Protein AF-A0A4U5R201-F1 (afdb_monomer)

Solvent-accessible surface area (backbone atoms only — not comparable to full-atom values): 49662 Å² total; per-residue (Å²): 133,86,90,85,86,89,88,94,85,78,89,77,89,83,85,82,86,88,87,79,91,91,90,76,89,80,87,82,79,85,79,80,86,74,94,64,62,36,69,50,49,74,65,53,52,48,57,30,70,69,43,93,43,73,74,55,19,48,52,46,40,52,28,32,62,68,30,89,67,80,47,80,60,27,50,51,44,39,57,50,40,53,50,55,46,43,55,49,38,43,75,72,59,42,54,70,54,59,54,50,47,63,61,70,42,51,71,58,51,73,78,45,59,70,68,58,43,53,46,54,59,48,52,49,54,58,35,45,72,71,38,86,92,39,64,69,59,52,49,53,50,35,57,51,48,40,54,51,25,57,75,71,66,37,58,78,53,27,54,56,43,50,54,51,40,33,51,54,30,46,73,74,63,40,49,70,62,22,49,56,54,47,63,51,48,54,66,52,46,71,75,67,68,52,43,72,62,42,27,57,49,25,41,49,47,14,54,51,29,43,77,70,67,36,55,73,64,10,54,52,24,38,51,49,16,53,57,36,38,77,72,54,91,64,57,52,69,59,46,21,53,52,27,39,54,47,12,54,55,29,41,77,72,68,37,28,71,64,10,30,53,25,14,47,55,14,22,55,34,19,52,79,65,75,37,77,66,21,56,60,26,50,44,51,31,46,50,24,32,40,78,70,72,42,24,76,54,44,61,56,52,46,70,29,82,74,30,61,75,60,72,48,69,63,50,53,42,54,46,38,44,24,53,14,56,71,68,58,33,66,72,46,35,54,48,34,49,66,77,31,35,70,68,42,58,72,34,79,62,56,31,59,52,47,54,60,47,50,54,52,46,51,51,54,46,50,48,72,75,42,75,90,47,60,60,45,53,45,61,63,56,14,64,77,69,76,47,59,48,72,61,50,52,53,51,52,54,48,36,40,76,72,61,76,46,56,59,51,77,39,84,90,75,49,26,41,38,46,50,81,76,80,78,74,58,67,64,56,63,52,47,54,51,48,52,51,51,52,48,51,49,50,52,51,46,59,72,63,46,78,67,63,70,66,67,74,62,58,87,80,66,79,77,56,75,78,58,53,67,71,70,53,70,77,83,54,55,78,46,34,32,21,36,39,30,24,64,90,24,42,58,50,30,31,49,31,39,50,43,41,76,71,61,73,48,62,66,71,59,46,57,49,38,33,50,60,23,42,77,69,76,39,48,89,44,31,33,25,54,73,54,38,75,50,68,70,19,61,74,69,74,46,52,61,60,75,33,79,48,73,53,74,59,97,57,33,37,37,37,42,31,44,37,24,37,44,69,92,28,43,72,50,27,50,54,45,39,52,64,24,61,31,35,39,38,30,35,33,52,27,90,61,49,30,59,49,25,66,34,97,86,11,40,40,51,55,47,56,43,49,35,49,53,51,60,28,82,41,48,37,38,32,38,17,42,29,79,62,25,91,60,60,48,39,62,70,59,50,57,50,49,51,56,54,51,40,61,47,41,52,70,68,69,50,63,52,96,74,39,56,73,29,68,25,20,40,82,89,48,37,18,43,73,54,85,37,90,75,41,80,90,62,85,69,62,28,51,48,55,52,58,65,64,58,77,84,76,88,60,41,54,93,42,63,30,35,29,46,21,59,44,70,42,80,44,87,95,78,41,25,33,42,27,30,40,26,67,21,6,67,52,40,50,64,41,49,34,16,30,9,44,68,41,40,26,26,28,29,66,43,30,32,44,97,88,43,81,40,80,59,48,49,28,74,42,67,35,37,35,33,38,55,94,53,59,59,90,82,56,55,56,27,27,28,39,10,27,60,89,40,78,52,45,40,21,36,60,32,34,36,26,44,35,38,31,32,85,42,90,64,73,51,40,66,64,44,66,42,36,35,42,37,58,55,27,78,46,46,32,30,35,60,42,46,54,28,30,28,43,81,85,80,66,45,78,76,42,74,57,47,79,53,46,43,58,73,39,22,30,37,34,35,35,33,57,78,57,88,36,55,61,39,31,32,88,83,38,55,62,48,8,26,30,42,30,34,51,102,71,46,68,34,27,42,35,38,28,70,43,60,47,66,43,81,72,83,81,47,52,69,29,77,64,27,54,70,58,67,80,105

Nearest PDB structures (foldseek):
  8g5z-assembly1_EF  TM=9.543E-01  e=2.332E-60  Homo sapiens
  2b7c-assembly1_A  TM=8.090E-01  e=2.585E-51  Saccharomyces cerevisiae
  8amz-assembly1_Q  TM=8.985E-01  e=7.513E-41  Spinacia oleracea
  6ra9-assembly1_A  TM=5.384E-01  e=1.031E-52  Oryctolagus cuniculus
  4c0s-assembly1_A  TM=5.389E-01  e=2.555E-52  Oryctolagus cuniculus

InterPro domains:
  IPR000717 Proteasome component (PCI) domain [PF01399] (337-419)
  IPR000717 Proteasome component (PCI) domain [PS50250] (255-423)
  IPR000717 Proteasome component (PCI) domain [SM00088] (352-435)
  IPR000795 Translational (tr)-type GTP-binding domain [PF00009] (476-694)
  IPR000795 Translational (tr)-type GTP-binding domain [PR00315] (480-493)
  IPR000795 Translational (tr)-type GTP-binding domain [PR00315] (539-547)
  IPR000795 Translational (tr)-type GTP-binding domain [PR00315] (559-569)
  IPR000795 Translational (tr)-type GTP-binding domain [PR00315] (575-586)
  IPR000795 Translational (tr)-type GTP-binding domain [PR00315] (619-628)
  IPR000795 Translational (tr)-type GTP-binding domain [PS51722] (476-701)
  IPR004161 Translation elongation factor EFTu-like, domain 2 [PF03144] (719-784)
  IPR004539 Translation elongation factor EF1A, eukaryotic/archaeal [MF_00118_A] (473-903)
  IPR004539 Translation elongation factor EF1A, eukaryotic/archaeal [TIGR00483] (472-904)
  IPR009000 Translation protein, beta-barrel domain superfamily [SSF50447] (702-792)
  IPR009001 Translation elongation factor EF1A/initiation factor IF2gamma, C-terminal [SSF50465] (797-900)
  IPR027417 P-loop containing nucleoside triphosphate hydrolase [G3DSA:3.40.50.300] (463-699)
  IPR027417 P-loop containing nucleoside triphosphate hydrolase [SSF52540] (474-720)
  IPR031157 Tr-type G domain, conserved site [PS00301] (532-547)
  IPR036390 Winged helix DNA-binding domain superfamily [SSF46785] (346-425)
  IPR040773 26S proteasome regulatory subunit Rpn6, N-terminal [PF18055] (45-171)

pLDDT: mean 81.32, std 15.38, range [22.77, 96.19]

Structure (mmCIF, N/CA/C/O backbone):
data_AF-A0A4U5R201-F1
#
_entry.id   AF-A0A4U5R201-F1
#
loop_
_atom_site.group_PDB
_atom_site.id
_atom_site.type_symbol
_atom_site.label_atom_id
_atom_site.label_alt_id
_atom_site.label_comp_id
_atom_site.label_asym_id
_atom_site.label_entity_id
_atom_site.label_seq_id
_atom_site.pdbx_PDB_ins_code
_atom_site.Cartn_x
_atom_site.Cartn_y
_atom_site.Cartn_z
_atom_site.occupancy
_atom_site.B_iso_or_equiv
_atom_site.auth_seq_id
_atom_site.auth_comp_id
_atom_site.auth_asym_id
_atom_site.auth_atom_id
_atom_site.pdbx_PDB_model_num
ATOM 1 N N . MET A 1 1 ? 87.218 -4.848 -5.224 1.00 33.00 1 MET A N 1
ATOM 2 C CA . MET A 1 1 ? 87.197 -3.735 -6.202 1.00 33.00 1 MET A CA 1
ATOM 3 C C . MET A 1 1 ? 85.840 -3.031 -6.147 1.00 33.00 1 MET A C 1
ATOM 5 O O . MET A 1 1 ? 84.864 -3.694 -5.838 1.00 33.00 1 MET A O 1
ATOM 9 N N . VAL A 1 2 ? 85.825 -1.716 -6.400 1.00 32.97 2 VAL A N 1
ATOM 10 C CA . VAL A 1 2 ? 84.741 -0.869 -6.968 1.00 32.97 2 VAL A CA 1
ATOM 11 C C . VAL A 1 2 ? 83.252 -1.156 -6.621 1.00 32.97 2 VAL A C 1
ATOM 13 O O . VAL A 1 2 ? 82.638 -2.043 -7.190 1.00 32.97 2 VAL A O 1
ATOM 16 N N . ALA A 1 3 ? 82.697 -0.281 -5.762 1.00 32.62 3 ALA A N 1
ATOM 17 C CA . ALA A 1 3 ? 81.408 0.463 -5.810 1.00 32.62 3 ALA A CA 1
ATOM 18 C C . ALA A 1 3 ? 80.052 -0.151 -6.285 1.00 32.62 3 ALA A C 1
ATOM 20 O O . ALA A 1 3 ? 79.979 -0.928 -7.223 1.00 32.62 3 ALA A O 1
ATOM 21 N N . GLY A 1 4 ? 78.934 0.338 -5.699 1.00 29.09 4 GLY A N 1
ATOM 22 C CA . GLY A 1 4 ? 77.554 0.012 -6.144 1.00 29.09 4 GLY A CA 1
ATOM 23 C C . GLY A 1 4 ? 76.376 0.426 -5.222 1.00 29.09 4 GLY A C 1
ATOM 24 O O . GLY A 1 4 ? 75.497 -0.383 -4.945 1.00 29.09 4 GLY A O 1
ATOM 25 N N . ARG A 1 5 ? 76.354 1.655 -4.679 1.00 30.38 5 ARG A N 1
ATOM 26 C CA . ARG A 1 5 ? 75.256 2.215 -3.826 1.00 30.38 5 ARG A CA 1
ATOM 27 C C . ARG A 1 5 ? 73.971 2.493 -4.650 1.00 30.38 5 ARG A C 1
ATOM 29 O O . ARG A 1 5 ? 74.106 2.697 -5.846 1.00 30.38 5 ARG A O 1
ATOM 36 N N . LYS A 1 6 ? 72.730 2.644 -4.141 1.00 30.97 6 LYS A N 1
ATOM 37 C CA . LYS A 1 6 ? 72.022 2.560 -2.819 1.00 30.97 6 LYS A CA 1
ATOM 38 C C . LYS A 1 6 ? 70.485 2.541 -3.132 1.00 30.97 6 LYS A C 1
ATOM 40 O O . LYS A 1 6 ? 70.134 2.880 -4.252 1.00 30.97 6 LYS A O 1
ATOM 45 N N . THR A 1 7 ? 69.472 2.406 -2.253 1.00 29.16 7 THR A N 1
ATOM 46 C CA . THR A 1 7 ? 69.065 1.464 -1.165 1.00 29.16 7 THR A CA 1
ATOM 47 C C . THR A 1 7 ? 67.614 1.821 -0.751 1.00 29.16 7 THR A C 1
ATOM 49 O O . THR A 1 7 ? 67.379 2.997 -0.477 1.00 29.16 7 THR A O 1
ATOM 52 N N . ARG A 1 8 ? 66.662 0.875 -0.589 1.00 22.77 8 ARG A N 1
ATOM 53 C CA . ARG A 1 8 ? 65.337 1.157 0.039 1.00 22.77 8 ARG A CA 1
ATOM 54 C C . ARG A 1 8 ? 64.758 -0.027 0.853 1.00 22.77 8 ARG A C 1
ATOM 56 O O . ARG A 1 8 ? 64.150 -0.934 0.298 1.00 22.77 8 ARG A O 1
ATOM 63 N N . ARG A 1 9 ? 64.959 0.005 2.177 1.00 24.53 9 ARG A N 1
ATOM 64 C CA . ARG A 1 9 ? 64.427 -0.855 3.273 1.00 24.53 9 ARG A CA 1
ATOM 65 C C . ARG A 1 9 ? 64.660 -0.075 4.596 1.00 24.53 9 ARG A C 1
ATOM 67 O O . ARG A 1 9 ? 65.598 0.715 4.601 1.00 24.53 9 ARG A O 1
ATOM 74 N N . THR A 1 10 ? 63.945 -0.184 5.726 1.00 25.30 10 THR A N 1
ATOM 75 C CA . THR A 1 10 ? 62.659 -0.809 6.144 1.00 25.30 10 THR A CA 1
ATOM 76 C C . THR A 1 10 ? 62.204 -0.163 7.486 1.00 25.30 10 THR A C 1
ATOM 78 O O . THR A 1 10 ? 62.918 0.680 8.013 1.00 25.30 10 THR A O 1
ATOM 81 N N . ARG A 1 11 ? 61.028 -0.566 8.015 1.00 24.78 11 ARG A N 1
ATOM 82 C CA . ARG A 1 11 ? 60.583 -0.648 9.445 1.00 24.78 11 ARG A CA 1
ATOM 83 C C . ARG A 1 11 ? 61.650 -0.377 10.547 1.00 24.78 11 ARG A C 1
ATOM 85 O O . ARG A 1 11 ? 62.773 -0.831 10.377 1.00 24.78 11 ARG A O 1
ATOM 92 N N . SER A 1 12 ? 61.359 0.179 11.739 1.00 24.23 12 SER A N 1
ATOM 93 C CA . SER A 1 12 ? 60.101 0.630 12.402 1.00 24.23 12 SER A CA 1
ATOM 94 C C . SER A 1 12 ? 60.391 1.293 13.780 1.00 24.23 12 SER A C 1
ATOM 96 O O . SER A 1 12 ? 61.440 1.003 14.332 1.00 24.23 12 SER A O 1
ATOM 98 N N . THR A 1 13 ? 59.452 2.100 14.326 1.00 29.47 13 THR A N 1
ATOM 99 C CA . THR A 1 13 ? 59.150 2.418 15.771 1.00 29.47 13 THR A CA 1
ATOM 100 C C . THR A 1 13 ? 60.265 2.338 16.845 1.00 29.47 13 THR A C 1
ATOM 102 O O . THR A 1 13 ? 60.848 1.262 16.982 1.00 29.47 13 THR A O 1
ATOM 105 N N . PRO A 1 14 ? 60.419 3.333 17.764 1.00 30.84 14 PRO A N 1
ATOM 106 C CA . PRO A 1 14 ? 59.339 3.636 18.736 1.00 30.84 14 PRO A CA 1
ATOM 107 C C . PRO A 1 14 ? 59.241 5.075 19.338 1.00 30.84 14 PRO A C 1
ATOM 109 O O . PRO A 1 14 ? 60.112 5.910 19.159 1.00 30.84 14 PRO A O 1
ATOM 112 N N . ALA A 1 15 ? 58.142 5.285 20.083 1.00 24.25 15 ALA A N 1
ATOM 113 C CA . ALA A 1 15 ? 57.926 6.055 21.332 1.00 24.25 15 ALA A CA 1
ATOM 114 C C . ALA A 1 15 ? 58.523 7.466 21.638 1.00 24.25 15 ALA A C 1
ATOM 116 O O . ALA A 1 15 ? 59.709 7.724 21.506 1.00 24.25 15 ALA A O 1
ATOM 117 N N . ALA A 1 16 ? 57.660 8.252 22.312 1.00 25.20 16 ALA A N 1
ATOM 118 C CA . ALA A 1 16 ? 57.926 9.220 23.399 1.00 25.20 16 ALA A CA 1
ATOM 119 C C . ALA A 1 16 ? 58.505 10.637 23.120 1.00 25.20 16 ALA A C 1
ATOM 121 O O . ALA A 1 16 ? 59.694 10.818 22.916 1.00 25.20 16 ALA A O 1
ATOM 122 N N . SER A 1 17 ? 57.631 11.635 23.352 1.00 27.25 17 SER A N 1
ATOM 123 C CA . SER A 1 17 ? 57.854 12.937 24.034 1.00 27.25 17 SER A CA 1
ATOM 124 C C . SER A 1 17 ? 58.905 13.967 23.557 1.00 27.25 17 SER A C 1
ATOM 126 O O . SER A 1 17 ? 60.009 13.655 23.143 1.00 27.25 17 SER A O 1
ATOM 128 N N . SER A 1 18 ? 58.544 15.242 23.772 1.00 25.52 18 SER A N 1
ATOM 129 C CA . SER A 1 18 ? 59.374 16.463 23.713 1.00 25.52 18 SER A CA 1
ATOM 130 C C . SER A 1 18 ? 60.087 16.808 22.395 1.00 25.52 18 SER A C 1
ATOM 132 O O . SER A 1 18 ? 61.238 16.445 22.196 1.00 25.52 18 SER A O 1
ATOM 134 N N . VAL A 1 19 ? 59.474 17.710 21.615 1.00 26.72 19 VAL A N 1
ATOM 135 C CA . VAL A 1 19 ? 60.076 19.032 21.337 1.00 26.72 19 VAL A CA 1
ATOM 136 C C . VAL A 1 19 ? 58.972 20.092 21.439 1.00 26.72 19 VAL A C 1
ATOM 138 O O . VAL A 1 19 ? 57.996 20.054 20.695 1.00 26.72 19 VAL A O 1
ATOM 141 N N . VAL A 1 20 ? 59.129 21.045 22.359 1.00 30.09 20 VAL A N 1
ATOM 142 C CA . VAL A 1 20 ? 58.398 22.323 22.352 1.00 30.09 20 VAL A CA 1
ATOM 143 C C . VAL A 1 20 ? 59.364 23.397 21.859 1.00 30.09 20 VAL A C 1
ATOM 145 O O . VAL A 1 20 ? 60.546 23.345 22.182 1.00 30.09 20 VAL A O 1
ATOM 148 N N . SER A 1 21 ? 58.840 24.384 21.128 1.00 27.58 21 SER A N 1
ATOM 149 C CA . SER A 1 21 ? 59.564 25.484 20.470 1.00 27.58 21 SER A CA 1
ATOM 150 C C . SER A 1 21 ? 60.474 25.063 19.304 1.00 27.58 21 SER A C 1
ATOM 152 O O . SER A 1 21 ? 61.426 24.311 19.458 1.00 27.58 21 SER A O 1
ATOM 154 N N . VAL A 1 22 ? 60.158 25.558 18.107 1.00 29.56 22 VAL A N 1
ATOM 155 C CA . VAL A 1 22 ? 60.888 26.619 17.380 1.00 29.56 22 VAL A CA 1
ATOM 156 C C . VAL A 1 22 ? 60.219 26.736 16.007 1.00 29.56 22 VAL A C 1
ATOM 158 O O . VAL A 1 22 ? 60.447 25.904 15.138 1.00 29.56 22 VAL A O 1
ATOM 161 N N . HIS A 1 23 ? 59.352 27.740 15.857 1.00 27.69 23 HIS A N 1
ATOM 162 C CA . HIS A 1 23 ? 58.972 28.444 14.616 1.00 27.69 23 HIS A CA 1
ATOM 163 C C . HIS A 1 23 ? 57.967 29.535 15.019 1.00 27.69 23 HIS A C 1
ATOM 165 O O . HIS A 1 23 ? 56.752 29.398 14.896 1.00 27.69 23 HIS A O 1
ATOM 171 N N . ARG A 1 24 ? 58.497 30.603 15.621 1.00 26.72 24 ARG A N 1
ATOM 172 C CA . ARG A 1 24 ? 57.754 31.810 15.996 1.00 26.72 24 ARG A CA 1
ATOM 173 C C . ARG A 1 24 ? 58.352 32.960 15.191 1.00 26.72 24 ARG A C 1
ATOM 175 O O . ARG A 1 24 ? 59.571 33.027 15.086 1.00 26.72 24 ARG A O 1
ATOM 182 N N . ASN A 1 25 ? 57.498 33.851 14.696 1.00 27.53 25 ASN A N 1
ATOM 183 C CA . ASN A 1 25 ? 57.829 35.031 13.890 1.00 27.53 25 ASN A CA 1
ATOM 184 C C . ASN A 1 25 ? 58.295 34.732 12.452 1.00 27.53 25 ASN A C 1
ATOM 186 O O . ASN A 1 25 ? 59.464 34.462 12.205 1.00 27.53 25 ASN A O 1
ATOM 190 N N . LEU A 1 26 ? 57.414 35.001 11.488 1.00 26.41 26 LEU A N 1
ATOM 191 C CA . LEU A 1 26 ? 57.619 36.169 10.627 1.00 26.41 26 LEU A CA 1
ATOM 192 C C . LEU A 1 26 ? 56.256 36.740 10.198 1.00 26.41 26 LEU A C 1
ATOM 194 O O . LEU A 1 26 ? 55.261 36.022 10.203 1.00 26.41 26 LEU A O 1
ATOM 198 N N . ILE A 1 27 ? 56.220 38.038 9.883 1.00 29.05 27 ILE A N 1
ATOM 199 C CA . ILE A 1 27 ? 55.031 38.792 9.435 1.00 29.05 27 ILE A CA 1
ATOM 200 C C . ILE A 1 27 ? 53.855 38.764 10.441 1.00 29.05 27 ILE A C 1
ATOM 202 O O . ILE A 1 27 ? 52.739 38.347 10.150 1.00 29.05 27 ILE A O 1
ATOM 206 N N . PHE A 1 28 ? 54.096 39.319 11.632 1.00 28.95 28 PHE A N 1
ATOM 207 C CA . PHE A 1 28 ? 53.067 40.132 12.289 1.00 28.95 28 PHE A CA 1
ATOM 208 C C . PHE A 1 28 ? 53.160 41.538 11.685 1.00 28.95 28 PHE A C 1
ATOM 210 O O . PHE A 1 28 ? 54.221 42.154 11.782 1.00 28.95 28 PHE A O 1
ATOM 217 N N . GLN A 1 29 ? 52.075 42.068 11.116 1.00 26.28 29 GLN A N 1
ATOM 218 C CA . GLN A 1 29 ? 51.942 43.512 10.914 1.00 26.28 29 GLN A CA 1
ATOM 219 C C . GLN A 1 29 ? 50.934 44.032 11.941 1.00 26.28 29 GLN A C 1
ATOM 221 O O . GLN A 1 29 ? 49.759 43.673 11.934 1.00 26.28 29 GLN A O 1
ATOM 226 N N . THR A 1 30 ? 51.433 44.793 12.910 1.00 30.94 30 THR A N 1
ATOM 227 C CA . THR A 1 30 ? 50.692 45.170 14.115 1.00 30.94 30 THR A CA 1
ATOM 228 C C . THR A 1 30 ? 49.746 46.336 13.853 1.00 30.94 30 THR A C 1
ATOM 230 O O . THR A 1 30 ? 50.158 47.492 13.946 1.00 30.94 30 THR A O 1
ATOM 233 N N . PHE A 1 31 ? 48.464 46.046 13.630 1.00 26.52 31 PHE A N 1
ATOM 234 C CA . PHE A 1 31 ? 47.415 46.974 14.052 1.00 26.52 31 PHE A CA 1
ATOM 235 C C . PHE A 1 31 ? 47.155 46.774 15.546 1.00 26.52 31 PHE A C 1
ATOM 237 O O . PHE A 1 31 ? 46.927 45.657 16.012 1.00 26.52 31 PHE A O 1
ATOM 244 N N . THR A 1 32 ? 47.266 47.852 16.316 1.00 25.88 32 THR A N 1
ATOM 245 C CA . THR A 1 32 ? 47.174 47.830 17.776 1.00 25.88 32 THR A CA 1
ATOM 246 C C . THR A 1 32 ? 45.736 47.599 18.239 1.00 25.88 32 THR A C 1
ATOM 248 O O . THR A 1 32 ? 44.811 48.299 17.830 1.00 25.88 32 THR A O 1
ATOM 251 N N . MET A 1 33 ? 45.536 46.618 19.125 1.00 34.19 33 MET A N 1
ATOM 252 C CA . MET A 1 33 ? 44.232 46.366 19.741 1.00 34.19 33 MET A CA 1
ATOM 253 C C . MET A 1 33 ? 43.844 47.509 20.686 1.00 34.19 33 MET A C 1
ATOM 255 O O . MET A 1 33 ? 44.360 47.606 21.798 1.00 34.19 33 MET A O 1
ATOM 259 N N . SER A 1 34 ? 42.871 48.324 20.284 1.00 28.17 34 SER A N 1
ATOM 260 C CA . SER A 1 34 ? 42.070 49.125 21.209 1.00 28.17 34 SER A CA 1
ATOM 261 C C . SER A 1 34 ? 40.930 48.261 21.757 1.00 28.17 34 SER A C 1
ATOM 263 O O . SER A 1 34 ? 39.916 48.044 21.091 1.00 28.17 34 SER A O 1
ATOM 265 N N . THR A 1 35 ? 41.103 47.735 22.974 1.00 41.69 35 THR A N 1
ATOM 266 C CA . THR A 1 35 ? 40.125 46.871 23.660 1.00 41.69 35 THR A CA 1
ATOM 267 C C . THR A 1 35 ? 38.801 47.598 23.882 1.00 41.69 35 THR A C 1
ATOM 269 O O . THR A 1 35 ? 38.610 48.301 24.872 1.00 41.69 35 THR A O 1
ATOM 272 N N . SER A 1 36 ? 37.891 47.421 22.928 1.00 48.94 36 SER A N 1
ATOM 273 C CA . SER A 1 36 ? 36.566 48.030 22.873 1.00 48.94 36 SER A CA 1
ATOM 274 C C . SER A 1 36 ? 35.580 46.991 22.339 1.00 48.94 36 SER A C 1
ATOM 276 O O . SER A 1 36 ? 35.296 46.922 21.143 1.00 48.94 36 SER A O 1
ATOM 278 N N . TYR A 1 37 ? 35.091 46.140 23.245 1.00 53.97 37 TYR A N 1
ATOM 279 C CA . TYR A 1 37 ? 33.944 45.283 22.954 1.00 53.97 37 TYR A CA 1
ATOM 280 C C . TYR A 1 37 ? 32.737 46.178 22.655 1.00 53.97 37 TYR A C 1
ATOM 282 O O . TYR A 1 37 ? 32.515 47.175 23.344 1.00 53.97 37 TYR A O 1
ATOM 290 N N . LEU A 1 38 ? 31.947 45.827 21.643 1.00 65.25 38 LEU A N 1
ATOM 291 C CA . LEU A 1 38 ? 30.686 46.522 21.393 1.00 65.25 38 LEU A CA 1
ATOM 292 C C . LEU A 1 38 ? 29.581 45.846 22.206 1.00 65.25 38 LEU A C 1
ATOM 294 O O . LEU A 1 38 ? 29.510 44.613 22.219 1.00 65.25 38 LEU A O 1
ATOM 298 N N . PRO A 1 39 ? 28.721 46.602 22.910 1.00 62.31 39 PRO A N 1
ATOM 299 C CA . PRO A 1 39 ? 27.588 46.006 23.596 1.00 62.31 39 PRO A CA 1
ATOM 300 C C . PRO A 1 39 ? 26.685 45.336 22.556 1.00 62.31 39 PRO A C 1
ATOM 302 O O . PRO A 1 39 ? 26.428 45.880 21.488 1.00 62.31 39 PRO A O 1
ATOM 305 N N . ALA A 1 40 ? 26.192 44.138 22.855 1.00 66.31 40 ALA A N 1
ATOM 306 C CA . ALA A 1 40 ? 25.259 43.450 21.972 1.00 66.31 40 ALA A CA 1
ATOM 307 C C . ALA A 1 40 ? 23.855 44.085 22.071 1.00 66.31 40 ALA A C 1
ATOM 309 O O . ALA A 1 40 ? 22.970 43.517 22.709 1.00 66.31 40 ALA A O 1
ATOM 310 N N . THR A 1 41 ? 23.680 45.258 21.449 1.00 74.00 41 THR A N 1
ATOM 311 C CA . THR A 1 41 ? 22.395 45.936 21.203 1.00 74.00 41 THR A CA 1
ATOM 312 C C . THR A 1 41 ? 22.036 45.909 19.714 1.00 74.00 41 THR A C 1
ATOM 314 O O . THR A 1 41 ? 22.860 45.579 18.856 1.00 74.00 41 THR A O 1
ATOM 317 N N . THR A 1 42 ? 20.788 46.257 19.393 1.00 70.56 42 THR A N 1
ATOM 318 C CA . THR A 1 42 ? 20.305 46.396 18.009 1.00 70.56 42 THR A CA 1
ATOM 319 C C . THR A 1 42 ? 21.095 47.459 17.237 1.00 70.56 42 THR A C 1
ATOM 321 O O . THR A 1 42 ? 21.395 47.271 16.060 1.00 70.56 42 THR A O 1
ATOM 324 N N . ASP A 1 43 ? 21.497 48.536 17.912 1.00 69.12 43 ASP A N 1
ATOM 325 C CA . ASP A 1 43 ? 22.205 49.680 17.322 1.00 69.12 43 ASP A CA 1
ATOM 326 C C . ASP A 1 43 ? 23.613 49.292 16.854 1.00 69.12 43 ASP A C 1
ATOM 328 O O . ASP A 1 43 ? 24.057 49.723 15.794 1.00 69.12 43 ASP A O 1
ATOM 332 N N . SER A 1 44 ? 24.297 48.398 17.578 1.00 69.31 44 SER A N 1
ATOM 333 C CA . SER A 1 44 ? 25.584 47.855 17.125 1.00 69.31 44 SER A CA 1
ATOM 334 C C . SER A 1 44 ? 25.448 46.913 15.920 1.00 69.31 44 SER A C 1
ATOM 336 O O . SER A 1 44 ? 26.379 46.825 15.123 1.00 69.31 44 SER A O 1
ATOM 338 N N . ILE A 1 45 ? 24.294 46.257 15.714 1.00 70.38 45 ILE A N 1
ATOM 339 C CA . ILE A 1 45 ? 24.012 45.566 14.440 1.00 70.38 45 ILE A CA 1
ATOM 340 C C . ILE A 1 45 ? 23.769 46.580 13.314 1.00 70.38 45 ILE A C 1
ATOM 342 O O . ILE A 1 45 ? 24.270 46.364 12.213 1.00 70.38 45 ILE A O 1
ATOM 346 N N . ALA A 1 46 ? 23.055 47.682 13.568 1.00 70.31 46 ALA A N 1
ATOM 347 C CA . ALA A 1 46 ? 22.864 48.741 12.573 1.00 70.31 46 ALA A CA 1
ATOM 348 C C . ALA A 1 46 ? 24.213 49.349 12.145 1.00 70.31 46 ALA A C 1
ATOM 350 O O . ALA A 1 46 ? 24.540 49.347 10.962 1.00 70.31 46 ALA A O 1
ATOM 351 N N . GLN A 1 47 ? 25.066 49.710 13.109 1.00 71.56 47 GLN A N 1
ATOM 352 C CA . GLN A 1 47 ? 26.424 50.213 12.873 1.00 71.56 47 GLN A CA 1
ATOM 353 C C . GLN A 1 47 ? 27.296 49.247 12.044 1.00 71.56 47 GLN A C 1
ATOM 355 O O . GLN A 1 47 ? 28.118 49.686 11.242 1.00 71.56 47 GLN A O 1
ATOM 360 N N . ALA A 1 48 ? 27.113 47.932 12.201 1.00 68.50 48 ALA A N 1
ATOM 361 C CA . ALA A 1 48 ? 27.818 46.920 11.411 1.00 68.50 48 ALA A CA 1
ATOM 362 C C . ALA A 1 48 ? 27.307 46.801 9.959 1.00 68.50 48 ALA A C 1
ATOM 364 O O . ALA A 1 48 ? 28.061 46.383 9.078 1.00 68.50 48 ALA A O 1
ATOM 365 N N . LEU A 1 49 ? 26.040 47.153 9.710 1.00 68.19 49 LEU A N 1
ATOM 366 C CA . LEU A 1 49 ? 25.385 47.112 8.396 1.00 68.19 49 LEU A CA 1
ATOM 367 C C . LEU A 1 49 ? 25.500 48.437 7.620 1.00 68.19 49 LEU A C 1
ATOM 369 O O . LEU A 1 49 ? 25.432 48.424 6.395 1.00 68.19 49 LEU A O 1
ATOM 373 N N . GLU A 1 50 ? 25.690 49.563 8.311 1.00 68.81 50 GLU A N 1
ATOM 374 C CA . GLU A 1 50 ? 25.880 50.897 7.714 1.00 68.81 50 GLU A CA 1
ATOM 375 C C . GLU A 1 50 ? 27.345 51.201 7.336 1.00 68.81 50 GLU A C 1
ATOM 377 O O . GLU A 1 50 ? 27.620 52.167 6.617 1.00 68.81 50 GLU A O 1
ATOM 382 N N . ALA A 1 51 ? 28.300 50.384 7.793 1.00 71.62 51 ALA A N 1
ATOM 383 C CA . ALA A 1 51 ? 29.713 50.529 7.452 1.00 71.62 51 ALA A CA 1
ATOM 384 C C . ALA A 1 51 ? 29.965 50.282 5.950 1.00 71.62 51 ALA A C 1
ATOM 386 O O . ALA A 1 51 ? 29.536 49.283 5.376 1.00 71.62 51 ALA A O 1
ATOM 387 N N . LYS A 1 52 ? 30.698 51.197 5.301 1.00 62.59 52 LYS A N 1
ATOM 388 C CA . LYS A 1 52 ? 30.873 51.212 3.833 1.00 62.59 52 LYS A CA 1
ATOM 389 C C . LYS A 1 52 ? 31.836 50.150 3.290 1.00 62.59 52 LYS A C 1
ATOM 391 O O . LYS A 1 52 ? 31.860 49.932 2.082 1.00 62.59 52 LYS A O 1
ATOM 396 N N . ASN A 1 53 ? 32.637 49.520 4.150 1.00 73.75 53 ASN A N 1
ATOM 397 C CA . ASN A 1 53 ? 33.665 48.552 3.767 1.00 73.75 53 ASN A CA 1
ATOM 398 C C . ASN A 1 53 ? 33.346 47.166 4.363 1.00 73.75 53 ASN A C 1
ATOM 400 O O . ASN A 1 53 ? 33.258 47.065 5.589 1.00 73.75 53 ASN A O 1
ATOM 404 N N . PRO A 1 54 ? 33.287 46.073 3.574 1.00 69.94 54 PRO A N 1
ATOM 405 C CA . PRO A 1 54 ? 33.003 44.730 4.099 1.00 69.94 54 PRO A CA 1
ATOM 406 C C . PRO A 1 54 ? 33.944 44.284 5.231 1.00 69.94 54 PRO A C 1
ATOM 408 O O . PRO A 1 54 ? 33.497 43.735 6.237 1.00 69.94 54 PRO A O 1
ATOM 411 N N . SER A 1 55 ? 35.244 44.582 5.126 1.00 70.69 55 SER A N 1
ATOM 412 C CA . SER A 1 55 ? 36.238 44.305 6.180 1.00 70.69 55 SER A CA 1
ATOM 413 C C . SER A 1 55 ? 35.990 45.072 7.486 1.00 70.69 55 SER A C 1
ATOM 415 O O . SER A 1 55 ? 36.326 44.579 8.563 1.00 70.69 55 SER A O 1
ATOM 417 N N . GLU A 1 56 ? 35.385 46.258 7.412 1.00 73.06 56 GLU A N 1
ATOM 418 C CA . GLU A 1 56 ? 35.031 47.070 8.576 1.00 73.06 56 GLU A CA 1
ATOM 419 C C . GLU A 1 56 ? 33.805 46.471 9.276 1.00 73.06 56 GLU A C 1
ATOM 421 O O . GLU A 1 56 ? 33.894 46.153 10.465 1.00 73.06 56 GLU A O 1
ATOM 426 N N . SER A 1 57 ? 32.739 46.161 8.525 1.00 74.50 57 SER A N 1
ATOM 427 C CA . SER A 1 57 ? 31.573 45.397 9.001 1.00 74.50 57 SER A CA 1
ATOM 428 C C . SER A 1 57 ? 31.970 44.085 9.682 1.00 74.50 57 SER A C 1
ATOM 430 O O . SER A 1 57 ? 31.523 43.802 10.793 1.00 74.50 57 SER A O 1
ATOM 432 N N . ILE A 1 58 ? 32.859 43.301 9.058 1.00 77.06 58 ILE A N 1
ATOM 433 C CA . ILE A 1 58 ? 33.399 42.052 9.618 1.00 77.06 58 ILE A CA 1
ATOM 434 C C . ILE A 1 58 ? 34.062 42.310 10.982 1.00 77.06 58 ILE A C 1
ATOM 436 O O . ILE A 1 58 ? 33.779 41.596 11.947 1.00 77.06 58 ILE A O 1
ATOM 440 N N . SER A 1 59 ? 34.892 43.353 11.100 1.00 76.69 59 SER A N 1
ATOM 441 C CA . SER A 1 59 ? 35.559 43.698 12.364 1.00 76.69 59 SER A CA 1
ATOM 442 C C . SER A 1 59 ? 34.578 44.120 13.470 1.00 76.69 59 SER A C 1
ATOM 444 O O . SER A 1 59 ? 34.763 43.749 14.632 1.00 76.69 59 SER A O 1
ATOM 446 N N . ILE A 1 60 ? 33.505 44.836 13.114 1.00 75.88 60 ILE A N 1
ATOM 447 C CA . ILE A 1 60 ? 32.448 45.264 14.039 1.00 75.88 60 ILE A CA 1
ATOM 448 C C . ILE A 1 60 ? 31.663 44.041 14.533 1.00 75.88 60 ILE A C 1
ATOM 450 O O . ILE A 1 60 ? 31.458 43.893 15.740 1.00 75.88 60 ILE A O 1
ATOM 454 N N . PHE A 1 61 ? 31.303 43.108 13.642 1.00 78.25 61 PHE A N 1
ATOM 455 C CA . PHE A 1 61 ? 30.632 41.869 14.039 1.00 78.25 61 PHE A CA 1
ATOM 456 C C . PHE A 1 61 ? 31.482 41.024 14.999 1.00 78.25 61 PHE A C 1
ATOM 458 O O . PHE A 1 61 ? 30.939 40.559 16.001 1.00 78.25 61 PHE A O 1
ATOM 465 N N . TYR A 1 62 ? 32.797 40.886 14.784 1.00 78.69 62 TYR A N 1
ATOM 466 C CA . TYR A 1 62 ? 33.673 40.201 15.748 1.00 78.69 62 TYR A CA 1
ATOM 467 C C . TYR A 1 62 ? 33.653 40.868 17.142 1.00 78.69 62 TYR A C 1
ATOM 469 O O . TYR A 1 62 ? 33.435 40.175 18.138 1.00 78.69 62 TYR A O 1
ATOM 477 N N . ARG A 1 63 ? 33.749 42.205 17.230 1.00 76.00 63 ARG A N 1
ATOM 478 C CA . ARG A 1 63 ? 33.691 42.947 18.515 1.00 76.00 63 ARG A CA 1
ATOM 479 C C . ARG A 1 63 ? 32.361 42.806 19.268 1.00 76.00 63 ARG A C 1
ATOM 481 O O . ARG A 1 63 ? 32.337 42.961 20.489 1.00 76.00 63 ARG A O 1
ATOM 488 N N . ILE A 1 64 ? 31.258 42.521 18.570 1.00 76.38 64 ILE A N 1
ATOM 489 C CA . ILE A 1 64 ? 29.947 42.240 19.187 1.00 76.38 64 ILE A CA 1
ATOM 490 C C . ILE A 1 64 ? 29.921 40.826 19.796 1.00 76.38 64 ILE A C 1
ATOM 492 O O . ILE A 1 64 ? 29.323 40.615 20.858 1.00 76.38 64 ILE A O 1
ATOM 496 N N . LEU A 1 65 ? 30.586 39.853 19.162 1.00 75.50 65 LEU A N 1
ATOM 497 C CA . LEU A 1 65 ? 30.670 38.471 19.654 1.00 75.50 65 LEU A CA 1
ATOM 498 C C . LEU A 1 65 ? 31.524 38.358 20.926 1.00 75.50 65 LEU A C 1
ATOM 500 O O . LEU A 1 65 ? 31.142 37.622 21.835 1.00 75.50 65 LEU A O 1
ATOM 504 N N . GLU A 1 66 ? 32.607 39.136 21.019 1.00 74.44 66 GLU A N 1
ATOM 505 C CA . GLU A 1 66 ? 33.514 39.198 22.181 1.00 74.44 66 GLU A CA 1
ATOM 506 C C . GLU A 1 66 ? 32.889 39.808 23.451 1.00 74.44 66 GLU A C 1
ATOM 508 O O . GLU A 1 66 ? 33.447 39.679 24.540 1.00 74.44 66 GLU A O 1
ATOM 513 N N . SER A 1 67 ? 31.728 40.466 23.350 1.00 71.25 67 SER A N 1
ATOM 514 C CA . SER A 1 67 ? 31.093 41.123 24.500 1.00 71.25 67 SER A CA 1
ATOM 515 C C . SER A 1 67 ? 30.758 40.138 25.639 1.00 71.25 67 SER A C 1
ATOM 517 O O . SER A 1 67 ? 30.240 39.049 25.383 1.00 71.25 67 SER A O 1
ATOM 519 N N . PRO A 1 68 ? 30.965 40.487 26.923 1.00 65.19 68 PRO A N 1
ATOM 520 C CA . PRO A 1 68 ? 30.791 39.539 28.032 1.00 65.19 68 PRO A CA 1
ATOM 521 C C . PRO A 1 68 ? 29.323 39.255 28.409 1.00 65.19 68 PRO A C 1
ATOM 523 O O . PRO A 1 68 ? 29.059 38.399 29.251 1.00 65.19 68 PRO A O 1
ATOM 526 N N . SER A 1 69 ? 28.346 39.953 27.819 1.00 68.56 69 SER A N 1
ATOM 527 C CA . SER A 1 69 ? 26.936 39.851 28.215 1.00 68.56 69 SER A CA 1
ATOM 528 C C . SER A 1 69 ? 26.263 38.548 27.756 1.00 68.56 69 SER A C 1
ATOM 530 O O . SER A 1 69 ? 26.323 38.157 26.581 1.00 68.56 69 SER A O 1
ATOM 532 N N . SER A 1 70 ? 25.553 37.913 28.691 1.00 67.94 70 SER A N 1
ATOM 533 C CA . SER A 1 70 ? 24.885 36.608 28.562 1.00 67.94 70 SER A CA 1
ATOM 534 C C . SER A 1 70 ? 23.356 36.669 28.737 1.00 67.94 70 SER A C 1
ATOM 536 O O . SER A 1 70 ? 22.724 35.649 29.013 1.00 67.94 70 SER A O 1
ATOM 538 N N . SER A 1 71 ? 22.740 37.848 28.585 1.00 73.69 71 SER A N 1
ATOM 539 C CA . SER A 1 71 ? 21.283 37.990 28.675 1.00 73.69 71 SER A CA 1
ATOM 540 C C . SER A 1 71 ? 20.580 37.280 27.503 1.00 73.69 71 SER A C 1
ATOM 542 O O . SER A 1 71 ? 21.169 37.118 26.430 1.00 73.69 71 SER A O 1
ATOM 544 N N . PRO A 1 72 ? 19.301 36.872 27.641 1.00 70.19 72 PRO A N 1
ATOM 545 C CA . PRO A 1 72 ? 18.559 36.238 26.544 1.00 70.19 72 PRO A CA 1
ATOM 546 C C . PRO A 1 72 ? 18.511 37.088 25.262 1.00 70.19 72 PRO A C 1
ATOM 548 O O . PRO A 1 72 ? 18.441 36.551 24.155 1.00 70.19 72 PRO A O 1
ATOM 551 N N . GLU A 1 73 ? 18.582 38.409 25.421 1.00 72.62 73 GLU A N 1
ATOM 552 C CA . GLU A 1 73 ? 18.613 39.397 24.348 1.00 72.62 73 GLU A CA 1
ATOM 553 C C . GLU A 1 73 ? 20.005 39.525 23.709 1.00 72.62 73 GLU A C 1
ATOM 555 O O . GLU A 1 73 ? 20.116 39.386 22.490 1.00 72.62 73 GLU A O 1
ATOM 560 N N . SER A 1 74 ? 21.085 39.641 24.497 1.00 73.75 74 SER A N 1
ATOM 561 C CA . SER A 1 74 ? 22.449 39.684 23.944 1.00 73.75 74 SER A CA 1
ATOM 562 C C . SER A 1 74 ? 22.812 38.390 23.209 1.00 73.75 74 SER A C 1
ATOM 564 O O . SER A 1 74 ? 23.472 38.426 22.171 1.00 73.75 74 SER A O 1
ATOM 566 N N . LEU A 1 75 ? 22.329 37.237 23.686 1.00 77.06 75 LEU A N 1
ATOM 567 C CA . LEU A 1 75 ? 22.488 35.943 23.015 1.00 77.06 75 LEU A CA 1
ATOM 568 C C . LEU A 1 75 ? 21.721 35.869 21.680 1.00 77.06 75 LEU A C 1
ATOM 570 O O . LEU A 1 75 ? 22.205 35.239 20.738 1.00 77.06 75 LEU A O 1
ATOM 574 N N . ARG A 1 76 ? 20.552 36.518 21.569 1.00 77.50 76 ARG A N 1
ATOM 575 C CA . ARG A 1 76 ? 19.782 36.627 20.313 1.00 77.50 76 ARG A CA 1
ATOM 576 C C . ARG A 1 76 ? 20.476 37.550 19.310 1.00 77.50 76 ARG A C 1
ATOM 578 O O . ARG A 1 76 ? 20.553 37.216 18.132 1.00 77.50 76 ARG A O 1
ATOM 585 N N . ILE A 1 77 ? 21.009 38.672 19.784 1.00 79.06 77 ILE A N 1
ATOM 586 C CA . ILE A 1 77 ? 21.744 39.644 18.966 1.00 79.06 77 ILE A CA 1
ATOM 587 C C . ILE A 1 77 ? 23.041 39.009 18.440 1.00 79.06 77 ILE A C 1
ATOM 589 O O . ILE A 1 77 ? 23.305 39.067 17.243 1.00 79.06 77 ILE A O 1
ATOM 593 N N . LYS A 1 78 ? 23.774 38.252 19.268 1.00 79.56 78 LYS A N 1
ATOM 594 C CA . LYS A 1 78 ? 24.930 37.447 18.824 1.00 79.56 78 LYS A CA 1
ATOM 595 C C . LYS A 1 78 ? 24.571 36.388 17.772 1.00 79.56 78 LYS A C 1
ATOM 597 O O . LYS A 1 78 ? 25.304 36.240 16.801 1.00 79.56 78 LYS A O 1
ATOM 602 N N . GLU A 1 79 ? 23.445 35.680 17.907 1.00 81.56 79 GLU A N 1
ATOM 603 C CA . GLU A 1 79 ? 22.962 34.728 16.883 1.00 81.56 79 GLU A CA 1
ATOM 604 C C . GLU A 1 79 ? 22.703 35.412 15.524 1.00 81.56 79 GLU A C 1
ATOM 606 O O . GLU A 1 79 ? 23.024 34.851 14.471 1.00 81.56 79 GLU A O 1
ATOM 611 N N . GLN A 1 80 ? 22.177 36.639 15.540 1.00 81.38 80 GLN A N 1
ATOM 612 C CA . GLN A 1 80 ? 21.972 37.445 14.337 1.00 81.38 80 GLN A CA 1
ATOM 613 C C . GLN A 1 80 ? 23.305 37.945 13.752 1.00 81.38 80 GLN A C 1
ATOM 615 O O . GLN A 1 80 ? 23.540 37.761 12.559 1.00 81.38 80 GLN A O 1
ATOM 620 N N . SER A 1 81 ? 24.225 38.450 14.582 1.00 81.25 81 SER A N 1
ATOM 621 C CA . SER A 1 81 ? 25.579 38.846 14.163 1.00 81.25 81 SER A CA 1
ATOM 622 C C . SER A 1 81 ? 26.371 37.704 13.518 1.00 81.25 81 SER A C 1
ATOM 624 O O . SER A 1 81 ? 27.008 37.925 12.494 1.00 81.25 81 SER A O 1
ATOM 626 N N . ILE A 1 82 ? 26.299 36.474 14.049 1.00 83.56 82 ILE A N 1
ATOM 627 C CA . ILE A 1 82 ? 26.941 35.296 13.427 1.00 83.56 82 ILE A CA 1
ATOM 628 C C . ILE A 1 82 ? 26.365 35.031 12.033 1.00 83.56 82 ILE A C 1
ATOM 630 O O . ILE A 1 82 ? 27.111 34.687 11.118 1.00 83.56 82 ILE A O 1
ATOM 634 N N . THR A 1 83 ? 25.049 35.187 11.864 1.00 83.88 83 THR A N 1
ATOM 635 C CA . THR A 1 83 ? 24.382 34.966 10.573 1.00 83.88 83 THR A CA 1
ATOM 636 C C . THR A 1 83 ? 24.869 35.994 9.547 1.00 83.88 83 THR A C 1
ATOM 638 O O . THR A 1 83 ? 25.422 35.605 8.521 1.00 83.88 83 THR A O 1
ATOM 641 N N . ASN A 1 84 ? 24.799 37.287 9.879 1.00 82.88 84 ASN A N 1
ATOM 642 C CA . ASN A 1 84 ? 25.249 38.379 9.008 1.00 82.88 84 ASN A CA 1
ATOM 643 C C . ASN A 1 84 ? 26.746 38.265 8.652 1.00 82.88 84 ASN A C 1
ATOM 645 O O . ASN A 1 84 ? 27.120 38.403 7.489 1.00 82.88 84 ASN A O 1
ATOM 649 N N . LEU A 1 85 ? 27.600 37.949 9.634 1.00 83.25 85 LEU A N 1
ATOM 650 C CA . LEU A 1 85 ? 29.033 37.712 9.431 1.00 83.25 85 LEU A CA 1
ATOM 651 C C . LEU A 1 85 ? 29.294 36.530 8.481 1.00 83.25 85 LEU A C 1
ATOM 653 O O . LEU A 1 85 ? 30.198 36.596 7.651 1.00 83.25 85 LEU A O 1
ATOM 657 N N . SER A 1 86 ? 28.488 35.468 8.564 1.00 82.69 86 SER A N 1
ATOM 658 C CA . SER A 1 86 ? 28.609 34.297 7.683 1.00 82.69 86 SER A CA 1
ATOM 659 C C . SER A 1 86 ? 28.187 34.601 6.242 1.00 82.69 86 SER A C 1
ATOM 661 O O . SER A 1 86 ? 28.789 34.082 5.302 1.00 82.69 86 SER A O 1
ATOM 663 N N . ASP A 1 87 ? 27.171 35.448 6.051 1.00 82.50 87 ASP A N 1
ATOM 664 C CA . ASP A 1 87 ? 26.750 35.919 4.729 1.00 82.50 87 ASP A CA 1
ATOM 665 C C . ASP A 1 87 ? 27.796 36.854 4.086 1.00 82.50 87 ASP A C 1
ATOM 667 O O . ASP A 1 87 ? 28.104 36.677 2.904 1.00 82.50 87 ASP A O 1
ATOM 671 N N . LEU A 1 88 ? 28.405 37.766 4.858 1.00 81.81 88 LEU A N 1
ATOM 672 C CA . LEU A 1 88 ? 29.492 38.646 4.395 1.00 81.81 88 LEU A CA 1
ATOM 673 C C . LEU A 1 88 ? 30.766 37.865 4.037 1.00 81.81 88 LEU A C 1
ATOM 675 O O . LEU A 1 88 ? 31.300 38.019 2.942 1.00 81.81 88 LEU A O 1
ATOM 679 N N . LEU A 1 89 ? 31.232 36.965 4.912 1.00 81.19 89 LEU A N 1
ATOM 680 C CA . LEU A 1 89 ? 32.414 36.136 4.633 1.00 81.19 89 LEU A CA 1
ATOM 681 C C . LEU A 1 89 ? 32.214 35.214 3.416 1.00 81.19 89 LEU A C 1
ATOM 683 O O . LEU A 1 89 ? 33.187 34.891 2.733 1.00 81.19 89 LEU A O 1
ATOM 687 N N . ARG A 1 90 ? 30.967 34.825 3.100 1.00 82.38 90 ARG A N 1
ATOM 688 C CA . ARG A 1 90 ? 30.639 34.134 1.842 1.00 82.38 90 ARG A CA 1
ATOM 689 C C . ARG A 1 90 ? 30.757 35.062 0.630 1.00 82.38 90 ARG A C 1
ATOM 691 O O . ARG A 1 90 ? 31.311 34.631 -0.374 1.00 82.38 90 ARG A O 1
ATOM 698 N N . GLN A 1 91 ? 30.245 36.293 0.699 1.00 82.75 91 GLN A N 1
ATOM 699 C CA . GLN A 1 91 ? 30.345 37.267 -0.403 1.00 82.75 91 GLN A CA 1
ATOM 700 C C . GLN A 1 91 ? 31.810 37.586 -0.748 1.00 82.75 91 GLN A C 1
ATOM 702 O O . GLN A 1 91 ? 32.172 37.613 -1.920 1.00 82.75 91 GLN A O 1
ATOM 707 N N . GLU A 1 92 ? 32.664 37.702 0.269 1.00 81.69 92 GLU A N 1
ATOM 708 C CA . GLU A 1 92 ? 34.115 37.894 0.127 1.00 81.69 92 GLU A CA 1
ATOM 709 C C . GLU A 1 92 ? 34.887 36.603 -0.249 1.00 81.69 92 GLU A C 1
ATOM 711 O O . GLU A 1 92 ? 36.105 36.633 -0.399 1.00 81.69 92 GLU A O 1
ATOM 716 N N . ASN A 1 93 ? 34.215 35.449 -0.388 1.00 80.50 93 ASN A N 1
ATOM 717 C CA . ASN A 1 93 ? 34.808 34.120 -0.634 1.00 80.50 93 ASN A CA 1
ATOM 718 C C . ASN A 1 93 ? 35.841 33.642 0.423 1.00 80.50 93 ASN A C 1
ATOM 720 O O . ASN A 1 93 ? 36.658 32.756 0.156 1.00 80.50 93 ASN A O 1
ATOM 724 N N . ARG A 1 94 ? 35.802 34.172 1.655 1.00 81.50 94 ARG A N 1
ATOM 725 C CA . ARG A 1 94 ? 36.801 33.938 2.725 1.00 81.50 94 ARG A CA 1
ATOM 726 C C . ARG A 1 94 ? 36.548 32.622 3.482 1.00 81.50 94 ARG A C 1
ATOM 728 O O . ARG A 1 94 ? 36.245 32.596 4.675 1.00 81.50 94 ARG A O 1
ATOM 735 N N . ALA A 1 95 ? 36.667 31.502 2.768 1.00 78.75 95 ALA A N 1
ATOM 736 C CA . ALA A 1 95 ? 36.246 30.176 3.231 1.00 78.75 95 ALA A CA 1
ATOM 737 C C . ALA A 1 95 ? 36.982 29.648 4.487 1.00 78.75 95 ALA A C 1
ATOM 739 O O . ALA A 1 95 ? 36.345 29.057 5.360 1.00 78.75 95 ALA A O 1
ATOM 740 N N . GLU A 1 96 ? 38.291 29.887 4.631 1.00 80.75 96 GLU A N 1
ATOM 741 C CA . GLU A 1 96 ? 39.040 29.481 5.839 1.00 80.75 96 GLU A CA 1
ATOM 742 C C . GLU A 1 96 ? 38.662 30.310 7.082 1.00 80.75 96 GLU A C 1
ATOM 744 O O . GLU A 1 96 ? 38.752 29.829 8.211 1.00 80.75 96 GLU A O 1
ATOM 749 N N . GLU A 1 97 ? 38.147 31.532 6.912 1.00 80.06 97 GLU A N 1
ATOM 750 C CA . GLU A 1 97 ? 37.658 32.336 8.038 1.00 80.06 97 GLU A CA 1
ATOM 751 C C . GLU A 1 97 ? 36.288 31.857 8.529 1.00 80.06 97 GLU A C 1
ATOM 753 O O . GLU A 1 97 ? 36.068 31.816 9.737 1.00 80.06 97 GLU A O 1
ATOM 758 N N . LEU A 1 98 ? 35.414 31.366 7.639 1.00 81.19 98 LEU A N 1
ATOM 759 C CA . LEU A 1 98 ? 34.195 30.638 8.033 1.00 81.19 98 LEU A CA 1
ATOM 760 C C . LEU A 1 98 ? 34.524 29.371 8.850 1.00 81.19 98 LEU A C 1
ATOM 762 O O . LEU A 1 98 ? 33.828 29.050 9.818 1.00 81.19 98 LEU A O 1
ATOM 766 N N . ARG A 1 99 ? 35.614 28.670 8.508 1.00 81.69 99 ARG A N 1
ATOM 767 C CA . ARG A 1 99 ? 36.127 27.534 9.292 1.00 81.69 99 ARG A CA 1
ATOM 768 C C . ARG A 1 99 ? 36.704 27.971 10.642 1.00 81.69 99 ARG A C 1
ATOM 770 O O . ARG A 1 99 ? 36.380 27.362 11.662 1.00 81.69 99 ARG A O 1
ATOM 777 N N . SER A 1 100 ? 37.514 29.029 10.669 1.00 83.00 100 SER A N 1
ATOM 778 C CA . SER A 1 100 ? 38.063 29.602 11.906 1.00 83.00 100 SER A CA 1
ATOM 779 C C . SER A 1 100 ? 36.948 30.043 12.866 1.00 83.00 100 SER A C 1
ATOM 781 O O . SER A 1 100 ? 36.958 29.677 14.044 1.00 83.00 100 SER A O 1
ATOM 783 N N . LEU A 1 101 ? 35.916 30.713 12.342 1.00 82.31 101 LEU A N 1
ATOM 784 C CA . LEU A 1 101 ? 34.726 31.154 13.072 1.00 82.31 101 LEU A CA 1
ATOM 785 C C . LEU A 1 101 ? 33.996 29.985 13.760 1.00 82.31 101 LEU A C 1
ATOM 787 O O . LEU A 1 101 ? 33.651 30.087 14.936 1.00 82.31 101 LEU A O 1
ATOM 791 N N . LEU A 1 102 ? 33.826 28.833 13.095 1.00 81.81 102 LEU A N 1
ATOM 792 C CA . LEU A 1 102 ? 33.243 27.630 13.720 1.00 81.81 102 LEU A CA 1
ATOM 793 C C . LEU A 1 102 ? 34.052 27.098 14.912 1.00 81.81 102 LEU A C 1
ATOM 795 O O . LEU A 1 102 ? 33.488 26.477 15.816 1.00 81.81 102 LEU A O 1
ATOM 799 N N . THR A 1 103 ? 35.361 27.339 14.937 1.00 81.69 103 THR A N 1
ATOM 800 C CA . THR A 1 103 ? 36.237 26.967 16.054 1.00 81.69 103 THR A CA 1
ATOM 801 C C . THR A 1 103 ? 36.219 28.011 17.168 1.00 81.69 103 THR A C 1
ATOM 803 O O . THR A 1 103 ? 36.126 27.640 18.339 1.00 81.69 103 THR A O 1
ATOM 806 N N . GLN A 1 104 ? 36.198 29.299 16.823 1.00 82.00 104 GLN A N 1
ATOM 807 C CA . GLN A 1 104 ? 36.053 30.406 17.775 1.00 82.00 104 GLN A CA 1
ATOM 808 C C . GLN A 1 104 ? 34.692 30.397 18.493 1.00 82.00 104 GLN A C 1
ATOM 810 O O . GLN A 1 104 ? 34.617 30.739 19.669 1.00 82.00 104 GLN A O 1
ATOM 815 N N . LEU A 1 105 ? 33.618 29.947 17.834 1.00 82.56 105 LEU A N 1
ATOM 816 C CA . LEU A 1 105 ? 32.266 29.894 18.408 1.00 82.56 105 LEU A CA 1
ATOM 817 C C . LEU A 1 105 ? 32.014 28.718 19.374 1.00 82.56 105 LEU A C 1
ATOM 819 O O . LEU A 1 105 ? 30.947 28.662 19.990 1.00 82.56 105 LEU A O 1
ATOM 823 N N . ARG A 1 106 ? 32.968 27.793 19.572 1.00 82.38 106 ARG A N 1
ATOM 824 C CA . ARG A 1 106 ? 32.784 26.627 20.467 1.00 82.38 106 ARG A CA 1
ATOM 825 C C . ARG A 1 106 ? 32.387 27.003 21.911 1.00 82.38 106 ARG A C 1
ATOM 827 O O . ARG A 1 106 ? 31.444 26.391 22.411 1.00 82.38 106 ARG A O 1
ATOM 834 N N . PRO A 1 107 ? 32.973 28.025 22.575 1.00 79.94 107 PRO A N 1
ATOM 835 C CA . PRO A 1 107 ? 32.524 28.462 23.901 1.00 79.94 107 PRO A CA 1
ATOM 836 C C . PRO A 1 107 ? 31.092 29.024 23.891 1.00 79.94 107 PRO A C 1
ATOM 838 O O . PRO A 1 107 ? 30.297 28.720 24.778 1.00 79.94 107 PRO A O 1
ATOM 841 N N . PHE A 1 108 ? 30.717 29.778 22.850 1.00 81.06 108 PHE A N 1
ATOM 842 C CA . PHE A 1 108 ? 29.352 30.294 22.681 1.00 81.06 108 PHE A CA 1
ATOM 843 C C . PHE A 1 108 ? 28.331 29.158 22.499 1.00 81.06 108 PHE A C 1
ATOM 845 O O . PHE A 1 108 ? 27.219 29.226 23.025 1.00 81.06 108 PHE A O 1
ATOM 852 N N . PHE A 1 109 ? 28.714 28.060 21.840 1.00 82.00 109 PHE A N 1
ATOM 853 C CA . PHE A 1 109 ? 27.864 26.879 21.672 1.00 82.00 109 PHE A CA 1
ATOM 854 C C . PHE A 1 109 ? 27.524 26.144 22.979 1.00 82.00 109 PHE A C 1
ATOM 856 O O . PHE A 1 109 ? 26.575 25.353 22.973 1.00 82.00 109 PHE A O 1
ATOM 863 N N . ALA A 1 110 ? 28.232 26.398 24.085 1.00 79.69 110 ALA A N 1
ATOM 864 C CA . ALA A 1 110 ? 27.864 25.906 25.415 1.00 79.69 110 ALA A CA 1
ATOM 865 C C . ALA A 1 110 ? 26.761 26.751 26.089 1.00 79.69 110 ALA A C 1
ATOM 867 O O . ALA A 1 110 ? 26.018 26.229 26.917 1.00 79.69 110 ALA A O 1
ATOM 868 N N . LEU A 1 111 ? 26.623 28.029 25.712 1.00 80.25 111 LEU A N 1
ATOM 869 C CA . LEU A 1 111 ? 25.684 28.989 26.313 1.00 80.25 111 LEU A CA 1
ATOM 870 C C . LEU A 1 111 ? 24.290 28.988 25.659 1.00 80.25 111 LEU A C 1
ATOM 872 O O . LEU A 1 111 ? 23.346 29.535 26.225 1.00 80.25 111 LEU A O 1
ATOM 876 N N . ILE A 1 112 ? 24.142 28.392 24.470 1.00 81.25 112 ILE A N 1
ATOM 877 C CA . ILE A 1 112 ? 22.891 28.401 23.695 1.00 81.25 112 ILE A CA 1
ATOM 878 C C . ILE A 1 112 ? 22.223 27.013 23.610 1.00 81.25 112 ILE A C 1
ATOM 880 O O . ILE A 1 112 ? 22.908 25.987 23.608 1.00 81.25 112 ILE A O 1
ATOM 884 N N . PRO A 1 113 ? 20.883 26.939 23.459 1.00 83.12 113 PRO A N 1
ATOM 885 C CA . PRO A 1 113 ? 20.175 25.676 23.254 1.00 83.12 113 PRO A CA 1
ATOM 886 C C . PRO A 1 113 ? 20.718 24.867 22.067 1.00 83.12 113 PRO A C 1
ATOM 888 O O . PRO A 1 113 ? 20.931 25.404 20.979 1.00 83.12 113 PRO A O 1
ATOM 891 N N . LYS A 1 114 ? 20.849 23.543 22.241 1.00 81.06 114 LYS A N 1
ATOM 892 C CA . LYS A 1 114 ? 21.446 22.622 21.247 1.00 81.06 114 LYS A CA 1
ATOM 893 C C . LYS A 1 114 ? 20.838 22.741 19.839 1.00 81.06 114 LYS A C 1
ATOM 895 O O . LYS A 1 114 ? 21.558 22.590 18.854 1.00 81.06 114 LYS A O 1
ATOM 900 N N . ALA A 1 115 ? 19.542 23.050 19.736 1.00 77.62 115 ALA A N 1
ATOM 901 C CA . ALA A 1 115 ? 18.853 23.283 18.465 1.00 77.62 115 ALA A CA 1
ATOM 902 C C . ALA A 1 115 ? 19.338 24.553 17.731 1.00 77.62 115 ALA A C 1
ATOM 904 O O . ALA A 1 115 ? 19.494 24.521 16.512 1.00 77.62 115 ALA A O 1
ATOM 905 N N . LYS A 1 116 ? 19.647 25.639 18.459 1.00 81.81 116 LYS A N 1
ATOM 906 C CA . LYS A 1 116 ? 20.242 26.859 17.886 1.00 81.81 116 LYS A CA 1
ATOM 907 C C . LYS A 1 116 ? 21.672 26.607 17.414 1.00 81.81 116 LYS A C 1
ATOM 909 O O . LYS A 1 116 ? 21.996 26.950 16.281 1.00 81.81 116 LYS A O 1
ATOM 914 N N . THR A 1 117 ? 22.489 25.894 18.201 1.00 83.94 117 THR A N 1
ATOM 915 C CA . THR A 1 117 ? 23.811 25.428 17.738 1.00 83.94 117 THR A CA 1
ATOM 916 C C . THR A 1 117 ? 23.695 24.649 16.427 1.00 83.94 117 THR A C 1
ATOM 918 O O . THR A 1 117 ? 24.414 24.922 15.473 1.00 83.94 117 THR A O 1
ATOM 921 N N . ALA A 1 118 ? 22.744 23.715 16.346 1.00 82.38 118 ALA A N 1
ATOM 922 C CA . ALA A 1 118 ? 22.508 22.914 15.149 1.00 82.38 118 ALA A CA 1
ATOM 923 C C . ALA A 1 118 ? 21.927 23.706 13.959 1.00 82.38 118 ALA A C 1
ATOM 925 O O . ALA A 1 118 ? 21.928 23.187 12.842 1.00 82.38 118 ALA A O 1
ATOM 926 N N . LYS A 1 119 ? 21.429 24.934 14.156 1.00 84.50 119 LYS A N 1
ATOM 927 C CA . LYS A 1 119 ? 21.099 25.872 13.072 1.00 84.50 119 LYS A CA 1
ATOM 928 C C . LYS A 1 119 ? 22.359 26.602 12.599 1.00 84.50 119 LYS A C 1
ATOM 930 O O . LYS A 1 119 ? 22.660 26.540 11.413 1.00 84.50 119 LYS A O 1
ATOM 935 N N . ILE A 1 120 ? 23.114 27.205 13.522 1.00 84.50 120 ILE A N 1
ATOM 936 C CA . ILE A 1 120 ? 24.336 27.974 13.225 1.00 84.50 120 ILE A CA 1
ATOM 937 C C . ILE A 1 120 ? 25.385 27.099 12.524 1.00 84.50 120 ILE A C 1
ATOM 939 O O . ILE A 1 120 ? 25.848 27.449 11.444 1.00 84.50 120 ILE A O 1
ATOM 943 N N . VAL A 1 121 ? 25.708 25.925 13.083 1.00 85.50 121 VAL A N 1
ATOM 944 C CA . VAL A 1 121 ? 26.750 25.041 12.528 1.00 85.50 121 VAL A CA 1
ATOM 945 C C . VAL A 1 121 ? 26.411 24.581 11.107 1.00 85.50 121 VAL A C 1
ATOM 947 O O . VAL A 1 121 ? 27.290 24.554 10.252 1.00 85.50 121 VAL A O 1
ATOM 950 N N . ARG A 1 122 ? 25.135 24.279 10.823 1.00 84.94 122 ARG A N 1
ATOM 951 C CA . ARG A 1 122 ? 24.700 23.962 9.454 1.00 84.94 122 ARG A CA 1
ATOM 952 C C . ARG A 1 122 ? 24.767 25.183 8.543 1.00 84.94 122 ARG A C 1
ATOM 954 O O . ARG A 1 122 ? 25.350 25.068 7.480 1.00 84.94 122 ARG A O 1
ATOM 961 N N . GLY A 1 123 ? 24.274 26.342 8.986 1.00 84.62 123 GLY A N 1
ATOM 962 C CA . GLY A 1 123 ? 24.309 27.582 8.204 1.00 84.62 123 GLY A CA 1
ATOM 963 C C . GLY A 1 123 ? 25.715 27.982 7.745 1.00 84.62 123 GLY A C 1
ATOM 964 O O . GLY A 1 123 ? 25.876 28.402 6.604 1.00 84.62 123 GLY A O 1
ATOM 965 N N . ILE A 1 124 ? 26.741 27.780 8.580 1.00 83.81 124 ILE A N 1
ATOM 966 C CA . ILE A 1 124 ? 28.135 28.057 8.197 1.00 83.81 124 ILE A CA 1
ATOM 967 C C . ILE A 1 124 ? 28.666 27.004 7.209 1.00 83.81 124 ILE A C 1
ATOM 969 O O . ILE A 1 124 ? 29.295 27.365 6.218 1.00 83.81 124 ILE A O 1
ATOM 973 N N . ILE A 1 125 ? 28.357 25.715 7.401 1.00 84.31 125 ILE A N 1
ATOM 974 C CA . ILE A 1 125 ? 28.708 24.659 6.428 1.00 84.31 125 ILE A CA 1
ATOM 975 C C . ILE A 1 125 ? 28.000 24.899 5.076 1.00 84.31 125 ILE A C 1
ATOM 977 O O . ILE A 1 125 ? 28.614 24.739 4.025 1.00 84.31 125 ILE A O 1
ATOM 981 N N . ASP A 1 126 ? 26.742 25.346 5.089 1.00 83.88 126 ASP A N 1
ATOM 982 C CA . ASP A 1 126 ? 25.974 25.753 3.904 1.00 83.88 126 ASP A CA 1
ATOM 983 C C . ASP A 1 126 ? 26.503 27.046 3.255 1.00 83.88 126 ASP A C 1
ATOM 985 O O . ASP A 1 126 ? 26.346 27.229 2.048 1.00 83.88 126 ASP A O 1
ATOM 989 N N . ALA A 1 127 ? 27.145 27.936 4.019 1.00 83.31 127 ALA A N 1
ATOM 990 C CA . ALA A 1 127 ? 27.819 29.118 3.487 1.00 83.31 127 ALA A CA 1
ATOM 991 C C . ALA A 1 127 ? 29.123 28.746 2.764 1.00 83.31 127 ALA A C 1
ATOM 993 O O . ALA A 1 127 ? 29.321 29.191 1.635 1.00 83.31 127 ALA A O 1
ATOM 994 N N . VAL A 1 128 ? 29.959 27.880 3.357 1.00 84.00 128 VAL A N 1
ATOM 995 C CA . VAL A 1 128 ? 31.173 27.349 2.700 1.00 84.00 128 VAL A CA 1
ATOM 996 C C . VAL A 1 128 ? 30.804 26.562 1.440 1.00 84.00 128 VAL A C 1
ATOM 998 O O . VAL A 1 128 ? 31.425 26.758 0.402 1.00 84.00 128 VAL A O 1
ATOM 1001 N N . ALA A 1 129 ? 29.742 25.748 1.485 1.00 81.56 129 ALA A N 1
ATOM 1002 C CA . ALA A 1 129 ? 29.284 24.942 0.349 1.00 81.56 129 ALA A CA 1
ATOM 1003 C C . ALA A 1 129 ? 28.827 25.742 -0.886 1.00 81.56 129 ALA A C 1
ATOM 1005 O O . ALA A 1 129 ? 28.665 25.166 -1.958 1.00 81.56 129 ALA A O 1
ATOM 1006 N N . LYS A 1 130 ? 28.621 27.058 -0.750 1.00 81.94 130 LYS A N 1
ATOM 1007 C CA . LYS A 1 130 ? 28.291 27.968 -1.858 1.00 81.94 130 LYS A CA 1
ATOM 1008 C C . LYS A 1 130 ? 29.515 28.657 -2.472 1.00 81.94 130 LYS A C 1
ATOM 1010 O O . LYS A 1 130 ? 29.359 29.347 -3.474 1.00 81.94 130 LYS A O 1
ATOM 1015 N N . ILE A 1 131 ? 30.703 28.497 -1.887 1.00 82.19 131 ILE A N 1
ATOM 1016 C CA . ILE A 1 131 ? 31.956 29.052 -2.412 1.00 82.19 131 ILE A CA 1
ATOM 1017 C C . ILE A 1 131 ? 32.581 28.003 -3.354 1.00 82.19 131 ILE A C 1
ATOM 1019 O O . ILE A 1 131 ? 32.829 26.874 -2.911 1.00 82.19 131 ILE A O 1
ATOM 1023 N N . PRO A 1 132 ? 32.832 28.326 -4.637 1.00 74.75 132 PRO A N 1
ATOM 1024 C CA . PRO A 1 132 ? 33.356 27.365 -5.607 1.00 74.75 132 PRO A CA 1
ATOM 1025 C C . PRO A 1 132 ? 34.764 26.876 -5.234 1.00 74.75 132 PRO A C 1
ATOM 1027 O O . PRO A 1 132 ? 35.558 27.607 -4.648 1.00 74.75 132 PRO A O 1
ATOM 1030 N N . GLY A 1 133 ? 35.079 25.622 -5.578 1.00 76.94 133 GLY A N 1
ATOM 1031 C CA . GLY A 1 133 ? 36.403 25.021 -5.353 1.00 76.94 133 GLY A CA 1
ATOM 1032 C C . GLY A 1 133 ? 36.711 24.585 -3.911 1.00 76.94 133 GLY A C 1
ATOM 1033 O O . GLY A 1 133 ? 37.836 24.190 -3.629 1.00 76.94 133 GLY A O 1
ATOM 1034 N N . THR A 1 134 ? 35.745 24.626 -2.988 1.00 81.31 134 THR A N 1
ATOM 1035 C CA . THR A 1 134 ? 35.981 24.371 -1.550 1.00 81.31 134 THR A CA 1
ATOM 1036 C C . THR A 1 134 ? 35.790 22.919 -1.086 1.00 81.31 134 THR A C 1
ATOM 1038 O O . THR A 1 134 ? 35.775 22.675 0.120 1.00 81.31 134 THR A O 1
ATOM 1041 N N . SER A 1 135 ? 35.632 21.940 -1.981 1.00 79.31 135 SER A N 1
ATOM 1042 C CA . SER A 1 135 ? 35.218 20.568 -1.623 1.00 79.31 135 SER A CA 1
ATOM 1043 C C . SER A 1 135 ? 36.109 19.899 -0.564 1.00 79.31 135 SER A C 1
ATOM 1045 O O . SER A 1 135 ? 35.598 19.395 0.438 1.00 79.31 135 SER A O 1
ATOM 1047 N N . ASP A 1 136 ? 37.435 19.974 -0.703 1.00 83.12 136 ASP A N 1
ATOM 1048 C CA . ASP A 1 136 ? 38.376 19.394 0.272 1.00 83.12 136 ASP A CA 1
ATOM 1049 C C . ASP A 1 136 ? 38.322 20.111 1.632 1.00 83.12 136 ASP A C 1
ATOM 1051 O O . ASP A 1 136 ? 38.383 19.485 2.698 1.00 83.12 136 ASP A O 1
ATOM 1055 N N . LEU A 1 137 ? 38.119 21.434 1.615 1.00 84.12 137 LEU A N 1
ATOM 1056 C CA . LEU A 1 137 ? 37.910 22.229 2.822 1.00 84.12 137 LEU A CA 1
ATOM 1057 C C . LEU A 1 137 ? 36.601 21.827 3.519 1.00 84.12 137 LEU A C 1
ATOM 1059 O O . LEU A 1 137 ? 36.596 21.647 4.735 1.00 84.12 137 LEU A O 1
ATOM 1063 N N . GLN A 1 138 ? 35.516 21.599 2.772 1.00 84.00 138 GLN A N 1
ATOM 1064 C CA . GLN A 1 138 ? 34.247 21.107 3.319 1.00 84.00 138 GLN A CA 1
ATOM 1065 C C . GLN A 1 138 ? 34.381 19.704 3.925 1.00 84.00 138 GLN A C 1
ATOM 1067 O O . GLN A 1 138 ? 33.836 19.456 5.004 1.00 84.00 138 GLN A O 1
ATOM 1072 N N . ILE A 1 139 ? 35.126 18.798 3.281 1.00 86.31 139 ILE A N 1
ATOM 1073 C CA . ILE A 1 139 ? 35.405 17.453 3.805 1.00 86.31 139 ILE A CA 1
ATOM 1074 C C . ILE A 1 139 ? 36.215 17.546 5.104 1.00 86.31 139 ILE A C 1
ATOM 1076 O O . ILE A 1 139 ? 35.826 16.936 6.103 1.00 86.31 139 ILE A O 1
ATOM 1080 N N . SER A 1 140 ? 37.290 18.342 5.138 1.00 86.94 140 SER A N 1
ATOM 1081 C CA . SER A 1 140 ? 38.100 18.520 6.354 1.00 86.94 140 SER A CA 1
ATOM 1082 C C . SER A 1 140 ? 37.299 19.155 7.499 1.00 86.94 140 SER A C 1
ATOM 1084 O O . SER A 1 140 ? 37.331 18.648 8.622 1.00 86.94 140 SER A O 1
ATOM 1086 N N . LEU A 1 141 ? 36.490 20.180 7.205 1.00 86.56 141 LEU A N 1
ATOM 1087 C CA . LEU A 1 141 ? 35.590 20.831 8.155 1.00 86.56 141 LEU A CA 1
ATOM 1088 C C . LEU A 1 141 ? 34.539 19.857 8.700 1.00 86.56 141 LEU A C 1
ATOM 1090 O O . LEU A 1 141 ? 34.294 19.826 9.906 1.00 86.56 141 LEU A O 1
ATOM 1094 N N . CYS A 1 142 ? 33.933 19.028 7.847 1.00 87.31 142 CYS A N 1
ATOM 1095 C CA . CYS A 1 142 ? 32.964 18.029 8.290 1.00 87.31 142 CYS A CA 1
ATOM 1096 C C . CYS A 1 142 ? 33.628 16.942 9.150 1.00 87.31 142 CYS A C 1
ATOM 1098 O O . CYS A 1 142 ? 33.090 16.616 10.209 1.00 87.31 142 CYS A O 1
ATOM 1100 N N . LYS A 1 143 ? 34.814 16.432 8.773 1.00 89.06 143 LYS A N 1
ATOM 1101 C CA . LYS A 1 143 ? 35.585 15.486 9.607 1.00 89.06 143 LYS A CA 1
ATOM 1102 C C . LYS A 1 143 ? 35.927 16.113 10.978 1.00 89.06 143 LYS A C 1
ATOM 1104 O O . LYS A 1 143 ? 35.728 15.465 12.007 1.00 89.06 143 LYS A O 1
ATOM 1109 N N . GLU A 1 144 ? 36.313 17.391 11.027 1.00 87.81 144 GLU A N 1
ATOM 1110 C CA . GLU A 1 144 ? 36.574 18.136 12.273 1.00 87.81 144 GLU A CA 1
ATOM 1111 C C . GLU A 1 144 ? 35.306 18.319 13.141 1.00 87.81 144 GLU A C 1
ATOM 1113 O O . GLU A 1 144 ? 35.317 18.044 14.346 1.00 87.81 144 GLU A O 1
ATOM 1118 N N . MET A 1 145 ? 34.177 18.706 12.537 1.00 87.75 145 MET A N 1
ATOM 1119 C CA . MET A 1 145 ? 32.896 18.877 13.236 1.00 87.75 145 MET A CA 1
ATOM 1120 C C . MET A 1 145 ? 32.311 17.552 13.752 1.00 87.75 145 MET A C 1
ATOM 1122 O O . MET A 1 145 ? 31.667 17.540 14.805 1.00 87.75 145 MET A O 1
ATOM 1126 N N . VAL A 1 146 ? 32.556 16.420 13.080 1.00 87.88 146 VAL A N 1
ATOM 1127 C CA . VAL A 1 146 ? 32.180 15.086 13.586 1.00 87.88 146 VAL A CA 1
ATOM 1128 C C . VAL A 1 146 ? 32.981 14.722 14.840 1.00 87.88 146 VAL A C 1
ATOM 1130 O O . VAL A 1 146 ? 32.402 14.210 15.799 1.00 87.88 146 VAL A O 1
ATOM 1133 N N . LEU A 1 147 ? 34.280 15.035 14.897 1.00 88.00 147 LEU A N 1
ATOM 1134 C CA . LEU A 1 147 ? 35.090 14.821 16.104 1.00 88.00 147 LEU A CA 1
ATOM 1135 C C . LEU A 1 147 ? 34.607 15.692 17.276 1.00 88.00 147 LEU A C 1
ATOM 1137 O O . LEU A 1 147 ? 34.380 15.178 18.374 1.00 88.00 147 LEU A O 1
ATOM 1141 N N . TRP A 1 148 ? 34.363 16.985 17.038 1.00 88.31 148 TRP A N 1
ATOM 1142 C CA . TRP A 1 148 ? 33.845 17.904 18.060 1.00 88.31 148 TRP A CA 1
ATOM 1143 C C . TRP A 1 148 ? 32.453 17.491 18.579 1.00 88.31 148 TRP A C 1
ATOM 1145 O O . TRP A 1 148 ? 32.236 17.395 19.790 1.00 88.31 148 TRP A O 1
ATOM 1155 N N . THR A 1 149 ? 31.513 17.157 17.688 1.00 87.19 149 THR A N 1
ATOM 1156 C CA . THR A 1 149 ? 30.164 16.718 18.096 1.00 87.19 149 THR A CA 1
ATOM 1157 C C . THR A 1 149 ? 30.148 15.356 18.796 1.00 87.19 149 THR A C 1
ATOM 1159 O O . THR A 1 149 ? 29.256 15.121 19.616 1.00 87.19 149 THR A O 1
ATOM 1162 N N . ARG A 1 150 ? 31.133 14.477 18.545 1.00 87.12 150 ARG A N 1
ATOM 1163 C CA . ARG A 1 150 ? 31.362 13.257 19.345 1.00 87.12 150 ARG A CA 1
ATOM 1164 C C . ARG A 1 150 ? 31.817 13.601 20.764 1.00 87.12 150 ARG A C 1
ATOM 1166 O O . ARG A 1 150 ? 31.217 13.093 21.710 1.00 87.12 150 ARG A O 1
ATOM 1173 N N . ALA A 1 151 ? 32.798 14.493 20.920 1.00 86.75 151 ALA A N 1
ATOM 1174 C CA . ALA A 1 151 ? 33.301 14.920 22.230 1.00 86.75 151 ALA A CA 1
ATOM 1175 C C . ALA A 1 151 ? 32.201 15.562 23.102 1.00 86.75 151 ALA A C 1
ATOM 1177 O O . ALA A 1 151 ? 32.007 15.164 24.249 1.00 86.75 151 ALA A O 1
ATOM 1178 N N . GLU A 1 152 ? 31.401 16.474 22.538 1.00 84.06 152 GLU A N 1
ATOM 1179 C CA . GLU A 1 152 ? 30.277 17.116 23.245 1.00 84.06 152 GLU A CA 1
ATOM 1180 C C . GLU A 1 152 ? 28.976 16.281 23.279 1.00 84.06 152 GLU A C 1
ATOM 1182 O O . GLU A 1 152 ? 27.925 16.769 23.706 1.00 84.06 152 GLU A O 1
ATOM 1187 N N . LYS A 1 153 ? 29.010 15.018 22.827 1.00 84.56 153 LYS A N 1
ATOM 1188 C CA . LYS A 1 153 ? 27.858 14.091 22.813 1.00 84.56 153 LYS A CA 1
ATOM 1189 C C . LYS A 1 153 ? 26.610 14.671 22.106 1.00 84.56 153 LYS A C 1
ATOM 1191 O O . LYS A 1 153 ? 25.471 14.414 22.502 1.00 84.56 153 LYS A O 1
ATOM 1196 N N . ARG A 1 154 ? 26.799 15.459 21.037 1.00 82.75 154 ARG A N 1
ATOM 1197 C CA . ARG A 1 154 ? 25.732 16.120 20.249 1.00 82.75 154 ARG A CA 1
ATOM 1198 C C . ARG A 1 154 ? 25.198 15.218 19.124 1.00 82.75 154 ARG A C 1
ATOM 1200 O O . ARG A 1 154 ? 25.309 15.560 17.949 1.00 82.75 154 ARG A O 1
ATOM 1207 N N . THR A 1 155 ? 24.601 14.080 19.487 1.00 84.94 155 THR A N 1
ATOM 1208 C CA . THR A 1 155 ? 24.143 13.003 18.574 1.00 84.94 155 THR A CA 1
ATOM 1209 C C . THR A 1 155 ? 23.428 13.485 17.304 1.00 84.94 155 THR A C 1
ATOM 1211 O O . THR A 1 155 ? 23.939 13.262 16.213 1.00 84.94 155 THR A O 1
ATOM 1214 N N . PHE A 1 156 ? 22.300 14.193 17.416 1.00 84.50 156 PHE A N 1
ATOM 1215 C CA . PHE A 1 156 ? 21.504 14.619 16.251 1.00 84.50 156 PHE A CA 1
ATOM 1216 C C . PHE A 1 156 ? 22.244 15.574 15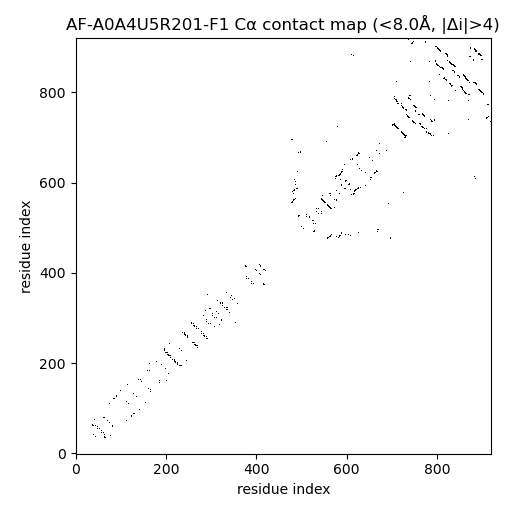.296 1.00 84.50 156 PHE A C 1
ATOM 1218 O O . PHE A 1 156 ? 21.971 15.583 14.097 1.00 84.50 156 PHE A O 1
ATOM 1225 N N . LEU A 1 157 ? 23.184 16.381 15.806 1.00 85.69 157 LEU A N 1
ATOM 1226 C CA . LEU A 1 157 ? 24.018 17.242 14.961 1.00 85.69 157 LEU A CA 1
ATOM 1227 C C . LEU A 1 157 ? 25.122 16.419 14.288 1.00 85.69 157 LEU A C 1
ATOM 1229 O O . LEU A 1 157 ? 25.292 16.526 13.077 1.00 85.69 157 LEU A O 1
ATOM 1233 N N . ARG A 1 158 ? 25.795 15.545 15.052 1.00 90.12 158 ARG A N 1
ATOM 1234 C CA . ARG A 1 158 ? 26.794 14.587 14.553 1.00 90.12 158 ARG A CA 1
ATOM 1235 C C . ARG A 1 158 ? 26.238 13.787 13.372 1.00 90.12 158 ARG A C 1
ATOM 1237 O O . ARG A 1 158 ? 26.850 13.781 12.316 1.00 90.12 158 ARG A O 1
ATOM 1244 N N . GLN A 1 159 ? 25.041 13.218 13.520 1.00 89.88 159 GLN A N 1
ATOM 1245 C CA . GLN A 1 159 ? 24.375 12.398 12.501 1.00 89.88 159 GLN A CA 1
ATOM 1246 C C . GLN A 1 159 ? 24.067 13.167 11.203 1.00 89.88 159 GLN A C 1
ATOM 1248 O O . GLN A 1 159 ? 24.220 12.620 10.113 1.00 89.88 159 GLN A O 1
ATOM 1253 N N . ARG A 1 160 ? 23.685 14.450 11.292 1.00 88.56 160 ARG A N 1
ATOM 1254 C CA . ARG A 1 160 ? 23.421 15.298 10.112 1.00 88.56 160 ARG A CA 1
ATOM 1255 C C . ARG A 1 160 ? 24.705 15.765 9.415 1.00 88.56 160 ARG A C 1
ATOM 1257 O O . ARG A 1 160 ? 24.711 15.886 8.194 1.00 88.56 160 ARG A O 1
ATOM 1264 N N . VAL A 1 161 ? 25.794 15.982 10.159 1.00 88.88 161 VAL A N 1
ATOM 1265 C CA . VAL A 1 161 ? 27.122 16.254 9.572 1.00 88.88 161 VAL A CA 1
ATOM 1266 C C . VAL A 1 161 ? 27.722 14.978 8.967 1.00 88.88 161 VAL A C 1
ATOM 1268 O O . VAL A 1 161 ? 28.288 15.035 7.883 1.00 88.88 161 VAL A O 1
ATOM 1271 N N . GLU A 1 162 ? 27.533 13.818 9.600 1.00 89.88 162 GLU A N 1
ATOM 1272 C CA . GLU A 1 162 ? 27.924 12.501 9.075 1.00 89.88 162 GLU A CA 1
ATOM 1273 C C . GLU A 1 162 ? 27.216 12.183 7.746 1.00 89.88 162 GLU A C 1
ATOM 1275 O O . GLU A 1 162 ? 27.882 11.806 6.783 1.00 89.88 162 GLU A O 1
ATOM 1280 N N . ALA A 1 163 ? 25.904 12.424 7.639 1.00 89.00 163 ALA A N 1
ATOM 1281 C CA . ALA A 1 163 ? 25.173 12.268 6.377 1.00 89.00 163 ALA A CA 1
ATOM 1282 C C . ALA A 1 163 ? 25.714 13.183 5.255 1.00 89.00 163 ALA A C 1
ATOM 1284 O O . ALA A 1 163 ? 25.890 12.728 4.126 1.00 89.00 163 ALA A O 1
ATOM 1285 N N . ARG A 1 164 ? 26.040 14.451 5.559 1.00 88.62 164 ARG A N 1
ATOM 1286 C CA . ARG A 1 164 ? 26.622 15.381 4.570 1.00 88.62 164 ARG A CA 1
ATOM 1287 C C . ARG A 1 164 ? 28.053 15.002 4.179 1.00 88.62 164 ARG A C 1
ATOM 1289 O O . ARG A 1 164 ? 28.403 15.086 3.008 1.00 88.62 164 ARG A O 1
ATOM 1296 N N . LEU A 1 165 ? 28.862 14.544 5.134 1.00 89.94 165 LEU A N 1
ATOM 1297 C CA . LEU A 1 165 ? 30.214 14.052 4.875 1.00 89.94 165 LEU A CA 1
ATOM 1298 C C . LEU A 1 165 ? 30.190 12.850 3.919 1.00 89.94 165 LEU A C 1
ATOM 1300 O O . LEU A 1 165 ? 30.993 12.803 2.996 1.00 89.94 165 LEU A O 1
ATOM 1304 N N . ALA A 1 166 ? 29.238 11.924 4.074 1.00 89.69 166 ALA A N 1
ATOM 1305 C CA . ALA A 1 166 ? 29.064 10.822 3.128 1.00 89.69 166 ALA A CA 1
ATOM 1306 C C . ALA A 1 166 ? 28.705 11.286 1.703 1.00 89.69 166 ALA A C 1
ATOM 1308 O O . ALA A 1 166 ? 29.136 10.650 0.743 1.00 89.69 166 ALA A O 1
ATOM 1309 N N . ALA A 1 167 ? 27.946 12.378 1.553 1.00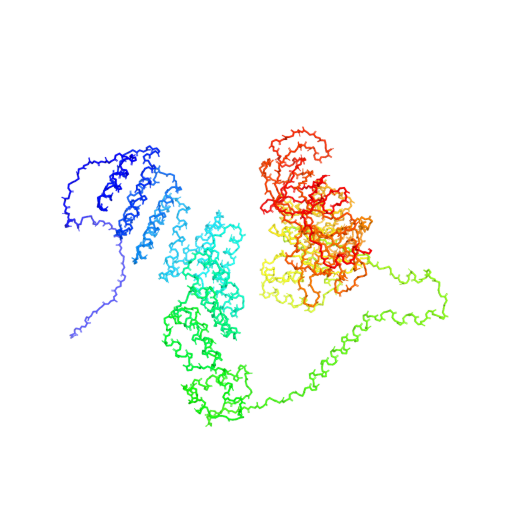 88.56 167 ALA A N 1
ATOM 1310 C CA . ALA A 1 167 ? 27.618 12.942 0.242 1.00 88.56 167 ALA A CA 1
ATOM 1311 C C . ALA A 1 167 ? 28.862 13.542 -0.436 1.00 88.56 167 ALA A C 1
ATOM 1313 O O . ALA A 1 167 ? 29.189 13.154 -1.554 1.00 88.56 167 ALA A O 1
ATOM 1314 N N . LEU A 1 168 ? 29.618 14.379 0.283 1.00 87.88 168 LEU A N 1
ATOM 1315 C CA . LEU A 1 168 ? 30.868 14.972 -0.213 1.00 87.88 168 LEU A CA 1
ATOM 1316 C C . LEU A 1 168 ? 31.918 13.903 -0.570 1.00 87.88 168 LEU A C 1
ATOM 1318 O O . LEU A 1 168 ? 32.558 13.975 -1.613 1.00 87.88 168 LEU A O 1
ATOM 1322 N N . LEU A 1 169 ? 32.061 12.863 0.258 1.00 87.94 169 LEU A N 1
ATOM 1323 C CA . LEU A 1 169 ? 32.951 11.732 -0.029 1.00 87.94 169 LEU A CA 1
ATOM 1324 C C . LEU A 1 169 ? 32.500 10.925 -1.262 1.00 87.94 169 LEU A C 1
ATOM 1326 O O . LEU A 1 169 ? 33.342 10.391 -1.979 1.00 87.94 169 LEU A O 1
ATOM 1330 N N . MET A 1 170 ? 31.193 10.842 -1.544 1.00 86.25 170 MET A N 1
ATOM 1331 C CA . MET A 1 170 ? 30.683 10.224 -2.775 1.00 86.25 170 MET A CA 1
ATOM 1332 C C . MET A 1 170 ? 31.009 11.076 -4.013 1.00 86.25 170 MET A C 1
ATOM 1334 O O . MET A 1 170 ? 31.366 10.515 -5.047 1.00 86.25 170 MET A O 1
ATOM 1338 N N . GLU A 1 171 ? 30.930 12.406 -3.909 1.00 85.00 171 GLU A N 1
ATOM 1339 C CA . GLU A 1 171 ? 31.308 13.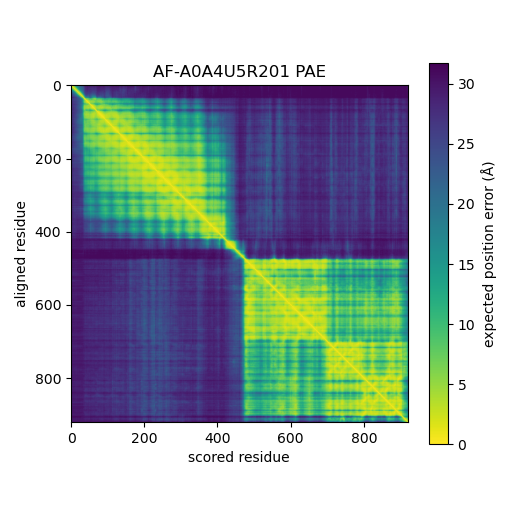349 -4.974 1.00 85.00 171 GLU A CA 1
ATOM 1340 C C . GLU A 1 171 ? 32.817 13.282 -5.277 1.00 85.00 171 GLU A C 1
ATOM 1342 O O . GLU A 1 171 ? 33.204 13.142 -6.439 1.00 85.00 171 GLU A O 1
ATOM 1347 N N . SER A 1 172 ? 33.666 13.222 -4.243 1.00 86.38 172 SER A N 1
ATOM 1348 C CA . SER A 1 172 ? 35.113 12.955 -4.365 1.00 86.38 172 SER A CA 1
ATOM 1349 C C . SER A 1 172 ? 35.466 11.498 -4.722 1.00 86.38 172 SER A C 1
ATOM 1351 O O . SER A 1 172 ? 36.641 11.137 -4.755 1.00 86.38 172 SER A O 1
ATOM 1353 N N . LYS A 1 173 ? 34.473 10.647 -5.022 1.00 85.81 173 LYS A N 1
ATOM 1354 C CA . LYS A 1 173 ? 34.621 9.233 -5.430 1.00 85.81 173 LYS A CA 1
ATOM 1355 C C . LYS A 1 173 ? 35.242 8.303 -4.363 1.00 85.81 173 LYS A C 1
ATOM 1357 O O . LYS A 1 173 ? 35.557 7.150 -4.659 1.00 85.81 173 LYS A O 1
ATOM 1362 N N . GLU A 1 174 ? 35.329 8.733 -3.101 1.00 88.12 174 GLU A N 1
ATOM 1363 C CA . GLU A 1 174 ? 35.777 7.945 -1.934 1.00 88.12 174 GLU A CA 1
ATOM 1364 C C . GLU A 1 174 ? 34.671 7.001 -1.407 1.00 88.12 174 GLU A C 1
ATOM 1366 O O . GLU A 1 174 ? 34.319 6.974 -0.222 1.00 88.12 174 GLU A O 1
ATOM 1371 N N . TYR A 1 175 ? 34.100 6.187 -2.302 1.00 87.62 175 TYR A N 1
ATOM 1372 C CA . TYR A 1 175 ? 32.922 5.356 -2.020 1.00 87.62 175 TYR A CA 1
ATOM 1373 C C . TYR A 1 175 ? 33.099 4.387 -0.834 1.00 87.62 175 TYR A C 1
ATOM 1375 O O . TYR A 1 175 ? 32.121 4.021 -0.183 1.00 87.62 175 TYR A O 1
ATOM 1383 N N . SER A 1 176 ? 34.327 3.956 -0.533 1.00 86.25 176 SER A N 1
ATOM 1384 C CA . SER A 1 176 ? 34.627 3.030 0.565 1.00 86.25 176 SER A CA 1
ATOM 1385 C C . SER A 1 176 ? 34.570 3.686 1.951 1.00 86.25 176 SER A C 1
ATOM 1387 O O . SER A 1 176 ? 34.036 3.072 2.878 1.00 86.25 176 SER A O 1
ATOM 1389 N N . GLU A 1 177 ? 35.058 4.922 2.121 1.00 87.06 177 GLU A N 1
ATOM 1390 C CA . GLU A 1 177 ? 34.927 5.645 3.397 1.00 87.06 177 GLU A CA 1
ATOM 1391 C C . GLU A 1 177 ? 33.456 6.026 3.630 1.00 87.06 177 GLU A C 1
ATOM 1393 O O . GLU A 1 177 ? 32.895 5.739 4.692 1.00 87.06 177 GLU A O 1
ATOM 1398 N N . ALA A 1 178 ? 32.794 6.553 2.595 1.00 89.25 178 ALA A N 1
ATOM 1399 C CA . ALA A 1 178 ? 31.379 6.908 2.640 1.00 89.25 178 ALA A CA 1
ATOM 1400 C C . ALA A 1 178 ? 30.459 5.707 2.945 1.00 89.25 178 ALA A C 1
ATOM 1402 O O . ALA A 1 178 ? 29.574 5.831 3.795 1.00 89.25 178 ALA A O 1
ATOM 1403 N N . LEU A 1 179 ? 30.677 4.524 2.345 1.00 88.38 179 LEU A N 1
ATOM 1404 C CA . LEU A 1 179 ? 29.872 3.330 2.653 1.00 88.38 179 LEU A CA 1
ATOM 1405 C C . LEU A 1 179 ? 30.018 2.889 4.111 1.00 88.38 179 LEU A C 1
ATOM 1407 O O . LEU A 1 179 ? 29.023 2.524 4.740 1.00 88.38 179 LEU A O 1
ATOM 1411 N N . ASN A 1 180 ? 31.240 2.903 4.651 1.00 88.69 180 ASN A N 1
ATOM 1412 C CA . ASN A 1 180 ? 31.495 2.522 6.040 1.00 88.69 180 ASN A CA 1
ATOM 1413 C C . ASN A 1 180 ? 30.804 3.487 7.013 1.00 88.69 180 ASN A C 1
ATOM 1415 O O . ASN A 1 180 ? 30.168 3.051 7.976 1.00 88.69 180 ASN A O 1
ATOM 1419 N N . LEU A 1 181 ? 30.873 4.788 6.722 1.00 88.81 181 LEU A N 1
ATOM 1420 C CA . LEU A 1 181 ? 30.246 5.836 7.520 1.00 88.81 181 LEU A CA 1
ATOM 1421 C C . LEU A 1 181 ? 28.708 5.731 7.484 1.00 88.81 181 LEU A C 1
ATOM 1423 O O . LEU A 1 181 ? 28.076 5.700 8.543 1.00 88.81 181 LEU A O 1
ATOM 1427 N N . LEU A 1 182 ? 28.107 5.558 6.300 1.00 89.94 182 LEU A N 1
ATOM 1428 C CA . LEU A 1 182 ? 26.663 5.321 6.141 1.00 89.94 182 LEU A CA 1
ATOM 1429 C C . LEU A 1 182 ? 26.206 4.024 6.824 1.00 89.94 182 LEU A C 1
ATOM 1431 O O . LEU A 1 182 ? 25.205 4.024 7.535 1.00 89.94 182 LEU A O 1
ATOM 1435 N N . SER A 1 183 ? 26.959 2.929 6.683 1.00 87.62 183 SER A N 1
ATOM 1436 C CA . SER A 1 183 ? 26.611 1.619 7.263 1.00 87.62 183 SER A CA 1
ATOM 1437 C C . SER A 1 183 ? 26.576 1.618 8.796 1.00 87.62 183 SER A C 1
ATOM 1439 O O . SER A 1 183 ? 25.866 0.806 9.399 1.00 87.62 183 SER A O 1
ATOM 1441 N N . GLY A 1 184 ? 27.346 2.503 9.440 1.00 86.62 184 GLY A N 1
ATOM 1442 C CA . GLY A 1 184 ? 27.220 2.798 10.867 1.00 86.62 184 GLY A CA 1
ATOM 1443 C C . GLY A 1 184 ? 26.003 3.680 11.155 1.00 86.62 184 GLY A C 1
ATOM 1444 O O . GLY A 1 184 ? 25.155 3.323 11.974 1.00 86.62 184 GLY A O 1
ATOM 1445 N N . LEU A 1 185 ? 25.884 4.793 10.427 1.00 89.56 185 LEU A N 1
ATOM 1446 C CA . LEU A 1 185 ? 24.847 5.804 10.620 1.00 89.56 185 LEU A CA 1
ATOM 1447 C C . LEU A 1 185 ? 23.420 5.241 10.476 1.00 89.56 185 LEU A C 1
ATOM 1449 O O . LEU A 1 185 ? 22.585 5.485 11.345 1.00 89.56 185 LEU A O 1
ATOM 1453 N N . ILE A 1 186 ? 23.154 4.411 9.461 1.00 88.88 186 ILE A N 1
ATOM 1454 C CA . ILE A 1 186 ? 21.858 3.739 9.238 1.00 88.88 186 ILE A CA 1
ATOM 1455 C C . ILE A 1 186 ? 21.425 2.942 10.476 1.00 88.88 186 ILE A C 1
ATOM 1457 O O . ILE A 1 186 ? 20.270 3.018 10.896 1.00 88.88 186 ILE A O 1
ATOM 1461 N N . LYS A 1 187 ? 22.349 2.197 11.098 1.00 86.88 187 LYS A N 1
ATOM 1462 C CA . LYS A 1 187 ? 22.060 1.367 12.281 1.00 86.88 187 LYS A CA 1
ATOM 1463 C C . LYS A 1 187 ? 21.723 2.202 13.515 1.00 86.88 187 LYS A C 1
ATOM 1465 O O . LYS A 1 187 ? 20.991 1.723 14.379 1.00 86.88 187 LYS A O 1
ATOM 1470 N N . GLU A 1 188 ? 22.244 3.424 13.611 1.00 87.12 188 GLU A N 1
ATOM 1471 C CA . GLU A 1 188 ? 21.900 4.358 14.684 1.00 87.12 188 GLU A CA 1
ATOM 1472 C C . GLU A 1 188 ? 20.579 5.083 14.410 1.00 87.12 188 GLU A C 1
ATOM 1474 O O . GLU A 1 188 ? 19.699 5.079 15.268 1.00 87.12 188 GLU A O 1
ATOM 1479 N N . VAL A 1 189 ? 20.395 5.666 13.221 1.00 87.44 189 VAL A N 1
ATOM 1480 C CA . VAL A 1 189 ? 19.192 6.458 12.912 1.00 87.44 189 VAL A CA 1
ATOM 1481 C C . VAL A 1 189 ? 17.940 5.568 12.857 1.00 87.44 189 VAL A C 1
ATOM 1483 O O . VAL A 1 189 ? 16.895 5.965 13.372 1.00 87.44 189 VAL A O 1
ATOM 1486 N N . ARG A 1 190 ? 18.038 4.311 12.387 1.00 84.94 190 ARG A N 1
ATOM 1487 C CA . ARG A 1 190 ? 16.918 3.343 12.441 1.00 84.94 190 ARG A CA 1
ATOM 1488 C C . ARG A 1 190 ? 16.508 2.933 13.866 1.00 84.94 190 ARG A C 1
ATOM 1490 O O . ARG A 1 190 ? 15.426 2.385 14.032 1.00 84.94 190 ARG A O 1
ATOM 1497 N N . ARG A 1 191 ? 17.324 3.208 14.895 1.00 83.75 191 ARG A N 1
ATOM 1498 C CA . ARG A 1 191 ? 16.944 3.047 16.318 1.00 83.75 191 ARG A CA 1
ATOM 1499 C C . ARG A 1 191 ? 16.262 4.288 16.909 1.00 83.75 191 ARG A C 1
ATOM 1501 O O . ARG A 1 191 ? 15.733 4.203 18.010 1.00 83.75 191 ARG A O 1
ATOM 1508 N N . LEU A 1 192 ? 16.316 5.426 16.212 1.00 80.31 192 LEU A N 1
ATOM 1509 C CA . LEU A 1 192 ? 15.795 6.724 16.660 1.00 80.31 192 LEU A CA 1
ATOM 1510 C C . LEU A 1 192 ? 14.549 7.182 15.885 1.00 80.31 192 LEU A C 1
ATOM 1512 O O . LEU A 1 192 ? 13.888 8.117 16.322 1.00 80.31 192 LEU A O 1
ATOM 1516 N N . ASP A 1 193 ? 14.244 6.540 14.752 1.00 78.81 193 ASP A N 1
ATOM 1517 C CA . ASP A 1 193 ? 13.067 6.798 13.908 1.00 78.81 193 ASP A CA 1
ATOM 1518 C C . ASP A 1 193 ? 12.962 8.251 13.365 1.00 78.81 193 ASP A C 1
ATOM 1520 O O . ASP A 1 193 ? 11.872 8.733 13.055 1.00 78.81 193 ASP A O 1
ATOM 1524 N N . ASP A 1 194 ? 14.100 8.951 13.179 1.00 84.19 194 ASP A N 1
ATOM 1525 C CA . ASP A 1 194 ? 14.169 10.204 12.391 1.00 84.19 194 ASP A CA 1
ATOM 1526 C C . ASP A 1 194 ? 13.999 9.866 10.900 1.00 84.19 194 ASP A C 1
ATOM 1528 O O . ASP A 1 194 ? 14.961 9.744 10.139 1.00 84.19 194 ASP A O 1
ATOM 1532 N N . LYS A 1 195 ? 12.740 9.662 10.495 1.00 83.06 195 LYS A N 1
ATOM 1533 C CA . LYS A 1 195 ? 12.354 9.250 9.138 1.00 83.06 195 LYS A CA 1
ATOM 1534 C C . LYS A 1 195 ? 12.812 10.224 8.052 1.00 83.06 195 LYS A C 1
ATOM 1536 O O . LYS A 1 195 ? 13.152 9.768 6.966 1.00 83.06 195 LYS A O 1
ATOM 1541 N N . LEU A 1 196 ? 12.870 11.529 8.339 1.00 85.38 196 LEU A N 1
ATOM 1542 C CA . LEU A 1 196 ? 13.391 12.529 7.397 1.00 85.38 196 LEU A CA 1
ATOM 1543 C C . LEU A 1 196 ? 14.863 12.246 7.082 1.00 85.38 196 LEU A C 1
ATOM 1545 O O . LEU A 1 196 ? 15.243 12.161 5.919 1.00 85.38 196 LEU A O 1
ATOM 1549 N N . LEU A 1 197 ? 15.672 12.029 8.123 1.00 87.38 197 LEU A N 1
ATOM 1550 C CA . LEU A 1 197 ? 17.088 11.710 7.965 1.00 87.38 197 LEU A CA 1
ATOM 1551 C C . LEU A 1 197 ? 17.310 10.299 7.381 1.00 87.38 197 LEU A C 1
ATOM 1553 O O . LEU A 1 197 ? 18.280 10.091 6.656 1.00 87.38 197 LEU A O 1
ATOM 1557 N N . LEU A 1 198 ? 16.411 9.338 7.632 1.00 90.19 198 LEU A N 1
ATOM 1558 C CA . LEU A 1 198 ? 16.458 8.018 6.985 1.00 90.19 198 LEU A CA 1
ATOM 1559 C C . LEU A 1 198 ? 16.244 8.086 5.471 1.00 90.19 198 LEU A C 1
ATOM 1561 O O . LEU A 1 198 ? 16.954 7.385 4.757 1.00 90.19 198 LEU A O 1
ATOM 1565 N N . VAL A 1 199 ? 15.325 8.925 4.974 1.00 91.25 199 VAL A N 1
ATOM 1566 C CA . VAL A 1 199 ? 15.109 9.089 3.524 1.00 91.25 199 VAL A CA 1
ATOM 1567 C C . VAL A 1 199 ? 16.393 9.546 2.830 1.00 91.25 199 VAL A C 1
ATOM 1569 O O . VAL A 1 199 ? 16.795 8.921 1.851 1.00 91.25 199 VAL A O 1
ATOM 1572 N N . ASP A 1 200 ? 17.072 10.569 3.361 1.00 89.12 200 ASP A N 1
ATOM 1573 C CA . ASP A 1 200 ? 18.345 11.053 2.806 1.00 89.12 200 ASP A CA 1
ATOM 1574 C C . ASP A 1 200 ? 19.435 9.972 2.817 1.00 89.12 200 ASP A C 1
ATOM 1576 O O . ASP A 1 200 ? 20.124 9.761 1.817 1.00 89.12 200 ASP A O 1
ATOM 1580 N N . ILE A 1 201 ? 19.586 9.265 3.939 1.00 92.25 201 ILE A N 1
ATOM 1581 C CA . ILE A 1 201 ? 20.660 8.285 4.135 1.00 92.25 201 ILE A CA 1
ATOM 1582 C C . ILE A 1 201 ? 20.430 7.015 3.304 1.00 92.25 201 ILE A C 1
ATOM 1584 O O . ILE A 1 201 ? 21.369 6.544 2.664 1.00 92.25 201 ILE A O 1
ATOM 1588 N N . ASP A 1 202 ? 19.215 6.458 3.280 1.00 92.81 202 ASP A N 1
ATOM 1589 C CA . ASP A 1 202 ? 18.906 5.257 2.491 1.00 92.81 202 ASP A CA 1
ATOM 1590 C C . ASP A 1 202 ? 18.931 5.567 0.972 1.00 92.81 202 ASP A C 1
ATOM 1592 O O . ASP A 1 202 ? 19.347 4.724 0.171 1.00 92.81 202 ASP A O 1
ATOM 1596 N N . LEU A 1 203 ? 18.581 6.794 0.554 1.00 93.62 203 LEU A N 1
ATOM 1597 C CA . LEU A 1 203 ? 18.721 7.250 -0.838 1.00 93.62 203 LEU A CA 1
ATOM 1598 C C . LEU A 1 203 ? 20.193 7.427 -1.242 1.00 93.62 203 LEU A C 1
ATOM 1600 O O . LEU A 1 203 ? 20.592 7.016 -2.336 1.00 93.62 203 LEU A O 1
ATOM 1604 N N . LEU A 1 204 ? 21.015 8.004 -0.363 1.00 92.62 204 LEU A N 1
ATOM 1605 C CA . LEU A 1 204 ? 22.455 8.143 -0.578 1.00 92.62 204 LEU A CA 1
ATOM 1606 C C . LEU A 1 204 ? 23.163 6.777 -0.573 1.00 92.62 204 LEU A C 1
ATOM 1608 O O . LEU A 1 204 ? 24.030 6.534 -1.411 1.00 92.62 204 LEU A O 1
ATOM 1612 N N . GLU A 1 205 ? 22.742 5.845 0.288 1.00 93.00 205 GLU A N 1
ATOM 1613 C CA . GLU A 1 205 ? 23.211 4.458 0.255 1.00 93.00 205 GLU A CA 1
ATOM 1614 C C . GLU A 1 205 ? 22.841 3.774 -1.074 1.00 93.00 205 GLU A C 1
ATOM 1616 O O . GLU A 1 205 ? 23.676 3.066 -1.642 1.00 93.00 205 GLU A O 1
ATOM 1621 N N . SER A 1 206 ? 21.640 4.011 -1.618 1.00 94.31 206 SER A N 1
ATOM 1622 C CA . SER A 1 206 ? 21.263 3.508 -2.947 1.00 94.31 206 SER A CA 1
ATOM 1623 C C . SER A 1 206 ? 22.208 4.017 -4.038 1.00 94.31 206 SER A C 1
ATOM 1625 O O . SER A 1 206 ? 22.737 3.211 -4.805 1.00 94.31 206 SER A O 1
ATOM 1627 N N . LYS A 1 207 ? 22.451 5.333 -4.092 1.00 92.19 207 LYS A N 1
ATOM 1628 C CA . LYS A 1 207 ? 23.364 5.963 -5.064 1.00 92.19 207 LYS A CA 1
ATOM 1629 C C . LYS A 1 207 ? 24.782 5.409 -4.963 1.00 92.19 207 LYS A C 1
ATOM 1631 O O . LYS A 1 207 ? 25.370 5.007 -5.961 1.00 92.19 207 LYS A O 1
ATOM 1636 N N . LEU A 1 208 ? 25.314 5.307 -3.751 1.00 91.06 208 LEU A N 1
ATOM 1637 C CA . LEU A 1 208 ? 26.676 4.836 -3.547 1.00 91.06 208 LEU A CA 1
ATOM 1638 C C . LEU A 1 208 ? 26.828 3.341 -3.880 1.00 91.06 208 LEU A C 1
ATOM 1640 O O . LEU A 1 208 ? 27.806 2.936 -4.510 1.00 91.06 208 LEU A O 1
ATOM 1644 N N . ARG A 1 209 ? 25.849 2.504 -3.513 1.00 90.19 209 ARG A N 1
ATOM 1645 C CA . ARG A 1 209 ? 25.835 1.078 -3.885 1.00 90.19 209 ARG A CA 1
ATOM 1646 C C . ARG A 1 209 ? 25.682 0.871 -5.392 1.00 90.19 209 ARG A C 1
ATOM 1648 O O . ARG A 1 209 ? 26.231 -0.098 -5.912 1.00 90.19 209 ARG A O 1
ATOM 1655 N N . PHE A 1 210 ? 24.988 1.776 -6.083 1.00 90.44 210 PHE A N 1
ATOM 1656 C CA . PHE A 1 210 ? 24.914 1.813 -7.543 1.00 90.44 210 PHE A CA 1
ATOM 1657 C C . PHE A 1 210 ? 26.281 2.124 -8.173 1.00 90.44 210 PHE A C 1
ATOM 1659 O O . PHE A 1 210 ? 26.720 1.374 -9.044 1.00 90.44 210 PHE A O 1
ATOM 1666 N N . SER A 1 211 ? 27.007 3.135 -7.678 1.00 87.44 211 SER A N 1
ATOM 1667 C CA . SER A 1 211 ? 28.382 3.436 -8.122 1.00 87.44 211 SER A CA 1
ATOM 1668 C C . SER A 1 211 ? 29.350 2.266 -7.895 1.00 87.44 211 SER A C 1
ATOM 1670 O O . SER A 1 211 ? 30.212 2.001 -8.728 1.00 87.44 211 SER A O 1
ATOM 1672 N N . LEU A 1 212 ? 29.156 1.495 -6.818 1.00 88.31 212 LEU A N 1
ATOM 1673 C CA . LEU A 1 212 ? 29.867 0.235 -6.543 1.00 88.31 212 LEU A CA 1
ATOM 1674 C C . LEU A 1 212 ? 29.317 -0.987 -7.322 1.00 88.31 212 LEU A C 1
ATOM 1676 O O . LEU A 1 212 ? 29.629 -2.127 -6.975 1.00 88.31 212 LEU A O 1
ATOM 1680 N N . ARG A 1 213 ? 28.473 -0.771 -8.343 1.00 86.56 213 ARG A N 1
ATOM 1681 C CA . ARG A 1 213 ? 27.801 -1.783 -9.190 1.00 86.56 213 ARG A CA 1
ATOM 1682 C C . ARG A 1 213 ? 27.029 -2.878 -8.430 1.00 86.56 213 ARG A C 1
ATOM 1684 O O . ARG A 1 213 ? 26.746 -3.941 -8.977 1.00 86.56 213 ARG A O 1
ATOM 1691 N N . ASN A 1 214 ? 26.618 -2.630 -7.185 1.00 89.38 214 ASN A N 1
ATOM 1692 C CA . ASN A 1 214 ? 25.864 -3.586 -6.373 1.00 89.38 214 ASN A CA 1
ATOM 1693 C C . ASN A 1 214 ? 24.346 -3.343 -6.477 1.00 89.38 214 ASN A C 1
ATOM 1695 O O . ASN A 1 214 ? 23.695 -2.926 -5.514 1.00 89.38 214 ASN A O 1
ATOM 1699 N N . LEU A 1 215 ? 23.788 -3.602 -7.665 1.00 88.69 215 LEU A N 1
ATOM 1700 C CA . LEU A 1 215 ? 22.381 -3.330 -7.996 1.00 88.69 215 LEU A CA 1
ATOM 1701 C C . LEU A 1 215 ? 21.367 -3.912 -6.981 1.00 88.69 215 LEU A C 1
ATOM 1703 O O . LEU A 1 215 ? 20.499 -3.152 -6.545 1.00 88.69 215 LEU A O 1
ATOM 1707 N N . PRO A 1 216 ? 21.477 -5.172 -6.495 1.00 90.06 216 PRO A N 1
ATOM 1708 C CA . PRO A 1 216 ? 20.506 -5.714 -5.538 1.00 90.06 216 PRO A CA 1
ATOM 1709 C C . PRO A 1 216 ? 20.491 -4.949 -4.209 1.00 90.06 216 PRO A C 1
ATOM 1711 O O . PRO A 1 216 ? 19.425 -4.646 -3.669 1.00 90.06 216 PRO A O 1
ATOM 1714 N N . LYS A 1 217 ? 21.668 -4.573 -3.685 1.00 89.69 217 LYS A N 1
ATOM 1715 C CA . LYS A 1 217 ? 21.755 -3.786 -2.446 1.00 89.69 217 LYS A CA 1
ATOM 1716 C C . LYS A 1 217 ? 21.385 -2.315 -2.662 1.00 89.69 217 LYS A C 1
ATOM 1718 O O . LYS A 1 217 ? 20.919 -1.689 -1.709 1.00 89.69 217 LYS A O 1
ATOM 1723 N N . ALA A 1 218 ? 21.579 -1.759 -3.860 1.00 91.94 218 ALA A N 1
ATOM 1724 C CA . ALA A 1 218 ? 21.102 -0.419 -4.211 1.00 91.94 218 ALA A CA 1
ATOM 1725 C C . ALA A 1 218 ? 19.563 -0.376 -4.232 1.00 91.94 218 ALA A C 1
ATOM 1727 O O . ALA A 1 218 ? 18.955 0.435 -3.540 1.00 91.94 218 ALA A O 1
ATOM 1728 N N . LYS A 1 219 ? 18.925 -1.342 -4.905 1.00 92.12 219 LYS A N 1
ATOM 1729 C CA . LYS A 1 219 ? 17.462 -1.495 -4.966 1.00 92.12 219 LYS A CA 1
ATOM 1730 C C . LYS A 1 219 ? 16.824 -1.733 -3.593 1.00 92.12 219 LYS A C 1
ATOM 1732 O O . LYS A 1 219 ? 15.772 -1.166 -3.292 1.00 92.12 219 LYS A O 1
ATOM 1737 N N . ALA A 1 220 ? 17.480 -2.505 -2.725 1.00 91.19 220 ALA A N 1
ATOM 1738 C CA . ALA A 1 220 ? 17.056 -2.680 -1.335 1.00 91.19 220 ALA A CA 1
ATOM 1739 C C . ALA A 1 220 ? 17.127 -1.369 -0.521 1.00 91.19 220 ALA A C 1
ATOM 1741 O O . ALA A 1 220 ? 16.209 -1.081 0.248 1.00 91.19 220 ALA A O 1
ATOM 1742 N N . ALA A 1 221 ? 18.173 -0.555 -0.715 1.00 92.62 221 ALA A N 1
ATOM 1743 C CA . ALA A 1 221 ? 18.303 0.754 -0.068 1.00 92.62 221 ALA A CA 1
ATOM 1744 C C . ALA A 1 221 ? 17.248 1.753 -0.581 1.00 92.62 221 ALA A C 1
ATOM 1746 O O . ALA A 1 221 ? 16.537 2.351 0.222 1.00 92.62 221 ALA A O 1
ATOM 1747 N N . LEU A 1 222 ? 17.028 1.838 -1.899 1.00 93.88 222 LEU A N 1
ATOM 1748 C CA . LEU A 1 222 ? 15.952 2.653 -2.477 1.00 93.88 222 LEU A CA 1
ATOM 1749 C C . LEU A 1 222 ? 14.565 2.228 -1.965 1.00 93.88 222 LEU A C 1
ATOM 1751 O O . LEU A 1 222 ? 13.712 3.071 -1.702 1.00 93.88 222 LEU A O 1
ATOM 1755 N N . THR A 1 223 ? 14.333 0.926 -1.786 1.00 92.38 223 THR A N 1
ATOM 1756 C CA . THR A 1 223 ? 13.069 0.409 -1.238 1.00 92.38 223 THR A CA 1
ATOM 1757 C C . THR A 1 223 ? 12.875 0.829 0.224 1.00 92.38 223 THR A C 1
ATOM 1759 O O . THR A 1 223 ? 11.749 1.137 0.622 1.00 92.38 223 THR A O 1
ATOM 1762 N N . ALA A 1 224 ? 13.949 0.903 1.020 1.00 91.06 224 ALA A N 1
ATOM 1763 C CA . ALA A 1 224 ? 13.910 1.482 2.363 1.00 91.06 224 ALA A CA 1
ATOM 1764 C C . ALA A 1 224 ? 13.615 2.994 2.309 1.00 91.06 224 ALA A C 1
ATOM 1766 O O . ALA A 1 224 ? 12.665 3.435 2.955 1.00 91.06 224 ALA A O 1
ATOM 1767 N N . ALA A 1 225 ? 14.313 3.749 1.452 1.00 92.38 225 ALA A N 1
ATOM 1768 C CA . ALA A 1 225 ? 14.084 5.182 1.248 1.00 92.38 225 ALA A CA 1
ATOM 1769 C C . ALA A 1 225 ? 12.632 5.492 0.839 1.00 92.38 225 ALA A C 1
ATOM 1771 O O . ALA A 1 225 ? 11.987 6.323 1.471 1.00 92.38 225 ALA A O 1
ATOM 1772 N N . ARG A 1 226 ? 12.064 4.766 -0.138 1.00 91.81 226 ARG A N 1
ATOM 1773 C CA . ARG A 1 226 ? 10.648 4.894 -0.547 1.00 91.81 226 ARG A CA 1
ATOM 1774 C C . ARG A 1 226 ? 9.672 4.499 0.563 1.00 91.81 226 ARG A C 1
ATOM 1776 O O . ARG A 1 226 ? 8.624 5.120 0.703 1.00 91.81 226 ARG A O 1
ATOM 1783 N N . THR A 1 227 ? 10.007 3.500 1.382 1.00 89.56 227 THR A N 1
ATOM 1784 C CA . THR A 1 227 ? 9.169 3.097 2.528 1.00 89.56 227 THR A CA 1
ATOM 1785 C C . THR A 1 227 ? 9.180 4.156 3.638 1.00 89.56 227 THR A C 1
ATOM 1787 O O . THR A 1 227 ? 8.139 4.410 4.241 1.00 89.56 227 THR A O 1
ATOM 1790 N N . ALA A 1 228 ? 10.322 4.806 3.886 1.00 87.50 228 ALA A N 1
ATOM 1791 C CA . ALA A 1 228 ? 10.429 5.929 4.816 1.00 87.50 228 ALA A CA 1
ATOM 1792 C C . ALA A 1 228 ? 9.733 7.191 4.271 1.00 87.50 228 ALA A C 1
ATOM 1794 O O . ALA A 1 228 ? 8.997 7.839 5.013 1.00 87.50 228 ALA A O 1
ATOM 1795 N N . ALA A 1 229 ? 9.889 7.482 2.974 1.00 88.69 229 ALA A N 1
ATOM 1796 C CA . ALA A 1 229 ? 9.260 8.606 2.284 1.00 88.69 229 ALA A CA 1
ATOM 1797 C C . ALA A 1 229 ? 7.729 8.525 2.335 1.00 88.69 229 ALA A C 1
ATOM 1799 O O . ALA A 1 229 ? 7.083 9.453 2.806 1.00 88.69 229 ALA A O 1
ATOM 1800 N N . ASN A 1 230 ? 7.151 7.371 1.984 1.00 88.25 230 ASN A N 1
ATOM 1801 C CA . ASN A 1 230 ? 5.704 7.124 2.047 1.00 88.25 230 ASN A CA 1
ATOM 1802 C C . ASN A 1 230 ? 5.110 7.195 3.471 1.00 88.25 230 ASN A C 1
ATOM 1804 O O . ASN A 1 230 ? 3.890 7.145 3.627 1.00 88.25 230 ASN A O 1
ATOM 1808 N N . ALA A 1 231 ? 5.942 7.264 4.516 1.00 83.94 231 ALA A N 1
ATOM 1809 C CA . ALA A 1 231 ? 5.515 7.383 5.909 1.00 83.94 231 ALA A CA 1
ATOM 1810 C C . ALA A 1 231 ? 5.562 8.828 6.453 1.00 83.94 231 ALA A C 1
ATOM 1812 O O . ALA A 1 231 ? 5.218 9.034 7.619 1.00 83.94 231 ALA A O 1
ATOM 1813 N N . ILE A 1 232 ? 5.993 9.807 5.649 1.00 87.56 232 ILE A N 1
ATOM 1814 C CA . ILE A 1 232 ? 6.123 11.230 6.007 1.00 87.56 232 ILE A CA 1
ATOM 1815 C C . ILE A 1 232 ? 5.698 12.132 4.834 1.00 87.56 232 ILE A C 1
ATOM 1817 O O . ILE A 1 232 ? 5.361 11.653 3.756 1.00 87.56 232 ILE A O 1
ATOM 1821 N N . TYR A 1 233 ? 5.720 13.453 5.025 1.00 86.56 233 TYR A N 1
ATOM 1822 C CA . TYR A 1 233 ? 5.717 14.390 3.900 1.00 86.56 233 TYR A CA 1
ATOM 1823 C C . TYR A 1 233 ? 7.159 14.642 3.443 1.00 86.56 233 TYR A C 1
ATOM 1825 O O . TYR A 1 233 ? 7.985 15.094 4.239 1.00 86.56 233 TYR A O 1
ATOM 1833 N N . VAL A 1 234 ? 7.446 14.362 2.171 1.00 86.50 234 VAL A N 1
ATOM 1834 C CA . VAL A 1 234 ? 8.749 14.591 1.529 1.00 86.50 234 VAL A CA 1
ATOM 1835 C C . VAL A 1 234 ? 8.637 15.796 0.580 1.00 86.50 234 VAL A C 1
ATOM 1837 O O . VAL A 1 234 ? 7.702 15.840 -0.219 1.00 86.50 234 VAL A O 1
ATOM 1840 N N . PRO A 1 235 ? 9.552 16.787 0.632 1.00 87.69 235 PRO A N 1
ATOM 1841 C CA . PRO A 1 235 ? 9.564 17.908 -0.308 1.00 87.69 235 PRO A CA 1
ATOM 1842 C C . PRO A 1 235 ? 9.703 17.448 -1.773 1.00 87.69 235 PRO A C 1
ATOM 1844 O O . PRO A 1 235 ? 10.491 16.534 -2.031 1.00 87.69 235 PRO A O 1
ATOM 1847 N N . PRO A 1 236 ? 9.054 18.108 -2.757 1.00 87.62 236 PRO A N 1
ATOM 1848 C CA . PRO A 1 236 ? 9.070 17.659 -4.155 1.00 87.62 236 PRO A CA 1
ATOM 1849 C C . PRO A 1 236 ? 10.476 17.471 -4.753 1.00 87.62 236 PRO A C 1
ATOM 1851 O O . PRO A 1 236 ? 10.713 16.485 -5.440 1.00 87.62 236 PRO A O 1
ATOM 1854 N N . ALA A 1 237 ? 11.448 18.323 -4.402 1.00 88.00 237 ALA A N 1
ATOM 1855 C CA . ALA A 1 237 ? 12.847 18.178 -4.831 1.00 88.00 237 ALA A CA 1
ATOM 1856 C C . ALA A 1 237 ? 13.511 16.874 -4.345 1.00 88.00 237 ALA A C 1
ATOM 1858 O O . ALA A 1 237 ? 14.372 16.312 -5.024 1.00 88.00 237 ALA A O 1
ATOM 1859 N N . GLN A 1 238 ? 13.149 16.405 -3.148 1.00 88.75 238 GLN A N 1
ATOM 1860 C CA . GLN A 1 238 ? 13.671 15.173 -2.556 1.00 88.75 238 GLN A CA 1
ATOM 1861 C C . GLN A 1 238 ? 12.920 13.962 -3.130 1.00 88.75 238 GLN A C 1
ATOM 1863 O O . GLN A 1 238 ? 13.560 12.976 -3.489 1.00 88.75 238 GLN A O 1
ATOM 1868 N N . GLN A 1 239 ? 11.603 14.083 -3.341 1.00 89.88 239 GLN A N 1
ATOM 1869 C CA . GLN A 1 239 ? 10.777 13.072 -4.009 1.00 89.88 239 GLN A CA 1
ATOM 1870 C C . GLN A 1 239 ? 11.245 12.816 -5.452 1.00 89.88 239 GLN A C 1
ATOM 1872 O O . GLN A 1 239 ? 11.644 11.700 -5.766 1.00 89.88 239 GLN A O 1
ATOM 1877 N N . GLY A 1 240 ? 11.385 13.857 -6.281 1.00 91.75 240 GLY A N 1
ATOM 1878 C CA . GLY A 1 240 ? 11.942 13.727 -7.634 1.00 91.75 240 GLY A CA 1
ATOM 1879 C C . GLY A 1 240 ? 13.362 13.142 -7.662 1.00 91.75 240 GLY A C 1
ATOM 1880 O O . GLY A 1 240 ? 13.749 12.498 -8.631 1.00 91.75 240 GLY A O 1
ATOM 1881 N N . THR A 1 241 ? 14.138 13.266 -6.576 1.00 92.81 241 THR A N 1
ATOM 1882 C CA . THR A 1 241 ? 15.456 12.610 -6.458 1.00 92.81 241 THR A CA 1
ATOM 1883 C C . THR A 1 241 ? 15.345 11.102 -6.176 1.00 92.81 241 THR A C 1
ATOM 1885 O O . THR A 1 241 ? 16.216 10.337 -6.597 1.00 92.81 241 THR A O 1
ATOM 1888 N N . ILE A 1 242 ? 14.289 10.665 -5.486 1.00 94.31 242 ILE A N 1
ATOM 1889 C CA . ILE A 1 242 ? 13.948 9.251 -5.260 1.00 94.31 242 ILE A CA 1
ATOM 1890 C C . ILE A 1 242 ? 13.422 8.621 -6.555 1.00 94.31 242 ILE A C 1
ATOM 1892 O O . ILE A 1 242 ? 13.805 7.498 -6.894 1.00 94.31 242 ILE A O 1
ATOM 1896 N N . ASP A 1 243 ? 12.593 9.343 -7.304 1.00 94.56 243 ASP A N 1
ATOM 1897 C CA . ASP A 1 243 ? 12.002 8.839 -8.545 1.00 94.56 243 ASP A CA 1
ATOM 1898 C C . ASP A 1 243 ? 13.039 8.825 -9.682 1.00 94.56 243 ASP A C 1
ATOM 1900 O O . ASP A 1 243 ? 13.174 7.814 -10.367 1.00 94.56 243 ASP A O 1
ATOM 1904 N N . LEU A 1 244 ? 13.929 9.824 -9.762 1.00 94.38 244 LEU A N 1
ATOM 1905 C CA . LEU A 1 244 ? 15.117 9.788 -10.628 1.00 94.38 244 LEU A CA 1
ATOM 1906 C C . LEU A 1 244 ? 15.988 8.548 -10.349 1.00 94.38 244 LEU A C 1
ATOM 1908 O O . LEU A 1 244 ? 16.368 7.832 -11.274 1.00 94.38 244 LEU A O 1
ATOM 1912 N N . GLN A 1 245 ? 16.263 8.239 -9.075 1.00 95.06 245 GLN A N 1
ATOM 1913 C CA . GLN A 1 245 ? 17.015 7.035 -8.695 1.00 95.06 245 GLN A CA 1
ATOM 1914 C C . GLN A 1 245 ? 16.246 5.733 -8.995 1.00 95.06 245 GLN A C 1
ATOM 1916 O O . GLN A 1 245 ? 16.870 4.700 -9.256 1.00 95.06 245 GLN A O 1
ATOM 1921 N N . SER A 1 246 ? 14.910 5.775 -8.975 1.00 93.88 246 SER A N 1
ATOM 1922 C CA . SER A 1 246 ? 14.045 4.660 -9.380 1.00 93.88 246 SER A CA 1
ATOM 1923 C C . SER A 1 246 ? 14.148 4.411 -10.885 1.00 93.88 246 SER A C 1
ATOM 1925 O O . SER A 1 246 ? 14.393 3.275 -11.290 1.00 93.88 246 SER A O 1
ATOM 1927 N N . GLY A 1 247 ? 14.061 5.464 -11.705 1.00 93.94 247 GLY A N 1
ATOM 1928 C CA . GLY A 1 247 ? 14.230 5.387 -13.157 1.00 93.94 247 GLY A CA 1
ATOM 1929 C C . GLY A 1 247 ? 15.576 4.781 -13.558 1.00 93.94 247 GLY A C 1
ATOM 1930 O O . GLY A 1 247 ? 15.613 3.838 -14.347 1.00 93.94 247 GLY A O 1
ATOM 1931 N N . ILE A 1 248 ? 16.671 5.243 -12.938 1.00 93.06 248 ILE A N 1
ATOM 1932 C CA . ILE A 1 248 ? 18.034 4.742 -13.192 1.00 93.06 248 ILE A CA 1
ATOM 1933 C C . ILE A 1 248 ? 18.146 3.236 -12.903 1.00 93.06 248 ILE A C 1
ATOM 1935 O O . ILE A 1 248 ? 18.700 2.490 -13.708 1.00 93.06 248 ILE A O 1
ATOM 1939 N N . LEU A 1 249 ? 17.603 2.759 -11.775 1.00 93.19 249 LEU A N 1
ATOM 1940 C CA . LEU A 1 249 ? 17.665 1.333 -11.432 1.00 93.19 249 LEU A CA 1
ATOM 1941 C C . LEU A 1 249 ? 16.789 0.456 -12.341 1.00 93.19 249 LEU A C 1
ATOM 1943 O O . LEU A 1 249 ? 17.200 -0.657 -12.658 1.00 93.19 249 LEU A O 1
ATOM 1947 N N . HIS A 1 250 ? 15.627 0.942 -12.790 1.00 92.19 250 HIS A N 1
ATOM 1948 C CA . HIS A 1 250 ? 14.800 0.216 -13.763 1.00 92.19 250 HIS A CA 1
ATOM 1949 C C . HIS A 1 250 ? 15.436 0.188 -15.166 1.00 92.19 250 HIS A C 1
ATOM 1951 O O . HIS A 1 250 ? 15.354 -0.836 -15.844 1.00 92.19 250 HIS A O 1
ATOM 1957 N N . ALA A 1 251 ? 16.128 1.254 -15.584 1.00 89.75 251 ALA A N 1
ATOM 1958 C CA . ALA A 1 251 ? 16.850 1.290 -16.857 1.00 89.75 251 ALA A CA 1
ATOM 1959 C C . ALA A 1 251 ? 17.987 0.248 -16.916 1.00 89.75 251 ALA A C 1
ATOM 1961 O O . ALA A 1 251 ? 18.071 -0.498 -17.891 1.00 89.75 251 ALA A O 1
ATOM 1962 N N . GLU A 1 252 ? 18.807 0.113 -15.864 1.00 88.88 252 GLU A N 1
ATOM 1963 C CA . GLU A 1 252 ? 19.843 -0.940 -15.785 1.00 88.88 252 GLU A CA 1
ATOM 1964 C C . GLU A 1 252 ? 19.260 -2.364 -15.802 1.00 88.88 252 GLU A C 1
ATOM 1966 O O . GLU A 1 252 ? 19.860 -3.274 -16.372 1.00 88.88 252 GLU A O 1
ATOM 1971 N N . GLU A 1 253 ? 18.072 -2.572 -15.224 1.00 88.38 253 GLU A N 1
ATOM 1972 C CA . GLU A 1 253 ? 17.332 -3.843 -15.310 1.00 88.38 253 GLU A CA 1
ATOM 1973 C C . GLU A 1 253 ? 16.678 -4.074 -16.693 1.00 88.38 253 GLU A C 1
ATOM 1975 O O . GLU A 1 253 ? 15.957 -5.054 -16.880 1.00 88.38 253 GLU A O 1
ATOM 1980 N N . LYS A 1 254 ? 16.948 -3.197 -17.674 1.00 87.56 254 LYS A N 1
ATOM 1981 C CA . LYS A 1 254 ? 16.364 -3.143 -19.029 1.00 87.56 254 LYS A CA 1
ATOM 1982 C C . LYS A 1 254 ? 14.843 -2.913 -19.063 1.00 87.56 254 LYS A C 1
ATOM 1984 O O . LYS A 1 254 ? 14.217 -3.041 -20.115 1.00 87.56 254 LYS A O 1
ATOM 1989 N N . ASP A 1 255 ? 14.244 -2.498 -17.947 1.00 90.12 255 ASP A N 1
ATOM 1990 C CA . ASP A 1 255 ? 12.836 -2.106 -17.840 1.00 90.12 255 ASP A CA 1
ATOM 1991 C C . ASP A 1 255 ? 12.660 -0.609 -18.141 1.00 90.12 255 ASP A C 1
ATOM 1993 O O . ASP A 1 255 ? 12.265 0.211 -17.308 1.00 90.12 255 ASP A O 1
ATOM 1997 N N . TYR A 1 256 ? 12.962 -0.242 -19.386 1.00 90.81 256 TYR A N 1
ATOM 1998 C CA . TYR A 1 256 ? 12.869 1.135 -19.876 1.00 90.81 256 TYR A CA 1
ATOM 1999 C C . TYR A 1 256 ? 11.434 1.692 -19.862 1.00 90.81 256 TYR A C 1
ATOM 2001 O O . TYR A 1 256 ? 11.251 2.907 -19.847 1.00 90.81 256 TYR A O 1
ATOM 2009 N N . LYS A 1 257 ? 10.405 0.829 -19.836 1.00 89.81 257 LYS A N 1
ATOM 2010 C CA . LYS A 1 257 ? 8.995 1.252 -19.764 1.00 89.81 257 LYS A CA 1
ATOM 2011 C C . LYS A 1 257 ? 8.645 1.774 -18.373 1.00 89.81 257 LYS A C 1
ATOM 2013 O O . LYS A 1 257 ? 8.107 2.872 -18.265 1.00 89.81 257 LYS A O 1
ATOM 2018 N N . THR A 1 258 ? 8.990 1.036 -17.317 1.00 90.19 258 THR A N 1
ATOM 2019 C CA . THR A 1 258 ? 8.822 1.530 -15.941 1.00 90.19 258 THR A CA 1
ATOM 2020 C C . THR A 1 258 ? 9.818 2.651 -15.633 1.00 90.19 258 THR A C 1
ATOM 2022 O O . THR A 1 258 ? 9.461 3.618 -14.960 1.00 90.19 258 THR A O 1
ATOM 2025 N N . GLY A 1 259 ? 11.038 2.569 -16.179 1.00 92.25 259 GLY A N 1
ATOM 2026 C CA . GLY A 1 259 ? 12.049 3.623 -16.085 1.00 92.25 259 GLY A CA 1
ATOM 2027 C C . GLY A 1 259 ? 11.539 4.973 -16.597 1.00 92.25 259 GLY A C 1
ATOM 2028 O O . GLY A 1 259 ? 11.603 5.959 -15.867 1.00 92.25 259 GLY A O 1
ATOM 2029 N N . TYR A 1 260 ? 10.949 5.004 -17.799 1.00 93.19 260 TYR A N 1
ATOM 2030 C CA . TYR A 1 260 ? 10.350 6.209 -18.387 1.00 93.19 260 TYR A CA 1
ATOM 2031 C C . TYR A 1 260 ? 9.314 6.870 -17.465 1.00 93.19 260 TYR A C 1
ATOM 2033 O O . TYR A 1 260 ? 9.352 8.085 -17.293 1.00 93.19 260 TYR A O 1
ATOM 2041 N N . SER A 1 261 ? 8.421 6.092 -16.840 1.00 93.88 261 SER A N 1
ATOM 2042 C CA . SER A 1 261 ? 7.406 6.631 -15.922 1.00 93.88 261 SER A CA 1
ATOM 2043 C C . SER A 1 261 ? 8.031 7.321 -14.706 1.00 93.88 261 SER A C 1
ATOM 2045 O O . SER A 1 261 ? 7.645 8.439 -14.381 1.00 93.88 261 SER A O 1
ATOM 2047 N N . TYR A 1 262 ? 9.041 6.710 -14.079 1.00 95.00 262 TYR A N 1
ATOM 2048 C CA . TYR A 1 262 ? 9.741 7.332 -12.950 1.00 95.00 262 TYR A CA 1
ATOM 2049 C C . TYR A 1 262 ? 10.571 8.557 -13.356 1.00 95.00 262 TYR A C 1
ATOM 2051 O O . TYR A 1 262 ? 10.649 9.524 -12.600 1.00 95.00 262 TYR A O 1
ATOM 2059 N N . PHE A 1 263 ? 11.163 8.559 -14.555 1.00 95.00 263 PHE A N 1
ATOM 2060 C CA . PHE A 1 263 ? 11.832 9.751 -15.081 1.00 95.00 263 PHE A CA 1
ATOM 2061 C C . PHE A 1 263 ? 10.846 10.881 -15.413 1.00 95.00 263 PHE A C 1
ATOM 2063 O O . PHE A 1 263 ? 11.193 12.044 -15.223 1.00 95.00 263 PHE A O 1
ATOM 2070 N N . PHE A 1 264 ? 9.620 10.563 -15.842 1.00 92.75 264 PHE A N 1
ATOM 2071 C CA . PHE A 1 264 ? 8.549 11.544 -16.042 1.00 92.75 264 PHE A CA 1
ATOM 2072 C C . PHE A 1 264 ? 8.080 12.157 -14.711 1.00 92.75 264 PHE A C 1
ATOM 2074 O O . PHE A 1 264 ? 8.027 13.379 -14.599 1.00 92.75 264 PHE A O 1
ATOM 2081 N N . GLU A 1 265 ? 7.827 11.339 -13.681 1.00 92.44 265 GLU A N 1
ATOM 2082 C CA . GLU A 1 265 ? 7.481 11.819 -12.329 1.00 92.44 265 GLU A CA 1
ATOM 2083 C C . GLU A 1 265 ? 8.596 12.711 -11.742 1.00 92.44 265 GLU A C 1
ATOM 2085 O O . GLU A 1 265 ? 8.326 13.786 -11.201 1.00 92.44 265 GLU A O 1
ATOM 2090 N N . ALA A 1 266 ? 9.865 12.323 -11.926 1.00 93.56 266 ALA A N 1
ATOM 2091 C CA . ALA A 1 266 ? 11.015 13.143 -11.550 1.00 93.56 266 ALA A CA 1
ATOM 2092 C C . ALA A 1 266 ? 11.098 14.456 -12.351 1.00 93.56 266 ALA A C 1
ATOM 2094 O O . ALA A 1 266 ? 11.368 15.511 -11.775 1.00 93.56 266 ALA A O 1
ATOM 2095 N N . PHE A 1 267 ? 10.842 14.414 -13.663 1.00 93.12 267 PHE A N 1
ATOM 2096 C CA . PHE A 1 267 ? 10.838 15.598 -14.520 1.00 93.12 267 PHE A CA 1
ATOM 2097 C C . PHE A 1 267 ? 9.748 16.595 -14.115 1.00 93.12 267 PHE A C 1
ATOM 2099 O O . PHE A 1 267 ? 10.059 17.773 -13.963 1.00 93.12 267 PHE A O 1
ATOM 2106 N N . GLU A 1 268 ? 8.509 16.154 -13.865 1.00 91.00 268 GLU A N 1
ATOM 2107 C CA . GLU A 1 268 ? 7.449 17.043 -13.364 1.00 91.00 268 GLU A CA 1
ATOM 2108 C C . GLU A 1 268 ? 7.832 17.670 -12.013 1.00 91.00 268 GLU A C 1
ATOM 2110 O O . GLU A 1 268 ? 7.676 18.880 -11.832 1.00 91.00 268 GLU A O 1
ATOM 2115 N N . ALA A 1 269 ? 8.407 16.885 -11.093 1.00 90.38 269 ALA A N 1
ATOM 2116 C CA . ALA A 1 269 ? 8.829 17.361 -9.775 1.00 90.38 269 ALA A CA 1
ATOM 2117 C C . ALA A 1 269 ? 9.981 18.388 -9.816 1.00 90.38 269 ALA A C 1
ATOM 2119 O O . ALA A 1 269 ? 10.003 19.301 -8.988 1.00 90.38 269 ALA A O 1
ATOM 2120 N N . PHE A 1 270 ? 10.928 18.264 -10.754 1.00 91.94 270 PHE A N 1
ATOM 2121 C CA . PHE A 1 270 ? 12.028 19.226 -10.921 1.00 91.94 270 PHE A CA 1
ATOM 2122 C C . PHE A 1 270 ? 11.640 20.443 -11.770 1.00 91.94 270 PHE A C 1
ATOM 2124 O O . PHE A 1 270 ? 12.019 21.560 -11.424 1.00 91.94 270 PHE A O 1
ATOM 2131 N N . ASN A 1 271 ? 10.850 20.257 -12.831 1.00 88.62 271 ASN A N 1
ATOM 2132 C CA . ASN A 1 271 ? 10.353 21.344 -13.678 1.00 88.62 271 ASN A CA 1
ATOM 2133 C C . ASN A 1 271 ? 9.452 22.306 -12.882 1.00 88.62 271 ASN A C 1
ATOM 2135 O O . ASN A 1 271 ? 9.605 23.520 -12.974 1.00 88.62 271 ASN A O 1
ATOM 2139 N N . ALA A 1 272 ? 8.591 21.779 -12.001 1.00 87.69 272 ALA A N 1
ATOM 2140 C CA . ALA A 1 272 ? 7.770 22.581 -11.085 1.00 87.69 272 ALA A CA 1
ATOM 2141 C C . ALA A 1 272 ? 8.572 23.373 -10.023 1.00 87.69 272 ALA A C 1
ATOM 2143 O O . ALA A 1 272 ? 7.981 24.127 -9.249 1.00 87.69 272 ALA A O 1
ATOM 2144 N N . LEU A 1 273 ? 9.895 23.191 -9.967 1.00 87.44 273 LEU A N 1
ATOM 2145 C CA . LEU A 1 273 ? 10.829 23.899 -9.087 1.00 87.44 273 LEU A CA 1
ATOM 2146 C C . LEU A 1 273 ? 11.927 24.654 -9.858 1.00 87.44 273 LEU A C 1
ATOM 2148 O O . LEU A 1 273 ? 12.836 25.186 -9.225 1.00 87.44 273 LEU A O 1
ATOM 2152 N N . GLU A 1 274 ? 11.869 24.663 -11.196 1.00 85.56 274 GLU A N 1
ATOM 2153 C CA . GLU A 1 274 ? 12.895 25.221 -12.094 1.00 85.56 274 GLU A CA 1
ATOM 2154 C C . GLU A 1 274 ? 14.320 24.674 -11.821 1.00 85.56 274 GLU A C 1
ATOM 2156 O O . GLU A 1 274 ? 15.332 25.318 -12.097 1.00 85.56 274 GLU A O 1
ATOM 2161 N N . ASP A 1 275 ? 14.414 23.450 -11.289 1.00 85.62 275 ASP A N 1
ATOM 2162 C CA . ASP A 1 275 ? 15.674 22.825 -10.878 1.00 85.62 275 ASP A CA 1
ATOM 2163 C C . ASP A 1 275 ? 16.469 22.322 -12.106 1.00 85.62 275 ASP A C 1
ATOM 2165 O O . ASP A 1 275 ? 15.908 21.586 -12.927 1.00 85.62 275 ASP A O 1
ATOM 2169 N N . PRO A 1 276 ? 17.780 22.624 -12.239 1.00 84.56 276 PRO A N 1
ATOM 2170 C CA . PRO A 1 276 ? 18.613 22.152 -13.354 1.00 84.56 276 PRO A CA 1
ATOM 2171 C C . PRO A 1 276 ? 18.591 20.630 -13.583 1.00 84.56 276 PRO A C 1
ATOM 2173 O O . PRO A 1 276 ? 18.848 20.158 -14.691 1.00 84.56 276 PRO A O 1
ATOM 2176 N N . ARG A 1 277 ? 18.240 19.835 -12.562 1.00 87.56 277 ARG A N 1
ATOM 2177 C CA . ARG A 1 277 ? 18.100 18.370 -12.653 1.00 87.56 277 ARG A CA 1
ATOM 2178 C C . ARG A 1 277 ? 16.912 17.912 -13.510 1.00 87.56 277 ARG A C 1
ATOM 2180 O O . ARG A 1 277 ? 16.857 16.737 -13.887 1.00 87.56 277 ARG A O 1
ATOM 2187 N N . ALA A 1 278 ? 16.012 18.822 -13.891 1.00 88.75 278 ALA A N 1
ATOM 2188 C CA . ALA A 1 278 ? 14.990 18.572 -14.903 1.00 88.75 278 ALA A CA 1
ATOM 2189 C C . ALA A 1 278 ? 15.607 18.160 -16.255 1.00 88.75 278 ALA A C 1
ATOM 2191 O O . ALA A 1 278 ? 15.134 17.202 -16.864 1.00 88.75 278 ALA A O 1
ATOM 2192 N N . VAL A 1 279 ? 16.710 18.794 -16.682 1.00 90.44 279 VAL A N 1
ATOM 2193 C CA . VAL A 1 279 ? 17.373 18.506 -17.973 1.00 90.44 279 VAL A CA 1
ATOM 2194 C C . VAL A 1 279 ? 17.838 17.048 -18.044 1.00 90.44 279 VAL A C 1
ATOM 2196 O O . VAL A 1 279 ? 17.509 16.335 -18.990 1.00 90.44 279 VAL A O 1
ATOM 2199 N N . PHE A 1 280 ? 18.529 16.568 -17.006 1.00 89.62 280 PHE A N 1
ATOM 2200 C CA . PHE A 1 280 ? 18.985 15.175 -16.920 1.00 89.62 280 PHE A CA 1
ATOM 2201 C C . PHE A 1 280 ? 17.818 14.182 -16.842 1.00 89.62 280 PHE A C 1
ATOM 2203 O O . PHE A 1 280 ? 17.871 13.117 -17.452 1.00 89.62 280 PHE A O 1
ATOM 2210 N N . SER A 1 281 ? 16.734 14.539 -16.148 1.00 91.75 281 SER A N 1
ATOM 2211 C CA . SER A 1 281 ? 15.528 13.702 -16.082 1.00 91.75 281 SER A CA 1
ATOM 2212 C C . SER A 1 281 ? 14.898 13.534 -17.471 1.00 91.75 281 SER A C 1
ATOM 2214 O O . SER A 1 281 ? 14.620 12.411 -17.892 1.00 91.75 281 SER A O 1
ATOM 2216 N N . LEU A 1 282 ? 14.777 14.629 -18.231 1.00 90.62 282 LEU A N 1
ATOM 2217 C CA . LEU A 1 282 ? 14.289 14.623 -19.612 1.00 90.62 282 LEU A CA 1
ATOM 2218 C C . LEU A 1 282 ? 15.226 13.845 -20.554 1.00 90.62 282 LEU A C 1
ATOM 2220 O O . LEU A 1 282 ? 14.758 13.027 -21.344 1.00 90.62 282 LEU A O 1
ATOM 2224 N N . LYS A 1 283 ? 16.548 14.015 -20.423 1.00 91.56 283 LYS A N 1
ATOM 2225 C CA . LYS A 1 283 ? 17.568 13.247 -21.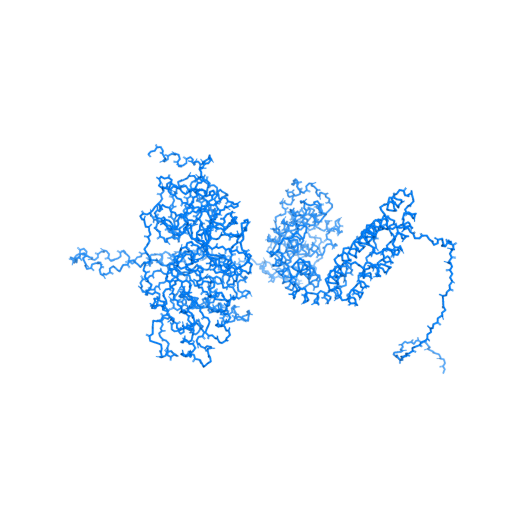160 1.00 91.56 283 LYS A CA 1
ATOM 2226 C C . LYS A 1 283 ? 17.380 11.733 -20.983 1.00 91.56 283 LYS A C 1
ATOM 2228 O O . LYS A 1 283 ? 17.357 10.993 -21.968 1.00 91.56 283 LYS A O 1
ATOM 2233 N N . TYR A 1 284 ? 17.163 11.267 -19.750 1.00 93.50 284 TYR A N 1
ATOM 2234 C CA . TYR A 1 284 ? 16.927 9.846 -19.473 1.00 93.50 284 TYR A CA 1
ATOM 2235 C C . TYR A 1 284 ? 15.537 9.352 -19.932 1.00 93.50 284 TYR A C 1
ATOM 2237 O O . TYR A 1 284 ? 15.412 8.188 -20.322 1.00 93.50 284 TYR A O 1
ATOM 2245 N N . MET A 1 285 ? 14.507 10.212 -19.984 1.00 92.62 285 MET A N 1
ATOM 2246 C CA . MET A 1 285 ? 13.235 9.882 -20.655 1.00 92.62 285 MET A CA 1
ATOM 2247 C C . MET A 1 285 ? 13.445 9.613 -22.152 1.00 92.62 285 MET A C 1
ATOM 2249 O O . MET A 1 285 ? 12.935 8.616 -22.672 1.00 92.62 285 MET A O 1
ATOM 2253 N N . LEU A 1 286 ? 14.210 10.471 -22.841 1.00 91.38 286 LEU A N 1
ATOM 2254 C CA . LEU A 1 286 ? 14.529 10.292 -24.262 1.00 91.38 286 LEU A CA 1
ATOM 2255 C C . LEU A 1 286 ? 15.344 9.015 -24.495 1.00 91.38 286 LEU A C 1
ATOM 2257 O O . LEU A 1 286 ? 15.018 8.244 -25.396 1.00 91.38 286 LEU A O 1
ATOM 2261 N N . LEU A 1 287 ? 16.332 8.735 -23.635 1.00 91.69 287 LEU A N 1
ATOM 2262 C CA . LEU A 1 287 ? 17.081 7.475 -23.659 1.00 91.69 287 LEU A CA 1
ATOM 2263 C C . LEU A 1 287 ? 16.143 6.263 -23.581 1.00 91.69 287 LEU A C 1
ATOM 2265 O O . LEU A 1 287 ? 16.218 5.375 -24.427 1.00 91.69 287 LEU A O 1
ATOM 2269 N N . CYS A 1 288 ? 15.210 6.245 -22.623 1.00 92.00 288 CYS A N 1
ATOM 2270 C CA . CYS A 1 288 ? 14.246 5.151 -22.490 1.00 92.00 288 CYS A CA 1
ATOM 2271 C C . CYS A 1 288 ? 13.366 4.985 -23.739 1.00 92.00 288 CYS A C 1
ATOM 2273 O O . CYS A 1 288 ? 13.081 3.855 -24.131 1.00 92.00 288 CYS A O 1
ATOM 2275 N N . LYS A 1 289 ? 12.966 6.080 -24.400 1.00 90.56 289 LYS A N 1
ATOM 2276 C CA . LYS A 1 289 ? 12.201 6.023 -25.657 1.00 90.56 289 LYS A CA 1
ATOM 2277 C C . LYS A 1 289 ? 12.997 5.398 -26.802 1.00 90.56 289 LYS A C 1
ATOM 2279 O O . LYS A 1 289 ? 12.476 4.512 -27.481 1.00 90.56 289 LYS A O 1
ATOM 2284 N N . ILE A 1 290 ? 14.264 5.778 -26.960 1.00 90.12 290 ILE A N 1
ATOM 2285 C CA . ILE A 1 290 ? 15.161 5.198 -27.969 1.00 90.12 290 ILE A CA 1
ATOM 2286 C C . ILE A 1 290 ? 15.390 3.703 -27.685 1.00 90.12 290 ILE A C 1
ATOM 2288 O O . ILE A 1 290 ? 15.209 2.884 -28.582 1.00 90.12 290 ILE A O 1
ATOM 2292 N N . MET A 1 291 ? 15.667 3.317 -26.431 1.00 88.38 291 MET A N 1
ATOM 2293 C CA . MET A 1 291 ? 15.869 1.907 -26.046 1.00 88.38 291 MET A CA 1
ATOM 2294 C C . MET A 1 291 ? 14.608 1.029 -26.199 1.00 88.38 291 MET A C 1
ATOM 2296 O O . MET A 1 291 ? 14.720 -0.188 -26.323 1.00 88.38 291 MET A O 1
ATOM 2300 N N . VAL A 1 292 ? 13.406 1.620 -26.232 1.00 88.44 292 VAL A N 1
ATOM 2301 C CA . VAL A 1 292 ? 12.130 0.930 -26.540 1.00 88.44 292 VAL A CA 1
ATOM 2302 C C . VAL A 1 292 ? 11.838 0.913 -28.056 1.00 88.44 292 VAL A C 1
ATOM 2304 O O . VAL A 1 292 ? 10.770 0.483 -28.481 1.00 88.44 292 VAL A O 1
ATOM 2307 N N . SER A 1 293 ? 12.793 1.339 -28.895 1.00 83.81 293 SER A N 1
ATOM 2308 C CA . SER A 1 293 ? 12.641 1.512 -30.351 1.00 83.81 293 SER A CA 1
ATOM 2309 C C . SER A 1 293 ? 11.536 2.502 -30.755 1.00 83.81 293 SER A C 1
ATOM 2311 O O . SER A 1 293 ? 11.004 2.431 -31.857 1.00 83.81 293 SER A O 1
ATOM 2313 N N . GLN A 1 294 ? 11.213 3.459 -29.880 1.00 86.88 294 GLN A N 1
ATOM 2314 C CA . GLN A 1 294 ? 10.278 4.563 -30.128 1.00 86.88 294 GLN A CA 1
ATOM 2315 C C . GLN A 1 294 ? 11.057 5.871 -30.330 1.00 86.88 294 GLN A C 1
ATOM 2317 O O . GLN A 1 294 ? 10.838 6.863 -29.636 1.00 86.88 294 GLN A O 1
ATOM 2322 N N . ALA A 1 295 ? 12.018 5.851 -31.258 1.00 83.19 295 ALA A N 1
ATOM 2323 C CA . ALA A 1 295 ? 12.890 6.993 -31.534 1.00 83.19 295 ALA A CA 1
ATOM 2324 C C . ALA A 1 295 ? 12.123 8.191 -32.127 1.00 83.19 295 ALA A C 1
ATOM 2326 O O . ALA A 1 295 ? 12.452 9.333 -31.823 1.00 83.19 295 ALA A O 1
ATOM 2327 N N . ASP A 1 296 ? 11.066 7.950 -32.904 1.00 83.12 296 ASP A N 1
ATOM 2328 C CA . ASP A 1 296 ? 10.322 9.012 -33.599 1.00 83.12 296 ASP A CA 1
ATOM 2329 C C . ASP A 1 296 ? 9.527 9.915 -32.626 1.00 83.12 296 ASP A C 1
ATOM 2331 O O . ASP A 1 296 ? 9.339 11.106 -32.882 1.00 83.12 296 ASP A O 1
ATOM 2335 N N . ASP A 1 297 ? 9.158 9.392 -31.447 1.00 84.62 297 ASP A N 1
ATOM 2336 C CA . ASP A 1 297 ? 8.539 10.167 -30.358 1.00 84.62 297 ASP A CA 1
ATOM 2337 C C . ASP A 1 297 ? 9.479 11.252 -29.793 1.00 84.62 297 ASP A C 1
ATOM 2339 O O . ASP A 1 297 ? 9.007 12.239 -29.223 1.00 84.62 297 ASP A O 1
ATOM 2343 N N . VAL A 1 298 ? 10.805 11.095 -29.928 1.00 85.94 298 VAL A N 1
ATOM 2344 C CA . VAL A 1 298 ? 11.813 12.002 -29.342 1.00 85.94 298 VAL A CA 1
ATOM 2345 C C . VAL A 1 298 ? 11.663 13.422 -29.882 1.00 85.94 298 VAL A C 1
ATOM 2347 O O . VAL A 1 298 ? 11.673 14.378 -29.104 1.00 85.94 298 VAL A O 1
ATOM 2350 N N . ALA A 1 299 ? 11.447 13.572 -31.192 1.00 83.25 299 ALA A N 1
ATOM 2351 C CA . ALA A 1 299 ? 11.212 14.875 -31.809 1.00 83.25 299 ALA A CA 1
ATOM 2352 C C . ALA A 1 299 ? 9.936 15.540 -31.256 1.00 83.25 299 ALA A C 1
ATOM 2354 O O . ALA A 1 299 ? 9.944 16.730 -30.936 1.00 83.25 299 ALA A O 1
ATOM 2355 N N . GLY A 1 300 ? 8.870 14.755 -31.058 1.00 82.62 300 GLY A N 1
ATOM 2356 C CA . GLY A 1 300 ? 7.625 15.209 -30.437 1.00 82.62 300 GLY A CA 1
ATOM 2357 C C . GLY A 1 300 ? 7.831 15.698 -29.000 1.00 82.62 300 GLY A C 1
ATOM 2358 O O . GLY A 1 300 ? 7.401 16.800 -28.658 1.00 82.62 300 GLY A O 1
ATOM 2359 N N . ILE A 1 301 ? 8.551 14.929 -28.177 1.00 84.94 301 ILE A N 1
ATOM 2360 C CA . ILE A 1 301 ? 8.841 15.269 -26.773 1.00 84.94 301 ILE A CA 1
ATOM 2361 C C . ILE A 1 301 ? 9.681 16.552 -26.674 1.00 84.94 301 ILE A C 1
ATOM 2363 O O . ILE A 1 301 ? 9.330 17.439 -25.892 1.00 84.94 301 ILE A O 1
ATOM 2367 N N . ILE A 1 302 ? 10.727 16.703 -27.495 1.00 84.88 302 ILE A N 1
ATOM 2368 C CA . ILE A 1 302 ? 11.557 17.923 -27.532 1.00 84.88 302 ILE A CA 1
ATOM 2369 C C . ILE A 1 302 ? 10.734 19.136 -27.997 1.00 84.88 302 ILE A C 1
ATOM 2371 O O . ILE A 1 302 ? 10.849 20.209 -27.411 1.00 84.88 302 ILE A O 1
ATOM 2375 N N . SER A 1 303 ? 9.849 18.971 -28.989 1.00 82.75 303 SER A N 1
ATOM 2376 C CA . SER A 1 303 ? 8.978 20.056 -29.477 1.00 82.75 303 SER A CA 1
ATOM 2377 C C . SER A 1 303 ? 7.852 20.467 -28.512 1.00 82.75 303 SER A C 1
ATOM 2379 O O . SER A 1 303 ? 7.159 21.457 -28.751 1.00 82.75 303 SER A O 1
ATOM 2381 N N . SER A 1 304 ? 7.640 19.717 -27.424 1.00 84.19 304 SER A N 1
ATOM 2382 C CA . SER A 1 304 ? 6.620 20.035 -26.421 1.00 84.19 304 SER A CA 1
ATOM 2383 C C . SER A 1 304 ? 6.945 21.325 -25.658 1.00 84.19 304 SER A C 1
ATOM 2385 O O . SER A 1 304 ? 8.106 21.704 -25.518 1.00 84.19 304 SER A O 1
ATOM 2387 N N . LYS A 1 305 ? 5.931 21.976 -25.067 1.00 76.56 305 LYS A N 1
ATOM 2388 C CA . LYS A 1 305 ? 6.121 23.207 -24.270 1.00 76.56 305 LYS A CA 1
ATOM 2389 C C . LYS A 1 305 ? 7.184 23.056 -23.165 1.00 76.56 305 LYS A C 1
ATOM 2391 O O . LYS A 1 305 ? 7.879 24.020 -22.872 1.00 76.56 305 LYS A O 1
ATOM 2396 N N . ALA A 1 306 ? 7.302 21.869 -22.567 1.00 71.94 306 ALA A N 1
ATOM 2397 C CA . ALA A 1 306 ? 8.286 21.587 -21.524 1.00 71.94 306 ALA A CA 1
ATOM 2398 C C . ALA A 1 306 ? 9.669 21.199 -22.089 1.00 71.94 306 ALA A C 1
ATOM 2400 O O . ALA A 1 306 ? 10.677 21.487 -21.456 1.00 71.94 306 ALA A O 1
ATOM 2401 N N . GLY A 1 307 ? 9.739 20.602 -23.285 1.00 72.38 307 GLY A N 1
ATOM 2402 C CA . GLY A 1 307 ? 11.007 20.366 -23.988 1.00 72.38 307 GLY A CA 1
ATOM 2403 C C . GLY A 1 307 ? 11.643 21.665 -24.491 1.00 72.38 307 GLY A C 1
ATOM 2404 O O . GLY A 1 307 ? 12.833 21.891 -24.283 1.00 72.38 307 GLY A O 1
ATOM 2405 N N . LEU A 1 308 ? 10.827 22.574 -25.037 1.00 77.50 308 LEU A N 1
ATOM 2406 C CA . LEU A 1 308 ? 11.239 23.903 -25.511 1.00 77.50 308 LEU A CA 1
ATOM 2407 C C . LEU A 1 308 ? 11.868 24.789 -24.417 1.00 77.50 308 LEU A C 1
ATOM 2409 O O . LEU A 1 308 ? 12.647 25.682 -24.734 1.00 77.50 308 LEU A O 1
ATOM 2413 N N . GLN A 1 309 ? 11.560 24.536 -23.142 1.00 81.31 309 GLN A N 1
ATOM 2414 C CA . GLN A 1 309 ? 12.127 25.246 -21.988 1.00 81.31 309 GLN A CA 1
ATOM 2415 C C . GLN A 1 309 ? 13.580 24.834 -21.675 1.00 81.31 309 GLN A C 1
ATOM 2417 O O . GLN A 1 309 ? 14.299 25.591 -21.028 1.00 81.31 309 GLN A O 1
ATOM 2422 N N . TYR A 1 310 ? 14.017 23.658 -22.139 1.00 82.25 310 TYR A N 1
ATOM 2423 C CA . TYR A 1 310 ? 15.306 23.045 -21.789 1.00 82.25 310 TYR A CA 1
ATOM 2424 C C . TYR A 1 310 ? 16.179 22.710 -23.015 1.00 82.25 310 TYR A C 1
ATOM 2426 O O . TYR A 1 310 ? 17.075 21.869 -22.929 1.00 82.25 310 TYR A O 1
ATOM 2434 N N . VAL A 1 311 ? 15.926 23.359 -24.159 1.00 80.50 311 VAL A N 1
ATOM 2435 C CA . VAL A 1 311 ? 16.705 23.191 -25.400 1.00 80.50 311 VAL A CA 1
ATOM 2436 C C . VAL A 1 311 ? 18.179 23.531 -25.170 1.00 80.50 311 VAL A C 1
ATOM 2438 O O . VAL A 1 311 ? 18.513 24.579 -24.620 1.00 80.50 311 VAL A O 1
ATOM 2441 N N . GLY A 1 312 ? 19.059 22.634 -25.611 1.00 83.94 312 GLY A N 1
ATOM 2442 C CA . GLY A 1 312 ? 20.500 22.728 -25.425 1.00 83.94 312 GLY A CA 1
ATOM 2443 C C . GLY A 1 312 ? 21.201 21.400 -25.733 1.00 83.94 312 GLY A C 1
ATOM 2444 O O . GLY A 1 312 ? 20.536 20.406 -26.050 1.00 83.94 312 GLY A O 1
ATOM 2445 N N . PRO A 1 313 ? 22.538 21.345 -25.583 1.00 85.00 313 PRO A N 1
ATOM 2446 C CA . PRO A 1 313 ? 23.367 20.263 -26.118 1.00 85.00 313 PRO A CA 1
ATOM 2447 C C . PRO A 1 313 ? 23.021 18.869 -25.575 1.00 85.00 313 PRO A C 1
ATOM 2449 O O . PRO A 1 313 ? 23.181 17.890 -26.294 1.00 85.00 313 PRO A O 1
ATOM 2452 N N . GLU A 1 314 ? 22.497 18.759 -24.349 1.00 85.94 314 GLU A N 1
ATOM 2453 C CA . GLU A 1 314 ? 22.020 17.485 -23.783 1.00 85.94 314 GLU A CA 1
ATOM 2454 C C . GLU A 1 314 ? 20.850 16.880 -24.584 1.00 85.94 314 GLU A C 1
ATOM 2456 O O . GLU A 1 314 ? 20.776 15.662 -24.744 1.00 85.94 314 GLU A O 1
ATOM 2461 N N . LEU A 1 315 ? 19.934 17.712 -25.097 1.00 87.50 315 LEU A N 1
ATOM 2462 C CA . LEU A 1 315 ? 18.789 17.259 -25.895 1.00 87.50 315 LEU A CA 1
ATOM 2463 C C . LEU A 1 315 ? 19.158 17.086 -27.370 1.00 87.50 315 LEU A C 1
ATOM 2465 O O . LEU A 1 315 ? 18.689 16.137 -27.998 1.00 87.50 315 LEU A O 1
ATOM 2469 N N . ASP A 1 316 ? 20.023 17.948 -27.910 1.00 88.00 316 ASP A N 1
ATOM 2470 C CA . ASP A 1 316 ? 20.517 17.823 -29.286 1.00 88.00 316 ASP A CA 1
ATOM 2471 C C . ASP A 1 316 ? 21.350 16.544 -29.477 1.00 88.00 316 ASP A C 1
ATOM 2473 O O . ASP A 1 316 ? 21.176 15.843 -30.475 1.00 88.00 316 ASP A O 1
ATOM 2477 N N . ALA A 1 317 ? 22.153 16.162 -28.476 1.00 89.19 317 ALA A N 1
ATOM 2478 C CA . ALA A 1 317 ? 22.860 14.884 -28.445 1.00 89.19 317 ALA A CA 1
ATOM 2479 C C . ALA A 1 317 ? 21.892 13.687 -28.496 1.00 89.19 317 ALA A C 1
ATOM 2481 O O . ALA A 1 317 ? 22.026 12.797 -29.339 1.00 89.19 317 ALA A O 1
ATOM 2482 N N . MET A 1 318 ? 20.863 13.685 -27.639 1.00 90.25 318 MET A N 1
ATOM 2483 C CA . MET A 1 318 ? 19.845 12.625 -27.624 1.00 90.25 318 MET A CA 1
ATOM 2484 C C . MET A 1 318 ? 19.017 12.581 -28.914 1.00 90.25 318 MET A C 1
ATOM 2486 O O . MET A 1 318 ? 18.633 11.500 -29.361 1.00 90.25 318 MET A O 1
ATOM 2490 N N . LYS A 1 319 ? 18.776 13.734 -29.547 1.00 89.94 319 LYS A N 1
ATOM 2491 C CA . LYS A 1 319 ? 18.127 13.828 -30.857 1.00 89.94 319 LYS A CA 1
ATOM 2492 C C . LYS A 1 319 ? 19.003 13.242 -31.966 1.00 89.94 319 LYS A C 1
ATOM 2494 O O . LYS A 1 319 ? 18.489 12.471 -32.767 1.00 89.94 319 LYS A O 1
ATOM 2499 N N . ALA A 1 320 ? 20.304 13.535 -31.991 1.00 89.31 320 ALA A N 1
ATOM 2500 C CA . ALA A 1 320 ? 21.230 12.964 -32.970 1.00 89.31 320 ALA A CA 1
ATOM 2501 C C . ALA A 1 320 ? 21.306 11.427 -32.862 1.00 89.31 320 ALA A C 1
ATOM 2503 O O . ALA A 1 320 ? 21.271 10.730 -33.877 1.00 89.31 320 ALA A O 1
ATOM 2504 N N . VAL A 1 321 ? 21.306 10.889 -31.635 1.00 89.75 321 VAL A N 1
ATOM 2505 C CA . VAL A 1 321 ? 21.204 9.441 -31.373 1.00 89.75 321 VAL A CA 1
ATOM 2506 C C . VAL A 1 321 ? 19.859 8.870 -31.854 1.00 89.75 321 VAL A C 1
ATOM 2508 O O . VAL A 1 321 ? 19.836 7.807 -32.476 1.00 89.75 321 VAL A O 1
ATOM 2511 N N . ALA A 1 322 ? 18.740 9.565 -31.619 1.00 89.19 322 ALA A N 1
ATOM 2512 C CA . ALA A 1 322 ? 17.419 9.144 -32.097 1.00 89.19 322 ALA A CA 1
ATOM 2513 C C . ALA A 1 322 ? 17.315 9.149 -33.634 1.00 89.19 322 ALA A C 1
ATOM 2515 O O . ALA A 1 322 ? 16.830 8.178 -34.217 1.00 89.19 322 ALA A O 1
ATOM 2516 N N . ASP A 1 323 ? 17.824 10.195 -34.293 1.00 88.44 323 ASP A N 1
ATOM 2517 C CA . ASP A 1 323 ? 17.897 10.313 -35.753 1.00 88.44 323 ASP A CA 1
ATOM 2518 C C . ASP A 1 323 ? 18.753 9.192 -36.364 1.00 88.44 323 ASP A C 1
ATOM 2520 O O . ASP A 1 323 ? 18.359 8.590 -37.364 1.00 88.44 323 ASP A O 1
ATOM 2524 N N . ALA A 1 324 ? 19.906 8.881 -35.760 1.00 87.12 324 ALA A N 1
ATOM 2525 C CA . ALA A 1 324 ? 20.766 7.778 -36.183 1.00 87.12 324 ALA A CA 1
ATOM 2526 C C . ALA A 1 324 ? 20.083 6.408 -36.015 1.00 87.12 324 ALA A C 1
ATOM 2528 O O . ALA A 1 324 ? 20.199 5.554 -36.898 1.00 87.12 324 ALA A O 1
ATOM 2529 N N . HIS A 1 325 ? 19.333 6.213 -34.924 1.00 85.56 325 HIS A N 1
ATOM 2530 C CA . HIS A 1 325 ? 18.593 4.980 -34.661 1.00 85.56 325 HIS A CA 1
ATOM 2531 C C . HIS A 1 325 ? 17.408 4.791 -35.621 1.00 85.56 325 HIS A C 1
ATOM 2533 O O . HIS A 1 325 ? 17.278 3.728 -36.225 1.00 85.56 325 HIS A O 1
ATOM 2539 N N . SER A 1 326 ? 16.574 5.820 -35.820 1.00 85.81 326 SER A N 1
ATOM 2540 C CA . SER A 1 326 ? 15.428 5.769 -36.746 1.00 85.81 326 SER A CA 1
ATOM 2541 C C . SER A 1 326 ? 15.885 5.522 -38.196 1.00 85.81 326 SER A C 1
ATOM 2543 O O . SER A 1 326 ? 15.346 4.658 -38.888 1.00 85.81 326 SER A O 1
ATOM 2545 N N . LYS A 1 327 ? 16.986 6.161 -38.623 1.00 83.56 327 LYS A N 1
ATOM 2546 C CA . LYS A 1 327 ? 17.630 5.933 -39.935 1.00 83.56 327 LYS A CA 1
ATOM 2547 C C . LYS A 1 327 ? 18.481 4.652 -40.005 1.00 83.56 327 LYS A C 1
ATOM 2549 O O . LYS A 1 327 ? 19.068 4.384 -41.051 1.00 83.56 327 LYS A O 1
ATOM 2554 N N . ARG A 1 328 ? 18.585 3.886 -38.909 1.00 81.81 328 ARG A N 1
ATOM 2555 C CA . ARG A 1 328 ? 19.418 2.676 -38.752 1.00 81.81 328 ARG A CA 1
ATOM 2556 C C . ARG A 1 328 ? 20.855 2.845 -39.272 1.00 81.81 328 ARG A C 1
ATOM 2558 O O . ARG A 1 328 ? 21.376 1.963 -39.948 1.00 81.81 328 ARG A O 1
ATOM 2565 N N . SER A 1 329 ? 21.504 3.976 -38.995 1.00 82.44 329 SER A N 1
ATOM 2566 C CA . SER A 1 329 ? 22.810 4.320 -39.578 1.00 82.44 329 SER A CA 1
ATOM 2567 C C . SER A 1 329 ? 23.918 4.392 -38.525 1.00 82.44 329 SER A C 1
ATOM 2569 O O . SER A 1 329 ? 23.986 5.347 -37.751 1.00 82.44 329 SER A O 1
ATOM 2571 N N . LEU A 1 330 ? 24.824 3.406 -38.544 1.00 80.88 330 LEU A N 1
ATOM 2572 C CA . LEU A 1 330 ? 26.023 3.371 -37.691 1.00 80.88 330 LEU A CA 1
ATOM 2573 C C . LEU A 1 330 ? 26.902 4.614 -37.899 1.00 80.88 330 LEU A C 1
ATOM 2575 O O . LEU A 1 330 ? 27.273 5.267 -36.932 1.00 80.88 330 LEU A O 1
ATOM 2579 N N . LYS A 1 331 ? 27.125 5.026 -39.153 1.00 82.50 331 LYS A N 1
ATOM 2580 C CA . LYS A 1 331 ? 27.915 6.219 -39.506 1.00 82.50 331 LYS A CA 1
ATOM 2581 C C . LYS A 1 331 ? 27.359 7.515 -38.889 1.00 82.50 331 LYS A C 1
ATOM 2583 O O . LYS A 1 331 ? 28.127 8.374 -38.456 1.00 82.50 331 LYS A O 1
ATOM 2588 N N . LEU A 1 332 ? 26.029 7.658 -38.795 1.00 85.50 332 LEU A N 1
ATOM 2589 C CA . LEU A 1 332 ? 25.399 8.778 -38.074 1.00 85.50 332 LEU A CA 1
ATOM 2590 C C . LEU A 1 332 ? 25.522 8.631 -36.550 1.00 85.50 332 LEU A C 1
ATOM 2592 O O . LEU A 1 332 ? 25.698 9.632 -35.860 1.00 85.50 332 LEU A O 1
ATOM 2596 N N . PHE A 1 333 ? 25.461 7.406 -36.026 1.00 86.38 333 PHE A N 1
ATOM 2597 C CA . PHE A 1 333 ? 25.603 7.122 -34.596 1.00 86.38 333 PHE A CA 1
ATOM 2598 C C . PHE A 1 333 ? 27.020 7.439 -34.093 1.00 86.38 333 PHE A C 1
ATOM 2600 O O . PHE A 1 333 ? 27.184 8.119 -33.086 1.00 86.38 333 PHE A O 1
ATOM 2607 N N . GLU A 1 334 ? 28.047 7.027 -34.835 1.00 85.00 334 GLU A N 1
ATOM 2608 C CA . GLU A 1 334 ? 29.455 7.324 -34.540 1.00 85.00 334 GLU A CA 1
ATOM 2609 C C . GLU A 1 334 ? 29.776 8.815 -34.707 1.00 85.00 334 GLU A C 1
ATOM 2611 O O . GLU A 1 334 ? 30.519 9.382 -33.906 1.00 85.00 334 GLU A O 1
ATOM 2616 N N . THR A 1 335 ? 29.144 9.486 -35.678 1.00 87.31 335 THR A N 1
ATOM 2617 C CA . THR A 1 335 ? 29.193 10.953 -35.790 1.00 87.31 335 THR A CA 1
ATOM 2618 C C . THR A 1 335 ? 28.595 11.619 -34.545 1.00 87.31 335 THR A C 1
ATOM 2620 O O . THR A 1 335 ? 29.231 12.494 -33.964 1.00 87.31 335 THR A O 1
ATOM 2623 N N . ALA A 1 336 ? 27.427 11.168 -34.067 1.00 88.50 336 ALA A N 1
ATOM 2624 C CA . ALA A 1 336 ? 26.808 11.699 -32.851 1.00 88.50 336 ALA A CA 1
ATOM 2625 C C . ALA A 1 336 ? 27.663 11.457 -31.591 1.00 88.50 336 ALA A C 1
ATOM 2627 O O . ALA A 1 336 ? 27.815 12.370 -30.782 1.00 88.50 336 ALA A O 1
ATOM 2628 N N . LEU A 1 337 ? 28.267 10.269 -31.442 1.00 86.69 337 LEU A N 1
ATOM 2629 C CA . LEU A 1 337 ? 29.197 9.961 -30.344 1.00 86.69 337 LEU A CA 1
ATOM 2630 C C . LEU A 1 337 ? 30.428 10.877 -30.345 1.00 86.69 337 LEU A C 1
ATOM 2632 O O . LEU A 1 337 ? 30.844 11.347 -29.288 1.00 86.69 337 LEU A O 1
ATOM 2636 N N . ARG A 1 338 ? 31.008 11.142 -31.522 1.00 87.12 338 ARG A N 1
ATOM 2637 C CA . ARG A 1 338 ? 32.177 12.019 -31.668 1.00 87.12 338 ARG A CA 1
ATOM 2638 C C . ARG A 1 338 ? 31.832 13.480 -31.374 1.00 87.12 338 ARG A C 1
ATOM 2640 O O . ARG A 1 338 ? 32.576 14.145 -30.657 1.00 87.12 338 ARG A O 1
ATOM 2647 N N . ASP A 1 339 ? 30.725 13.967 -31.928 1.00 88.81 339 ASP A N 1
ATOM 2648 C CA . ASP A 1 339 ? 30.387 15.394 -31.923 1.00 88.81 339 ASP A CA 1
ATOM 2649 C C . ASP A 1 339 ? 29.737 15.834 -30.593 1.00 88.81 339 ASP A C 1
ATOM 2651 O O . ASP A 1 339 ? 29.926 16.972 -30.168 1.00 88.81 339 ASP A O 1
ATOM 2655 N N . PHE A 1 340 ? 29.065 14.920 -29.878 1.00 90.50 340 PHE A N 1
ATOM 2656 C CA . PHE A 1 340 ? 28.474 15.143 -28.546 1.00 90.50 340 PHE A CA 1
ATOM 2657 C C . PHE A 1 340 ? 29.175 14.342 -27.434 1.00 90.50 340 PHE A C 1
ATOM 2659 O O . PHE A 1 340 ? 28.546 13.859 -26.486 1.00 90.50 340 PHE A O 1
ATOM 2666 N N . LYS A 1 341 ? 30.498 14.176 -27.545 1.00 86.38 341 LYS A N 1
ATOM 2667 C CA . LYS A 1 341 ? 31.283 13.289 -26.673 1.00 86.38 341 LYS A CA 1
ATOM 2668 C C . LYS A 1 341 ? 31.091 13.558 -25.176 1.00 86.38 341 LYS A C 1
ATOM 2670 O O . LYS A 1 341 ? 30.891 12.618 -24.411 1.00 86.38 341 LYS A O 1
ATOM 2675 N N . ALA A 1 342 ? 31.097 14.825 -24.757 1.00 84.81 342 ALA A N 1
ATOM 2676 C CA . ALA A 1 342 ? 30.907 15.193 -23.352 1.00 84.81 342 ALA A CA 1
ATOM 2677 C C . ALA A 1 342 ? 29.518 14.775 -22.830 1.00 84.81 342 ALA A C 1
ATOM 2679 O O . ALA A 1 342 ? 29.391 14.242 -21.733 1.00 84.81 342 ALA A O 1
ATOM 2680 N N . GLN A 1 343 ? 28.473 14.946 -23.642 1.00 86.12 343 GLN A N 1
ATOM 2681 C CA . GLN A 1 343 ? 27.093 14.630 -23.269 1.00 86.12 343 GLN A CA 1
ATOM 2682 C C . GLN A 1 343 ? 26.815 13.119 -23.268 1.00 86.12 343 GLN A C 1
ATOM 2684 O O . GLN A 1 343 ? 25.934 12.665 -22.534 1.00 86.12 343 GLN A O 1
ATOM 2689 N N . LEU A 1 344 ? 27.529 12.337 -24.087 1.00 85.44 344 LEU A N 1
ATOM 2690 C CA . LEU A 1 344 ? 27.229 10.921 -24.329 1.00 85.44 344 LEU A CA 1
ATOM 2691 C C . LEU A 1 344 ? 28.223 9.929 -23.692 1.00 85.44 344 LEU A C 1
ATOM 2693 O O . LEU A 1 344 ? 27.810 8.815 -23.371 1.00 85.44 344 LEU A O 1
ATOM 2697 N N . GLU A 1 345 ? 29.493 10.298 -23.479 1.00 80.62 345 GLU A N 1
ATOM 2698 C CA . GLU A 1 345 ? 30.497 9.438 -22.819 1.00 80.62 345 GLU A CA 1
ATOM 2699 C C . GLU A 1 345 ? 30.733 9.765 -21.338 1.00 80.62 345 GLU A C 1
ATOM 2701 O O . GLU A 1 345 ? 30.928 8.842 -20.546 1.00 80.62 345 GLU A O 1
ATOM 2706 N N . GLU A 1 346 ? 30.722 11.042 -20.930 1.00 80.62 346 GLU A N 1
ATOM 2707 C CA . GLU A 1 346 ? 31.003 11.405 -19.525 1.00 80.62 346 GLU A CA 1
ATOM 2708 C C . GLU A 1 346 ? 29.841 11.048 -18.581 1.00 80.62 346 GLU A C 1
ATOM 2710 O O . GLU A 1 346 ? 30.045 10.875 -17.377 1.00 80.62 346 GLU A O 1
ATOM 2715 N N . ASP A 1 347 ? 28.637 10.874 -19.134 1.00 84.25 347 ASP A N 1
ATOM 2716 C CA . ASP A 1 347 ? 27.434 10.377 -18.466 1.00 84.25 347 ASP A CA 1
ATOM 2717 C C . ASP A 1 347 ? 27.484 8.832 -18.323 1.00 84.25 347 ASP A C 1
ATOM 2719 O O . ASP A 1 347 ? 27.259 8.107 -19.301 1.00 84.25 347 ASP A O 1
ATOM 2723 N N . PRO A 1 348 ? 27.737 8.272 -17.116 1.00 80.69 348 PRO A N 1
ATOM 2724 C CA . PRO A 1 348 ? 28.008 6.837 -16.945 1.00 80.69 348 PRO A CA 1
ATOM 2725 C C . PRO A 1 348 ? 26.765 5.935 -17.034 1.00 80.69 348 PRO A C 1
ATOM 2727 O O . PRO A 1 348 ? 26.870 4.712 -16.838 1.00 80.69 348 PRO A O 1
ATOM 2730 N N . ILE A 1 349 ? 25.591 6.537 -17.245 1.00 84.56 349 ILE A N 1
ATOM 2731 C CA . ILE A 1 349 ? 24.302 5.871 -17.436 1.00 84.56 349 ILE A CA 1
ATOM 2732 C C . ILE A 1 349 ? 24.022 5.827 -18.940 1.00 84.56 349 ILE A C 1
ATOM 2734 O O . ILE A 1 349 ? 23.885 4.742 -19.504 1.00 84.56 349 ILE A O 1
ATOM 2738 N N . VAL A 1 350 ? 24.045 6.986 -19.608 1.00 86.69 350 VAL A N 1
ATOM 2739 C CA . VAL A 1 350 ? 23.842 7.098 -21.062 1.00 86.69 350 VAL A CA 1
ATOM 2740 C C . VAL A 1 350 ? 24.871 6.265 -21.825 1.00 86.69 350 VAL A C 1
ATOM 2742 O O . VAL A 1 350 ? 24.466 5.384 -22.583 1.00 86.69 350 VAL A O 1
ATOM 2745 N N . HIS A 1 351 ? 26.171 6.433 -21.554 1.00 86.31 351 HIS A N 1
ATOM 2746 C CA . HIS A 1 351 ? 27.249 5.698 -22.232 1.00 86.31 351 HIS A CA 1
ATOM 2747 C C . HIS A 1 351 ? 27.023 4.173 -22.248 1.00 86.31 351 HIS A C 1
ATOM 2749 O O . HIS A 1 351 ? 27.189 3.509 -23.270 1.00 86.31 351 HIS A O 1
ATOM 2755 N N . ARG A 1 352 ? 26.568 3.614 -21.119 1.00 83.50 352 ARG A N 1
ATOM 2756 C CA . ARG A 1 352 ? 26.345 2.170 -20.937 1.00 83.50 352 ARG A CA 1
ATOM 2757 C C . ARG A 1 352 ? 25.167 1.642 -21.752 1.00 83.50 352 ARG A C 1
ATOM 2759 O O . ARG A 1 352 ? 25.228 0.529 -22.274 1.00 83.50 352 ARG A O 1
ATOM 2766 N N . HIS A 1 353 ? 24.098 2.427 -21.862 1.00 87.12 353 HIS A N 1
ATOM 2767 C CA . HIS A 1 353 ? 22.960 2.079 -22.707 1.00 87.12 353 HIS A CA 1
ATOM 2768 C C . HIS A 1 353 ? 23.286 2.276 -24.194 1.00 87.12 353 HIS A C 1
ATOM 2770 O O . HIS A 1 353 ? 22.867 1.452 -25.006 1.00 87.12 353 HIS A O 1
ATOM 2776 N N . LEU A 1 354 ? 24.110 3.273 -24.546 1.00 85.88 354 LEU A N 1
ATOM 2777 C CA . LEU A 1 354 ? 24.589 3.481 -25.916 1.00 85.88 354 LEU A CA 1
ATOM 2778 C C . LEU A 1 354 ? 25.431 2.310 -26.441 1.00 85.88 354 LEU A C 1
ATOM 2780 O O . LEU A 1 354 ? 25.267 1.959 -27.604 1.00 85.88 354 LEU A O 1
ATOM 2784 N N . SER A 1 355 ? 26.249 1.644 -25.614 1.00 82.94 355 SER A N 1
ATOM 2785 C CA . SER A 1 355 ? 26.954 0.418 -26.040 1.00 82.94 355 SER A CA 1
ATOM 2786 C C . SER A 1 355 ? 25.969 -0.674 -26.484 1.00 82.94 355 SER A C 1
ATOM 2788 O O . SER A 1 355 ? 26.083 -1.212 -27.580 1.00 82.94 355 SER A O 1
ATOM 2790 N N . SER A 1 356 ? 24.930 -0.932 -25.677 1.00 83.69 356 SER A N 1
ATOM 2791 C CA . SER A 1 356 ? 23.879 -1.906 -26.015 1.00 83.69 356 SER A CA 1
ATOM 2792 C C . SER A 1 356 ? 23.031 -1.479 -27.222 1.00 83.69 356 SER A C 1
ATOM 2794 O O . SER A 1 356 ? 22.419 -2.332 -27.867 1.00 83.69 356 SER A O 1
ATOM 2796 N N . LEU A 1 357 ? 22.958 -0.179 -27.512 1.00 84.75 357 LEU A N 1
ATOM 2797 C CA . LEU A 1 357 ? 22.250 0.374 -28.665 1.00 84.75 357 LEU A CA 1
ATOM 2798 C C . LEU A 1 357 ? 23.082 0.254 -29.952 1.00 84.75 357 LEU A C 1
ATOM 2800 O O . LEU A 1 357 ? 22.525 -0.084 -30.993 1.00 84.75 357 LEU A O 1
ATOM 2804 N N . TYR A 1 358 ? 24.403 0.444 -29.864 1.00 85.25 358 TYR A N 1
ATOM 2805 C CA . TYR A 1 358 ? 25.354 0.193 -30.951 1.00 85.25 358 TYR A CA 1
ATOM 2806 C C . TYR A 1 358 ? 25.322 -1.277 -31.383 1.00 85.25 358 TYR A C 1
ATOM 2808 O O . TYR A 1 358 ? 25.103 -1.556 -32.558 1.00 85.25 358 TYR A O 1
ATOM 2816 N N . ASP A 1 359 ? 25.415 -2.211 -30.425 1.00 82.75 359 ASP A N 1
ATOM 2817 C CA . ASP A 1 359 ? 25.223 -3.652 -30.658 1.00 82.75 359 ASP A CA 1
ATOM 2818 C C . ASP A 1 359 ? 23.926 -3.941 -31.431 1.00 82.75 359 ASP A C 1
ATOM 2820 O O . ASP A 1 359 ? 23.926 -4.661 -32.429 1.00 82.75 359 ASP A O 1
ATOM 2824 N N . THR A 1 360 ? 22.820 -3.328 -30.998 1.00 82.88 360 THR A N 1
ATOM 2825 C CA . THR A 1 360 ? 21.494 -3.522 -31.602 1.00 82.88 360 THR A CA 1
ATOM 2826 C C . THR A 1 360 ? 21.413 -2.951 -33.026 1.00 82.88 360 THR A C 1
ATOM 2828 O O . THR A 1 360 ? 20.789 -3.555 -33.899 1.00 82.88 360 THR A O 1
ATOM 2831 N N . LEU A 1 361 ? 22.050 -1.805 -33.290 1.00 82.31 361 LEU A N 1
ATOM 2832 C CA . LEU A 1 361 ? 22.104 -1.178 -34.617 1.00 82.31 361 LEU A CA 1
ATOM 2833 C C . LEU A 1 361 ? 23.048 -1.904 -35.584 1.00 82.31 361 LEU A C 1
ATOM 2835 O O . LEU A 1 361 ? 22.781 -1.935 -36.790 1.00 82.31 361 LEU A O 1
ATOM 2839 N N . LEU A 1 362 ? 24.116 -2.512 -35.064 1.00 83.81 362 LEU A N 1
ATOM 2840 C CA . LEU A 1 362 ? 25.011 -3.382 -35.818 1.00 83.81 362 LEU A CA 1
ATOM 2841 C C . LEU A 1 362 ? 24.294 -4.675 -36.217 1.00 83.81 362 LEU A C 1
ATOM 2843 O O . LEU A 1 362 ? 24.282 -5.013 -37.398 1.00 83.81 362 LEU A O 1
ATOM 2847 N N . GLU A 1 363 ? 23.599 -5.331 -35.282 1.00 82.88 363 GLU A N 1
ATOM 2848 C CA . GLU A 1 363 ? 22.747 -6.492 -35.578 1.00 82.88 363 GLU A CA 1
ATOM 2849 C C . GLU A 1 363 ? 21.702 -6.174 -36.657 1.00 82.88 363 GLU A C 1
ATOM 2851 O O . GLU A 1 363 ? 21.586 -6.912 -37.631 1.00 82.88 363 GLU A O 1
ATOM 2856 N N . GLN A 1 364 ? 20.981 -5.051 -36.546 1.00 81.50 364 GLN A N 1
ATOM 2857 C CA . GLN A 1 364 ? 19.963 -4.671 -37.536 1.00 81.50 364 GLN A CA 1
ATOM 2858 C C . GLN A 1 364 ? 20.534 -4.364 -38.931 1.00 81.50 364 GLN A C 1
ATOM 2860 O O . GLN A 1 364 ? 19.857 -4.637 -39.926 1.00 81.50 364 GLN A O 1
ATOM 2865 N N . ASN A 1 365 ? 21.746 -3.805 -39.037 1.00 83.00 365 ASN A N 1
ATOM 2866 C CA . ASN A 1 365 ? 22.391 -3.609 -40.340 1.00 83.00 365 ASN A CA 1
ATOM 2867 C C . ASN A 1 365 ? 22.926 -4.912 -40.927 1.00 83.00 365 ASN A C 1
ATOM 2869 O O . ASN A 1 365 ? 22.747 -5.129 -42.124 1.00 83.00 365 ASN A O 1
ATOM 2873 N N . LEU A 1 366 ? 23.510 -5.783 -40.099 1.00 83.06 366 LEU A N 1
ATOM 2874 C CA . LEU A 1 366 ? 23.943 -7.110 -40.530 1.00 83.06 366 LEU A CA 1
ATOM 2875 C C . LEU A 1 366 ? 22.749 -7.912 -41.058 1.00 83.06 366 LEU A C 1
ATOM 2877 O O . LEU A 1 366 ? 22.822 -8.363 -42.194 1.00 83.06 366 LEU A O 1
ATOM 2881 N N . CYS A 1 367 ? 21.616 -7.978 -40.337 1.00 81.06 367 CYS A N 1
ATOM 2882 C CA . CYS A 1 367 ? 20.380 -8.580 -40.863 1.00 81.06 367 CYS A CA 1
ATOM 2883 C C . CYS A 1 367 ? 20.025 -8.012 -42.247 1.00 81.06 367 CYS A C 1
ATOM 2885 O O . CYS A 1 367 ? 19.962 -8.752 -43.222 1.00 81.06 367 CYS A O 1
ATOM 2887 N N . ARG A 1 368 ? 19.868 -6.684 -42.355 1.00 80.94 368 ARG A N 1
ATOM 2888 C CA . ARG A 1 368 ? 19.409 -6.001 -43.579 1.00 80.94 368 ARG A CA 1
ATOM 2889 C C . ARG A 1 368 ? 20.301 -6.240 -44.804 1.00 80.94 368 ARG A C 1
ATOM 2891 O O . ARG A 1 368 ? 19.797 -6.206 -45.923 1.00 80.94 368 ARG A O 1
ATOM 2898 N N . LEU A 1 369 ? 21.609 -6.405 -44.609 1.00 81.75 369 LEU A N 1
ATOM 2899 C CA . LEU A 1 369 ? 22.575 -6.617 -45.693 1.00 81.75 369 LEU A CA 1
ATOM 2900 C C . LEU A 1 369 ? 22.713 -8.091 -46.100 1.00 81.75 369 LEU A C 1
ATOM 2902 O O . LEU A 1 369 ? 23.170 -8.364 -47.205 1.00 81.75 369 LEU A O 1
ATOM 2906 N N . ILE A 1 370 ? 22.339 -9.022 -45.220 1.00 83.19 370 ILE A N 1
ATOM 2907 C CA . ILE A 1 370 ? 22.655 -10.452 -45.341 1.00 83.19 370 ILE A CA 1
ATOM 2908 C C . ILE A 1 370 ? 21.404 -11.297 -45.631 1.00 83.19 370 ILE A C 1
ATOM 2910 O O . ILE A 1 370 ? 21.466 -12.209 -46.447 1.00 83.19 370 ILE A O 1
ATOM 2914 N N . GLU A 1 371 ? 20.260 -10.960 -45.030 1.00 78.62 371 GLU A N 1
ATOM 2915 C CA . GLU A 1 371 ? 18.956 -11.624 -45.210 1.00 78.62 371 GLU A CA 1
ATOM 2916 C C . GLU A 1 371 ? 18.524 -11.841 -46.683 1.00 78.62 371 GLU A C 1
ATOM 2918 O O . GLU A 1 371 ? 17.903 -12.868 -46.955 1.00 78.62 371 GLU A O 1
ATOM 2923 N N . PRO A 1 372 ? 18.871 -10.981 -47.670 1.00 82.06 372 PRO A N 1
ATOM 2924 C CA . PRO A 1 372 ? 18.546 -11.233 -49.080 1.00 82.06 372 PRO A CA 1
ATOM 2925 C C . PRO A 1 372 ? 19.364 -12.341 -49.776 1.00 82.06 372 PRO A C 1
ATOM 2927 O O . PRO A 1 372 ? 19.117 -12.601 -50.956 1.00 82.06 372 PRO A O 1
ATOM 2930 N N . PHE A 1 373 ? 20.359 -12.953 -49.119 1.00 83.25 373 PHE A N 1
ATOM 2931 C CA . PHE A 1 373 ? 21.385 -13.773 -49.776 1.00 83.25 373 PHE A CA 1
ATOM 2932 C C . PHE A 1 373 ? 21.706 -15.079 -49.025 1.00 83.25 373 PHE A C 1
ATOM 2934 O O . PHE A 1 373 ? 22.159 -15.065 -47.885 1.00 83.25 373 PHE A O 1
ATOM 2941 N N . SER A 1 374 ? 21.610 -16.229 -49.702 1.00 80.69 374 SER A N 1
ATOM 2942 C CA . SER A 1 374 ? 21.938 -17.545 -49.111 1.00 80.69 374 SER A CA 1
ATOM 2943 C C . SER A 1 374 ? 23.441 -17.777 -48.861 1.00 80.69 374 SER A C 1
ATOM 2945 O O . SER A 1 374 ? 23.821 -18.692 -48.130 1.00 80.69 374 SER A O 1
ATOM 2947 N N . ARG A 1 375 ? 24.322 -16.978 -49.480 1.00 83.94 375 ARG A N 1
ATOM 2948 C CA . ARG A 1 375 ? 25.777 -16.994 -49.260 1.00 83.94 375 ARG A CA 1
ATOM 2949 C C . ARG A 1 375 ? 26.345 -15.591 -49.456 1.00 83.94 375 ARG A C 1
ATOM 2951 O O . ARG A 1 375 ? 26.035 -14.954 -50.459 1.00 83.94 375 ARG A O 1
ATOM 2958 N N . VAL A 1 376 ? 27.195 -15.143 -48.532 1.00 86.25 376 VAL A N 1
ATOM 2959 C CA . VAL A 1 376 ? 27.783 -13.792 -48.538 1.00 86.25 376 VAL A CA 1
ATOM 2960 C C . VAL A 1 376 ? 29.263 -13.844 -48.156 1.00 86.25 376 VAL A C 1
ATOM 2962 O O . VAL A 1 376 ? 29.645 -14.567 -47.237 1.00 86.25 376 VAL A O 1
ATOM 2965 N N . GLU A 1 377 ? 30.101 -13.070 -48.843 1.00 88.69 377 GLU A N 1
ATOM 2966 C CA . GLU A 1 377 ? 31.514 -12.887 -48.495 1.00 88.69 377 GLU A CA 1
ATOM 2967 C C . GLU A 1 377 ? 31.666 -11.866 -47.355 1.00 88.69 377 GLU A C 1
ATOM 2969 O O . GLU A 1 377 ? 31.159 -10.745 -47.433 1.00 88.69 377 GLU A O 1
ATOM 2974 N N . ILE A 1 378 ? 32.374 -12.244 -46.287 1.00 84.94 378 ILE A N 1
ATOM 2975 C CA . ILE A 1 378 ? 32.459 -11.441 -45.054 1.00 84.94 378 ILE A CA 1
ATOM 2976 C C . ILE A 1 378 ? 33.247 -10.143 -45.297 1.00 84.94 378 ILE A C 1
ATOM 2978 O O . ILE A 1 378 ? 32.887 -9.103 -44.749 1.00 84.94 378 ILE A O 1
ATOM 2982 N N . ALA A 1 379 ? 34.268 -10.176 -46.161 1.00 85.25 379 ALA A N 1
ATOM 2983 C CA . ALA A 1 379 ? 35.043 -8.993 -46.541 1.00 85.25 379 ALA A CA 1
ATOM 2984 C C . ALA A 1 379 ? 34.166 -7.912 -47.200 1.00 85.25 379 ALA A C 1
ATOM 2986 O O . ALA A 1 379 ? 34.223 -6.750 -46.809 1.00 85.25 379 ALA A O 1
ATOM 2987 N N . HIS A 1 380 ? 33.273 -8.300 -48.116 1.00 84.88 380 HIS A N 1
ATOM 2988 C CA . HIS A 1 380 ? 32.372 -7.355 -48.778 1.00 84.88 380 HIS A CA 1
ATOM 2989 C C . HIS A 1 380 ? 31.366 -6.716 -47.801 1.00 84.88 380 HIS A C 1
ATOM 2991 O O . HIS A 1 380 ? 31.075 -5.525 -47.898 1.00 84.88 380 HIS A O 1
ATOM 2997 N N . VAL A 1 381 ? 30.871 -7.478 -46.817 1.00 84.25 381 VAL A N 1
ATOM 2998 C CA . VAL A 1 381 ? 30.009 -6.943 -45.744 1.00 84.25 381 VAL A CA 1
ATOM 2999 C C . VAL A 1 381 ? 30.780 -5.991 -44.828 1.00 84.25 381 VAL A C 1
ATOM 3001 O O . VAL A 1 381 ? 30.232 -4.973 -44.412 1.00 84.25 381 VAL A O 1
ATOM 3004 N N . ALA A 1 382 ? 32.042 -6.297 -44.527 1.00 84.50 382 ALA A N 1
ATOM 3005 C CA . ALA A 1 382 ? 32.909 -5.451 -43.714 1.00 84.50 382 ALA A CA 1
ATOM 3006 C C . ALA A 1 382 ? 33.153 -4.082 -44.376 1.00 84.50 382 ALA A C 1
ATOM 3008 O O . ALA A 1 382 ? 32.917 -3.050 -43.742 1.00 84.50 382 ALA A O 1
ATOM 3009 N N . ASP A 1 383 ? 33.489 -4.069 -45.671 1.00 85.19 383 ASP A N 1
ATOM 3010 C CA . ASP A 1 383 ? 33.640 -2.843 -46.467 1.00 85.19 383 ASP A CA 1
ATOM 3011 C C . ASP A 1 383 ? 32.334 -2.027 -46.530 1.00 85.19 383 ASP A C 1
ATOM 3013 O O . ASP A 1 383 ? 32.351 -0.812 -46.339 1.00 85.19 383 ASP A O 1
ATOM 3017 N N . LEU A 1 384 ? 31.181 -2.683 -46.733 1.00 82.25 384 LEU A N 1
ATOM 3018 C CA . LEU A 1 384 ? 29.861 -2.029 -46.794 1.00 82.25 384 LEU A CA 1
ATOM 3019 C C . LEU A 1 384 ? 29.405 -1.384 -45.472 1.00 82.25 384 LEU A C 1
ATOM 3021 O O . LEU A 1 384 ? 28.506 -0.540 -45.488 1.00 82.25 384 LEU A O 1
ATOM 3025 N N . ILE A 1 385 ? 29.980 -1.792 -44.337 1.00 79.94 385 ILE A N 1
ATOM 3026 C CA . ILE A 1 385 ? 29.673 -1.257 -43.000 1.00 79.94 385 ILE A CA 1
ATOM 3027 C C . ILE A 1 385 ? 30.810 -0.342 -42.490 1.00 79.94 385 ILE A C 1
ATOM 3029 O O . ILE A 1 385 ? 30.647 0.317 -41.467 1.00 79.94 385 ILE A O 1
ATOM 3033 N N . GLU A 1 386 ? 31.926 -0.241 -43.222 1.00 80.00 386 GLU A N 1
ATOM 3034 C CA . GLU A 1 386 ? 33.153 0.479 -42.834 1.00 80.00 386 GLU A CA 1
ATOM 3035 C C . GLU A 1 386 ? 33.808 -0.064 -41.537 1.00 80.00 386 GLU A C 1
ATOM 3037 O O . GLU A 1 386 ? 34.464 0.674 -40.800 1.00 80.00 386 GLU A O 1
ATOM 3042 N N . LEU A 1 387 ? 33.658 -1.369 -41.253 1.00 80.88 387 LEU A N 1
ATOM 3043 C CA . LEU A 1 387 ? 34.173 -2.027 -40.038 1.00 80.88 387 LEU A CA 1
ATOM 3044 C C . LEU A 1 387 ? 35.226 -3.113 -40.337 1.00 80.88 387 LEU A C 1
ATOM 3046 O O . LEU A 1 387 ? 35.183 -3.733 -41.394 1.00 80.88 387 LEU A O 1
ATOM 3050 N N . PRO A 1 388 ? 36.150 -3.424 -39.402 1.00 85.00 388 PRO A N 1
ATOM 3051 C CA . PRO A 1 388 ? 37.125 -4.502 -39.588 1.00 85.00 388 PRO A CA 1
ATOM 3052 C C . PRO A 1 388 ? 36.481 -5.894 -39.705 1.00 85.00 388 PRO A C 1
ATOM 3054 O O . PRO A 1 388 ? 35.608 -6.245 -38.908 1.00 85.00 388 PRO A O 1
ATOM 3057 N N . ILE A 1 389 ? 36.995 -6.721 -40.624 1.00 84.69 389 ILE A N 1
ATOM 3058 C CA . ILE A 1 389 ? 36.509 -8.087 -40.916 1.00 84.69 389 ILE A CA 1
ATOM 3059 C C . ILE A 1 389 ? 36.379 -8.941 -39.641 1.00 84.69 389 ILE A C 1
ATOM 3061 O O . ILE A 1 389 ? 35.327 -9.521 -39.397 1.00 84.69 389 ILE A O 1
ATOM 3065 N N . ASP A 1 390 ? 37.406 -8.945 -38.784 1.00 84.25 390 ASP A N 1
ATOM 3066 C CA . ASP A 1 390 ? 37.434 -9.674 -37.503 1.00 84.25 390 ASP A CA 1
ATOM 3067 C C . ASP A 1 390 ? 36.298 -9.266 -36.538 1.00 84.25 390 ASP A C 1
ATOM 3069 O O . ASP A 1 390 ? 35.777 -10.098 -35.793 1.00 84.25 390 ASP A O 1
ATOM 3073 N N . HIS A 1 391 ? 35.862 -8.002 -36.568 1.00 83.31 391 HIS A N 1
ATOM 3074 C CA . HIS A 1 391 ? 34.751 -7.528 -35.739 1.00 83.31 391 HIS A CA 1
ATOM 3075 C C . HIS A 1 391 ? 33.403 -8.022 -36.287 1.00 83.31 391 HIS A C 1
ATOM 3077 O O . HIS A 1 391 ? 32.547 -8.472 -35.521 1.00 83.31 391 HIS A O 1
ATOM 3083 N N . VAL A 1 392 ? 33.241 -8.003 -37.615 1.00 84.69 392 VAL A N 1
ATOM 3084 C CA . VAL A 1 392 ? 32.049 -8.513 -38.307 1.00 84.69 392 VAL A CA 1
ATOM 3085 C C . VAL A 1 392 ? 31.929 -10.031 -38.148 1.00 84.69 392 VAL A C 1
ATOM 3087 O O . VAL A 1 392 ? 30.866 -10.512 -37.763 1.00 84.69 392 VAL A O 1
ATOM 3090 N N . GLU A 1 393 ? 33.011 -10.791 -38.344 1.00 85.00 393 GLU A N 1
ATOM 3091 C CA . GLU A 1 393 ? 33.025 -12.250 -38.169 1.00 85.00 393 GLU A CA 1
ATOM 3092 C C . GLU A 1 393 ? 32.631 -12.654 -36.739 1.00 85.00 393 GLU A C 1
ATOM 3094 O O . GLU A 1 393 ? 31.752 -13.499 -36.548 1.00 85.00 393 GLU A O 1
ATOM 3099 N N . LYS A 1 394 ? 33.205 -11.997 -35.719 1.00 86.12 394 LYS A N 1
ATOM 3100 C CA . LYS A 1 394 ? 32.849 -12.231 -34.309 1.00 86.12 394 LYS A CA 1
ATOM 3101 C C . LYS A 1 394 ? 31.376 -11.945 -34.028 1.00 86.12 394 LYS A C 1
ATOM 3103 O O . LYS A 1 394 ? 30.728 -12.745 -33.349 1.00 86.12 394 LYS A O 1
ATOM 3108 N N . LYS A 1 395 ? 30.827 -10.847 -34.561 1.00 85.88 395 LYS A N 1
ATOM 3109 C CA . LYS A 1 395 ? 29.413 -10.504 -34.356 1.00 85.88 395 LYS A CA 1
ATOM 3110 C C . LYS A 1 395 ? 28.479 -11.478 -35.081 1.00 85.88 395 LYS A C 1
ATOM 3112 O O . LYS A 1 395 ? 27.496 -11.909 -34.486 1.00 85.88 395 LYS A O 1
ATOM 3117 N N . LEU A 1 396 ? 28.809 -11.903 -36.303 1.00 85.25 396 LEU A N 1
ATOM 3118 C CA . LEU A 1 396 ? 28.050 -12.927 -37.034 1.00 85.25 396 LEU A CA 1
ATOM 3119 C C . LEU A 1 396 ? 28.074 -14.284 -36.318 1.00 85.25 396 LEU A C 1
ATOM 3121 O O . LEU A 1 396 ? 27.031 -14.920 -36.183 1.00 85.25 396 LEU A O 1
ATOM 3125 N N . SER A 1 397 ? 29.230 -14.690 -35.787 1.00 85.62 397 SER A N 1
ATOM 3126 C CA . SER A 1 397 ? 29.370 -15.904 -34.973 1.00 85.62 397 SER A CA 1
ATOM 3127 C C . SER A 1 397 ? 28.472 -15.853 -33.731 1.00 85.62 397 SER A C 1
ATOM 3129 O O . SER A 1 397 ? 27.722 -16.794 -33.463 1.00 85.62 397 SER A O 1
ATOM 3131 N N . GLN A 1 398 ? 28.441 -14.711 -33.030 1.00 85.38 398 GLN A N 1
ATOM 3132 C CA . GLN A 1 398 ? 27.504 -14.491 -31.927 1.00 85.38 398 GLN A CA 1
ATOM 3133 C C . GLN A 1 398 ? 26.038 -14.590 -32.390 1.00 85.38 398 GLN A C 1
ATOM 3135 O O . GLN A 1 398 ? 25.249 -15.280 -31.752 1.00 85.38 398 GLN A O 1
ATOM 3140 N N . MET A 1 399 ? 25.663 -13.955 -33.504 1.00 83.50 399 MET A N 1
ATOM 3141 C CA . MET A 1 399 ? 24.280 -13.963 -34.004 1.00 83.50 399 MET A CA 1
ATOM 3142 C C . MET A 1 399 ? 23.785 -15.366 -34.402 1.00 83.50 399 MET A C 1
ATOM 3144 O O . MET A 1 399 ? 22.601 -15.657 -34.231 1.00 83.50 399 MET A O 1
ATOM 3148 N N . ILE A 1 400 ? 24.672 -16.250 -34.872 1.00 83.50 400 ILE A N 1
ATOM 3149 C CA . ILE A 1 400 ? 24.362 -17.670 -35.119 1.00 83.50 400 ILE A CA 1
ATOM 3150 C C . ILE A 1 400 ? 24.126 -18.413 -33.791 1.00 83.50 400 ILE A C 1
ATOM 3152 O O . ILE A 1 400 ? 23.139 -19.138 -33.656 1.00 83.50 400 ILE A O 1
ATOM 3156 N N . LEU A 1 401 ? 24.980 -18.202 -32.781 1.00 84.25 401 LEU A N 1
ATOM 3157 C CA . LEU A 1 401 ? 24.826 -18.806 -31.446 1.00 84.25 401 LEU A CA 1
ATOM 3158 C C . LEU A 1 401 ? 23.549 -18.328 -30.729 1.00 84.25 401 LEU A C 1
ATOM 3160 O O . LEU A 1 401 ? 22.836 -19.139 -30.135 1.00 84.25 401 LEU A O 1
ATOM 3164 N N . ASP A 1 402 ? 23.219 -17.041 -30.860 1.00 81.31 402 ASP A N 1
ATOM 3165 C CA . ASP A 1 402 ? 21.981 -16.412 -30.378 1.00 81.31 402 ASP A CA 1
ATOM 3166 C C . ASP A 1 402 ? 20.747 -16.769 -31.245 1.00 81.31 402 ASP A C 1
ATOM 3168 O O . ASP A 1 402 ? 19.646 -16.271 -30.996 1.00 81.31 402 ASP A O 1
ATOM 3172 N N . LYS A 1 403 ? 20.909 -17.643 -32.254 1.00 79.06 403 LYS A N 1
ATOM 3173 C CA . LYS A 1 403 ? 19.867 -18.141 -33.173 1.00 79.06 403 LYS A CA 1
ATOM 3174 C C . LYS A 1 403 ? 19.086 -17.039 -33.902 1.00 79.06 403 LYS A C 1
ATOM 3176 O O . LYS A 1 403 ? 17.893 -17.187 -34.157 1.00 79.06 403 LYS A O 1
ATOM 3181 N N . LYS A 1 404 ? 19.754 -15.936 -34.259 1.00 76.75 404 LYS A N 1
ATOM 3182 C CA . LYS A 1 404 ? 19.190 -14.888 -35.132 1.00 76.75 404 LYS A CA 1
ATOM 3183 C C . LYS A 1 404 ? 19.060 -15.358 -36.584 1.00 76.75 404 LYS A C 1
ATOM 3185 O O . LYS A 1 404 ? 18.151 -14.913 -37.272 1.00 76.75 404 LYS A O 1
ATOM 3190 N N . PHE A 1 405 ? 19.948 -16.255 -37.018 1.00 73.50 405 PHE A N 1
ATOM 3191 C CA . PHE A 1 405 ? 19.945 -16.882 -38.341 1.00 73.50 405 PHE A CA 1
ATOM 3192 C C . PHE A 1 405 ? 20.347 -18.358 -38.222 1.00 73.50 405 PHE A C 1
ATOM 3194 O O . PHE A 1 405 ? 21.182 -18.698 -37.379 1.00 73.50 405 PHE A O 1
ATOM 3201 N N . ALA A 1 406 ? 19.832 -19.217 -39.102 1.00 72.31 406 ALA A N 1
ATOM 3202 C CA . ALA A 1 406 ? 20.386 -20.549 -39.323 1.00 72.31 406 ALA A CA 1
ATOM 3203 C C . ALA A 1 406 ? 21.527 -20.454 -40.351 1.00 72.31 406 ALA A C 1
ATOM 3205 O O . ALA A 1 406 ? 21.298 -20.130 -41.512 1.00 72.31 406 ALA A O 1
ATOM 3206 N N . GLY A 1 407 ? 22.771 -20.716 -39.946 1.00 77.56 407 GLY A N 1
ATOM 3207 C CA . GLY A 1 407 ? 23.915 -20.581 -40.848 1.00 77.56 407 GLY A CA 1
ATOM 3208 C C . GLY A 1 407 ? 25.233 -21.090 -40.275 1.00 77.56 407 GLY A C 1
ATOM 3209 O O . GLY A 1 407 ? 25.334 -21.421 -39.094 1.00 77.56 407 GLY A O 1
ATOM 3210 N N . THR A 1 408 ? 26.250 -21.140 -41.130 1.00 81.94 408 THR A N 1
ATOM 3211 C CA . THR A 1 408 ? 27.626 -21.538 -40.801 1.00 81.94 408 THR A CA 1
ATOM 3212 C C . THR A 1 408 ? 28.626 -20.574 -41.425 1.00 81.94 408 THR A C 1
ATOM 3214 O O . THR A 1 408 ? 28.510 -20.229 -42.601 1.00 81.94 408 THR A O 1
ATOM 3217 N N . LEU A 1 409 ? 29.633 -20.180 -40.645 1.00 83.56 409 LEU A N 1
ATOM 3218 C CA . LEU A 1 409 ? 30.795 -19.430 -41.118 1.00 83.56 409 LEU A CA 1
ATOM 3219 C C . LEU A 1 409 ? 31.851 -20.407 -41.648 1.00 83.56 409 LEU A C 1
ATOM 3221 O O . LEU A 1 409 ? 32.372 -21.229 -40.894 1.00 83.56 409 LEU A O 1
ATOM 3225 N N . ASP A 1 410 ? 32.174 -20.306 -42.933 1.00 81.31 410 ASP A N 1
ATOM 3226 C CA . ASP A 1 410 ? 33.301 -20.996 -43.556 1.00 81.31 410 ASP A CA 1
ATOM 3227 C C . ASP A 1 410 ? 34.541 -20.095 -43.478 1.00 81.31 410 ASP A C 1
ATOM 3229 O O . ASP A 1 410 ? 34.744 -19.200 -44.304 1.00 81.31 410 ASP A O 1
ATOM 3233 N N . GLN A 1 411 ? 35.373 -20.344 -42.464 1.00 71.19 411 GLN A N 1
ATOM 3234 C CA . GLN A 1 411 ? 36.633 -19.628 -42.240 1.00 71.19 411 GLN A CA 1
ATOM 3235 C C . GLN A 1 411 ? 37.712 -19.949 -43.291 1.00 71.19 411 GLN A C 1
ATOM 3237 O O . GLN A 1 411 ? 38.678 -19.201 -43.411 1.00 71.19 411 GLN A O 1
ATOM 3242 N N . GLY A 1 412 ? 37.567 -21.034 -44.062 1.00 70.44 412 GLY A N 1
ATOM 3243 C CA . GLY A 1 412 ? 38.471 -21.366 -45.166 1.00 70.44 412 GLY A CA 1
ATOM 3244 C C . GLY A 1 412 ? 38.142 -20.597 -46.448 1.00 70.44 412 GLY A C 1
ATOM 3245 O O . GLY A 1 412 ? 39.048 -20.246 -47.200 1.00 70.44 412 GLY A O 1
ATOM 3246 N N . ALA A 1 413 ? 36.858 -20.305 -46.679 1.00 72.69 413 ALA A N 1
ATOM 3247 C CA . ALA A 1 413 ? 36.372 -19.568 -47.848 1.00 72.69 413 ALA A CA 1
ATOM 3248 C C . ALA A 1 413 ? 35.971 -18.105 -47.569 1.00 72.69 413 ALA A C 1
ATOM 3250 O O . ALA A 1 413 ? 35.462 -17.443 -48.473 1.00 72.69 413 ALA A O 1
ATOM 3251 N N . GLY A 1 414 ? 36.126 -17.602 -46.337 1.00 79.75 414 GLY A N 1
ATOM 3252 C CA . GLY A 1 414 ? 35.742 -16.233 -45.954 1.00 79.75 414 GLY A CA 1
ATOM 3253 C C . GLY A 1 414 ? 34.244 -15.930 -46.116 1.00 79.75 414 GLY A C 1
ATOM 3254 O O . GLY A 1 414 ? 33.859 -14.779 -46.328 1.00 79.75 414 GLY A O 1
ATOM 3255 N N . CYS A 1 415 ? 33.396 -16.962 -46.071 1.00 84.38 415 CYS A N 1
ATOM 3256 C CA . CYS A 1 415 ? 31.984 -16.889 -46.448 1.00 84.38 415 CYS A CA 1
ATOM 3257 C C . CYS A 1 415 ? 31.054 -17.212 -45.276 1.00 84.38 415 CYS A C 1
ATOM 3259 O O . CYS A 1 415 ? 31.237 -18.208 -44.580 1.00 84.38 415 CYS A O 1
ATOM 3261 N N . LEU A 1 416 ? 29.975 -16.446 -45.138 1.00 82.88 416 LEU A N 1
ATOM 3262 C CA . LEU A 1 416 ? 28.783 -16.880 -44.417 1.00 82.88 416 LEU A CA 1
ATOM 3263 C C . LEU A 1 416 ? 27.885 -17.673 -45.377 1.00 82.88 416 LEU A C 1
ATOM 3265 O O . LEU A 1 416 ? 27.584 -17.205 -46.476 1.00 82.88 416 LEU A O 1
ATOM 3269 N N . VAL A 1 417 ? 27.438 -18.856 -44.955 1.00 82.19 417 VAL A N 1
ATOM 3270 C CA . VAL A 1 417 ? 26.394 -19.645 -45.627 1.00 82.19 417 VAL A CA 1
ATOM 3271 C C . VAL A 1 417 ? 25.157 -19.659 -44.737 1.00 82.19 417 VAL A C 1
ATOM 3273 O O . VAL A 1 417 ? 25.266 -19.933 -43.542 1.00 82.19 417 VAL A O 1
ATOM 3276 N N . ILE A 1 418 ? 23.995 -19.368 -45.317 1.00 80.94 418 ILE A N 1
ATOM 3277 C CA . ILE A 1 418 ? 22.703 -19.327 -44.628 1.00 80.94 418 ILE A CA 1
ATOM 3278 C C . ILE A 1 418 ? 21.839 -20.471 -45.141 1.00 80.94 418 ILE A C 1
ATOM 3280 O O . ILE A 1 418 ? 21.794 -20.751 -46.340 1.00 80.94 418 ILE A O 1
ATOM 3284 N N . PHE A 1 419 ? 21.148 -21.123 -44.216 1.00 79.00 419 PHE A N 1
ATOM 3285 C CA . PHE A 1 419 ? 20.152 -22.136 -44.514 1.00 79.00 419 PHE A CA 1
ATOM 3286 C C . PHE A 1 419 ? 18.768 -21.507 -44.366 1.00 79.00 419 PHE A C 1
ATOM 3288 O O . PHE A 1 419 ? 18.475 -20.906 -43.332 1.00 79.00 419 PHE A O 1
ATOM 3295 N N . ASP A 1 420 ? 17.911 -21.671 -45.373 1.00 63.72 420 ASP A N 1
ATOM 3296 C CA . ASP A 1 420 ? 16.481 -21.427 -45.190 1.00 63.72 420 ASP A CA 1
ATOM 3297 C C . ASP A 1 420 ? 15.971 -22.352 -44.077 1.00 63.72 420 ASP A C 1
ATOM 3299 O O . ASP A 1 420 ? 16.196 -23.567 -44.124 1.00 63.72 420 ASP A O 1
ATOM 3303 N N . ASP A 1 421 ? 15.256 -21.798 -43.093 1.00 60.22 421 ASP A N 1
ATOM 3304 C CA . ASP A 1 421 ? 14.540 -22.621 -42.120 1.00 60.22 421 ASP A CA 1
ATOM 3305 C C . ASP A 1 421 ? 13.575 -23.557 -42.876 1.00 60.22 421 ASP A C 1
ATOM 3307 O O . ASP A 1 421 ? 12.823 -23.097 -43.749 1.00 60.22 421 ASP A O 1
ATOM 3311 N N . PRO A 1 422 ? 13.556 -24.870 -42.573 1.00 56.31 422 PRO A N 1
ATOM 3312 C CA . PRO A 1 422 ? 12.667 -25.803 -43.245 1.00 56.31 422 PRO A CA 1
ATOM 3313 C C . PRO A 1 422 ? 11.225 -25.401 -42.939 1.00 56.31 422 PRO A C 1
ATOM 3315 O O . PRO A 1 422 ? 10.769 -25.560 -41.807 1.00 56.31 422 PRO A O 1
ATOM 3318 N N . LYS A 1 423 ? 10.526 -24.862 -43.951 1.00 54.16 423 LYS A N 1
ATOM 3319 C CA . LYS A 1 423 ? 9.172 -24.298 -43.837 1.00 54.16 423 LYS A CA 1
ATOM 3320 C C . LYS A 1 423 ? 8.265 -25.243 -43.055 1.00 54.16 423 LYS A C 1
ATOM 3322 O O . LYS A 1 423 ? 7.789 -26.244 -43.591 1.00 54.16 423 LYS A O 1
ATOM 3327 N N . THR A 1 424 ? 8.026 -24.911 -41.790 1.00 57.66 424 THR A N 1
ATOM 3328 C CA . THR A 1 424 ? 7.100 -25.643 -40.936 1.00 57.66 424 THR A CA 1
ATOM 3329 C C . THR A 1 424 ? 5.709 -25.432 -41.504 1.00 57.66 424 THR A C 1
ATOM 3331 O O . THR A 1 424 ? 5.194 -24.314 -41.518 1.00 57.66 424 THR A O 1
ATOM 3334 N N . ASP A 1 425 ? 5.142 -26.503 -42.059 1.00 63.19 425 ASP A N 1
ATOM 3335 C CA . ASP A 1 425 ? 3.888 -26.428 -42.797 1.00 63.19 425 ASP A CA 1
ATOM 3336 C C . ASP A 1 425 ? 2.807 -25.801 -41.910 1.00 63.19 425 ASP A C 1
ATOM 3338 O O . ASP A 1 425 ? 2.520 -26.297 -40.817 1.00 63.19 425 ASP A O 1
ATOM 3342 N N . VAL A 1 426 ? 2.225 -24.693 -42.378 1.00 68.00 426 VAL A N 1
ATOM 3343 C CA . VAL A 1 426 ? 1.243 -23.877 -41.647 1.00 68.00 426 VAL A CA 1
ATOM 3344 C C . VAL A 1 426 ? 0.008 -24.709 -41.278 1.00 68.00 426 VAL A C 1
ATOM 3346 O O . VAL A 1 426 ? -0.665 -24.423 -40.285 1.00 68.00 426 VAL A O 1
ATOM 3349 N N . ILE A 1 427 ? -0.237 -25.798 -42.016 1.00 73.75 427 ILE A N 1
ATOM 3350 C CA . ILE A 1 427 ? -1.237 -26.817 -41.697 1.00 73.75 427 ILE A CA 1
ATOM 3351 C C . ILE A 1 427 ? -1.012 -27.414 -40.299 1.00 73.75 427 ILE A C 1
ATOM 3353 O O . ILE A 1 427 ? -1.990 -27.648 -39.592 1.00 73.75 427 ILE A O 1
ATOM 3357 N N . TYR A 1 428 ? 0.226 -27.644 -39.847 1.00 72.69 428 TYR A N 1
ATOM 3358 C CA . TYR A 1 428 ? 0.487 -28.345 -38.583 1.00 72.69 428 TYR A CA 1
ATOM 3359 C C . TYR A 1 428 ? 0.162 -27.489 -37.336 1.00 72.69 428 TYR A C 1
ATOM 3361 O O . TYR A 1 428 ? -0.617 -27.960 -36.500 1.00 72.69 428 TYR A O 1
ATOM 3369 N N . PRO A 1 429 ? 0.613 -26.218 -37.207 1.00 76.31 429 PRO A N 1
ATOM 3370 C CA . PRO A 1 429 ? 0.132 -25.315 -36.158 1.00 76.31 429 PRO A CA 1
ATOM 3371 C C . PRO A 1 429 ? -1.384 -25.083 -36.219 1.00 76.31 429 PRO A C 1
ATOM 3373 O O . PRO A 1 429 ? -2.048 -25.170 -35.187 1.00 76.31 429 PRO A O 1
ATOM 3376 N N . ALA A 1 430 ? -1.953 -24.865 -37.412 1.00 77.56 430 ALA A N 1
ATOM 3377 C CA . ALA A 1 430 ? -3.393 -24.646 -37.578 1.00 77.56 430 ALA A CA 1
ATOM 3378 C C . ALA A 1 430 ? -4.228 -25.883 -37.197 1.00 77.56 430 ALA A C 1
ATOM 3380 O O . ALA A 1 430 ? -5.308 -25.753 -36.620 1.00 77.56 430 ALA A O 1
ATOM 3381 N N . THR A 1 431 ? -3.720 -27.091 -37.455 1.00 80.31 431 THR A N 1
ATOM 3382 C CA . THR A 1 431 ? -4.347 -28.351 -37.029 1.00 80.31 431 THR A CA 1
ATOM 3383 C C . THR A 1 431 ? -4.285 -28.502 -35.511 1.00 80.31 431 THR A C 1
ATOM 3385 O O . THR A 1 431 ? -5.296 -28.841 -34.900 1.00 80.31 431 THR A O 1
ATOM 3388 N N . LEU A 1 432 ? -3.151 -28.187 -34.872 1.00 79.62 432 LEU A N 1
ATOM 3389 C CA . LEU A 1 432 ? -3.035 -28.194 -33.408 1.00 79.62 432 LEU A CA 1
ATOM 3390 C C . LEU A 1 432 ? -3.958 -27.159 -32.745 1.00 79.62 432 LEU A C 1
ATOM 3392 O O . LEU A 1 432 ? -4.594 -27.467 -31.737 1.00 79.62 432 LEU A O 1
ATOM 3396 N N . GLU A 1 433 ? -4.090 -25.960 -33.316 1.00 83.00 433 GLU A N 1
ATOM 3397 C CA . GLU A 1 433 ? -5.038 -24.950 -32.838 1.00 83.00 433 GLU A CA 1
ATOM 3398 C C . GLU A 1 433 ? -6.493 -25.391 -33.053 1.00 83.00 433 GLU A C 1
ATOM 3400 O O . GLU A 1 433 ? -7.316 -25.254 -32.147 1.00 83.00 433 GLU A O 1
ATOM 3405 N N . THR A 1 434 ? -6.809 -26.001 -34.198 1.00 80.81 434 THR A N 1
ATOM 3406 C CA . THR A 1 434 ? -8.142 -26.554 -34.478 1.00 80.81 434 THR A CA 1
ATOM 3407 C C . THR A 1 434 ? -8.492 -27.670 -33.493 1.00 80.81 434 THR A C 1
ATOM 3409 O O . THR A 1 434 ? -9.569 -27.638 -32.905 1.00 80.81 434 THR A O 1
ATOM 3412 N N . ILE A 1 435 ? -7.573 -28.603 -33.219 1.00 84.62 435 ILE A N 1
ATOM 3413 C CA . ILE A 1 435 ? -7.746 -29.657 -32.205 1.00 84.62 435 ILE A CA 1
ATOM 3414 C C . ILE A 1 435 ? -7.892 -29.047 -30.803 1.00 84.62 435 ILE A C 1
ATOM 3416 O O . ILE A 1 435 ? -8.766 -29.465 -30.047 1.00 84.62 435 ILE A O 1
ATOM 3420 N N . SER A 1 436 ? -7.107 -28.020 -30.458 1.00 80.25 436 SER A N 1
ATOM 3421 C CA . SER A 1 436 ? -7.240 -27.295 -29.186 1.00 80.25 436 SER A CA 1
ATOM 3422 C C . SER A 1 436 ? -8.609 -26.618 -29.048 1.00 80.25 436 SER A C 1
ATOM 3424 O O . SER A 1 436 ? -9.206 -26.639 -27.973 1.00 80.25 436 SER A O 1
ATOM 3426 N N . ASN A 1 437 ? -9.132 -26.038 -30.128 1.00 84.06 437 ASN A N 1
ATOM 3427 C CA . ASN A 1 437 ? -10.438 -25.384 -30.147 1.00 84.06 437 ASN A CA 1
ATOM 3428 C C . ASN A 1 437 ? -11.593 -26.398 -30.129 1.00 84.06 437 ASN A C 1
ATOM 3430 O O . ASN A 1 437 ? -12.562 -26.176 -29.409 1.00 84.06 437 ASN A O 1
ATOM 3434 N N . VAL A 1 438 ? -11.463 -27.544 -30.807 1.00 80.88 438 VAL A N 1
ATOM 3435 C CA . VAL A 1 438 ? -12.389 -28.681 -30.661 1.00 80.88 438 VAL A CA 1
ATOM 3436 C C . VAL A 1 438 ? -12.371 -29.210 -29.226 1.00 80.88 438 VAL A C 1
ATOM 3438 O O . VAL A 1 438 ? -13.440 -29.426 -28.669 1.00 80.88 438 VAL A O 1
ATOM 3441 N N . GLY A 1 439 ? -11.200 -29.327 -28.589 1.00 78.81 439 GLY A N 1
ATOM 3442 C CA . GLY A 1 439 ? -11.075 -29.674 -27.169 1.00 78.81 439 GLY A CA 1
ATOM 3443 C C . GLY A 1 439 ? -11.862 -28.719 -26.269 1.00 78.81 439 GLY A C 1
ATOM 3444 O O . GLY A 1 439 ? -12.766 -29.156 -25.568 1.00 78.81 439 GLY A O 1
ATOM 3445 N N . LYS A 1 440 ? -11.631 -27.403 -26.389 1.00 77.44 440 LYS A N 1
ATOM 3446 C CA . LYS A 1 440 ? -12.383 -26.368 -25.645 1.00 77.44 440 LYS A CA 1
ATOM 3447 C C . LYS A 1 440 ? -13.896 -26.443 -25.884 1.00 77.44 440 LYS A C 1
ATOM 3449 O O . LYS A 1 440 ? -14.667 -26.205 -24.959 1.00 77.44 440 LYS A O 1
ATOM 3454 N N . VAL A 1 441 ? -14.331 -26.755 -27.108 1.00 74.75 441 VAL A N 1
ATOM 3455 C CA . VAL A 1 441 ? -15.755 -26.932 -27.441 1.00 74.75 441 VAL A CA 1
ATOM 3456 C C . VAL A 1 441 ? -16.315 -28.212 -26.820 1.00 74.75 441 VAL A C 1
ATOM 3458 O O . VAL A 1 441 ? -17.416 -28.171 -26.284 1.00 74.75 441 VAL A O 1
ATOM 3461 N N . VAL A 1 442 ? -15.571 -29.320 -26.821 1.00 72.94 442 VAL A N 1
ATOM 3462 C CA . VAL A 1 442 ? -15.963 -30.570 -26.149 1.00 72.94 442 VAL A CA 1
ATOM 3463 C C . VAL A 1 442 ? -16.032 -30.376 -24.634 1.00 72.94 442 VAL A C 1
ATOM 3465 O O . VAL A 1 442 ? -17.040 -30.749 -24.044 1.00 72.94 442 VAL A O 1
ATOM 3468 N N . ASP A 1 443 ? -15.045 -29.724 -24.017 1.00 70.12 443 ASP A N 1
ATOM 3469 C CA . ASP A 1 443 ? -15.042 -29.390 -22.586 1.00 70.12 443 ASP A CA 1
ATOM 3470 C C . ASP A 1 443 ? -16.225 -28.473 -22.227 1.00 70.12 443 ASP A C 1
ATOM 3472 O O . ASP A 1 443 ? -16.955 -28.727 -21.269 1.00 70.12 443 ASP A O 1
ATOM 3476 N N . SER A 1 444 ? -16.476 -27.434 -23.032 1.00 63.69 444 SER A N 1
ATOM 3477 C CA . SER A 1 444 ? -17.611 -26.519 -22.851 1.00 63.69 444 SER A CA 1
ATOM 3478 C C . SER A 1 444 ? -18.963 -27.222 -23.037 1.00 63.69 444 SER A C 1
ATOM 3480 O O . SER A 1 444 ? -19.900 -26.973 -22.272 1.00 63.69 444 SER A O 1
ATOM 3482 N N . LEU A 1 445 ? -19.068 -28.157 -23.987 1.00 60.62 445 LEU A N 1
ATOM 3483 C CA . LEU A 1 445 ? -20.229 -29.036 -24.138 1.00 60.62 445 LEU A CA 1
ATOM 3484 C C . LEU A 1 445 ? -20.377 -29.981 -22.941 1.00 60.62 445 LEU A C 1
ATOM 3486 O O . LEU A 1 445 ? -21.498 -30.174 -22.485 1.00 60.62 445 LEU A O 1
ATOM 3490 N N . TYR A 1 446 ? -19.291 -30.516 -22.381 1.00 59.09 446 TYR A N 1
ATOM 3491 C CA . TYR A 1 446 ? -19.331 -31.384 -21.198 1.00 59.09 446 TYR A CA 1
ATOM 3492 C C . TYR A 1 446 ? -19.815 -30.630 -19.951 1.00 59.09 446 TYR A C 1
ATOM 3494 O O . TYR A 1 446 ? -20.643 -31.144 -19.201 1.00 59.09 446 TYR A O 1
ATOM 3502 N N . VAL A 1 447 ? -19.359 -29.386 -19.766 1.00 55.44 447 VAL A N 1
ATOM 3503 C CA . VAL A 1 447 ? -19.784 -28.494 -18.673 1.00 55.44 447 VAL A CA 1
ATOM 3504 C C . VAL A 1 447 ? -21.245 -28.050 -18.826 1.00 55.44 447 VAL A C 1
ATOM 3506 O O . VAL A 1 447 ? -21.966 -27.969 -17.834 1.00 55.44 447 VAL A O 1
ATOM 3509 N N . SER A 1 448 ? -21.719 -27.802 -20.052 1.00 44.97 448 SER A N 1
ATOM 3510 C CA . SER A 1 448 ? -23.104 -27.365 -20.308 1.00 44.97 448 SER A CA 1
ATOM 3511 C C . SER A 1 448 ? -24.125 -28.509 -20.441 1.00 44.97 448 SER A C 1
ATOM 3513 O O . SER A 1 448 ? -25.314 -28.303 -20.187 1.00 44.97 448 SER A O 1
ATOM 3515 N N . SER A 1 449 ? -23.692 -29.733 -20.764 1.00 37.12 449 SER A N 1
ATOM 3516 C CA . SER A 1 449 ? -24.581 -30.873 -21.055 1.00 37.12 449 SER A CA 1
ATOM 3517 C C . SER A 1 449 ? -24.995 -31.813 -19.902 1.00 37.12 449 SER A C 1
ATOM 3519 O O . SER A 1 449 ? -25.613 -32.834 -20.221 1.00 37.12 449 SER A O 1
ATOM 3521 N N . PRO A 1 450 ? -24.845 -31.513 -18.589 1.00 43.28 450 PRO A N 1
ATOM 3522 C CA . PRO A 1 450 ? -25.641 -32.209 -17.569 1.00 43.28 450 PRO A CA 1
ATOM 3523 C C . PRO A 1 450 ? -27.156 -32.058 -17.808 1.00 43.28 450 PRO A C 1
ATOM 3525 O O . PRO A 1 450 ? -27.944 -32.927 -17.439 1.00 43.28 450 PRO A O 1
ATOM 3528 N N . HIS A 1 451 ? -27.566 -30.956 -18.447 1.00 44.09 451 HIS A N 1
ATOM 3529 C CA . HIS A 1 451 ? -28.964 -30.539 -18.547 1.00 44.09 451 HIS A CA 1
ATOM 3530 C C . HIS A 1 451 ? -29.710 -31.003 -19.806 1.00 44.09 451 HIS A C 1
ATOM 3532 O O . HIS A 1 451 ? -30.935 -30.976 -19.802 1.00 44.09 451 HIS A O 1
ATOM 3538 N N . SER A 1 452 ? -29.036 -31.448 -20.869 1.00 36.38 452 SER A N 1
ATOM 3539 C CA . SER A 1 452 ? -29.706 -31.707 -22.160 1.00 36.38 452 SER A CA 1
ATOM 3540 C C . SER A 1 452 ? -30.248 -33.135 -22.296 1.00 36.38 452 SER A C 1
ATOM 3542 O O . SER A 1 452 ? -31.369 -33.342 -22.757 1.00 36.38 452 SER A O 1
ATOM 3544 N N . PHE A 1 453 ? -29.471 -34.140 -21.879 1.00 32.00 453 PHE A N 1
ATOM 3545 C CA . PHE A 1 453 ? -29.791 -35.554 -22.137 1.00 32.00 453 PHE A CA 1
ATOM 3546 C C . PHE A 1 453 ? -30.899 -36.111 -21.223 1.00 32.00 453 PHE A C 1
ATOM 3548 O O . PHE A 1 453 ? -31.651 -37.004 -21.613 1.00 32.00 453 PHE A O 1
ATOM 3555 N N . LEU A 1 454 ? -31.038 -35.560 -20.012 1.00 38.50 454 LEU A N 1
ATOM 3556 C CA . LEU A 1 454 ? -31.986 -36.031 -18.994 1.00 38.50 454 LEU A CA 1
ATOM 3557 C C . LEU A 1 454 ? -33.446 -35.600 -19.227 1.00 38.50 454 LEU A C 1
ATOM 3559 O O . LEU A 1 454 ? -34.343 -36.191 -18.630 1.00 38.50 454 LEU A O 1
ATOM 3563 N N . TRP A 1 455 ? -33.718 -34.634 -20.112 1.00 36.53 455 TRP A N 1
ATOM 3564 C CA . TRP A 1 455 ? -35.089 -34.183 -20.406 1.00 36.53 455 TRP A CA 1
ATOM 3565 C C . TRP A 1 455 ? -35.841 -35.046 -21.430 1.00 36.53 455 TRP A C 1
ATOM 3567 O O . TRP A 1 455 ? -37.063 -34.939 -21.521 1.00 36.53 455 TRP A O 1
ATOM 3577 N N . TYR A 1 456 ? -35.161 -35.930 -22.168 1.00 37.00 456 TYR A N 1
ATOM 3578 C CA . TYR A 1 456 ? -35.801 -36.750 -23.210 1.00 37.00 456 TYR A CA 1
ATOM 3579 C C . TYR A 1 456 ? -36.400 -38.083 -22.716 1.00 37.00 456 TYR A C 1
ATOM 3581 O O . TYR A 1 456 ? -37.248 -38.653 -23.400 1.00 37.00 456 TYR A O 1
ATOM 3589 N N . LEU A 1 457 ? -36.019 -38.575 -21.529 1.00 34.38 457 LEU A N 1
ATOM 3590 C CA . LEU A 1 457 ? -36.578 -39.808 -20.940 1.00 34.38 457 LEU A CA 1
ATOM 3591 C C . LEU A 1 457 ? -37.896 -39.640 -20.139 1.00 34.38 457 LEU A C 1
ATOM 3593 O O . LEU A 1 457 ? -38.745 -40.531 -20.240 1.00 34.38 457 LEU A O 1
ATOM 3597 N N . PRO A 1 458 ? -38.126 -38.569 -19.344 1.00 35.19 458 PRO A N 1
ATOM 3598 C CA . PRO A 1 458 ? -39.271 -38.504 -18.423 1.00 35.19 458 PRO A CA 1
ATOM 3599 C C . PRO A 1 458 ? -40.651 -38.559 -19.092 1.00 35.19 458 PRO A C 1
ATOM 3601 O O . PRO A 1 458 ? -41.606 -39.060 -18.494 1.00 35.19 458 PRO A O 1
ATOM 3604 N N . SER A 1 459 ? -40.755 -38.102 -20.344 1.00 34.75 459 SER A N 1
ATOM 3605 C CA . SER A 1 459 ? -42.003 -37.960 -21.111 1.00 34.75 459 SER A CA 1
ATOM 3606 C C . SER A 1 459 ? -42.783 -39.262 -21.354 1.00 34.75 459 SER A C 1
ATOM 3608 O O . SER A 1 459 ? -43.913 -39.206 -21.832 1.00 34.75 459 SER A O 1
ATOM 3610 N N . ARG A 1 460 ? -42.211 -40.433 -21.035 1.00 41.44 460 ARG A N 1
ATOM 3611 C CA . ARG A 1 460 ? -42.873 -41.750 -21.136 1.00 41.44 460 ARG A CA 1
ATOM 3612 C C . ARG A 1 460 ? -43.199 -42.427 -19.796 1.00 41.44 460 ARG A C 1
ATOM 3614 O O . ARG A 1 460 ? -43.826 -43.480 -19.823 1.00 41.44 460 ARG A O 1
ATOM 3621 N N . LEU A 1 461 ? -42.781 -41.877 -18.649 1.00 42.50 461 LEU A N 1
ATOM 3622 C CA . LEU A 1 461 ? -42.778 -42.612 -17.366 1.00 42.50 461 LEU A CA 1
ATOM 3623 C C . LEU A 1 461 ? -43.518 -41.939 -16.192 1.00 42.50 461 LEU A C 1
ATOM 3625 O O . LEU A 1 461 ? -43.500 -42.464 -15.086 1.00 42.50 461 LEU A O 1
ATOM 3629 N N . GLY A 1 462 ? -44.217 -40.820 -16.413 1.00 41.59 462 GLY A N 1
ATOM 3630 C CA . GLY A 1 462 ? -45.312 -40.380 -15.525 1.00 41.59 462 GLY A CA 1
ATOM 3631 C C . GLY A 1 462 ? -44.952 -39.989 -14.080 1.00 41.59 462 GLY A C 1
ATOM 3632 O O . GLY A 1 462 ? -45.834 -39.974 -13.222 1.00 41.59 462 GLY A O 1
ATOM 3633 N N . PHE A 1 463 ? -43.690 -39.669 -13.780 1.00 38.91 463 PHE A N 1
ATOM 3634 C CA . PHE A 1 463 ? -43.268 -39.311 -12.420 1.00 38.91 463 PHE A CA 1
ATOM 3635 C C . PHE A 1 463 ? -43.833 -37.961 -11.937 1.00 38.91 463 PHE A C 1
ATOM 3637 O O . PHE A 1 463 ? -43.921 -36.979 -12.674 1.00 38.91 463 PHE A O 1
ATOM 3644 N N . ASN A 1 464 ? -44.207 -37.911 -10.656 1.00 37.25 464 ASN A N 1
ATOM 3645 C CA . ASN A 1 464 ? -44.889 -36.776 -10.033 1.00 37.25 464 ASN A CA 1
ATOM 3646 C C . ASN A 1 464 ? -43.908 -35.629 -9.691 1.00 37.25 464 ASN A C 1
ATOM 3648 O O . ASN A 1 464 ? -42.776 -35.873 -9.272 1.00 37.25 464 ASN A O 1
ATOM 3652 N N . LYS A 1 465 ? -44.345 -34.363 -9.796 1.00 39.03 465 LYS A N 1
ATOM 3653 C CA . LYS A 1 465 ? -43.509 -33.163 -9.567 1.00 39.03 465 LYS A CA 1
ATOM 3654 C C . LYS A 1 465 ? -42.792 -33.140 -8.209 1.00 39.03 465 LYS A C 1
ATOM 3656 O O . LYS A 1 465 ? -41.676 -32.633 -8.136 1.00 39.03 465 LYS A O 1
ATOM 3661 N N . LYS A 1 466 ? -43.383 -33.712 -7.150 1.00 36.59 466 LYS A N 1
ATOM 3662 C CA . LYS A 1 466 ? -42.725 -33.810 -5.828 1.00 36.59 466 LYS A CA 1
ATOM 3663 C C . LYS A 1 466 ? -41.476 -34.705 -5.830 1.00 36.59 466 LYS A C 1
ATOM 3665 O O . LYS A 1 466 ? -40.595 -34.483 -5.010 1.00 36.59 466 LYS A O 1
ATOM 3670 N N . SER A 1 467 ? -41.376 -35.673 -6.743 1.00 33.22 467 SER A N 1
ATOM 3671 C CA . SER A 1 467 ? -40.203 -36.547 -6.881 1.00 33.22 467 SER A CA 1
ATOM 3672 C C . SER A 1 467 ? -39.025 -35.820 -7.538 1.00 33.22 467 SER A C 1
ATOM 3674 O O . SER A 1 467 ? -37.895 -35.943 -7.075 1.00 33.22 467 SER A O 1
ATOM 3676 N N . LEU A 1 468 ? -39.283 -35.003 -8.569 1.00 33.56 468 LEU A N 1
ATOM 3677 C CA . LEU A 1 468 ? -38.242 -34.218 -9.249 1.00 33.56 468 LEU A CA 1
ATOM 3678 C C . LEU A 1 468 ? -37.540 -33.233 -8.305 1.00 33.56 468 LEU A C 1
ATOM 3680 O O . LEU A 1 468 ? -36.320 -33.119 -8.352 1.00 33.56 468 LEU A O 1
ATOM 3684 N N . GLN A 1 469 ? -38.281 -32.593 -7.396 1.00 33.25 469 GLN A N 1
ATOM 3685 C CA . GLN A 1 469 ? -37.724 -31.646 -6.418 1.00 33.25 469 GLN A CA 1
ATOM 3686 C C . GLN A 1 469 ? -36.866 -32.309 -5.315 1.00 33.25 469 GLN A C 1
ATOM 3688 O O . GLN A 1 469 ? -36.287 -31.613 -4.487 1.00 33.25 469 GLN A O 1
ATOM 3693 N N . PHE A 1 470 ? -36.778 -33.645 -5.295 1.00 32.81 470 PHE A N 1
ATOM 3694 C CA . PHE A 1 470 ? -35.869 -34.403 -4.427 1.00 32.81 470 PHE A CA 1
ATOM 3695 C C . PHE A 1 470 ? -34.592 -34.861 -5.162 1.00 32.81 470 PHE A C 1
ATOM 3697 O O . PHE A 1 470 ? -33.601 -35.194 -4.521 1.00 32.81 470 PHE A O 1
ATOM 3704 N N . ILE A 1 471 ? -34.613 -34.874 -6.502 1.00 35.72 471 ILE A N 1
ATOM 3705 C CA . ILE A 1 471 ? -33.486 -35.273 -7.366 1.00 35.72 471 ILE A CA 1
ATOM 3706 C C . ILE A 1 471 ? -32.726 -34.035 -7.861 1.00 35.72 471 ILE A C 1
ATOM 3708 O O . ILE A 1 471 ? -31.499 -34.028 -7.897 1.00 35.72 471 ILE A O 1
ATOM 3712 N N . MET A 1 472 ? -33.446 -32.961 -8.194 1.00 32.31 472 MET A N 1
ATOM 3713 C CA . MET A 1 472 ? -32.861 -31.641 -8.414 1.00 32.31 472 MET A CA 1
ATOM 3714 C C . MET A 1 472 ? -32.502 -31.036 -7.055 1.00 32.31 472 MET A C 1
ATOM 3716 O O . MET A 1 472 ? -33.354 -30.461 -6.375 1.00 32.31 472 MET A O 1
ATOM 3720 N N . GLY A 1 473 ? -31.244 -31.212 -6.643 1.00 38.91 473 GLY A N 1
ATOM 3721 C CA . GLY A 1 473 ? -30.712 -30.599 -5.429 1.00 38.91 473 GLY A CA 1
ATOM 3722 C C . GLY A 1 473 ? -30.914 -29.081 -5.440 1.00 38.91 473 GLY A C 1
ATOM 3723 O O . GLY A 1 473 ? -30.809 -28.442 -6.485 1.00 38.91 473 GLY A O 1
ATOM 3724 N N . LYS A 1 474 ? -31.221 -28.503 -4.272 1.00 46.06 474 LYS A N 1
ATOM 3725 C CA . LYS A 1 474 ? -31.320 -27.045 -4.120 1.00 46.06 474 LYS A CA 1
ATOM 3726 C C . LYS A 1 474 ? -30.017 -26.385 -4.567 1.00 46.06 474 LYS A C 1
ATOM 3728 O O . LYS A 1 474 ? -28.942 -26.850 -4.192 1.00 46.06 474 LYS A O 1
ATOM 3733 N N . GLU A 1 475 ? -30.130 -25.264 -5.273 1.00 62.81 475 GLU A N 1
ATOM 3734 C CA . GLU A 1 475 ? -29.003 -24.356 -5.485 1.00 62.81 475 GLU A CA 1
ATOM 3735 C C . GLU A 1 475 ? -28.400 -23.986 -4.120 1.00 62.81 475 GLU A C 1
ATOM 3737 O O . GLU A 1 475 ? -29.116 -23.589 -3.195 1.00 62.81 475 GLU A O 1
ATOM 3742 N N . LYS A 1 476 ? -27.087 -24.189 -3.967 1.00 76.38 476 LYS A N 1
ATOM 3743 C CA . LYS A 1 476 ? -26.375 -23.921 -2.713 1.00 76.38 476 LYS A CA 1
ATOM 3744 C C . LYS A 1 476 ? -26.364 -22.415 -2.444 1.00 76.38 476 LYS A C 1
ATOM 3746 O O . LYS A 1 476 ? -25.956 -21.640 -3.308 1.00 76.38 476 LYS A O 1
ATOM 3751 N N . SER A 1 477 ? -26.742 -21.986 -1.241 1.00 78.12 477 SER A N 1
ATOM 3752 C CA . SER A 1 477 ? -26.683 -20.564 -0.875 1.00 78.12 477 SER A CA 1
ATOM 3753 C C . SER A 1 477 ? -25.236 -20.050 -0.922 1.00 78.12 477 SER A C 1
ATOM 3755 O O . SER A 1 477 ? -24.304 -20.738 -0.497 1.00 78.12 477 SER A O 1
ATOM 3757 N N . HIS A 1 478 ? -25.034 -18.834 -1.436 1.00 80.44 478 HIS A N 1
ATOM 3758 C CA . HIS A 1 478 ? -23.711 -18.205 -1.519 1.00 80.44 478 HIS A CA 1
ATOM 3759 C C . HIS A 1 478 ? -23.395 -17.409 -0.240 1.00 80.44 478 HIS A C 1
ATOM 3761 O O . HIS A 1 478 ? -24.224 -16.606 0.207 1.00 80.44 478 HIS A O 1
ATOM 3767 N N . ILE A 1 479 ? -22.216 -17.651 0.347 1.00 85.94 479 ILE A N 1
ATOM 3768 C CA . ILE A 1 479 ? -21.739 -17.044 1.602 1.00 85.94 479 ILE A CA 1
ATOM 3769 C C . ILE A 1 479 ? -20.330 -16.467 1.411 1.00 85.94 479 ILE A C 1
ATOM 3771 O O . ILE A 1 479 ? -19.425 -17.146 0.914 1.00 85.94 479 ILE A O 1
ATOM 3775 N N . ASN A 1 480 ? -20.121 -15.235 1.884 1.00 86.62 480 ASN A N 1
ATOM 3776 C CA . ASN A 1 480 ? -18.807 -14.600 1.940 1.00 86.62 480 ASN A CA 1
ATOM 3777 C C . ASN A 1 480 ? -18.155 -14.816 3.318 1.00 86.62 480 ASN A C 1
ATOM 3779 O O . ASN A 1 480 ? -18.754 -14.529 4.358 1.00 86.62 480 ASN A O 1
ATOM 3783 N N . ILE A 1 481 ? -16.905 -15.278 3.338 1.00 91.00 481 ILE A N 1
ATOM 3784 C CA . ILE A 1 481 ? -16.137 -15.581 4.554 1.00 91.00 481 ILE A CA 1
ATOM 3785 C C . ILE A 1 481 ? -14.839 -14.777 4.548 1.00 91.00 481 ILE A C 1
ATOM 3787 O O . ILE A 1 481 ? -14.084 -14.856 3.584 1.00 91.00 481 ILE A O 1
ATOM 3791 N N . VAL A 1 482 ? -14.527 -14.063 5.632 1.00 92.88 482 VAL A N 1
ATOM 3792 C CA . VAL A 1 482 ? -13.225 -13.387 5.786 1.00 92.88 482 VAL A CA 1
ATOM 3793 C C . VAL A 1 482 ? -12.314 -14.129 6.758 1.00 92.88 482 VAL A C 1
ATOM 3795 O O . VAL A 1 482 ? -12.737 -14.499 7.854 1.00 92.88 482 VAL A O 1
ATOM 3798 N N . VAL A 1 483 ? -11.055 -14.339 6.376 1.00 93.81 483 VAL A N 1
ATOM 3799 C CA . VAL A 1 483 ? -10.046 -15.003 7.213 1.00 93.81 483 VAL A CA 1
ATOM 3800 C C . VAL A 1 483 ? -9.178 -13.940 7.880 1.00 93.81 483 VAL A C 1
ATOM 3802 O O . VAL A 1 483 ? -8.503 -13.162 7.214 1.00 93.81 483 VAL A O 1
ATOM 3805 N N . ILE A 1 484 ? -9.213 -13.880 9.213 1.00 94.00 484 ILE A N 1
ATOM 3806 C CA . ILE A 1 484 ? -8.630 -12.797 10.016 1.00 94.00 484 ILE A CA 1
ATOM 3807 C C . ILE A 1 484 ? -7.764 -13.341 11.156 1.00 94.00 484 ILE A C 1
ATOM 3809 O O . ILE A 1 484 ? -7.994 -14.425 11.673 1.00 94.00 484 ILE A O 1
ATOM 3813 N N . GLY A 1 485 ? -6.748 -12.586 11.571 1.00 92.50 485 GLY A N 1
ATOM 3814 C CA . GLY A 1 485 ? -5.820 -12.998 12.635 1.00 92.50 485 GLY A CA 1
ATOM 3815 C C . GLY A 1 485 ? -4.475 -12.281 12.542 1.00 92.50 485 GLY A C 1
ATOM 3816 O O . GLY A 1 485 ? -4.201 -11.628 11.532 1.00 92.50 485 GLY A O 1
ATOM 3817 N N . HIS A 1 486 ? -3.654 -12.390 13.587 1.00 91.38 486 HIS A N 1
ATOM 3818 C CA . HIS A 1 486 ? -2.345 -11.728 13.701 1.00 91.38 486 HIS A CA 1
ATOM 3819 C C . HIS A 1 486 ? -1.370 -12.068 12.551 1.00 91.38 486 HIS A C 1
ATOM 3821 O O . HIS A 1 486 ? -1.616 -12.975 11.747 1.00 91.38 486 HIS A O 1
ATOM 3827 N N . VAL A 1 487 ? -0.252 -11.341 12.461 1.00 87.00 487 VAL A N 1
ATOM 3828 C CA . VAL A 1 487 ? 0.909 -11.765 11.659 1.00 87.00 487 VAL A CA 1
ATOM 3829 C C . VAL A 1 487 ? 1.329 -13.174 12.104 1.00 87.00 487 VAL A C 1
ATOM 3831 O O . VAL A 1 487 ? 1.108 -13.559 13.250 1.00 87.00 487 VAL A O 1
ATOM 3834 N N . ASP A 1 488 ? 1.834 -13.970 11.165 1.00 86.00 488 ASP A N 1
ATOM 3835 C CA . ASP A 1 488 ? 2.313 -15.347 11.348 1.00 86.00 488 ASP A CA 1
ATOM 3836 C C . ASP A 1 488 ? 1.327 -16.381 11.928 1.00 86.00 488 ASP A C 1
ATOM 3838 O O . ASP A 1 488 ? 1.676 -17.561 11.980 1.00 86.00 488 ASP A O 1
ATOM 3842 N N . SER A 1 489 ? 0.071 -16.031 12.246 1.00 90.50 489 SER A N 1
ATOM 3843 C CA . SER A 1 489 ? -0.931 -17.005 12.729 1.00 90.50 489 SER A CA 1
ATOM 3844 C C . SER A 1 489 ? -1.336 -18.062 11.688 1.00 90.50 489 SER A C 1
ATOM 3846 O O . SER A 1 489 ? -1.999 -19.040 12.025 1.00 90.50 489 SER A O 1
ATOM 3848 N N . GLY A 1 490 ? -0.910 -17.907 10.428 1.00 89.62 490 GLY A N 1
ATOM 3849 C CA . GLY A 1 490 ? -1.028 -18.925 9.378 1.00 89.62 490 GLY A CA 1
ATOM 3850 C C . GLY A 1 490 ? -2.260 -18.825 8.472 1.00 89.62 490 GLY A C 1
ATOM 3851 O O . GLY A 1 490 ? -2.519 -19.779 7.748 1.00 89.62 490 GLY A O 1
ATOM 3852 N N . LYS A 1 491 ? -2.993 -17.697 8.483 1.00 91.56 491 LYS A N 1
ATOM 3853 C CA . LYS A 1 491 ? -4.196 -17.436 7.653 1.00 91.56 491 LYS A CA 1
ATOM 3854 C C . LYS A 1 491 ? -4.116 -17.994 6.229 1.00 91.56 491 LYS A C 1
ATOM 3856 O O . LYS A 1 491 ? -4.899 -18.870 5.862 1.00 91.56 491 LYS A O 1
ATOM 3861 N N . SER A 1 492 ? -3.143 -17.516 5.462 1.00 90.25 492 SER A N 1
ATOM 3862 C CA . SER A 1 492 ? -2.989 -17.819 4.041 1.00 90.25 492 SER A CA 1
ATOM 3863 C C . SER A 1 492 ? -2.545 -19.264 3.811 1.00 90.25 492 SER A C 1
ATOM 3865 O O . SER A 1 492 ? -2.989 -19.908 2.866 1.00 90.25 492 SER A O 1
ATOM 3867 N N . THR A 1 493 ? -1.744 -19.820 4.727 1.00 90.62 493 THR A N 1
ATOM 3868 C CA . THR A 1 493 ? -1.350 -21.236 4.727 1.00 90.62 493 THR A CA 1
ATOM 3869 C C . THR A 1 493 ? -2.561 -22.144 4.936 1.00 90.62 493 THR A C 1
ATOM 3871 O O . THR A 1 493 ? -2.812 -23.012 4.107 1.00 90.62 493 THR A O 1
ATOM 3874 N N . THR A 1 494 ? -3.352 -21.910 5.991 1.00 91.69 494 THR A N 1
ATOM 3875 C CA . THR A 1 494 ? -4.589 -22.658 6.276 1.00 91.69 494 THR A CA 1
ATOM 3876 C C . THR A 1 494 ? -5.583 -22.541 5.122 1.00 91.69 494 THR A C 1
ATOM 3878 O O . THR A 1 494 ? -6.155 -23.540 4.698 1.00 91.69 494 THR A O 1
ATOM 3881 N N . THR A 1 495 ? -5.759 -21.337 4.575 1.00 90.31 495 THR A N 1
ATOM 3882 C CA . THR A 1 495 ? -6.718 -21.072 3.494 1.00 90.31 495 THR A CA 1
ATOM 3883 C C . THR A 1 495 ? -6.298 -21.736 2.182 1.00 90.31 495 THR A C 1
ATOM 3885 O O . THR A 1 495 ? -7.097 -22.445 1.574 1.00 90.31 495 THR A O 1
ATOM 3888 N N . GLY A 1 496 ? -5.037 -21.588 1.766 1.00 89.50 496 GLY A N 1
ATOM 3889 C CA . GLY A 1 496 ? -4.514 -22.244 0.565 1.00 89.50 496 GLY A CA 1
ATOM 3890 C C . GLY A 1 496 ? -4.496 -23.772 0.677 1.00 89.50 496 GLY A C 1
ATOM 3891 O O . GLY A 1 496 ? -4.799 -24.461 -0.295 1.00 89.50 496 GLY A O 1
ATOM 3892 N N . HIS A 1 497 ? -4.219 -24.315 1.868 1.00 89.88 497 HIS A N 1
ATOM 3893 C CA . HIS A 1 497 ? -4.267 -25.757 2.116 1.00 89.88 497 HIS A CA 1
ATOM 3894 C C . HIS A 1 497 ? -5.716 -26.288 2.150 1.00 89.88 497 HIS A C 1
ATOM 3896 O O . HIS A 1 497 ? -5.971 -27.379 1.644 1.00 89.88 497 HIS A O 1
ATOM 3902 N N . LEU A 1 498 ? -6.689 -25.516 2.652 1.00 89.25 498 LEU A N 1
ATOM 3903 C CA . LEU A 1 498 ? -8.113 -25.862 2.561 1.00 89.25 498 LEU A CA 1
ATOM 3904 C C . LEU A 1 498 ? -8.587 -25.913 1.098 1.00 89.25 498 LEU A C 1
ATOM 3906 O O . LEU A 1 498 ? -9.168 -26.915 0.689 1.00 89.25 498 LEU A O 1
ATOM 3910 N N . ILE A 1 499 ? -8.272 -24.891 0.288 1.00 87.25 499 ILE A N 1
ATOM 3911 C CA . ILE A 1 499 ? -8.608 -24.865 -1.150 1.00 87.25 499 ILE A CA 1
ATOM 3912 C C . ILE A 1 499 ? -7.947 -26.045 -1.887 1.00 87.25 499 ILE A C 1
ATOM 3914 O O . ILE A 1 499 ? -8.580 -26.676 -2.734 1.00 87.25 499 ILE A O 1
ATOM 3918 N N . TYR A 1 500 ? -6.701 -26.386 -1.536 1.00 86.94 500 TYR A N 1
ATOM 3919 C CA . TYR A 1 500 ? -6.004 -27.549 -2.088 1.00 86.94 500 TYR A CA 1
ATOM 3920 C C . TYR A 1 500 ? -6.685 -28.879 -1.728 1.00 86.94 500 TYR A C 1
ATOM 3922 O O . TYR A 1 500 ? -6.941 -29.683 -2.623 1.00 86.94 500 TYR A O 1
ATOM 3930 N N . LYS A 1 501 ? -7.023 -29.115 -0.449 1.00 85.12 501 LYS A N 1
ATOM 3931 C CA . LYS A 1 501 ? -7.713 -30.353 -0.036 1.00 85.12 501 LYS A CA 1
ATOM 3932 C C . LYS A 1 501 ? -9.128 -30.468 -0.623 1.00 85.12 501 LYS A C 1
ATOM 3934 O O . LYS A 1 501 ? -9.572 -31.582 -0.873 1.00 85.12 501 LYS A O 1
ATOM 3939 N N . LEU A 1 502 ? -9.798 -29.348 -0.907 1.00 84.00 502 LEU A N 1
ATOM 3940 C CA . LEU A 1 502 ? -11.079 -29.301 -1.632 1.00 84.00 502 LEU A CA 1
ATOM 3941 C C . LEU A 1 502 ? -10.937 -29.463 -3.162 1.00 84.00 502 LEU A C 1
ATOM 3943 O O . LEU A 1 502 ? -11.923 -29.346 -3.883 1.00 84.00 502 LEU A O 1
ATOM 3947 N N . GLY A 1 503 ? -9.731 -29.724 -3.681 1.00 75.75 503 GLY A N 1
ATOM 3948 C CA . GLY A 1 503 ? -9.497 -30.003 -5.102 1.00 75.75 503 GLY A CA 1
ATOM 3949 C C . GLY A 1 503 ? -9.513 -28.778 -6.024 1.00 75.75 503 GLY A C 1
ATOM 3950 O O . GLY A 1 503 ? -9.390 -28.938 -7.235 1.00 75.75 503 GLY A O 1
ATOM 3951 N N . GLY A 1 504 ? -9.604 -27.556 -5.487 1.00 72.69 504 GLY A N 1
ATOM 3952 C CA . GLY A 1 504 ? -9.671 -26.321 -6.283 1.00 72.69 504 GLY A CA 1
ATOM 3953 C C . GLY A 1 504 ? -8.366 -25.927 -6.994 1.00 72.69 504 GLY A C 1
ATOM 3954 O O . GLY A 1 504 ? -8.325 -24.896 -7.663 1.00 72.69 504 GLY A O 1
ATOM 3955 N N . ILE A 1 505 ? -7.284 -26.697 -6.817 1.00 77.75 505 ILE A N 1
ATOM 3956 C CA . ILE A 1 505 ? -5.942 -26.433 -7.359 1.00 77.75 505 ILE A CA 1
ATOM 3957 C C . ILE A 1 505 ? -5.299 -27.761 -7.784 1.00 77.75 505 ILE A C 1
ATOM 3959 O O . ILE A 1 505 ? -5.193 -28.686 -6.978 1.00 77.75 505 ILE A O 1
ATOM 3963 N N . ASP A 1 506 ? -4.802 -27.837 -9.023 1.00 80.25 506 ASP A N 1
ATOM 3964 C CA . ASP A 1 506 ? -4.004 -28.972 -9.512 1.00 80.25 506 ASP A CA 1
ATOM 3965 C C . ASP A 1 506 ? -2.706 -29.124 -8.692 1.00 80.25 506 ASP A C 1
ATOM 3967 O O . ASP A 1 506 ? -1.952 -28.164 -8.496 1.00 80.25 506 ASP A O 1
ATOM 3971 N N . LYS A 1 507 ? -2.413 -30.358 -8.263 1.00 82.12 507 LYS A N 1
ATOM 3972 C CA . LYS A 1 507 ? -1.175 -30.763 -7.574 1.00 82.12 507 LYS A CA 1
ATOM 3973 C C . LYS A 1 507 ? 0.079 -30.214 -8.260 1.00 82.12 507 LYS A C 1
ATOM 3975 O O . LYS A 1 507 ? 0.955 -29.681 -7.581 1.00 82.12 507 LYS A O 1
ATOM 3980 N N . ARG A 1 508 ? 0.120 -30.229 -9.599 1.00 83.56 508 ARG A N 1
ATOM 3981 C CA . ARG A 1 508 ? 1.232 -29.709 -10.419 1.00 83.56 508 ARG A CA 1
ATOM 3982 C C . ARG A 1 508 ? 1.538 -28.231 -10.155 1.00 83.56 508 ARG A C 1
ATOM 3984 O O . ARG A 1 508 ? 2.694 -27.814 -10.223 1.00 83.56 508 ARG A O 1
ATOM 3991 N N . VAL A 1 509 ? 0.520 -27.426 -9.842 1.00 82.69 509 VAL A N 1
ATOM 3992 C CA . VAL A 1 509 ? 0.678 -25.993 -9.541 1.00 82.69 509 VAL A CA 1
ATOM 3993 C C . VAL A 1 509 ? 1.330 -25.798 -8.171 1.00 82.69 509 VAL A C 1
ATOM 3995 O O . VAL A 1 509 ? 2.211 -24.948 -8.035 1.00 82.69 509 VAL A O 1
ATOM 3998 N N . ILE A 1 510 ? 0.967 -26.615 -7.177 1.00 82.81 510 ILE A N 1
ATOM 3999 C CA . ILE A 1 510 ? 1.585 -26.569 -5.843 1.00 82.81 510 ILE A CA 1
ATOM 4000 C C . ILE A 1 510 ? 2.997 -27.160 -5.860 1.00 82.81 510 ILE A C 1
ATOM 4002 O O . ILE A 1 510 ? 3.882 -26.598 -5.225 1.00 82.81 510 ILE A O 1
ATOM 4006 N N . GLU A 1 511 ? 3.259 -28.213 -6.636 1.00 84.56 511 GLU A N 1
ATOM 4007 C CA . GLU A 1 511 ? 4.620 -28.727 -6.854 1.00 84.56 511 GLU A CA 1
ATOM 4008 C C . GLU A 1 511 ? 5.546 -27.669 -7.473 1.00 84.56 511 GLU A C 1
ATOM 4010 O O . GLU A 1 511 ? 6.710 -27.558 -7.079 1.00 84.56 511 GLU A O 1
ATOM 4015 N N . ARG A 1 512 ? 5.036 -26.851 -8.407 1.00 85.31 512 ARG A N 1
ATOM 4016 C CA . ARG A 1 512 ? 5.786 -25.711 -8.953 1.00 85.31 512 ARG A CA 1
ATOM 4017 C C . ARG A 1 512 ? 6.038 -24.645 -7.884 1.00 85.31 512 ARG A C 1
ATOM 4019 O O . ARG A 1 512 ? 7.185 -24.248 -7.702 1.00 85.31 512 ARG A O 1
ATOM 4026 N N . PHE A 1 513 ? 5.013 -24.232 -7.135 1.00 84.25 513 PHE A N 1
ATOM 4027 C CA . PHE A 1 513 ? 5.184 -23.248 -6.059 1.00 84.25 513 PHE A CA 1
ATOM 4028 C C . PHE A 1 513 ? 6.071 -23.754 -4.910 1.00 84.25 513 PHE A C 1
ATOM 4030 O O . PHE A 1 513 ? 6.775 -22.948 -4.312 1.00 84.25 513 PHE A O 1
ATOM 4037 N N . GLU A 1 514 ? 6.121 -25.057 -4.617 1.00 83.00 514 GLU A N 1
ATOM 4038 C CA . GLU A 1 514 ? 7.067 -25.606 -3.636 1.00 83.00 514 GLU A CA 1
ATOM 4039 C C . GLU A 1 514 ? 8.522 -25.512 -4.125 1.00 83.00 514 GLU A C 1
ATOM 4041 O O . GLU A 1 514 ? 9.400 -25.201 -3.320 1.00 83.00 514 GLU A O 1
ATOM 4046 N N . LYS A 1 515 ? 8.781 -25.707 -5.427 1.00 83.94 515 LYS A N 1
ATOM 4047 C CA . LYS A 1 515 ? 10.109 -25.493 -6.032 1.00 83.94 515 LYS A CA 1
ATOM 4048 C C . LYS A 1 515 ? 10.506 -24.015 -6.006 1.00 83.94 515 LYS A C 1
ATOM 4050 O O . LYS A 1 515 ? 11.525 -23.685 -5.406 1.00 83.94 515 LYS A O 1
ATOM 4055 N N . GLU A 1 516 ? 9.660 -23.130 -6.545 1.00 82.44 516 GLU A N 1
ATOM 4056 C CA . GLU A 1 516 ? 9.897 -21.674 -6.539 1.00 82.44 516 GLU A CA 1
ATOM 4057 C C . GLU A 1 516 ? 10.119 -21.144 -5.099 1.00 82.44 516 GLU A C 1
ATOM 4059 O O . GLU A 1 516 ? 11.005 -20.326 -4.845 1.00 82.44 516 GLU A O 1
ATOM 4064 N N . ALA A 1 517 ? 9.346 -21.632 -4.119 1.00 80.12 517 ALA A N 1
ATOM 4065 C CA . ALA A 1 517 ? 9.491 -21.240 -2.718 1.00 80.12 517 ALA A CA 1
ATOM 4066 C C . ALA A 1 517 ? 10.733 -21.850 -2.046 1.00 80.12 517 ALA A C 1
ATOM 4068 O O . ALA A 1 517 ? 11.309 -21.216 -1.160 1.00 80.12 517 ALA A O 1
ATOM 4069 N N . ALA A 1 518 ? 11.177 -23.048 -2.442 1.00 80.31 518 ALA A N 1
ATOM 4070 C CA . ALA A 1 518 ? 12.424 -23.636 -1.954 1.00 80.31 518 ALA A CA 1
ATOM 4071 C C . ALA A 1 518 ? 13.653 -22.852 -2.443 1.00 80.31 518 ALA A C 1
ATOM 4073 O O . ALA A 1 518 ? 14.528 -22.552 -1.631 1.00 80.31 518 ALA A O 1
ATOM 4074 N N . GLU A 1 519 ? 13.679 -22.436 -3.713 1.00 82.94 519 GLU A N 1
ATOM 4075 C CA . GLU A 1 519 ? 14.728 -21.571 -4.282 1.00 82.94 519 GLU A CA 1
ATOM 4076 C C . GLU A 1 519 ? 14.852 -20.237 -3.521 1.00 82.94 519 GLU A C 1
ATOM 4078 O O . GLU A 1 519 ? 15.955 -19.748 -3.273 1.00 82.94 519 GLU A O 1
ATOM 4083 N N . MET A 1 520 ? 13.729 -19.680 -3.052 1.00 73.75 520 MET A N 1
ATOM 4084 C CA . MET A 1 520 ? 13.702 -18.468 -2.220 1.00 73.75 520 MET A CA 1
ATOM 4085 C C . MET A 1 520 ? 13.943 -18.715 -0.715 1.00 73.75 520 MET A C 1
ATOM 4087 O O . MET A 1 520 ? 13.752 -17.799 0.084 1.00 73.75 520 MET A O 1
ATOM 4091 N N . ASN A 1 521 ? 14.358 -19.921 -0.299 1.00 74.31 521 ASN A N 1
ATOM 4092 C CA . ASN A 1 521 ? 14.516 -20.334 1.109 1.00 74.31 521 ASN A CA 1
ATOM 4093 C C . ASN A 1 521 ? 13.232 -20.187 1.966 1.00 74.31 521 ASN A C 1
ATOM 4095 O O . ASN A 1 521 ? 13.289 -20.005 3.181 1.00 74.31 521 ASN A O 1
ATOM 4099 N N . LYS A 1 522 ? 12.055 -20.294 1.339 1.00 73.38 522 LYS A N 1
ATOM 4100 C CA . LYS A 1 522 ? 10.716 -20.131 1.937 1.00 73.38 522 LYS A CA 1
ATOM 4101 C C . LYS A 1 522 ? 9.800 -21.342 1.715 1.00 73.38 522 LYS A C 1
ATOM 4103 O O . LYS A 1 522 ? 8.586 -21.189 1.612 1.00 73.38 522 LYS A O 1
ATOM 4108 N N . ARG A 1 523 ? 10.348 -22.562 1.667 1.00 64.19 523 ARG A N 1
ATOM 4109 C CA . ARG A 1 523 ? 9.608 -23.805 1.342 1.00 64.19 523 ARG A CA 1
ATOM 4110 C C . ARG A 1 523 ? 8.301 -24.011 2.140 1.00 64.19 523 ARG A C 1
ATOM 4112 O O . ARG A 1 523 ? 7.345 -24.574 1.613 1.00 64.19 523 ARG A O 1
ATOM 4119 N N . SER A 1 524 ? 8.224 -23.518 3.378 1.00 67.50 524 SER A N 1
ATOM 4120 C CA . SER A 1 524 ? 7.020 -23.555 4.228 1.00 67.50 524 SER A CA 1
ATOM 4121 C C . SER A 1 524 ? 5.832 -22.722 3.712 1.00 67.50 524 SER A C 1
ATOM 4123 O O . SER A 1 524 ? 4.697 -22.980 4.104 1.00 67.50 524 SER A O 1
ATOM 4125 N N . PHE A 1 525 ? 6.055 -21.755 2.816 1.00 74.62 525 PHE A N 1
ATOM 4126 C CA . PHE A 1 525 ? 5.030 -20.837 2.302 1.00 74.62 525 PHE A CA 1
ATOM 4127 C C . PHE A 1 525 ? 4.256 -21.374 1.081 1.00 74.62 525 PHE A C 1
ATOM 4129 O O . PHE A 1 525 ? 3.400 -20.665 0.553 1.00 74.62 525 PHE A O 1
ATOM 4136 N N . LYS A 1 526 ? 4.496 -22.621 0.640 1.00 79.75 526 LYS A N 1
ATOM 4137 C CA . LYS A 1 526 ? 3.916 -23.191 -0.597 1.00 79.75 526 LYS A CA 1
ATOM 4138 C C . LYS A 1 526 ? 2.388 -23.067 -0.720 1.00 79.75 526 LYS A C 1
ATOM 4140 O O . LYS A 1 526 ? 1.886 -22.860 -1.819 1.00 79.75 526 LYS A O 1
ATOM 4145 N N . TYR A 1 527 ? 1.656 -23.145 0.396 1.00 84.44 527 TYR A N 1
ATOM 4146 C CA . TYR A 1 527 ? 0.199 -22.965 0.418 1.00 84.44 527 TYR A CA 1
ATOM 4147 C C . TYR A 1 527 ? -0.228 -21.487 0.439 1.00 84.44 527 TYR A C 1
ATOM 4149 O O . TYR A 1 527 ? -1.245 -21.149 -0.153 1.00 84.44 527 TYR A O 1
ATOM 4157 N N . ALA A 1 528 ? 0.553 -20.589 1.050 1.00 82.62 528 ALA A N 1
ATOM 4158 C CA . ALA A 1 528 ? 0.258 -19.153 1.056 1.00 82.62 528 ALA A CA 1
ATOM 4159 C C . ALA A 1 528 ? 0.404 -18.528 -0.346 1.00 82.62 528 ALA A C 1
ATOM 4161 O O . ALA A 1 528 ? -0.399 -17.687 -0.740 1.00 82.62 528 ALA A O 1
ATOM 4162 N N . TRP A 1 529 ? 1.349 -19.023 -1.155 1.00 83.81 529 TRP A N 1
ATOM 4163 C CA . TRP A 1 529 ? 1.620 -18.555 -2.526 1.00 83.81 529 TRP A CA 1
ATOM 4164 C C . TRP A 1 529 ? 0.477 -18.780 -3.536 1.00 83.81 529 TRP A C 1
ATOM 4166 O O . TRP A 1 529 ? 0.513 -18.226 -4.637 1.00 83.81 529 TRP A O 1
ATOM 4176 N N . VAL A 1 530 ? -0.543 -19.558 -3.162 1.00 81.88 530 VAL A N 1
ATOM 4177 C CA . VAL A 1 530 ? -1.841 -19.661 -3.857 1.00 81.88 530 VAL A CA 1
ATOM 4178 C C . VAL A 1 530 ? -2.590 -18.319 -3.840 1.00 81.88 530 VAL A C 1
ATOM 4180 O O . VAL A 1 530 ? -3.265 -17.948 -4.805 1.00 81.88 530 VAL A O 1
ATOM 4183 N N . LEU A 1 531 ? -2.475 -17.602 -2.722 1.00 80.31 531 LEU A N 1
ATOM 4184 C CA . LEU A 1 531 ? -3.204 -16.381 -2.393 1.00 80.31 531 LEU A CA 1
ATOM 4185 C C . LEU A 1 531 ? -2.314 -15.154 -2.625 1.00 80.31 531 LEU A C 1
ATOM 4187 O O . LEU A 1 531 ? -2.732 -14.236 -3.329 1.00 80.31 531 LEU A O 1
ATOM 4191 N N . ASP A 1 532 ? -1.072 -15.204 -2.126 1.00 83.31 532 ASP A N 1
ATOM 4192 C CA . ASP A 1 532 ? -0.023 -14.196 -2.318 1.00 83.31 532 ASP A CA 1
ATOM 4193 C C . ASP A 1 532 ? 0.423 -14.160 -3.798 1.00 83.31 532 ASP A C 1
ATOM 4195 O O . ASP A 1 532 ? 1.370 -14.842 -4.224 1.00 83.31 532 ASP A O 1
ATOM 4199 N N . LYS A 1 533 ? -0.294 -13.381 -4.616 1.00 77.88 533 LYS A N 1
ATOM 4200 C CA . LYS A 1 533 ? -0.038 -13.222 -6.058 1.00 77.88 533 LYS A CA 1
ATOM 4201 C C . LYS A 1 533 ? 0.966 -12.110 -6.358 1.00 77.88 533 LYS A C 1
ATOM 4203 O O . LYS A 1 533 ? 1.616 -12.160 -7.402 1.00 77.88 533 LYS A O 1
ATOM 4208 N N . LEU A 1 534 ? 1.118 -11.113 -5.484 1.00 77.25 534 LEU A N 1
ATOM 4209 C CA . LEU A 1 534 ? 2.056 -10.016 -5.717 1.00 77.25 534 LEU A CA 1
ATOM 4210 C C . LEU A 1 534 ? 3.486 -10.458 -5.385 1.00 77.25 534 LEU A C 1
ATOM 4212 O O . LEU A 1 534 ? 3.754 -11.060 -4.344 1.00 77.25 534 LEU A O 1
ATOM 4216 N N . LYS A 1 535 ? 4.453 -10.074 -6.227 1.00 78.25 535 LYS A N 1
ATOM 4217 C CA . LYS A 1 535 ? 5.876 -10.371 -5.984 1.00 78.25 535 LYS A CA 1
ATOM 4218 C C . LYS A 1 535 ? 6.347 -9.852 -4.616 1.00 78.25 535 LYS A C 1
ATOM 4220 O O . LYS A 1 535 ? 7.070 -10.550 -3.915 1.00 78.25 535 LYS A O 1
ATOM 4225 N N . ALA A 1 536 ? 5.863 -8.677 -4.204 1.00 78.06 536 ALA A N 1
ATOM 4226 C CA . ALA A 1 536 ? 6.161 -8.080 -2.903 1.00 78.06 536 ALA A CA 1
ATOM 4227 C C . ALA A 1 536 ? 5.614 -8.885 -1.705 1.00 78.06 536 ALA A C 1
ATOM 4229 O O . ALA A 1 536 ? 6.229 -8.859 -0.640 1.00 78.06 536 ALA A O 1
ATOM 4230 N N . GLU A 1 537 ? 4.500 -9.609 -1.865 1.00 80.50 537 GLU A N 1
ATOM 4231 C CA . GLU A 1 537 ? 3.946 -10.489 -0.824 1.00 80.50 537 GLU A CA 1
ATOM 4232 C C . GLU A 1 537 ? 4.849 -11.709 -0.647 1.00 80.50 537 GLU A C 1
ATOM 4234 O O . GLU A 1 537 ? 5.334 -11.968 0.453 1.00 80.50 537 GLU A O 1
ATOM 4239 N N . ARG A 1 538 ? 5.197 -12.378 -1.755 1.00 81.00 538 ARG A N 1
ATOM 4240 C CA . ARG A 1 538 ? 6.117 -13.530 -1.773 1.00 81.00 538 ARG A CA 1
ATOM 4241 C C . ARG A 1 538 ? 7.512 -13.169 -1.244 1.00 81.00 538 ARG A C 1
ATOM 4243 O O . ARG A 1 538 ? 8.051 -13.871 -0.383 1.00 81.00 538 ARG A O 1
ATOM 4250 N N . GLU A 1 539 ? 8.076 -12.038 -1.675 1.00 80.25 539 GLU A N 1
ATOM 4251 C CA . GLU A 1 539 ? 9.371 -11.521 -1.202 1.00 80.25 539 GLU A CA 1
ATOM 4252 C C . GLU A 1 539 ? 9.361 -11.200 0.301 1.00 80.25 539 GLU A C 1
ATOM 4254 O O . GLU A 1 539 ? 10.319 -11.532 1.002 1.00 80.25 539 GLU A O 1
ATOM 4259 N N . ARG A 1 540 ? 8.272 -10.637 0.844 1.00 77.62 540 ARG A N 1
ATOM 4260 C CA . ARG A 1 540 ? 8.182 -10.268 2.271 1.00 77.62 540 ARG A CA 1
ATOM 4261 C C . ARG A 1 540 ? 7.664 -11.388 3.177 1.00 77.62 540 ARG A C 1
ATOM 4263 O O . ARG A 1 540 ? 8.015 -11.409 4.348 1.00 77.62 540 ARG A O 1
ATOM 4270 N N . GLY A 1 541 ? 6.925 -12.361 2.642 1.00 77.81 541 GLY A N 1
ATOM 4271 C CA . GLY A 1 541 ? 6.235 -13.400 3.418 1.00 77.81 541 GLY A CA 1
ATOM 4272 C C . GLY A 1 541 ? 4.989 -12.890 4.149 1.00 77.81 541 GLY A C 1
ATOM 4273 O O . GLY A 1 541 ? 4.605 -13.476 5.155 1.00 77.81 541 GLY A O 1
ATOM 4274 N N . ILE A 1 542 ? 4.394 -11.786 3.684 1.00 82.25 542 ILE A N 1
ATOM 4275 C CA . ILE A 1 542 ? 3.185 -11.193 4.268 1.00 82.25 542 ILE A CA 1
ATOM 4276 C C . ILE A 1 542 ? 2.199 -10.836 3.159 1.00 82.25 542 ILE A C 1
ATOM 4278 O O . ILE A 1 542 ? 2.576 -10.191 2.183 1.00 82.25 542 ILE A O 1
ATOM 4282 N N . THR A 1 543 ? 0.937 -11.194 3.356 1.00 77.88 543 THR A N 1
ATOM 4283 C CA . THR A 1 543 ? -0.193 -10.762 2.528 1.00 77.88 543 THR A CA 1
ATOM 4284 C C . THR A 1 543 ? -0.390 -9.252 2.680 1.00 77.88 543 THR A C 1
ATOM 4286 O O . THR A 1 543 ? -0.374 -8.727 3.803 1.00 77.88 543 THR A O 1
ATOM 4289 N N . ILE A 1 544 ? -0.548 -8.546 1.561 1.00 78.25 544 ILE A N 1
ATOM 4290 C CA . ILE A 1 544 ? -0.642 -7.081 1.482 1.00 78.25 544 ILE A CA 1
ATOM 4291 C C . ILE A 1 544 ? -2.039 -6.679 1.011 1.00 78.25 544 ILE A C 1
ATOM 4293 O O . ILE A 1 544 ? -2.655 -5.790 1.607 1.00 78.25 544 ILE A O 1
ATOM 4297 N N . ASP A 1 545 ? -2.537 -7.329 -0.040 1.00 74.50 545 ASP A N 1
ATOM 4298 C CA . ASP A 1 545 ? -3.856 -7.067 -0.613 1.00 74.50 545 ASP A CA 1
ATOM 4299 C C . ASP A 1 545 ? -4.846 -8.210 -0.333 1.00 74.50 545 ASP A C 1
ATOM 4301 O O . ASP A 1 545 ? -4.528 -9.178 0.354 1.00 74.50 545 ASP A O 1
ATOM 4305 N N . ILE A 1 546 ? -6.087 -8.062 -0.789 1.00 79.50 546 ILE A N 1
ATOM 4306 C CA . ILE A 1 546 ? -7.169 -9.013 -0.524 1.00 79.50 546 ILE A CA 1
ATOM 4307 C C . ILE A 1 546 ? -7.200 -10.090 -1.614 1.00 79.50 546 ILE A C 1
ATOM 4309 O O . ILE A 1 546 ? -7.543 -9.809 -2.764 1.00 79.50 546 ILE A O 1
ATOM 4313 N N . ALA A 1 547 ? -6.933 -11.345 -1.253 1.00 77.06 547 ALA A N 1
ATOM 4314 C CA . ALA A 1 547 ? -7.138 -12.470 -2.162 1.00 77.06 547 ALA A CA 1
ATOM 4315 C C . ALA A 1 547 ? -8.587 -12.979 -2.072 1.00 77.06 547 ALA A C 1
ATOM 4317 O O . ALA A 1 547 ? -9.030 -13.431 -1.016 1.00 77.06 547 ALA A O 1
ATOM 4318 N N . LEU A 1 548 ? -9.311 -12.942 -3.197 1.00 77.81 548 LEU A N 1
ATOM 4319 C CA . LEU A 1 548 ? -10.631 -13.562 -3.353 1.00 77.81 548 LEU A CA 1
ATOM 4320 C C . LEU A 1 548 ? -10.495 -14.927 -4.038 1.00 77.81 548 LEU A C 1
ATOM 4322 O O . LEU A 1 548 ? -9.955 -15.013 -5.142 1.00 77.81 548 LEU A O 1
ATOM 4326 N N . TRP A 1 549 ? -11.022 -15.973 -3.405 1.00 81.75 549 TRP A N 1
ATOM 4327 C CA . TRP A 1 549 ? -11.078 -17.336 -3.944 1.00 81.75 549 TRP A CA 1
ATOM 4328 C C . TRP A 1 549 ? -12.427 -17.995 -3.650 1.00 81.75 549 TRP A C 1
ATOM 4330 O O . TRP A 1 549 ? -13.134 -17.590 -2.730 1.00 81.75 549 TRP A O 1
ATOM 4340 N N . LYS A 1 550 ? -12.786 -19.019 -4.431 1.00 81.00 550 LYS A N 1
ATOM 4341 C CA . LYS A 1 550 ? -14.015 -19.800 -4.244 1.00 81.00 550 LYS A CA 1
ATOM 4342 C C . LYS A 1 550 ? -13.721 -21.268 -3.964 1.00 81.00 550 LYS A C 1
ATOM 4344 O O . LYS A 1 550 ? -12.778 -21.821 -4.523 1.00 81.00 550 LYS A O 1
ATOM 4349 N N . PHE A 1 551 ? -14.578 -21.886 -3.162 1.00 83.69 551 PHE A N 1
ATOM 4350 C CA . PHE A 1 551 ? -14.732 -23.335 -3.066 1.00 83.69 551 PHE A CA 1
ATOM 4351 C C . PHE A 1 551 ? -16.183 -23.698 -2.729 1.00 83.69 551 PHE A C 1
ATOM 4353 O O . PHE A 1 551 ? -16.998 -22.837 -2.389 1.00 83.69 551 PHE A O 1
ATOM 4360 N N . GLU A 1 552 ? -16.500 -24.984 -2.815 1.00 83.06 552 GLU A N 1
ATOM 4361 C CA . GLU A 1 552 ? -17.785 -25.533 -2.393 1.00 83.06 552 GLU A CA 1
ATOM 4362 C C . GLU A 1 552 ? -17.654 -26.271 -1.062 1.00 83.06 552 GLU A C 1
ATOM 4364 O O . GLU A 1 552 ? -16.656 -26.947 -0.809 1.00 83.06 552 GLU A O 1
ATOM 4369 N N . THR A 1 553 ? -18.688 -26.173 -0.232 1.00 84.62 553 THR A N 1
ATOM 4370 C CA . THR A 1 553 ? -18.915 -27.073 0.906 1.00 84.62 553 THR A CA 1
ATOM 4371 C C . THR A 1 553 ? -20.074 -28.022 0.576 1.00 84.62 553 THR A C 1
ATOM 4373 O O . THR A 1 553 ? -20.541 -28.063 -0.571 1.00 84.62 553 THR A O 1
ATOM 4376 N N . THR A 1 554 ? -20.572 -28.804 1.541 1.00 84.81 554 THR A N 1
ATOM 4377 C CA . THR A 1 554 ? -21.741 -29.661 1.276 1.00 84.81 554 THR A CA 1
ATOM 4378 C C . THR A 1 554 ? -23.003 -28.827 1.031 1.00 84.81 554 THR A C 1
ATOM 4380 O O . THR A 1 554 ? -23.804 -29.175 0.161 1.00 84.81 554 THR A O 1
ATOM 4383 N N . ARG A 1 555 ? -23.151 -27.689 1.729 1.00 85.31 555 ARG A N 1
ATOM 4384 C CA . ARG A 1 555 ? -24.352 -26.841 1.703 1.00 85.31 555 ARG A CA 1
ATOM 4385 C C . ARG A 1 555 ? -24.201 -25.527 0.931 1.00 85.31 555 ARG A C 1
ATOM 4387 O O . ARG A 1 555 ? -25.211 -25.009 0.454 1.00 85.31 555 ARG A O 1
ATOM 4394 N N . TYR A 1 556 ? -22.991 -24.978 0.811 1.00 84.94 556 TYR A N 1
ATOM 4395 C CA . TYR A 1 556 ? -22.777 -23.591 0.386 1.00 84.94 556 TYR A CA 1
ATOM 4396 C C . TYR A 1 556 ? -21.768 -23.432 -0.759 1.00 84.94 556 TYR A C 1
ATOM 4398 O O . TYR A 1 556 ? -20.821 -24.209 -0.904 1.00 84.94 556 TYR A O 1
ATOM 4406 N N . TYR A 1 557 ? -21.948 -22.363 -1.541 1.00 83.94 557 TYR A N 1
ATOM 4407 C CA . TYR A 1 557 ? -20.869 -21.775 -2.336 1.00 83.94 557 TYR A CA 1
ATOM 4408 C C . TYR A 1 557 ? -20.141 -20.746 -1.471 1.00 83.94 557 TYR A C 1
ATOM 4410 O O . TYR A 1 557 ? -20.712 -19.716 -1.108 1.00 83.94 557 TYR A O 1
ATOM 4418 N N . CYS A 1 558 ? -18.878 -21.005 -1.150 1.00 85.06 558 CYS A N 1
ATOM 4419 C CA . CYS A 1 558 ? -18.087 -20.162 -0.266 1.00 85.06 558 CYS A CA 1
ATOM 4420 C C . CYS A 1 558 ? -17.099 -19.313 -1.068 1.00 85.06 558 CYS A C 1
ATOM 4422 O O . CYS A 1 558 ? -16.197 -19.844 -1.716 1.00 85.06 558 CYS A O 1
ATOM 4424 N N . THR A 1 559 ? -17.226 -17.986 -0.984 1.00 83.75 559 THR A N 1
ATOM 4425 C CA . THR A 1 559 ? -16.137 -17.075 -1.365 1.00 83.75 559 THR A CA 1
ATOM 4426 C C . THR A 1 559 ? -15.323 -16.754 -0.117 1.00 83.75 559 THR A C 1
ATOM 4428 O O . THR A 1 559 ? -15.838 -16.122 0.807 1.00 83.75 559 THR A O 1
ATOM 4431 N N . VAL A 1 560 ? -14.053 -17.157 -0.093 1.00 87.25 560 VAL A N 1
ATOM 4432 C CA . VAL A 1 560 ? -13.107 -16.756 0.951 1.00 87.25 560 VAL A CA 1
ATOM 4433 C C . VAL A 1 560 ? -12.331 -15.511 0.534 1.00 87.25 560 VAL A C 1
ATOM 4435 O O . VAL A 1 560 ? -11.855 -15.381 -0.594 1.00 87.25 560 VAL A O 1
ATOM 4438 N N . ILE A 1 561 ? -12.225 -14.611 1.504 1.00 87.50 561 ILE A N 1
ATOM 4439 C CA . ILE A 1 561 ? -11.559 -13.321 1.480 1.00 87.50 561 ILE A CA 1
ATOM 4440 C C . ILE A 1 561 ? -10.373 -13.433 2.451 1.00 87.50 561 ILE A C 1
ATOM 4442 O O . ILE A 1 561 ? -10.563 -13.340 3.667 1.00 87.50 561 ILE A O 1
ATOM 4446 N N . ASP A 1 562 ? -9.157 -13.679 1.955 1.00 87.31 562 ASP A N 1
ATOM 4447 C CA . ASP A 1 562 ? -7.970 -13.683 2.824 1.00 87.31 562 ASP A CA 1
ATOM 4448 C C . ASP A 1 562 ? -7.582 -12.236 3.148 1.00 87.31 562 ASP A C 1
ATOM 4450 O O . ASP A 1 562 ? -7.361 -11.426 2.243 1.00 87.31 562 ASP A O 1
ATOM 4454 N N . ALA A 1 563 ? -7.569 -11.884 4.437 1.00 84.12 563 ALA A N 1
ATOM 4455 C CA . ALA A 1 563 ? -7.351 -10.513 4.882 1.00 84.12 563 ALA A CA 1
ATOM 4456 C C . ALA A 1 563 ? -5.928 -10.323 5.434 1.00 84.12 563 ALA A C 1
ATOM 4458 O O . ALA A 1 563 ? -5.460 -11.121 6.257 1.00 84.12 563 ALA A O 1
ATOM 4459 N N . PRO A 1 564 ? -5.232 -9.236 5.052 1.00 83.19 564 PRO A N 1
ATOM 4460 C CA . PRO A 1 564 ? -3.818 -9.079 5.351 1.00 83.19 564 PRO A CA 1
ATOM 4461 C C . PRO A 1 564 ? -3.548 -8.974 6.853 1.00 83.19 564 PRO A C 1
ATOM 4463 O O . PRO A 1 564 ? -4.240 -8.294 7.609 1.00 83.19 564 PRO A O 1
ATOM 4466 N N . GLY A 1 565 ? -2.497 -9.667 7.294 1.00 76.56 565 GLY A N 1
ATOM 4467 C CA . GLY A 1 565 ? -2.205 -9.856 8.714 1.00 76.56 565 GLY A CA 1
ATOM 4468 C C . GLY A 1 565 ? -1.549 -8.679 9.430 1.00 76.56 565 GLY A C 1
ATOM 4469 O O . GLY A 1 565 ? -1.383 -8.770 10.639 1.00 76.56 565 GLY A O 1
ATOM 4470 N N . HIS A 1 566 ? -1.139 -7.615 8.736 1.00 80.94 566 HIS A N 1
ATOM 4471 C CA . HIS A 1 566 ? -0.232 -6.583 9.258 1.00 80.94 566 HIS A CA 1
ATOM 4472 C C . HIS A 1 566 ? -0.927 -5.226 9.496 1.00 80.94 566 HIS A C 1
ATOM 4474 O O . HIS A 1 566 ? -1.794 -4.823 8.722 1.00 80.94 566 HIS A O 1
ATOM 4480 N N . ARG A 1 567 ? -0.511 -4.491 10.545 1.00 73.62 567 ARG A N 1
ATOM 4481 C CA . ARG A 1 567 ? -1.127 -3.222 11.009 1.00 73.62 567 ARG A CA 1
ATOM 4482 C C . ARG A 1 567 ? -1.312 -2.183 9.898 1.00 73.62 567 ARG A C 1
ATOM 4484 O O . ARG A 1 567 ? -2.333 -1.501 9.823 1.00 73.62 567 ARG A O 1
ATOM 4491 N N . ASP A 1 568 ? -0.332 -2.100 9.008 1.00 74.62 568 ASP A N 1
ATOM 4492 C CA . ASP A 1 568 ? -0.290 -1.115 7.923 1.00 74.62 568 ASP A CA 1
ATOM 4493 C C . ASP A 1 568 ? -1.343 -1.395 6.832 1.00 74.62 568 ASP A C 1
ATOM 4495 O O . ASP A 1 568 ? -1.716 -0.495 6.080 1.00 74.62 568 ASP A O 1
ATOM 4499 N N . PHE A 1 569 ? -1.870 -2.623 6.776 1.00 78.06 569 PHE A N 1
ATOM 4500 C CA . PHE A 1 569 ? -2.838 -3.084 5.775 1.00 78.06 569 PHE A CA 1
ATOM 4501 C C . PHE A 1 569 ? -4.246 -3.309 6.352 1.00 78.06 569 PHE A C 1
ATOM 4503 O O . PHE A 1 569 ? -5.135 -3.773 5.642 1.00 78.06 569 PHE A O 1
ATOM 4510 N N . ILE A 1 570 ? -4.503 -2.888 7.599 1.00 78.00 570 ILE A N 1
ATOM 4511 C CA . ILE A 1 570 ? -5.836 -2.949 8.236 1.00 78.00 570 ILE A CA 1
ATOM 4512 C C . ILE A 1 570 ? -6.928 -2.285 7.375 1.00 78.00 570 ILE A C 1
ATOM 4514 O O . ILE A 1 570 ? -8.061 -2.750 7.374 1.00 78.00 570 ILE A O 1
ATOM 4518 N N . LYS A 1 571 ? -6.598 -1.256 6.575 1.00 76.06 571 LYS A N 1
ATOM 4519 C CA . LYS A 1 571 ? -7.547 -0.638 5.623 1.00 76.06 571 LYS A CA 1
ATOM 4520 C C . LYS A 1 571 ? -8.116 -1.658 4.615 1.00 76.06 571 LYS A C 1
ATOM 4522 O O . LYS A 1 571 ? -9.301 -1.620 4.304 1.00 76.06 571 LYS A O 1
ATOM 4527 N N . ASN A 1 572 ? -7.282 -2.593 4.150 1.00 81.50 572 ASN A N 1
ATOM 4528 C CA . ASN A 1 572 ? -7.657 -3.634 3.197 1.00 81.50 572 ASN A CA 1
ATOM 4529 C C . ASN A 1 572 ? -8.484 -4.704 3.928 1.00 81.50 572 ASN A C 1
ATOM 4531 O O . ASN A 1 572 ? -9.570 -5.058 3.472 1.00 81.50 572 ASN A O 1
ATOM 4535 N N . MET A 1 573 ? -8.036 -5.125 5.120 1.00 82.88 573 MET A N 1
ATOM 4536 C CA . MET A 1 573 ? -8.788 -6.029 6.004 1.00 82.88 573 MET A CA 1
ATOM 4537 C C . MET A 1 573 ? -10.203 -5.510 6.300 1.00 82.88 573 MET A C 1
ATOM 4539 O O . MET A 1 573 ? -11.153 -6.284 6.193 1.00 82.88 573 MET A O 1
ATOM 4543 N N . ILE A 1 574 ? -10.372 -4.213 6.577 1.00 81.50 574 ILE A N 1
ATOM 4544 C CA . ILE A 1 574 ? -11.682 -3.571 6.765 1.00 81.50 574 ILE A CA 1
ATOM 4545 C C . ILE A 1 574 ? -12.555 -3.733 5.513 1.00 81.50 574 ILE A C 1
ATOM 4547 O O . ILE A 1 574 ? -13.689 -4.193 5.625 1.00 81.50 574 ILE A O 1
ATOM 4551 N N . THR A 1 575 ? -12.033 -3.430 4.320 1.00 76.50 575 THR A N 1
ATOM 4552 C CA . THR A 1 575 ? -12.820 -3.503 3.073 1.00 76.50 575 THR A CA 1
ATOM 4553 C C . THR A 1 575 ? -13.072 -4.917 2.541 1.00 76.50 575 THR A C 1
ATOM 4555 O O . THR A 1 575 ? -13.951 -5.097 1.702 1.00 76.50 575 THR A O 1
ATOM 4558 N N . GLY A 1 576 ? -12.340 -5.925 3.024 1.00 79.75 576 GLY A N 1
ATOM 4559 C CA . GLY A 1 576 ? -12.695 -7.336 2.835 1.00 79.75 576 GLY A CA 1
ATOM 4560 C C . GLY A 1 576 ? -13.740 -7.799 3.855 1.00 79.75 576 GLY A C 1
ATOM 4561 O O . GLY A 1 576 ? -14.727 -8.439 3.507 1.00 79.75 576 GLY A O 1
ATOM 4562 N N . THR A 1 577 ? -13.567 -7.404 5.118 1.00 84.31 577 THR A N 1
ATOM 4563 C CA . THR A 1 577 ? -14.462 -7.765 6.228 1.00 84.31 577 THR A CA 1
ATOM 4564 C C . THR A 1 577 ? -15.855 -7.146 6.086 1.00 84.31 577 THR A C 1
ATOM 4566 O O . THR A 1 577 ? -16.829 -7.767 6.500 1.00 84.31 577 THR A O 1
ATOM 4569 N N . SER A 1 578 ? -15.988 -5.971 5.460 1.00 78.38 578 SER A N 1
ATOM 4570 C CA . SER A 1 578 ? -17.294 -5.355 5.173 1.00 78.38 578 SER A CA 1
ATOM 4571 C C . SER A 1 578 ? -18.144 -6.130 4.157 1.00 78.38 578 SER A C 1
ATOM 4573 O O . SER A 1 578 ? -19.347 -5.905 4.093 1.00 78.38 578 SER A O 1
ATOM 4575 N N . GLN A 1 579 ? -17.550 -7.061 3.403 1.00 72.94 579 GLN A N 1
ATOM 4576 C CA . GLN A 1 579 ? -18.247 -7.912 2.431 1.00 72.94 579 GLN A CA 1
ATOM 4577 C C . GLN A 1 579 ? -18.637 -9.285 2.998 1.00 72.94 579 GLN A C 1
ATOM 4579 O O . GLN A 1 579 ? -19.272 -10.069 2.292 1.00 72.94 579 GLN A O 1
ATOM 4584 N N . ALA A 1 580 ? -18.222 -9.607 4.227 1.00 85.06 580 ALA A N 1
ATOM 4585 C CA . ALA A 1 580 ? -18.300 -10.951 4.788 1.00 85.06 580 ALA A CA 1
ATOM 4586 C C . ALA A 1 580 ? -19.528 -11.167 5.682 1.00 85.06 580 ALA A C 1
ATOM 4588 O O . ALA A 1 580 ? -19.919 -10.309 6.471 1.00 85.06 580 ALA A O 1
ATOM 4589 N N . ASP A 1 581 ? -20.090 -12.370 5.607 1.00 86.62 581 ASP A N 1
ATOM 4590 C CA . ASP A 1 581 ? -21.235 -12.808 6.408 1.00 86.62 581 ASP A CA 1
ATOM 4591 C C . ASP A 1 581 ? -20.785 -13.595 7.658 1.00 86.62 581 ASP A C 1
ATOM 4593 O O . ASP A 1 581 ? -21.475 -13.611 8.684 1.00 86.62 581 ASP A O 1
ATOM 4597 N N . CYS A 1 582 ? -19.592 -14.203 7.593 1.00 91.75 582 CYS A N 1
ATOM 4598 C CA . CYS A 1 582 ? -18.912 -14.886 8.695 1.00 91.75 582 CYS A CA 1
ATOM 4599 C C . CYS A 1 582 ? -17.401 -14.574 8.701 1.00 91.75 582 CYS A C 1
ATOM 4601 O O . CYS A 1 582 ? -16.792 -14.369 7.650 1.00 91.75 582 CYS A O 1
ATOM 4603 N N . ALA A 1 583 ? -16.781 -14.570 9.884 1.00 94.56 583 ALA A N 1
ATOM 4604 C CA . ALA A 1 583 ? -15.335 -14.406 10.050 1.00 94.56 583 ALA A CA 1
ATOM 4605 C C . ALA A 1 583 ? -14.678 -15.679 10.605 1.00 94.56 583 ALA A C 1
ATOM 4607 O O . ALA A 1 583 ? -15.127 -16.240 11.602 1.00 94.56 583 ALA A O 1
ATOM 4608 N N . VAL A 1 584 ? -13.573 -16.106 10.003 1.00 95.75 584 VAL A N 1
ATOM 4609 C CA . VAL A 1 584 ? -12.716 -17.185 10.505 1.00 95.75 584 VAL A CA 1
ATOM 4610 C C . VAL A 1 584 ? -11.508 -16.546 11.190 1.00 95.75 584 VAL A C 1
ATOM 4612 O O . VAL A 1 584 ? -10.624 -15.997 10.534 1.00 95.75 584 VAL A O 1
ATOM 4615 N N . LEU A 1 585 ? -11.485 -16.580 12.523 1.00 95.81 585 LEU A N 1
ATOM 4616 C CA . LEU A 1 585 ? -10.422 -16.017 13.352 1.00 95.81 585 LEU A CA 1
ATOM 4617 C C . LEU A 1 585 ? -9.326 -17.066 13.583 1.00 95.81 585 LEU A C 1
ATOM 4619 O O . LEU A 1 585 ? -9.494 -17.979 14.390 1.00 95.81 585 LEU A O 1
ATOM 4623 N N . ILE A 1 586 ? -8.201 -16.922 12.883 1.00 95.88 586 ILE A N 1
ATOM 4624 C CA . ILE A 1 586 ? -7.021 -17.784 12.988 1.00 95.88 586 ILE A CA 1
ATOM 4625 C C . ILE A 1 586 ? -6.112 -17.297 14.121 1.00 95.88 586 ILE A C 1
ATOM 4627 O O . ILE A 1 586 ? -5.527 -16.208 14.054 1.00 95.88 586 ILE A O 1
ATOM 4631 N N . ILE A 1 587 ? -5.968 -18.138 15.139 1.00 95.31 587 ILE A N 1
ATOM 4632 C CA . ILE A 1 587 ? -5.238 -17.887 16.382 1.00 95.31 587 ILE A CA 1
ATOM 4633 C C . ILE A 1 587 ? -4.000 -18.783 16.401 1.00 95.31 587 ILE A C 1
ATOM 4635 O O . ILE A 1 587 ? -4.092 -19.971 16.108 1.00 95.31 587 ILE A O 1
ATOM 4639 N N . ASP A 1 588 ? -2.838 -18.227 16.731 1.00 95.06 588 ASP A N 1
ATOM 4640 C CA . ASP A 1 588 ? -1.625 -19.021 16.936 1.00 95.06 588 ASP A CA 1
ATOM 4641 C C . ASP A 1 588 ? -1.683 -19.704 18.311 1.00 95.06 588 ASP A C 1
ATOM 4643 O O . ASP A 1 588 ? -1.950 -19.028 19.304 1.00 95.06 588 ASP A O 1
ATOM 4647 N N . SER A 1 589 ? -1.458 -21.020 18.376 1.00 94.56 589 SER A N 1
ATOM 4648 C CA . SER A 1 589 ? -1.489 -21.783 19.636 1.00 94.56 589 SER A CA 1
ATOM 4649 C C . SER A 1 589 ? -0.116 -21.939 20.299 1.00 94.56 589 SER A C 1
ATOM 4651 O O . SER A 1 589 ? -0.033 -22.388 21.447 1.00 94.56 589 SER A O 1
ATOM 4653 N N . THR A 1 590 ? 0.969 -21.577 19.606 1.00 92.25 590 THR A N 1
ATOM 4654 C CA . THR A 1 590 ? 2.342 -21.707 20.116 1.00 92.25 590 THR A CA 1
ATOM 4655 C C . THR A 1 590 ? 2.596 -20.799 21.322 1.00 92.25 590 THR A C 1
ATOM 4657 O O . THR A 1 590 ? 1.917 -19.788 21.533 1.00 92.25 590 THR A O 1
ATOM 4660 N N . THR A 1 591 ? 3.577 -21.165 22.148 1.00 88.50 591 THR A N 1
ATOM 4661 C CA . THR A 1 591 ? 4.032 -20.346 23.280 1.00 88.50 591 THR A CA 1
ATOM 4662 C C . THR A 1 591 ? 4.769 -19.109 22.765 1.00 88.50 591 THR A C 1
ATOM 4664 O O . THR A 1 591 ? 5.715 -19.223 21.991 1.00 88.50 591 THR A O 1
ATOM 4667 N N . GLY A 1 592 ? 4.325 -17.922 23.173 1.00 87.81 592 GLY A N 1
ATOM 4668 C CA . GLY A 1 592 ? 4.773 -16.625 22.664 1.00 87.81 592 GLY A CA 1
ATOM 4669 C C . GLY A 1 592 ? 3.917 -16.112 21.501 1.00 87.81 592 GLY A C 1
ATOM 4670 O O . GLY A 1 592 ? 3.552 -14.937 21.493 1.00 87.81 592 GLY A O 1
ATOM 4671 N N . GLY A 1 593 ? 3.546 -16.980 20.551 1.00 88.56 593 GLY A N 1
ATOM 4672 C CA . GLY A 1 593 ? 2.707 -16.617 19.401 1.00 88.56 593 GLY A CA 1
ATOM 4673 C C . GLY A 1 593 ? 1.281 -16.226 19.800 1.00 88.56 593 GLY A C 1
ATOM 4674 O O . GLY A 1 593 ? 0.774 -15.187 19.363 1.00 88.56 593 GLY A O 1
ATOM 4675 N N . PHE A 1 594 ? 0.658 -17.009 20.689 1.00 93.00 594 PHE A N 1
ATOM 4676 C CA . PHE A 1 594 ? -0.649 -16.674 21.263 1.00 93.00 594 PHE A CA 1
ATOM 4677 C C . PHE A 1 594 ? -0.593 -15.352 22.038 1.00 93.00 594 PHE A C 1
ATOM 4679 O O . PHE A 1 594 ? -1.373 -14.436 21.776 1.00 93.00 594 PHE A O 1
ATOM 4686 N N . GLU A 1 595 ? 0.370 -15.239 22.956 1.00 92.75 595 GLU A N 1
ATOM 4687 C CA . GLU A 1 595 ? 0.542 -14.111 23.871 1.00 92.75 595 GLU A CA 1
ATOM 4688 C C . GLU A 1 595 ? 0.789 -12.797 23.114 1.00 92.75 595 GLU A C 1
ATOM 4690 O O . GLU A 1 595 ? 0.223 -11.764 23.475 1.00 92.75 595 GLU A O 1
ATOM 4695 N N . ALA A 1 596 ? 1.565 -12.829 22.025 1.00 89.44 596 ALA A N 1
ATOM 4696 C CA . ALA A 1 596 ? 1.753 -11.688 21.133 1.00 89.44 596 ALA A CA 1
ATOM 4697 C C . ALA A 1 596 ? 0.440 -11.294 20.434 1.00 89.44 596 ALA A C 1
ATOM 4699 O O . ALA A 1 596 ? 0.016 -10.135 20.519 1.00 89.44 596 ALA A O 1
ATOM 4700 N N . GLY A 1 597 ? -0.247 -12.260 19.811 1.00 87.62 597 GLY A N 1
ATOM 4701 C CA . GLY A 1 597 ? -1.489 -12.032 19.067 1.00 87.62 597 GLY A CA 1
ATOM 4702 C C . GLY A 1 597 ? -2.673 -11.585 19.928 1.00 87.62 597 GLY A C 1
ATOM 4703 O O . GLY A 1 597 ? -3.519 -10.826 19.447 1.00 87.62 597 GLY A O 1
ATOM 4704 N N . ILE A 1 598 ? -2.714 -11.997 21.199 1.00 89.69 598 ILE A N 1
ATOM 4705 C CA . ILE A 1 598 ? -3.715 -11.595 22.196 1.00 89.69 598 ILE A CA 1
ATOM 4706 C C . ILE A 1 598 ? -3.241 -10.429 23.087 1.00 89.69 598 ILE A C 1
ATOM 4708 O O . ILE A 1 598 ? -3.983 -9.998 23.961 1.00 89.69 598 ILE A O 1
ATOM 4712 N N . SER A 1 599 ? -2.045 -9.864 22.893 1.00 87.25 599 SER A N 1
ATOM 4713 C CA . SER A 1 599 ? -1.563 -8.723 23.696 1.00 87.25 599 SER A CA 1
ATOM 4714 C C . SER A 1 599 ? -2.415 -7.448 23.503 1.00 87.25 599 SER A C 1
ATOM 4716 O O . SER A 1 599 ? -3.362 -7.416 22.716 1.00 87.25 599 SER A O 1
ATOM 4718 N N . LYS A 1 600 ? -2.113 -6.350 24.218 1.00 78.25 600 LYS A N 1
ATOM 4719 C CA . LYS A 1 600 ? -2.750 -5.038 23.936 1.00 78.25 600 LYS A CA 1
ATOM 4720 C C . LYS A 1 600 ? -2.445 -4.540 22.520 1.00 78.25 600 LYS A C 1
ATOM 4722 O O . LYS A 1 600 ? -3.290 -3.892 21.913 1.00 78.25 600 LYS A O 1
ATOM 4727 N N . ASP A 1 601 ? -1.264 -4.877 22.013 1.00 77.12 601 ASP A N 1
ATOM 4728 C CA . ASP A 1 601 ? -0.819 -4.573 20.657 1.00 77.12 601 ASP A CA 1
ATOM 4729 C C . ASP A 1 601 ? -1.190 -5.673 19.639 1.00 77.12 601 ASP A C 1
ATOM 4731 O O . ASP A 1 601 ? -1.048 -5.478 18.427 1.00 77.12 601 ASP A O 1
ATOM 4735 N N . GLY A 1 602 ? -1.706 -6.802 20.125 1.00 82.81 602 GLY A N 1
ATOM 4736 C CA . GLY A 1 602 ? -2.051 -7.990 19.362 1.00 82.81 602 GLY A CA 1
ATOM 4737 C C . GLY A 1 602 ? -3.275 -7.794 18.473 1.00 82.81 602 GLY A C 1
ATOM 4738 O O . GLY A 1 602 ? -4.355 -7.391 18.912 1.00 82.81 602 GLY A O 1
ATOM 4739 N N . GLN A 1 603 ? -3.120 -8.112 17.191 1.00 86.81 603 GLN A N 1
ATOM 4740 C CA . GLN A 1 603 ? -4.146 -7.828 16.187 1.00 86.81 603 GLN A CA 1
ATOM 4741 C C . GLN A 1 603 ? -5.309 -8.819 16.199 1.00 86.81 603 GLN A C 1
ATOM 4743 O O . GLN A 1 603 ? -6.361 -8.497 15.662 1.00 86.81 603 GLN A O 1
ATOM 4748 N N . THR A 1 604 ? -5.187 -9.986 16.841 1.00 89.31 604 THR A N 1
ATOM 4749 C CA . THR A 1 604 ? -6.330 -10.900 17.032 1.00 89.31 604 THR A CA 1
ATOM 4750 C C . THR A 1 604 ? -7.465 -10.185 17.777 1.00 89.31 604 THR A C 1
ATOM 4752 O O . THR A 1 604 ? -8.637 -10.387 17.462 1.00 89.31 604 THR A O 1
ATOM 4755 N N . ARG A 1 605 ? -7.122 -9.271 18.701 1.00 86.38 605 ARG A N 1
ATOM 4756 C CA . ARG A 1 605 ? -8.083 -8.401 19.394 1.00 86.38 605 ARG A CA 1
ATOM 4757 C C . ARG A 1 605 ? -8.675 -7.323 18.476 1.00 86.38 605 ARG A C 1
ATOM 4759 O O . ARG A 1 605 ? -9.897 -7.219 18.385 1.00 86.38 605 ARG A O 1
ATOM 4766 N N . GLU A 1 606 ? -7.837 -6.561 17.766 1.00 84.75 606 GLU A N 1
ATOM 4767 C CA . GLU A 1 606 ? -8.294 -5.501 16.844 1.00 84.75 606 GLU A CA 1
ATOM 4768 C C . GLU A 1 606 ? -9.160 -6.060 15.700 1.00 84.75 606 GLU A C 1
ATOM 4770 O O . GLU A 1 606 ? -10.227 -5.523 15.414 1.00 84.75 606 GLU A O 1
ATOM 4775 N N . HIS A 1 607 ? -8.774 -7.189 15.103 1.00 88.94 607 HIS A N 1
ATOM 4776 C CA . HIS A 1 607 ? -9.518 -7.829 14.018 1.00 88.94 607 HIS A CA 1
ATOM 4777 C C . HIS A 1 607 ? -10.894 -8.345 14.464 1.00 88.94 607 HIS A C 1
ATOM 4779 O O . HIS A 1 607 ? -11.879 -8.136 13.757 1.00 88.94 607 HIS A O 1
ATOM 4785 N N . ALA A 1 608 ? -10.995 -8.982 15.638 1.00 89.81 608 ALA A N 1
ATOM 4786 C CA . ALA A 1 608 ? -12.277 -9.468 16.151 1.00 89.81 608 ALA A CA 1
ATOM 4787 C C . ALA A 1 608 ? -13.251 -8.316 16.470 1.00 89.81 608 ALA A C 1
ATOM 4789 O O . ALA A 1 608 ? -14.453 -8.424 16.202 1.00 89.81 608 ALA A O 1
ATOM 4790 N N . LEU A 1 609 ? -12.722 -7.201 16.992 1.00 85.56 609 LEU A N 1
ATOM 4791 C CA . LEU A 1 609 ? -13.453 -5.952 17.209 1.00 85.56 609 LEU A CA 1
ATOM 4792 C C . LEU A 1 609 ? -13.934 -5.332 15.889 1.00 85.56 609 LEU A C 1
ATOM 4794 O O . LEU A 1 609 ? -15.107 -4.968 15.781 1.00 85.56 609 LEU A O 1
ATOM 4798 N N . LEU A 1 610 ? -13.056 -5.226 14.887 1.00 85.06 610 LEU A N 1
ATOM 4799 C CA . LEU A 1 610 ? -13.392 -4.673 13.573 1.00 85.06 610 LEU A CA 1
ATOM 4800 C C . LEU A 1 610 ? -14.450 -5.521 12.856 1.00 85.06 610 LEU A C 1
ATOM 4802 O O . LEU A 1 610 ? -15.411 -4.960 12.344 1.00 85.06 610 LEU A O 1
ATOM 4806 N N . ALA A 1 611 ? -14.358 -6.854 12.902 1.00 88.94 611 ALA A N 1
ATOM 4807 C CA . ALA A 1 611 ? -15.376 -7.742 12.333 1.00 88.94 611 ALA A CA 1
ATOM 4808 C C . ALA A 1 611 ? -16.769 -7.516 12.949 1.00 88.94 611 ALA A C 1
ATOM 4810 O O . ALA A 1 611 ? -17.748 -7.335 12.220 1.00 88.94 611 ALA A O 1
ATOM 4811 N N . PHE A 1 612 ? -16.855 -7.402 14.279 1.00 86.44 612 PHE A N 1
ATOM 4812 C CA . PHE A 1 612 ? -18.120 -7.100 14.958 1.00 86.44 612 PHE A CA 1
ATOM 4813 C C . PHE A 1 612 ? -18.645 -5.704 14.583 1.00 86.44 612 PHE A C 1
ATOM 4815 O O . PHE A 1 612 ? -19.837 -5.517 14.332 1.00 86.44 612 PHE A O 1
ATOM 4822 N N . THR A 1 613 ? -17.732 -4.732 14.490 1.00 80.12 613 THR A N 1
ATOM 4823 C CA . THR A 1 613 ? -18.011 -3.333 14.124 1.00 80.12 613 THR A CA 1
ATOM 4824 C C . THR A 1 613 ? -18.462 -3.180 12.675 1.00 80.12 613 THR A C 1
ATOM 4826 O O . THR A 1 613 ? -19.260 -2.299 12.388 1.00 80.12 613 THR A O 1
ATOM 4829 N N . LEU A 1 614 ? -18.018 -4.039 11.760 1.00 80.25 614 LEU A N 1
ATOM 4830 C CA . LEU A 1 614 ? -18.471 -4.043 10.365 1.00 80.25 614 LEU A CA 1
ATOM 4831 C C . LEU A 1 614 ? -19.784 -4.823 10.188 1.00 80.25 614 LEU A C 1
ATOM 4833 O O . LEU A 1 614 ? -20.496 -4.634 9.207 1.00 80.25 614 LEU A O 1
ATOM 4837 N N . GLY A 1 615 ? -20.186 -5.593 11.203 1.00 78.31 615 GLY A N 1
ATOM 4838 C CA . GLY A 1 615 ? -21.493 -6.240 11.284 1.00 78.31 615 GLY A CA 1
ATOM 4839 C C . GLY A 1 615 ? -21.473 -7.755 11.155 1.00 78.31 615 GLY A C 1
ATOM 4840 O O . GLY A 1 615 ? -22.551 -8.352 11.156 1.00 78.31 615 GLY A O 1
ATOM 4841 N N . VAL A 1 616 ? -20.289 -8.366 11.093 1.00 87.50 616 VAL A N 1
ATOM 4842 C CA . VAL A 1 616 ? -20.111 -9.817 11.062 1.00 87.50 616 VAL A CA 1
ATOM 4843 C C . VAL A 1 616 ? -20.527 -10.387 12.422 1.00 87.50 616 VAL A C 1
ATOM 4845 O O . VAL A 1 616 ? -19.856 -10.188 13.432 1.00 87.50 616 VAL A O 1
ATOM 4848 N N . LYS A 1 617 ? -21.686 -11.055 12.473 1.00 86.62 617 LYS A N 1
ATOM 4849 C CA . LYS A 1 617 ? -22.268 -11.585 13.726 1.00 86.62 617 LYS A CA 1
ATOM 4850 C C . LYS A 1 617 ? -21.838 -13.016 14.049 1.00 86.62 617 LYS A C 1
ATOM 4852 O O . LYS A 1 617 ? -22.043 -13.460 15.177 1.00 86.62 617 LYS A O 1
ATOM 4857 N N . GLN A 1 618 ? -21.300 -13.732 13.066 1.00 91.06 618 GLN A N 1
ATOM 4858 C CA . GLN A 1 618 ? -20.901 -15.135 13.168 1.00 91.06 618 GLN A CA 1
ATOM 4859 C C . GLN A 1 618 ? -19.387 -15.246 13.041 1.00 91.06 618 GLN A C 1
ATOM 4861 O O . GLN A 1 618 ? -18.780 -14.601 12.185 1.00 91.06 618 GLN A O 1
ATOM 4866 N N . MET A 1 619 ? -18.780 -16.044 13.913 1.00 94.06 619 MET A N 1
ATOM 4867 C CA . MET A 1 619 ? -17.336 -16.219 13.964 1.00 94.06 619 MET A CA 1
ATOM 4868 C C . MET A 1 619 ? -16.989 -17.672 14.270 1.00 94.06 619 MET A C 1
ATOM 4870 O O . MET A 1 619 ? -17.643 -18.298 15.098 1.00 94.06 619 MET A O 1
ATOM 4874 N N . ILE A 1 620 ? -15.944 -18.173 13.619 1.00 95.69 620 ILE A N 1
ATOM 4875 C CA . ILE A 1 620 ? -15.326 -19.480 13.860 1.00 95.69 620 ILE A CA 1
ATOM 4876 C C . ILE A 1 620 ? -13.909 -19.207 14.365 1.00 95.69 620 ILE A C 1
ATOM 4878 O O . ILE A 1 620 ? -13.169 -18.457 13.729 1.00 95.69 620 ILE A O 1
ATOM 4882 N N . CYS A 1 621 ? -13.514 -19.788 15.496 1.00 95.88 621 CYS A N 1
ATOM 4883 C CA . CYS A 1 621 ? -12.186 -19.592 16.077 1.00 95.88 621 CYS A CA 1
ATOM 4884 C C . CYS A 1 621 ? -11.304 -20.817 15.824 1.00 95.88 621 CYS A C 1
ATOM 4886 O O . CYS A 1 621 ? -11.560 -21.893 16.357 1.00 95.88 621 CYS A O 1
ATOM 4888 N N . CYS A 1 622 ? -10.245 -20.655 15.034 1.00 96.19 622 CYS A N 1
ATOM 4889 C CA . CYS A 1 622 ? -9.314 -21.733 14.713 1.00 96.19 622 CYS A CA 1
ATOM 4890 C C . CYS A 1 622 ? -8.040 -21.605 15.550 1.00 96.19 622 CYS A C 1
ATOM 4892 O O . CYS A 1 622 ? -7.257 -20.676 15.341 1.00 96.19 622 CYS A O 1
ATOM 4894 N N . CYS A 1 623 ? -7.811 -22.549 16.460 1.00 95.62 623 CYS A N 1
ATOM 4895 C CA . CYS A 1 623 ? -6.556 -22.675 17.197 1.00 95.62 623 CYS A CA 1
ATOM 4896 C C . CYS A 1 623 ? -5.554 -23.411 16.295 1.00 95.62 623 CYS A C 1
ATOM 4898 O O . CYS A 1 623 ? -5.606 -24.632 16.166 1.00 95.62 623 CYS A O 1
ATOM 4900 N N . ASN A 1 624 ? -4.706 -22.654 15.601 1.00 95.19 624 ASN A N 1
ATOM 4901 C CA . ASN A 1 624 ? -3.775 -23.135 14.581 1.00 95.19 624 ASN A CA 1
ATOM 4902 C C . ASN A 1 624 ? -2.400 -23.479 15.177 1.00 95.19 624 ASN A C 1
ATOM 4904 O O . ASN A 1 624 ? -2.076 -23.054 16.287 1.00 95.19 624 ASN A O 1
ATOM 4908 N N . LYS A 1 625 ? -1.570 -24.199 14.413 1.00 93.88 625 LYS A N 1
ATOM 4909 C CA . LYS A 1 625 ? -0.239 -24.695 14.819 1.00 93.88 625 LYS A CA 1
ATOM 4910 C C . LYS A 1 625 ? -0.266 -25.640 16.031 1.00 93.88 625 LYS A C 1
ATOM 4912 O O . LYS A 1 625 ? 0.644 -25.625 16.861 1.00 93.88 625 LYS A O 1
ATOM 4917 N N . MET A 1 626 ? -1.308 -26.468 16.159 1.00 93.50 626 MET A N 1
ATOM 4918 C CA . MET A 1 626 ? -1.391 -27.471 17.236 1.00 93.50 626 MET A CA 1
ATOM 4919 C C . MET A 1 626 ? -0.247 -28.505 17.172 1.00 93.50 626 MET A C 1
ATOM 4921 O O . MET A 1 626 ? 0.179 -29.025 18.200 1.00 93.50 626 MET A O 1
ATOM 4925 N N . ASP A 1 627 ? 0.322 -28.730 15.987 1.00 91.38 627 ASP A N 1
ATOM 4926 C CA . ASP A 1 627 ? 1.539 -29.513 15.734 1.00 91.38 627 ASP A CA 1
ATOM 4927 C C . ASP A 1 627 ? 2.811 -28.963 16.413 1.00 91.38 627 ASP A C 1
ATOM 4929 O O . ASP A 1 627 ? 3.784 -29.707 16.578 1.00 91.38 627 ASP A O 1
ATOM 4933 N N . ALA A 1 628 ? 2.804 -27.684 16.805 1.00 90.50 628 ALA A N 1
ATOM 4934 C CA . ALA A 1 628 ? 3.938 -26.943 17.354 1.00 90.50 628 ALA A CA 1
ATOM 4935 C C . ALA A 1 628 ? 3.711 -26.460 18.802 1.00 90.50 628 ALA A C 1
ATOM 4937 O O . ALA A 1 628 ? 4.495 -25.663 19.320 1.00 90.50 628 ALA A O 1
ATOM 4938 N N . THR A 1 629 ? 2.658 -26.930 19.483 1.00 90.31 629 THR A N 1
ATOM 4939 C CA . THR A 1 629 ? 2.527 -26.736 20.936 1.00 90.31 629 THR A CA 1
ATOM 4940 C C . THR A 1 629 ? 3.518 -27.623 21.698 1.00 90.31 629 THR A C 1
ATOM 4942 O O . THR A 1 629 ? 3.981 -28.643 21.184 1.00 90.31 629 THR A O 1
ATOM 4945 N N . THR A 1 630 ? 3.799 -27.279 22.957 1.00 85.88 630 THR A N 1
ATOM 4946 C CA . THR A 1 630 ? 4.632 -28.088 23.863 1.00 85.88 630 THR A CA 1
ATOM 4947 C C . THR A 1 630 ? 3.793 -28.538 25.068 1.00 85.88 630 THR A C 1
ATOM 4949 O O . THR A 1 630 ? 3.441 -27.686 25.884 1.00 85.88 630 THR A O 1
ATOM 4952 N N . PRO A 1 631 ? 3.450 -29.836 25.216 1.00 88.38 631 PRO A N 1
ATOM 4953 C CA . PRO A 1 631 ? 3.620 -30.925 24.242 1.00 88.38 631 PRO A CA 1
ATOM 4954 C C . PRO A 1 631 ? 2.754 -30.726 22.985 1.00 88.38 631 PRO A C 1
ATOM 4956 O O . PRO A 1 631 ? 1.849 -29.887 22.978 1.00 88.38 631 PRO A O 1
ATOM 4959 N N . LYS A 1 632 ? 3.018 -31.493 21.918 1.00 91.38 632 LYS A N 1
ATOM 4960 C CA . LYS A 1 632 ? 2.256 -31.408 20.658 1.00 91.38 632 LYS A CA 1
ATOM 4961 C C . LYS A 1 632 ? 0.779 -31.751 20.871 1.00 91.38 632 LYS A C 1
ATOM 4963 O O . LYS A 1 632 ? 0.459 -32.610 21.688 1.00 91.38 632 LYS A O 1
ATOM 4968 N N . TYR A 1 633 ? -0.103 -31.070 20.140 1.00 91.00 633 TYR A N 1
ATOM 4969 C CA . TYR A 1 633 ? -1.562 -31.223 20.191 1.00 91.00 633 TYR A CA 1
ATOM 4970 C C . TYR A 1 633 ? -2.152 -31.125 21.614 1.00 91.00 633 TYR A C 1
ATOM 4972 O O . TYR A 1 633 ? -3.120 -31.805 21.963 1.00 91.00 633 TYR A O 1
ATOM 4980 N N . SER A 1 634 ? -1.565 -30.264 22.456 1.00 92.69 634 SER A N 1
ATOM 4981 C CA . SER A 1 634 ? -1.900 -30.160 23.882 1.00 92.69 634 SER A CA 1
ATOM 4982 C C . SER A 1 634 ? -3.315 -29.630 24.119 1.00 92.69 634 SER A C 1
ATOM 4984 O O . SER A 1 634 ? -3.602 -28.449 23.896 1.00 92.69 634 SER A O 1
ATOM 4986 N N . LYS A 1 635 ? -4.176 -30.483 24.687 1.00 93.94 635 LYS A N 1
ATOM 4987 C CA . LYS A 1 635 ? -5.506 -30.084 25.163 1.00 93.94 635 LYS A CA 1
ATOM 4988 C C . LYS A 1 635 ? -5.444 -28.935 26.175 1.00 93.94 635 LYS A C 1
ATOM 4990 O O . LYS A 1 635 ? -6.233 -28.005 26.081 1.00 93.94 635 LYS A O 1
ATOM 4995 N N . ALA A 1 636 ? -4.501 -28.970 27.119 1.00 94.19 636 ALA A N 1
ATOM 4996 C CA . ALA A 1 636 ? -4.415 -27.957 28.174 1.00 94.19 636 ALA A CA 1
ATOM 4997 C C . ALA A 1 636 ? -4.160 -26.547 27.609 1.00 94.19 636 ALA A C 1
ATOM 4999 O O . ALA A 1 636 ? -4.757 -25.579 28.076 1.00 94.19 636 ALA A O 1
ATOM 5000 N N . ARG A 1 637 ? -3.334 -26.443 26.556 1.00 93.31 637 ARG A N 1
ATOM 5001 C CA . ARG A 1 637 ? -3.088 -25.184 25.833 1.00 93.31 637 ARG A CA 1
ATOM 5002 C C . ARG A 1 637 ? -4.319 -24.731 25.043 1.00 93.31 637 ARG A C 1
ATOM 5004 O O . ARG A 1 637 ? -4.633 -23.548 25.018 1.00 93.31 637 ARG A O 1
ATOM 5011 N N . TYR A 1 638 ? -5.046 -25.664 24.435 1.00 94.88 638 TYR A N 1
ATOM 5012 C CA . TYR A 1 638 ? -6.304 -25.368 23.748 1.00 94.88 638 TYR A CA 1
ATOM 5013 C C . TYR A 1 638 ? -7.393 -24.846 24.711 1.00 94.88 638 TYR A C 1
ATOM 5015 O O . TYR A 1 638 ? -8.004 -23.812 24.439 1.00 94.88 638 TYR A O 1
ATOM 5023 N N . ASP A 1 639 ? -7.581 -25.495 25.865 1.00 94.94 639 ASP A N 1
ATOM 5024 C CA . ASP A 1 639 ? -8.550 -25.086 26.893 1.00 94.94 639 ASP A CA 1
ATOM 5025 C C . ASP A 1 639 ? -8.200 -23.703 27.501 1.00 94.94 639 ASP A C 1
ATOM 5027 O O . ASP A 1 639 ? -9.090 -22.888 27.765 1.00 94.94 639 ASP A O 1
ATOM 5031 N N . GLU A 1 640 ? -6.907 -23.396 27.669 1.00 94.56 640 GLU A N 1
ATOM 5032 C CA . GLU A 1 640 ? -6.400 -22.064 28.040 1.00 94.56 640 GLU A CA 1
ATOM 5033 C C . GLU A 1 640 ? -6.775 -20.995 26.998 1.00 94.56 640 GLU A C 1
ATOM 5035 O O . GLU A 1 640 ? -7.364 -19.964 27.347 1.00 94.56 640 GLU A O 1
ATOM 5040 N N . ILE A 1 641 ? -6.492 -21.259 25.717 1.00 94.31 641 ILE A N 1
ATOM 5041 C CA . ILE A 1 641 ? -6.773 -20.340 24.605 1.00 94.31 641 ILE A CA 1
ATOM 5042 C C . ILE A 1 641 ? -8.274 -20.039 24.512 1.00 94.31 641 ILE A C 1
ATOM 5044 O O . ILE A 1 641 ? -8.650 -18.866 24.439 1.00 94.31 641 ILE A O 1
ATOM 5048 N N . ILE A 1 642 ? -9.149 -21.054 24.592 1.00 94.56 642 ILE A N 1
ATOM 5049 C CA . ILE A 1 642 ? -10.610 -20.842 24.615 1.00 94.56 642 ILE A CA 1
ATOM 5050 C C . ILE A 1 642 ? -10.996 -19.892 25.751 1.00 94.56 642 ILE A C 1
ATOM 5052 O O . ILE A 1 642 ? -11.795 -18.974 25.543 1.00 94.56 642 ILE A O 1
ATOM 5056 N N . LYS A 1 643 ? -10.452 -20.103 26.955 1.00 94.62 643 LYS A N 1
ATOM 5057 C CA . LYS A 1 643 ? -10.827 -19.364 28.166 1.00 94.62 643 LYS A CA 1
ATOM 5058 C C . LYS A 1 643 ? -10.501 -17.873 28.059 1.00 94.62 643 LYS A C 1
ATOM 5060 O O . LYS A 1 643 ? -11.360 -17.046 28.383 1.00 94.62 643 LYS A O 1
ATOM 5065 N N . GLU A 1 644 ? -9.310 -17.504 27.581 1.00 92.94 644 GLU A N 1
ATOM 5066 C CA . GLU A 1 644 ? -8.992 -16.086 27.365 1.00 92.94 644 GLU A CA 1
ATOM 5067 C C . GLU A 1 644 ? -9.755 -15.505 26.165 1.00 92.94 644 GLU A C 1
ATOM 5069 O O . GLU A 1 644 ? -10.366 -14.437 26.286 1.00 92.94 644 GLU A O 1
ATOM 5074 N N . VAL A 1 645 ? -9.774 -16.198 25.024 1.00 93.56 645 VAL A N 1
ATOM 5075 C CA . VAL A 1 645 ? -10.393 -15.681 23.793 1.00 93.56 645 VAL A CA 1
ATOM 5076 C C . VAL A 1 645 ? -11.899 -15.480 23.981 1.00 93.56 645 VAL A C 1
ATOM 5078 O O . VAL A 1 645 ? -12.414 -14.416 23.643 1.00 93.56 645 VAL A O 1
ATOM 5081 N N . SER A 1 646 ? -12.601 -16.413 24.630 1.00 93.81 646 SER A N 1
ATOM 5082 C CA . SER A 1 646 ? -14.022 -16.264 24.987 1.00 93.81 646 SER A CA 1
ATOM 5083 C C . SER A 1 646 ? -14.266 -15.074 25.920 1.00 93.81 646 SER A C 1
ATOM 5085 O O . SER A 1 646 ? -15.216 -14.311 25.728 1.00 93.81 646 SER A O 1
ATOM 5087 N N . SER A 1 647 ? -13.379 -14.860 26.901 1.00 92.00 647 SER A N 1
ATOM 5088 C CA . SER A 1 647 ? -13.417 -13.694 27.798 1.00 92.00 647 SER A CA 1
ATOM 5089 C C . SER A 1 647 ? -13.211 -12.374 27.045 1.00 92.00 647 SER A C 1
ATOM 5091 O O . SER A 1 647 ? -13.784 -11.352 27.431 1.00 92.00 647 SER A O 1
ATOM 5093 N N . TYR A 1 648 ? -12.433 -12.370 25.957 1.00 89.94 648 TYR A N 1
ATOM 5094 C CA . TYR A 1 648 ? -12.277 -11.205 25.087 1.00 89.94 648 TYR A CA 1
ATOM 5095 C C . TYR A 1 648 ? -13.474 -11.001 24.143 1.00 89.94 648 TYR A C 1
ATOM 5097 O O . TYR A 1 648 ? -14.038 -9.908 24.106 1.00 89.94 648 TYR A O 1
ATOM 5105 N N . LEU A 1 649 ? -13.931 -12.039 23.438 1.00 90.88 649 LEU A N 1
ATOM 5106 C CA . LEU A 1 649 ? -15.050 -11.960 22.488 1.00 90.88 649 LEU A CA 1
ATOM 5107 C C . LEU A 1 649 ? -16.359 -11.510 23.165 1.00 90.88 649 LEU A C 1
ATOM 5109 O O . LEU A 1 649 ? -17.083 -10.676 22.615 1.00 90.88 649 LEU A O 1
ATOM 5113 N N . LYS A 1 650 ? -16.593 -11.939 24.413 1.00 90.25 650 LYS A N 1
ATOM 5114 C CA . LYS A 1 650 ? -17.707 -11.475 25.262 1.00 90.25 650 LYS A CA 1
ATOM 5115 C C . LYS A 1 650 ? -17.597 -9.997 25.682 1.00 90.25 650 LYS A C 1
ATOM 5117 O O . LYS A 1 650 ? -18.607 -9.381 26.011 1.00 90.25 650 LYS A O 1
ATOM 5122 N N . LYS A 1 651 ? -16.396 -9.398 25.656 1.00 84.19 651 LYS A N 1
ATOM 5123 C CA . LYS A 1 651 ? -16.159 -7.949 25.869 1.00 84.19 651 LYS A CA 1
ATOM 5124 C C . LYS A 1 651 ? -16.252 -7.129 24.576 1.00 84.19 651 LYS A C 1
ATOM 5126 O O . LYS A 1 651 ? -16.426 -5.909 24.658 1.00 84.19 651 LYS A O 1
ATOM 5131 N N . VAL A 1 652 ? -16.125 -7.769 23.410 1.00 83.38 652 VAL A N 1
ATOM 5132 C CA . VAL A 1 652 ? -16.396 -7.162 22.096 1.00 83.38 652 VAL A CA 1
ATOM 5133 C C . VAL A 1 652 ? -17.906 -7.058 21.875 1.00 83.38 652 VAL A C 1
ATOM 5135 O O . VAL A 1 652 ? -18.401 -5.961 21.630 1.00 83.38 652 VAL A O 1
ATOM 5138 N N . GLY A 1 653 ? -18.631 -8.169 22.046 1.00 84.44 653 GLY A N 1
ATOM 5139 C CA . GLY A 1 653 ? -20.091 -8.228 21.897 1.00 84.44 653 GLY A CA 1
ATOM 5140 C C . GLY A 1 653 ? -20.640 -9.538 21.316 1.00 84.44 653 GLY A C 1
ATOM 5141 O O . GLY A 1 653 ? -21.855 -9.682 21.198 1.00 84.44 653 GLY A O 1
ATOM 5142 N N . TYR A 1 654 ? -19.780 -10.501 20.969 1.00 90.00 654 TYR A N 1
ATOM 5143 C CA . TYR A 1 654 ? -20.211 -11.840 20.561 1.00 90.00 654 TYR A CA 1
ATOM 5144 C C . TYR A 1 654 ? -20.730 -12.654 21.755 1.00 90.00 654 TYR A C 1
ATOM 5146 O O . TYR A 1 654 ? -20.324 -12.422 22.896 1.00 90.00 654 TYR A O 1
ATOM 5154 N N . ASN A 1 655 ? -21.548 -13.677 21.480 1.00 89.50 655 ASN A N 1
ATOM 5155 C CA . ASN A 1 655 ? -21.773 -14.760 22.436 1.00 89.50 655 ASN A CA 1
ATOM 5156 C C . ASN A 1 655 ? -20.785 -15.917 22.167 1.00 89.50 655 ASN A C 1
ATOM 5158 O O . ASN A 1 655 ? -20.925 -16.552 21.119 1.00 89.50 655 ASN A O 1
ATOM 5162 N N . PRO A 1 656 ? -19.834 -16.230 23.075 1.00 89.88 656 PRO A N 1
ATOM 5163 C CA . PRO A 1 656 ? -18.920 -17.361 22.910 1.00 89.88 656 PRO A CA 1
ATOM 5164 C C . PRO A 1 656 ? -19.629 -18.709 22.739 1.00 89.88 656 PRO A C 1
ATOM 5166 O O . PRO A 1 656 ? -19.150 -19.539 21.978 1.00 89.88 656 PRO A O 1
ATOM 5169 N N . ASP A 1 657 ? -20.802 -18.900 23.352 1.00 89.25 657 ASP A N 1
ATOM 5170 C CA . ASP A 1 657 ? -21.555 -20.166 23.298 1.00 89.25 657 ASP A CA 1
ATOM 5171 C C . ASP A 1 657 ? -22.056 -20.518 21.877 1.00 89.25 657 ASP A C 1
ATOM 5173 O O . ASP A 1 657 ? -22.540 -21.621 21.638 1.00 89.25 657 ASP A O 1
ATOM 5177 N N . LYS A 1 658 ? -21.972 -19.567 20.932 1.00 89.50 658 LYS A N 1
ATOM 5178 C CA . LYS A 1 658 ? -22.310 -19.738 19.508 1.00 89.50 658 LYS A CA 1
ATOM 5179 C C . LYS A 1 658 ? -21.090 -19.737 18.579 1.00 89.50 658 LYS A C 1
ATOM 5181 O O . LYS A 1 658 ? -21.268 -19.753 17.365 1.00 89.50 658 LYS A O 1
ATOM 5186 N N . ILE A 1 659 ? -19.874 -19.674 19.121 1.00 93.06 659 ILE A N 1
ATOM 5187 C CA . ILE A 1 659 ? -18.627 -19.638 18.351 1.00 93.06 659 ILE A CA 1
ATOM 5188 C C . ILE A 1 659 ? -17.960 -21.014 18.454 1.00 93.06 659 ILE A C 1
ATOM 5190 O O . ILE A 1 659 ? -17.496 -21.375 19.538 1.00 93.06 659 ILE A O 1
ATOM 5194 N N . PRO A 1 660 ? -17.891 -21.806 17.367 1.00 94.38 660 PRO A N 1
ATOM 5195 C CA . PRO A 1 660 ? -17.120 -23.038 17.379 1.00 94.38 660 PRO A CA 1
ATOM 5196 C C . PRO A 1 660 ? -15.627 -22.710 17.485 1.00 94.38 660 PRO A C 1
ATOM 5198 O O . PRO A 1 660 ? -15.074 -21.949 16.685 1.00 94.38 660 PRO A O 1
ATOM 5201 N N . PHE A 1 661 ? -14.979 -23.315 18.478 1.00 95.75 661 PHE A N 1
ATOM 5202 C CA . PHE A 1 661 ? -13.527 -23.372 18.593 1.00 95.75 661 PHE A CA 1
ATOM 5203 C C . PHE A 1 661 ? -13.047 -24.692 17.979 1.00 95.75 661 PHE A C 1
ATOM 5205 O O . PHE A 1 661 ? -13.557 -25.761 18.325 1.00 95.75 661 PHE A O 1
ATOM 5212 N N . VAL A 1 662 ? -12.099 -24.609 17.044 1.00 96.06 662 VAL A N 1
ATOM 5213 C CA . VAL A 1 662 ? -11.599 -25.742 16.252 1.00 96.06 662 VAL A CA 1
ATOM 5214 C C . VAL A 1 662 ? -10.066 -25.783 16.342 1.00 96.06 662 VAL A C 1
ATOM 5216 O O . VAL A 1 662 ? -9.412 -24.855 15.862 1.00 96.06 662 VAL A O 1
ATOM 5219 N N . PRO A 1 663 ? -9.454 -26.812 16.957 1.00 96.12 663 PRO A N 1
ATOM 5220 C CA . PRO A 1 663 ? -8.012 -27.028 16.894 1.00 96.12 663 PRO A CA 1
ATOM 5221 C C . PRO A 1 663 ? -7.637 -27.563 15.508 1.00 96.12 663 PRO A C 1
ATOM 5223 O O . PRO A 1 663 ? -8.267 -28.506 15.035 1.00 96.12 663 PRO A O 1
ATOM 5226 N N . ILE A 1 664 ? -6.628 -26.977 14.861 1.00 95.56 664 ILE A N 1
ATOM 5227 C CA . ILE A 1 664 ? -6.154 -27.364 13.521 1.00 95.56 664 ILE A CA 1
ATOM 5228 C C . ILE A 1 664 ? -4.622 -27.283 13.413 1.00 95.56 664 ILE A C 1
ATOM 5230 O O . ILE A 1 664 ? -3.957 -26.583 14.183 1.00 95.56 664 ILE A O 1
ATOM 5234 N N . SER A 1 665 ? -4.069 -27.918 12.379 1.00 94.00 665 SER A N 1
ATOM 5235 C CA . SER A 1 665 ? -2.799 -27.491 11.783 1.00 94.00 665 SER A CA 1
ATOM 5236 C C . SER A 1 665 ? -3.037 -27.089 10.334 1.00 94.00 665 SER A C 1
ATOM 5238 O O . SER A 1 665 ? -3.420 -27.915 9.515 1.00 94.00 665 SER A O 1
ATOM 5240 N N . GLY A 1 666 ? -2.781 -25.828 9.987 1.00 90.44 666 GLY A N 1
ATOM 5241 C CA . GLY A 1 666 ? -2.813 -25.369 8.597 1.00 90.44 666 GLY A CA 1
ATOM 5242 C C . GLY A 1 666 ? -1.661 -25.900 7.736 1.00 90.44 666 GLY A C 1
ATOM 5243 O O . GLY A 1 666 ? -1.742 -25.822 6.513 1.00 90.44 666 GLY A O 1
ATOM 5244 N N . PHE A 1 667 ? -0.591 -26.429 8.341 1.00 88.94 667 PHE A N 1
ATOM 5245 C CA . PHE A 1 667 ? 0.575 -26.933 7.608 1.00 88.94 667 PHE A CA 1
ATOM 5246 C C . PHE A 1 667 ? 0.458 -28.432 7.310 1.00 88.94 667 PHE A C 1
ATOM 5248 O O . PHE A 1 667 ? 0.456 -28.810 6.140 1.00 88.94 667 PHE A O 1
ATOM 5255 N N . GLU A 1 668 ? 0.263 -29.258 8.341 1.00 89.19 668 GLU A N 1
ATOM 5256 C CA . GLU A 1 668 ? 0.027 -30.706 8.201 1.00 89.19 668 GLU A CA 1
ATOM 5257 C C . GLU A 1 668 ? -1.401 -31.001 7.687 1.00 89.19 668 GLU A C 1
ATOM 5259 O O . GLU A 1 668 ? -1.655 -31.953 6.948 1.00 89.19 668 GLU A O 1
ATOM 5264 N N . GLY A 1 669 ? -2.350 -30.107 7.984 1.00 88.94 669 GLY A N 1
ATOM 5265 C CA . GLY A 1 669 ? -3.728 -30.162 7.497 1.00 88.94 669 GLY A CA 1
ATOM 5266 C C . GLY A 1 669 ? -4.702 -30.911 8.411 1.00 88.94 669 GLY A C 1
ATOM 5267 O O . GLY A 1 669 ? -5.772 -31.306 7.932 1.00 88.94 669 GLY A O 1
ATOM 5268 N N . ASP A 1 670 ? -4.341 -31.131 9.678 1.00 91.69 670 ASP A N 1
ATOM 5269 C CA . ASP A 1 670 ? -5.170 -31.749 10.718 1.00 91.69 670 ASP A CA 1
ATOM 5270 C C . ASP A 1 670 ? -6.503 -31.027 10.932 1.00 91.69 670 ASP A C 1
ATOM 5272 O O . ASP A 1 670 ? -6.542 -29.802 11.075 1.00 91.69 670 ASP A O 1
ATOM 5276 N N . ASN A 1 671 ? -7.583 -31.810 11.048 1.00 91.81 671 ASN A N 1
ATOM 5277 C CA . ASN A 1 671 ? -8.914 -31.365 11.477 1.00 91.81 671 ASN A CA 1
ATOM 5278 C C . ASN A 1 671 ? -9.561 -30.276 10.586 1.00 91.81 671 ASN A C 1
ATOM 5280 O O . ASN A 1 671 ? -10.528 -29.624 10.984 1.00 91.81 671 ASN A O 1
ATOM 5284 N N . MET A 1 672 ? -9.049 -30.080 9.362 1.00 89.56 672 MET A N 1
ATOM 5285 C CA . MET A 1 672 ? -9.590 -29.102 8.407 1.00 89.56 672 MET A CA 1
ATOM 5286 C C . MET A 1 672 ? -10.795 -29.628 7.607 1.00 89.56 672 MET A C 1
ATOM 5288 O O . MET A 1 672 ? -11.706 -28.862 7.316 1.00 89.56 672 MET A O 1
ATOM 5292 N N . ILE A 1 673 ? -10.794 -30.918 7.256 1.00 89.00 673 ILE A N 1
ATOM 5293 C CA . ILE A 1 673 ? -11.870 -31.605 6.507 1.00 89.00 673 ILE A CA 1
ATOM 5294 C C . ILE A 1 673 ? -12.160 -32.955 7.162 1.00 89.00 673 ILE A C 1
ATOM 5296 O O . ILE A 1 673 ? -13.297 -33.270 7.482 1.00 89.00 673 ILE A O 1
ATOM 5300 N N . GLU A 1 674 ? -11.109 -33.735 7.400 1.00 89.81 674 GLU A N 1
ATOM 5301 C CA . GLU A 1 674 ? -11.164 -35.007 8.118 1.00 89.81 674 GLU A CA 1
ATOM 5302 C C . GLU A 1 674 ? -10.706 -34.810 9.567 1.00 89.81 674 GLU A C 1
ATOM 5304 O O . GLU A 1 674 ? -9.846 -33.966 9.847 1.00 89.81 674 GLU A O 1
ATOM 5309 N N . ARG A 1 675 ? -11.259 -35.603 10.492 1.00 89.38 675 ARG A N 1
ATOM 5310 C CA . ARG A 1 675 ? -10.827 -35.623 11.898 1.00 89.38 675 ARG A CA 1
ATOM 5311 C C . ARG A 1 675 ? -9.391 -36.133 11.999 1.00 89.38 675 ARG A C 1
ATOM 5313 O O . ARG A 1 675 ? -9.042 -37.129 11.378 1.00 89.38 675 ARG A O 1
ATOM 5320 N N . SER A 1 676 ? -8.577 -35.472 12.817 1.00 88.19 676 SER A N 1
ATOM 5321 C CA . SER A 1 676 ? -7.188 -35.876 13.049 1.00 88.19 676 SER A CA 1
ATOM 5322 C C . SER A 1 676 ? -7.060 -36.908 14.172 1.00 88.19 676 SER A C 1
ATOM 5324 O O . SER A 1 676 ? -7.595 -36.705 15.261 1.00 88.19 676 SER A O 1
ATOM 5326 N N . THR A 1 677 ? -6.258 -37.948 13.932 1.00 87.25 677 THR A N 1
ATOM 5327 C CA . THR A 1 677 ? -5.798 -38.933 14.930 1.00 87.25 677 THR A CA 1
ATOM 5328 C C . THR A 1 677 ? -4.772 -38.368 15.920 1.00 87.25 677 THR A C 1
ATOM 5330 O O . THR A 1 677 ? -4.383 -39.041 16.865 1.00 87.25 677 THR A O 1
ATOM 5333 N N . ASN A 1 678 ? -4.313 -37.128 15.727 1.00 87.81 678 ASN A N 1
ATOM 5334 C CA . ASN A 1 678 ? -3.498 -36.404 16.706 1.00 87.81 678 ASN A CA 1
ATOM 5335 C C . ASN A 1 678 ? -4.366 -35.657 17.744 1.00 87.81 678 ASN A C 1
ATOM 5337 O O . ASN A 1 678 ? -3.841 -35.048 18.677 1.00 87.81 678 ASN A O 1
ATOM 5341 N N . LEU A 1 679 ? -5.694 -35.654 17.568 1.00 87.12 679 LEU A N 1
ATOM 5342 C CA . LEU A 1 679 ? -6.653 -34.829 18.309 1.00 87.12 679 LEU A CA 1
ATOM 5343 C C . LEU A 1 679 ? -7.822 -35.653 18.887 1.00 87.12 679 LEU A C 1
ATOM 5345 O O . LEU A 1 679 ? -8.923 -35.132 19.035 1.00 87.12 679 LEU A O 1
ATOM 5349 N N . ASP A 1 680 ? -7.590 -36.910 19.284 1.00 88.06 680 ASP A N 1
ATOM 5350 C CA . ASP A 1 680 ? -8.604 -37.845 19.829 1.00 88.06 680 ASP A CA 1
ATOM 5351 C C . ASP A 1 680 ? -9.463 -37.277 20.980 1.00 88.06 680 ASP A C 1
ATOM 5353 O O . ASP A 1 680 ? -10.611 -37.674 21.200 1.00 88.06 680 ASP A O 1
ATOM 5357 N N . TRP A 1 681 ? -8.913 -36.325 21.738 1.00 91.75 681 TRP A N 1
ATOM 5358 C CA . TRP A 1 681 ? -9.609 -35.641 22.828 1.00 91.75 681 TRP A CA 1
ATOM 5359 C C . TRP A 1 681 ? -10.640 -34.600 22.349 1.00 91.75 681 TRP A C 1
ATOM 5361 O O . TRP A 1 681 ? -11.474 -34.160 23.148 1.00 91.75 681 TRP A O 1
ATOM 5371 N N . TYR A 1 682 ? -10.605 -34.197 21.074 1.00 92.06 682 TYR A N 1
ATOM 5372 C CA . TYR A 1 682 ? -11.476 -33.189 20.476 1.00 92.06 682 TYR A CA 1
ATOM 5373 C C . TYR A 1 682 ? -12.662 -33.824 19.734 1.00 92.06 682 TYR A C 1
ATOM 5375 O O . TYR A 1 682 ? -12.546 -34.363 18.635 1.00 92.06 682 TYR A O 1
ATOM 5383 N N . LYS A 1 683 ? -13.854 -33.696 20.325 1.00 89.56 683 LYS A N 1
ATOM 5384 C CA . LYS A 1 683 ? -15.110 -34.251 19.784 1.00 89.56 683 LYS A CA 1
ATOM 5385 C C . LYS A 1 683 ? -15.968 -33.238 19.008 1.00 89.56 683 LYS A C 1
ATOM 5387 O O . LYS A 1 683 ? -17.085 -33.565 18.622 1.00 89.56 683 LYS A O 1
ATOM 5392 N N . GLY A 1 684 ? -15.470 -32.018 18.789 1.00 89.00 684 GLY A N 1
ATOM 5393 C CA . GLY A 1 684 ? -16.182 -30.964 18.053 1.00 89.00 684 GLY A CA 1
ATOM 5394 C C . GLY A 1 684 ? -16.149 -31.140 16.523 1.00 89.00 684 GLY A C 1
ATOM 5395 O O . GLY A 1 684 ? -15.689 -32.180 16.045 1.00 89.00 684 GLY A O 1
ATOM 5396 N N . PRO A 1 685 ? -16.662 -30.168 15.749 1.00 93.00 685 PRO A N 1
ATOM 5397 C CA . PRO A 1 685 ? -16.633 -30.173 14.279 1.00 93.00 685 PRO A CA 1
ATOM 5398 C C . PRO A 1 685 ? -15.221 -29.971 13.699 1.00 93.00 685 PRO A C 1
ATOM 5400 O O . PRO A 1 685 ? -14.380 -29.326 14.321 1.00 93.00 685 PRO A O 1
ATOM 5403 N N . THR A 1 686 ? -14.967 -30.465 12.485 1.00 93.62 686 THR A N 1
ATOM 5404 C CA . THR A 1 686 ? -13.817 -30.017 11.673 1.00 93.62 686 THR A CA 1
ATOM 5405 C C . THR A 1 686 ? -14.019 -28.572 11.193 1.00 93.62 686 THR A C 1
ATOM 5407 O O . THR A 1 686 ? -15.099 -27.997 11.360 1.00 93.62 686 THR A O 1
ATOM 5410 N N . LEU A 1 687 ? -13.006 -27.956 10.571 1.00 93.12 687 LEU A N 1
ATOM 5411 C CA . LEU A 1 687 ? -13.176 -26.621 9.978 1.00 93.12 687 LEU A CA 1
ATOM 5412 C C . LEU A 1 687 ? -14.262 -26.612 8.885 1.00 93.12 687 LEU A C 1
ATOM 5414 O O . LEU A 1 687 ? -15.082 -25.697 8.866 1.00 93.12 687 LEU A O 1
ATOM 5418 N N . LEU A 1 688 ? -14.317 -27.631 8.020 1.00 92.06 688 LEU A N 1
ATOM 5419 C CA . LEU A 1 688 ? -15.355 -27.746 6.991 1.00 92.06 688 LEU A CA 1
ATOM 5420 C C . LEU A 1 688 ? -16.756 -27.931 7.601 1.00 92.06 688 LEU A C 1
ATOM 5422 O O . LEU A 1 688 ? -17.680 -27.214 7.219 1.00 92.06 688 LEU A O 1
ATOM 5426 N N . ASP A 1 689 ? -16.899 -28.802 8.608 1.00 91.69 689 ASP A N 1
ATOM 5427 C CA . ASP A 1 689 ? -18.165 -28.972 9.343 1.00 91.69 689 ASP A CA 1
ATOM 5428 C C . ASP A 1 689 ? -18.631 -27.652 9.988 1.00 91.69 689 ASP A C 1
ATOM 5430 O O . ASP A 1 689 ? -19.824 -27.348 10.014 1.00 91.69 689 ASP A O 1
ATOM 5434 N N . ALA A 1 690 ? -17.695 -26.862 10.529 1.00 92.00 690 ALA A N 1
ATOM 5435 C CA . ALA A 1 690 ? -17.988 -25.573 11.152 1.00 92.00 690 ALA A CA 1
ATOM 5436 C C . ALA A 1 690 ? -18.424 -24.507 10.128 1.00 92.00 690 ALA A C 1
ATOM 5438 O O . ALA A 1 690 ? -19.223 -23.635 10.470 1.00 92.00 690 ALA A O 1
ATOM 5439 N N . LEU A 1 691 ? -17.950 -24.591 8.877 1.00 91.62 691 LEU A N 1
ATOM 5440 C CA . LEU A 1 691 ? -18.414 -23.748 7.770 1.00 91.62 691 LEU A CA 1
ATOM 5441 C C . LEU A 1 691 ? -19.836 -24.131 7.319 1.00 91.62 691 LEU A C 1
ATOM 5443 O O . LEU A 1 691 ? -20.680 -23.250 7.165 1.00 91.62 691 LEU A O 1
ATOM 5447 N N . ASP A 1 692 ? -20.149 -25.423 7.185 1.00 89.75 692 ASP A N 1
ATOM 5448 C CA . ASP A 1 692 ? -21.509 -25.880 6.839 1.00 89.75 692 ASP A CA 1
ATOM 5449 C C . ASP A 1 692 ? -22.547 -25.622 7.963 1.00 89.75 692 ASP A C 1
ATOM 5451 O O . ASP A 1 692 ? -23.756 -25.560 7.708 1.00 89.75 692 ASP A O 1
ATOM 5455 N N . GLN A 1 693 ? -22.086 -25.390 9.199 1.00 89.94 693 GLN A N 1
ATOM 5456 C CA . GLN A 1 693 ? -22.905 -24.964 10.345 1.00 89.94 693 GLN A CA 1
ATOM 5457 C C . GLN A 1 693 ? -23.215 -23.453 10.395 1.00 89.94 693 GLN A C 1
ATOM 5459 O O . GLN A 1 693 ? -24.023 -23.036 11.232 1.00 89.94 693 GLN A O 1
ATOM 5464 N N . ILE A 1 694 ? -22.632 -22.625 9.516 1.00 89.38 694 ILE A N 1
ATOM 5465 C CA . ILE A 1 694 ? -22.948 -21.187 9.432 1.00 89.38 694 ILE A CA 1
ATOM 5466 C C . ILE A 1 694 ? -24.449 -20.999 9.159 1.00 89.38 694 ILE A C 1
ATOM 5468 O O . ILE A 1 694 ? -25.034 -21.685 8.320 1.00 89.38 694 ILE A O 1
ATOM 5472 N N . GLN A 1 695 ? -25.092 -20.055 9.854 1.00 85.88 695 GLN A N 1
ATOM 5473 C CA . GLN A 1 695 ? -26.493 -19.696 9.620 1.00 85.88 695 GLN A CA 1
ATOM 5474 C C . GLN A 1 695 ? -26.596 -18.701 8.460 1.00 85.88 695 GLN A C 1
ATOM 5476 O O . GLN A 1 695 ? -25.838 -17.733 8.394 1.00 85.88 695 GLN A O 1
ATOM 5481 N N . GLU A 1 696 ? -27.549 -18.918 7.556 1.00 81.81 696 GLU A N 1
ATOM 5482 C CA . GLU A 1 696 ? -27.717 -18.080 6.365 1.00 81.81 696 GLU A CA 1
ATOM 5483 C C . GLU A 1 696 ? -28.107 -16.638 6.759 1.00 81.81 696 GLU A C 1
ATOM 5485 O O . GLU A 1 696 ? -29.050 -16.442 7.537 1.00 81.81 696 GLU A O 1
ATOM 5490 N N . PRO A 1 697 ? -27.396 -15.604 6.269 1.00 77.94 697 PRO A N 1
ATOM 5491 C CA . PRO A 1 697 ? -27.691 -14.220 6.621 1.00 77.94 697 PRO A CA 1
ATOM 5492 C C . PRO A 1 697 ? -29.027 -13.783 6.006 1.00 77.94 697 PRO A C 1
ATOM 5494 O O . PRO A 1 697 ? -29.277 -14.000 4.820 1.00 77.94 697 PRO A O 1
ATOM 5497 N N . LYS A 1 698 ? -29.885 -13.100 6.780 1.00 76.06 698 LYS A N 1
ATOM 5498 C CA . LYS A 1 698 ? -31.130 -12.524 6.241 1.00 76.06 698 LYS A CA 1
ATOM 5499 C C . LYS A 1 698 ? -30.817 -11.324 5.333 1.00 76.06 698 LYS A C 1
ATOM 5501 O O . LYS A 1 698 ? -30.782 -10.184 5.799 1.00 76.06 698 LYS A O 1
ATOM 5506 N N . ARG A 1 699 ? -30.604 -11.608 4.046 1.00 77.19 699 ARG A N 1
ATOM 5507 C CA . ARG A 1 699 ? -30.400 -10.648 2.948 1.00 77.19 699 ARG A CA 1
ATOM 5508 C C . ARG A 1 699 ? -31.617 -9.693 2.842 1.00 77.19 699 ARG A C 1
ATOM 5510 O O . ARG A 1 699 ? -32.737 -10.177 2.693 1.00 77.19 699 ARG A O 1
ATOM 5517 N N . PRO A 1 700 ? -31.452 -8.360 2.974 1.00 77.75 700 PRO A N 1
ATOM 5518 C CA . PRO A 1 700 ? -32.568 -7.403 3.024 1.00 77.75 700 PRO A CA 1
ATOM 5519 C C . PRO A 1 700 ? -33.011 -6.929 1.625 1.00 77.75 700 PRO A C 1
ATOM 5521 O O . PRO A 1 700 ? -32.693 -5.814 1.199 1.00 77.75 700 PRO A O 1
ATOM 5524 N N . SER A 1 701 ? -33.749 -7.784 0.913 1.00 80.56 701 SER A N 1
ATOM 5525 C CA . SER A 1 701 ? -34.342 -7.501 -0.409 1.00 80.56 701 SER A CA 1
ATOM 5526 C C . SER A 1 701 ? -35.336 -6.339 -0.395 1.00 80.56 701 SER A C 1
ATOM 5528 O O . SER A 1 701 ? -35.423 -5.584 -1.355 1.00 80.56 701 SER A O 1
ATOM 5530 N N . ASP A 1 702 ? -36.061 -6.191 0.712 1.00 83.19 702 ASP A N 1
ATOM 5531 C CA . ASP A 1 702 ? -37.289 -5.388 0.806 1.00 83.19 702 ASP A CA 1
ATOM 5532 C C . ASP A 1 702 ? -37.023 -3.900 1.117 1.00 83.19 702 ASP A C 1
ATOM 5534 O O . ASP A 1 702 ? -37.943 -3.145 1.427 1.00 83.19 702 ASP A O 1
ATOM 5538 N N . LYS A 1 703 ? -35.750 -3.485 1.104 1.00 87.56 703 LYS A N 1
ATOM 5539 C CA . LYS A 1 703 ? -35.295 -2.115 1.381 1.00 87.56 703 LYS A CA 1
ATOM 5540 C C . LYS A 1 703 ? -34.809 -1.432 0.097 1.00 87.56 703 LYS A C 1
ATOM 5542 O O . LYS A 1 703 ? -34.364 -2.138 -0.806 1.00 87.56 703 LYS A O 1
ATOM 5547 N N . PRO A 1 704 ? -34.807 -0.088 0.019 1.00 90.94 704 PRO A N 1
ATOM 5548 C CA . PRO A 1 704 ? -34.296 0.624 -1.149 1.00 90.94 704 PRO A CA 1
ATOM 5549 C C . PRO A 1 704 ? -32.839 0.276 -1.469 1.00 90.94 704 PRO A C 1
ATOM 5551 O O . PRO A 1 704 ? -32.057 -0.123 -0.597 1.00 90.94 704 PRO A O 1
ATOM 5554 N N . LEU A 1 705 ? -32.459 0.435 -2.738 1.00 93.25 705 LEU A N 1
ATOM 5555 C CA . LEU A 1 705 ? -31.138 0.041 -3.227 1.00 93.25 705 LEU A CA 1
ATOM 5556 C C . LEU A 1 705 ? -30.015 0.837 -2.538 1.00 93.25 705 LEU A C 1
ATOM 5558 O O . LEU A 1 705 ? -29.998 2.073 -2.580 1.00 93.25 705 LEU A O 1
ATOM 5562 N N . ARG A 1 706 ? -29.036 0.123 -1.971 1.00 93.88 706 ARG A N 1
ATOM 5563 C CA . ARG A 1 706 ? -27.719 0.656 -1.589 1.00 93.88 706 ARG A CA 1
ATOM 5564 C C . ARG A 1 706 ? -26.628 -0.301 -2.052 1.00 93.88 706 ARG A C 1
ATOM 5566 O O . ARG A 1 706 ? -26.559 -1.444 -1.604 1.00 93.88 706 ARG A O 1
ATOM 5573 N N . LEU A 1 707 ? -25.767 0.191 -2.937 1.00 93.94 707 LEU A N 1
ATOM 5574 C CA . LEU A 1 707 ? -24.626 -0.534 -3.495 1.00 93.94 707 LEU A CA 1
ATOM 5575 C C . LEU A 1 707 ? -23.385 0.380 -3.392 1.00 93.94 707 LEU A C 1
ATOM 5577 O O . LEU A 1 707 ? -23.185 1.248 -4.251 1.00 93.94 707 LEU A O 1
ATOM 5581 N N . PRO A 1 708 ? -22.583 0.276 -2.313 1.00 92.81 708 PRO A N 1
ATOM 5582 C CA . PRO A 1 708 ? -21.343 1.032 -2.168 1.00 92.81 708 PRO A CA 1
ATOM 5583 C C . PRO A 1 708 ? -20.284 0.565 -3.176 1.00 92.81 708 PRO A C 1
ATOM 5585 O O . PRO A 1 708 ? -19.959 -0.620 -3.266 1.00 92.81 708 PRO A O 1
ATOM 5588 N N . LEU A 1 709 ? -19.711 1.513 -3.919 1.00 92.38 709 LEU A N 1
ATOM 5589 C CA . LEU A 1 709 ? -18.684 1.236 -4.919 1.00 92.38 709 LEU A CA 1
ATOM 5590 C C . LEU A 1 709 ? -17.362 0.868 -4.246 1.00 92.38 709 LEU A C 1
ATOM 5592 O O . LEU A 1 709 ? -16.842 1.627 -3.416 1.00 92.38 709 LEU A O 1
ATOM 5596 N N . GLN A 1 710 ? -16.824 -0.284 -4.639 1.00 86.00 710 GLN A N 1
ATOM 5597 C CA . GLN A 1 710 ? -15.489 -0.747 -4.277 1.00 86.00 710 GLN A CA 1
ATOM 5598 C C . GLN A 1 710 ? -14.463 -0.142 -5.239 1.00 86.00 710 GLN A C 1
ATOM 5600 O O . GLN A 1 710 ? -13.564 0.556 -4.785 1.00 86.00 710 GLN A O 1
ATOM 5605 N N . ASP A 1 711 ? -14.659 -0.307 -6.552 1.00 86.06 711 ASP A N 1
ATOM 5606 C CA . ASP A 1 711 ? -13.777 0.219 -7.603 1.00 86.06 711 ASP A CA 1
ATOM 5607 C C . ASP A 1 711 ? -14.552 0.531 -8.902 1.00 86.06 711 ASP A C 1
ATOM 5609 O O . ASP A 1 711 ? -15.742 0.225 -9.025 1.00 86.06 711 ASP A O 1
ATOM 5613 N N . VAL A 1 712 ? -13.909 1.212 -9.861 1.00 88.56 712 VAL A N 1
ATOM 5614 C CA . VAL A 1 712 ? -14.530 1.641 -11.132 1.00 88.56 712 VAL A CA 1
ATOM 5615 C C . VAL A 1 712 ? -13.563 1.453 -12.299 1.00 88.56 712 VAL A C 1
ATOM 5617 O O . VAL A 1 712 ? -12.512 2.089 -12.350 1.00 88.56 712 VAL A O 1
ATOM 5620 N N . TYR A 1 713 ? -13.948 0.632 -13.277 1.00 89.19 713 TYR A N 1
ATOM 5621 C CA . TYR A 1 713 ? -13.112 0.289 -14.428 1.00 89.19 713 TYR A CA 1
ATOM 5622 C C . TYR A 1 713 ? -13.581 0.962 -15.725 1.00 89.19 713 TYR A C 1
ATOM 5624 O O . TYR A 1 713 ? -14.770 1.230 -15.927 1.00 89.19 713 TYR A O 1
ATOM 5632 N N . LYS A 1 714 ? -12.631 1.196 -16.641 1.00 88.94 714 LYS A N 1
ATOM 5633 C CA . LYS A 1 714 ? -12.897 1.545 -18.045 1.00 88.94 714 LYS A CA 1
ATOM 5634 C C . LYS A 1 714 ? -12.671 0.301 -18.899 1.00 88.94 714 LYS A C 1
ATOM 5636 O O . LYS A 1 714 ? -11.527 -0.117 -19.050 1.00 88.94 714 LYS A O 1
ATOM 5641 N N . ILE A 1 715 ? -13.725 -0.264 -19.479 1.00 87.19 715 ILE A N 1
ATOM 5642 C CA . ILE A 1 715 ? -13.614 -1.438 -20.355 1.00 87.19 715 ILE A CA 1
ATOM 5643 C C . ILE A 1 715 ? -13.850 -1.004 -21.807 1.00 87.19 715 ILE A C 1
ATOM 5645 O O . ILE A 1 715 ? -14.824 -0.309 -22.111 1.00 87.19 715 ILE A O 1
ATOM 5649 N N . GLY A 1 716 ? -12.934 -1.388 -22.703 1.00 82.88 716 GLY A N 1
ATOM 5650 C CA . GLY A 1 716 ? -13.015 -1.087 -24.135 1.00 82.88 716 GLY A CA 1
ATOM 5651 C C . GLY A 1 716 ? -14.311 -1.618 -24.754 1.00 82.88 716 GLY A C 1
ATOM 5652 O O . GLY A 1 716 ? -14.757 -2.710 -24.416 1.00 82.88 716 GLY A O 1
ATOM 5653 N N . GLY A 1 717 ? -14.961 -0.820 -25.607 1.00 82.06 717 GLY A N 1
ATOM 5654 C CA . GLY A 1 717 ? -16.273 -1.123 -26.205 1.00 82.06 717 GLY A CA 1
ATOM 5655 C C . GLY A 1 717 ? -17.467 -1.055 -25.234 1.00 82.06 717 GLY A C 1
ATOM 5656 O O . GLY A 1 717 ? -18.515 -0.512 -25.582 1.00 82.06 717 GLY A O 1
ATOM 5657 N N . ILE A 1 718 ? -17.308 -1.544 -24.002 1.00 84.00 718 ILE A N 1
ATOM 5658 C CA . ILE A 1 718 ? -18.374 -1.661 -22.997 1.00 84.00 718 ILE A CA 1
ATOM 5659 C C . ILE A 1 718 ? -18.720 -0.302 -22.367 1.00 84.00 718 ILE A C 1
ATOM 5661 O O . ILE A 1 718 ? -19.902 0.074 -22.361 1.00 84.00 718 ILE A O 1
ATOM 5665 N N . GLY A 1 719 ? -17.715 0.441 -21.882 1.00 88.69 719 GLY A N 1
ATOM 5666 C CA . GLY A 1 719 ? -17.873 1.752 -21.240 1.00 88.69 719 GLY A CA 1
ATOM 5667 C C . GLY A 1 719 ? -17.276 1.839 -19.828 1.00 88.69 719 GLY A C 1
ATOM 5668 O O . GLY A 1 719 ? -16.169 1.363 -19.573 1.00 88.69 719 GLY A O 1
ATOM 5669 N N . THR A 1 720 ? -18.008 2.493 -18.924 1.00 93.00 720 THR A N 1
ATOM 5670 C CA . THR A 1 720 ? -17.666 2.637 -17.499 1.00 93.00 720 THR A CA 1
ATOM 5671 C C . THR A 1 720 ? -18.397 1.558 -16.705 1.00 93.00 720 THR A C 1
ATOM 5673 O O . THR A 1 720 ? -19.623 1.467 -16.790 1.00 93.00 720 THR A O 1
ATOM 5676 N N . VAL A 1 721 ? -17.656 0.763 -15.930 1.00 92.94 721 VAL A N 1
ATOM 5677 C CA . VAL A 1 721 ? -18.191 -0.349 -15.129 1.00 92.94 721 VAL A CA 1
ATOM 5678 C C . VAL A 1 721 ? -17.744 -0.195 -13.670 1.00 92.94 721 VAL A C 1
ATOM 5680 O O . VAL A 1 721 ? -16.617 -0.563 -13.328 1.00 92.94 721 VAL A O 1
ATOM 5683 N N . PRO A 1 722 ? -18.586 0.387 -12.798 1.00 93.12 722 PRO A N 1
ATOM 5684 C CA . PRO A 1 722 ? -18.428 0.292 -11.355 1.00 93.12 722 PRO A CA 1
ATOM 5685 C C . PRO A 1 722 ? -18.625 -1.142 -10.860 1.00 93.12 722 PRO A C 1
ATOM 5687 O O . PRO A 1 722 ? -19.423 -1.894 -11.422 1.00 93.12 722 PRO A O 1
ATOM 5690 N N . VAL A 1 723 ? -17.917 -1.493 -9.787 1.00 89.62 723 VAL A N 1
ATOM 5691 C CA . VAL A 1 723 ? -17.999 -2.789 -9.103 1.00 89.62 723 VAL A CA 1
ATOM 5692 C C . VAL A 1 723 ? -18.275 -2.560 -7.618 1.00 89.62 723 VAL A C 1
ATOM 5694 O O . VAL A 1 723 ? -17.697 -1.660 -6.999 1.00 89.62 723 VAL A O 1
ATOM 5697 N N . GLY A 1 724 ? -19.152 -3.370 -7.030 1.00 89.50 724 GLY A N 1
ATOM 5698 C CA . GLY A 1 724 ? -19.428 -3.337 -5.597 1.00 89.50 724 GLY A CA 1
ATOM 5699 C C . GLY A 1 724 ? -20.388 -4.429 -5.135 1.00 89.50 724 GLY A C 1
ATOM 5700 O O . GLY A 1 724 ? -20.882 -5.222 -5.937 1.00 89.50 724 GLY A O 1
ATOM 5701 N N . ARG A 1 725 ? -20.652 -4.449 -3.827 1.00 86.81 725 ARG A N 1
ATOM 5702 C CA . ARG A 1 725 ? -21.596 -5.378 -3.196 1.00 86.81 725 ARG A CA 1
ATOM 5703 C C . ARG A 1 725 ? -22.967 -4.726 -3.083 1.00 86.81 725 ARG A C 1
ATOM 5705 O O . ARG A 1 725 ? -23.051 -3.553 -2.720 1.00 86.81 725 ARG A O 1
ATOM 5712 N N . VAL A 1 726 ? -24.034 -5.463 -3.369 1.00 89.69 726 VAL A N 1
ATOM 5713 C CA . VAL A 1 726 ? -25.399 -5.016 -3.055 1.00 89.69 726 VAL A CA 1
ATOM 5714 C C . VAL A 1 726 ? -25.622 -5.212 -1.552 1.00 89.69 726 VAL A C 1
ATOM 5716 O O . VAL A 1 726 ? -25.556 -6.335 -1.065 1.00 89.69 726 VAL A O 1
ATOM 5719 N N . GLU A 1 727 ? -25.874 -4.143 -0.796 1.00 87.38 727 GLU A N 1
ATOM 5720 C CA . GLU A 1 727 ? -26.069 -4.216 0.665 1.00 87.38 727 GLU A CA 1
ATOM 5721 C C . GLU A 1 727 ? -27.554 -4.199 1.061 1.00 87.38 727 GLU A C 1
ATOM 5723 O O . GLU A 1 727 ? -27.960 -4.875 2.007 1.00 87.38 727 GLU A O 1
ATOM 5728 N N . THR A 1 728 ? -28.387 -3.469 0.313 1.00 89.56 728 THR A N 1
ATOM 5729 C CA . THR A 1 728 ? -29.856 -3.506 0.412 1.00 89.56 728 THR A CA 1
ATOM 5730 C C . THR A 1 728 ? -30.494 -3.368 -0.966 1.00 89.56 728 THR A C 1
ATOM 5732 O O . THR A 1 728 ? -29.915 -2.735 -1.851 1.00 89.56 728 THR A O 1
ATOM 5735 N N . GLY A 1 729 ? -31.699 -3.920 -1.129 1.00 90.06 729 GLY A N 1
ATOM 5736 C CA . GLY A 1 729 ? -32.488 -3.811 -2.359 1.00 90.06 729 GLY A CA 1
ATOM 5737 C C . GLY A 1 729 ? -31.980 -4.663 -3.521 1.00 90.06 729 GLY A C 1
ATOM 5738 O O . GLY A 1 729 ? -31.145 -5.546 -3.352 1.00 90.06 729 GLY A O 1
ATOM 5739 N N . VAL A 1 730 ? -32.515 -4.406 -4.716 1.00 90.81 730 VAL A N 1
ATOM 5740 C CA . VAL A 1 730 ? -32.236 -5.186 -5.933 1.00 90.81 730 VAL A CA 1
ATOM 5741 C C . VAL A 1 730 ? -31.822 -4.248 -7.066 1.00 90.81 730 VAL A C 1
ATOM 5743 O O . VAL A 1 730 ? -32.460 -3.217 -7.292 1.00 90.81 730 VAL A O 1
ATOM 5746 N N . ILE A 1 731 ? -30.771 -4.609 -7.804 1.00 92.44 731 ILE A N 1
ATOM 5747 C CA . ILE A 1 731 ? -30.345 -3.908 -9.025 1.00 92.44 731 ILE A CA 1
ATOM 5748 C C . ILE A 1 731 ? -30.642 -4.775 -10.254 1.00 92.44 731 ILE A C 1
ATOM 5750 O O . ILE A 1 731 ? -30.413 -5.983 -10.242 1.00 92.44 731 ILE A O 1
ATOM 5754 N N . LYS A 1 732 ? -31.176 -4.161 -11.317 1.00 92.62 732 LYS A N 1
ATOM 5755 C CA . LYS A 1 732 ? -31.549 -4.836 -12.569 1.00 92.62 732 LYS A CA 1
ATOM 5756 C C . LYS A 1 732 ? -31.005 -4.073 -13.784 1.00 92.62 732 LYS A C 1
ATOM 5758 O O . LYS A 1 732 ? -30.889 -2.842 -13.723 1.00 92.62 732 LYS A O 1
ATOM 5763 N N . PRO A 1 733 ? -30.714 -4.752 -14.908 1.00 93.00 733 PRO A N 1
ATOM 5764 C CA . PRO A 1 733 ? -30.507 -4.100 -16.194 1.00 93.00 733 PRO A CA 1
ATOM 5765 C C . PRO A 1 733 ? -31.661 -3.139 -16.511 1.00 93.00 733 PRO A C 1
ATOM 5767 O O . PRO A 1 733 ? -32.837 -3.473 -16.381 1.00 93.00 733 PRO A O 1
ATOM 5770 N N . GLY A 1 734 ? -31.334 -1.912 -16.906 1.00 89.06 734 GLY A N 1
ATOM 5771 C CA . GLY A 1 734 ? -32.310 -0.867 -17.192 1.00 89.06 734 GLY A CA 1
ATOM 5772 C C . GLY A 1 734 ? -32.821 -0.066 -15.987 1.00 89.06 734 GLY A C 1
ATOM 5773 O O . GLY A 1 734 ? -33.555 0.898 -16.228 1.00 89.06 734 GLY A O 1
ATOM 5774 N N . THR A 1 735 ? -32.442 -0.381 -14.742 1.00 90.00 735 THR A N 1
ATOM 5775 C CA . THR A 1 735 ? -32.721 0.489 -13.583 1.00 90.00 735 THR A CA 1
ATOM 5776 C C . THR A 1 735 ? -32.038 1.852 -13.759 1.00 90.00 735 THR A C 1
ATOM 5778 O O . THR A 1 735 ? -30.920 1.944 -14.276 1.00 90.00 735 THR A O 1
ATOM 5781 N N . VAL A 1 736 ? -32.714 2.926 -13.335 1.00 92.31 736 VAL A N 1
ATOM 5782 C CA . VAL A 1 736 ? -32.124 4.270 -13.251 1.00 92.31 736 VAL A CA 1
ATOM 5783 C C . VAL A 1 736 ? -31.550 4.445 -11.846 1.00 92.31 736 VAL A C 1
ATOM 5785 O O . VAL A 1 736 ? -32.273 4.316 -10.858 1.00 92.31 736 VAL A O 1
ATOM 5788 N N . VAL A 1 737 ? -30.241 4.677 -11.772 1.00 93.06 737 VAL A N 1
ATOM 5789 C CA . VAL A 1 737 ? -29.476 4.771 -10.529 1.00 93.06 737 VAL A CA 1
ATOM 5790 C C . VAL A 1 737 ? -28.887 6.164 -10.333 1.00 93.06 737 VAL A C 1
ATOM 5792 O O . VAL A 1 737 ? -28.386 6.790 -11.273 1.00 93.06 737 VAL A O 1
ATOM 5795 N N . THR A 1 738 ? -28.914 6.624 -9.086 1.00 93.19 738 THR A N 1
ATOM 5796 C CA . THR A 1 738 ? -28.286 7.863 -8.623 1.00 93.19 738 THR A CA 1
ATOM 5797 C C . THR A 1 738 ? -27.075 7.523 -7.763 1.00 93.19 738 THR A C 1
ATOM 5799 O O . THR A 1 738 ? -27.166 6.714 -6.836 1.00 93.19 738 THR A O 1
ATOM 5802 N N . PHE A 1 739 ? -25.941 8.150 -8.073 1.00 93.12 739 PHE A N 1
ATOM 5803 C CA . PHE A 1 739 ? -24.701 8.028 -7.316 1.00 93.12 739 PHE A CA 1
ATOM 5804 C C . PHE A 1 739 ? -24.573 9.171 -6.303 1.00 93.12 739 PHE A C 1
ATOM 5806 O O . PHE A 1 739 ? -24.315 10.319 -6.671 1.00 93.12 739 PHE A O 1
ATOM 5813 N N . GLY A 1 740 ? -24.711 8.856 -5.017 1.00 89.75 740 GLY A N 1
ATOM 5814 C CA . GLY A 1 740 ? -24.273 9.745 -3.943 1.00 89.75 740 GLY A CA 1
ATOM 5815 C C . GLY A 1 740 ? -22.739 9.707 -3.816 1.00 89.75 740 GLY A C 1
ATOM 5816 O O . GLY A 1 740 ? -22.144 8.649 -4.045 1.00 89.75 740 GLY A O 1
ATOM 5817 N N . PRO A 1 741 ? -22.067 10.818 -3.455 1.00 87.19 741 PRO A N 1
ATOM 5818 C CA . PRO A 1 741 ? -22.636 12.089 -3.000 1.00 87.19 741 PRO A CA 1
ATOM 5819 C C . PRO A 1 741 ? -22.956 13.088 -4.131 1.00 87.19 741 PRO A C 1
ATOM 5821 O O . PRO A 1 741 ? -23.535 14.133 -3.863 1.00 87.19 741 PRO A O 1
ATOM 5824 N N . THR A 1 742 ? -22.588 12.813 -5.389 1.00 85.12 742 THR A N 1
ATOM 5825 C CA . THR A 1 742 ? -22.657 13.804 -6.487 1.00 85.12 742 THR A CA 1
ATOM 5826 C C . THR A 1 742 ? -24.047 14.000 -7.103 1.00 85.12 742 THR A C 1
ATOM 5828 O O . THR A 1 742 ? -24.233 14.917 -7.903 1.00 85.12 742 THR A O 1
ATOM 5831 N N . GLY A 1 743 ? -25.015 13.130 -6.796 1.00 84.75 743 GLY A N 1
ATOM 5832 C CA . GLY A 1 743 ? -26.354 13.138 -7.401 1.00 84.75 743 GLY A CA 1
ATOM 5833 C C . GLY A 1 743 ? -26.377 12.725 -8.881 1.00 84.75 743 GLY A C 1
ATOM 5834 O O . GLY A 1 743 ? -27.416 12.818 -9.540 1.00 84.75 743 GLY A O 1
ATOM 5835 N N . LEU A 1 744 ? -25.243 12.268 -9.427 1.00 88.88 744 LEU A N 1
ATOM 5836 C CA . LEU A 1 744 ? -25.106 11.884 -10.832 1.00 88.88 744 LEU A CA 1
ATOM 5837 C C . LEU A 1 744 ? -26.057 10.727 -11.152 1.00 88.88 744 LEU A C 1
ATOM 5839 O O . LEU A 1 744 ? -25.981 9.673 -10.525 1.00 88.88 744 LEU A O 1
ATOM 5843 N N . THR A 1 745 ? -26.947 10.923 -12.127 1.00 90.81 745 THR A N 1
ATOM 5844 C CA . THR A 1 745 ? -28.063 9.997 -12.374 1.00 90.81 745 THR A CA 1
ATOM 5845 C C . THR A 1 745 ? -28.034 9.408 -13.787 1.00 90.81 745 THR A C 1
ATOM 5847 O O . THR A 1 745 ? -28.004 10.137 -14.789 1.00 90.81 745 THR A O 1
ATOM 5850 N N . THR A 1 746 ? -28.030 8.075 -13.887 1.00 92.00 746 THR A N 1
ATOM 5851 C CA . THR A 1 746 ? -27.876 7.339 -15.153 1.00 92.00 746 THR A CA 1
ATOM 5852 C C . THR A 1 746 ? -28.605 5.993 -15.184 1.00 92.00 746 THR A C 1
ATOM 5854 O O . THR A 1 746 ? -29.180 5.555 -14.200 1.00 92.00 746 THR A O 1
ATOM 5857 N N . GLU A 1 747 ? -28.610 5.348 -16.345 1.00 91.88 747 GLU A N 1
ATOM 5858 C CA . GLU A 1 747 ? -29.236 4.054 -16.601 1.00 91.88 747 GLU A CA 1
ATOM 5859 C C . GLU A 1 747 ? -28.178 2.940 -16.658 1.00 91.88 747 GLU A C 1
ATOM 5861 O O . GLU A 1 747 ? -27.167 3.066 -17.363 1.00 91.88 747 GLU A O 1
ATOM 5866 N N . VAL A 1 748 ? -28.452 1.834 -15.964 1.00 93.31 748 VAL A N 1
ATOM 5867 C CA . VAL A 1 748 ? -27.687 0.581 -16.036 1.00 93.31 748 VAL A CA 1
ATOM 5868 C C . VAL A 1 748 ? -27.979 -0.133 -17.365 1.00 93.31 748 VAL A C 1
ATOM 5870 O O . VAL A 1 748 ? -29.141 -0.328 -17.714 1.00 93.31 748 VAL A O 1
ATOM 5873 N N . LYS A 1 749 ? -26.953 -0.544 -18.123 1.00 91.62 749 LYS A N 1
ATOM 5874 C CA . LYS A 1 749 ? -27.102 -1.398 -19.322 1.00 91.62 749 LYS A CA 1
ATOM 5875 C C . LYS A 1 749 ? -27.218 -2.878 -18.958 1.00 91.62 749 LYS A C 1
ATOM 5877 O O . LYS A 1 749 ? -28.159 -3.528 -19.391 1.00 91.62 749 LYS A O 1
ATOM 5882 N N . SER A 1 750 ? -26.239 -3.377 -18.212 1.00 91.31 750 SER A N 1
ATOM 5883 C CA . SER A 1 750 ? -26.050 -4.777 -17.827 1.00 91.31 750 SER A CA 1
ATOM 5884 C C . SER A 1 750 ? -25.588 -4.841 -16.374 1.00 91.31 750 SER A C 1
ATOM 5886 O O . SER A 1 750 ? -25.002 -3.880 -15.866 1.00 91.31 750 SER A O 1
ATOM 5888 N N . VAL A 1 751 ? -25.870 -5.965 -15.721 1.00 92.12 751 VAL A N 1
ATOM 5889 C CA . VAL A 1 751 ? -25.332 -6.349 -14.412 1.00 92.12 751 VAL A CA 1
ATOM 5890 C C . VAL A 1 751 ? -24.661 -7.701 -14.620 1.00 92.12 751 VAL A C 1
ATOM 5892 O O . VAL A 1 751 ? -25.242 -8.574 -15.259 1.00 92.12 751 VAL A O 1
ATOM 5895 N N . GLU A 1 752 ? -23.433 -7.855 -14.146 1.00 87.62 752 GLU A N 1
ATOM 5896 C CA . GLU A 1 752 ? -22.565 -8.995 -14.438 1.00 87.62 752 GLU A CA 1
ATOM 5897 C C . GLU A 1 752 ? -21.871 -9.474 -13.156 1.00 87.62 752 GLU A C 1
ATOM 5899 O O . GLU A 1 752 ? -21.400 -8.674 -12.341 1.00 87.62 752 GLU A O 1
ATOM 5904 N N . MET A 1 753 ? -21.782 -10.792 -12.985 1.00 80.19 753 MET A N 1
ATOM 5905 C CA . MET A 1 753 ? -21.112 -11.449 -11.865 1.00 80.19 753 MET A CA 1
ATOM 5906 C C . MET A 1 753 ? -20.205 -12.549 -12.421 1.00 80.19 753 MET A C 1
ATOM 5908 O O . MET A 1 753 ? -20.658 -13.412 -13.159 1.00 80.19 753 MET A O 1
ATOM 5912 N N . HIS A 1 754 ? -18.906 -12.500 -12.108 1.00 69.69 754 HIS A N 1
ATOM 5913 C CA . HIS A 1 754 ? -17.894 -13.441 -12.628 1.00 69.69 754 HIS A CA 1
ATOM 5914 C C . HIS A 1 754 ? -17.903 -13.634 -14.162 1.00 69.69 754 HIS A C 1
ATOM 5916 O O . HIS A 1 754 ? -17.593 -14.714 -14.650 1.00 69.69 754 HIS A O 1
ATOM 5922 N N . HIS A 1 755 ? -18.192 -12.558 -14.905 1.00 71.56 755 HIS A N 1
ATOM 5923 C CA . HIS A 1 755 ? -18.329 -12.510 -16.373 1.00 71.56 755 HIS A CA 1
ATOM 5924 C C . HIS A 1 755 ? -19.610 -13.141 -16.954 1.00 71.56 755 HIS A C 1
ATOM 5926 O O . HIS A 1 755 ? -19.775 -13.150 -18.172 1.00 71.56 755 HIS A O 1
ATOM 5932 N N . GLU A 1 756 ? -20.553 -13.570 -16.114 1.00 76.75 756 GLU A N 1
ATOM 5933 C CA . GLU A 1 756 ? -21.900 -13.980 -16.524 1.00 76.75 756 GLU A CA 1
ATOM 5934 C C . GLU A 1 756 ? -22.908 -12.839 -16.309 1.00 76.75 756 GLU A C 1
ATOM 5936 O O . GLU A 1 756 ? -22.809 -12.074 -15.346 1.00 76.75 756 GLU A O 1
ATOM 5941 N N . ALA A 1 757 ? -23.881 -12.697 -17.215 1.00 84.44 757 ALA A N 1
ATOM 5942 C CA . ALA A 1 757 ? -24.868 -11.618 -17.177 1.00 84.44 757 ALA A CA 1
ATOM 5943 C C . ALA A 1 757 ? -26.093 -11.990 -16.322 1.00 84.44 757 ALA A C 1
ATOM 5945 O O . ALA A 1 757 ? -26.754 -12.997 -16.571 1.00 84.44 757 ALA A O 1
ATOM 5946 N N . LEU A 1 758 ? -26.437 -11.137 -15.355 1.00 82.69 758 LEU A N 1
ATOM 5947 C CA . LEU A 1 758 ? -27.556 -11.327 -14.433 1.00 82.69 758 LEU A CA 1
ATOM 5948 C C . LEU A 1 758 ? -28.801 -10.530 -14.855 1.00 82.69 758 LEU A C 1
ATOM 5950 O O . LEU A 1 758 ? -28.718 -9.366 -15.257 1.00 82.69 758 LEU A O 1
ATOM 5954 N N . GLN A 1 759 ? -29.981 -11.140 -14.695 1.00 88.44 759 GLN A N 1
ATOM 5955 C CA . GLN A 1 759 ? -31.277 -10.464 -14.876 1.00 88.44 759 GLN A CA 1
ATOM 5956 C C . GLN A 1 759 ? -31.635 -9.566 -13.679 1.00 88.44 759 GLN A C 1
ATOM 5958 O O . GLN A 1 759 ? -32.282 -8.530 -13.834 1.00 88.44 759 GLN A O 1
ATOM 5963 N N . GLU A 1 760 ? -31.192 -9.949 -12.485 1.00 89.38 760 GLU A N 1
ATOM 5964 C CA . GLU A 1 760 ? -31.240 -9.169 -11.253 1.00 89.38 760 GLU A CA 1
ATOM 5965 C C . GLU A 1 760 ? -30.089 -9.600 -10.337 1.00 89.38 760 GLU A C 1
ATOM 5967 O O . GLU A 1 760 ? -29.621 -10.731 -10.437 1.00 89.38 760 GLU A O 1
ATOM 5972 N N . ALA A 1 761 ? -29.629 -8.706 -9.462 1.00 86.81 761 ALA A N 1
ATOM 5973 C CA . ALA A 1 761 ? -28.673 -9.033 -8.406 1.00 86.81 761 ALA A CA 1
ATOM 5974 C C . ALA A 1 761 ? -29.226 -8.618 -7.040 1.00 86.81 761 ALA A C 1
ATOM 5976 O O . ALA A 1 761 ? -29.821 -7.540 -6.899 1.00 86.81 761 ALA A O 1
ATOM 5977 N N . LEU A 1 762 ? -29.041 -9.495 -6.056 1.00 88.62 762 LEU A N 1
ATOM 5978 C CA . LEU A 1 762 ? -29.684 -9.467 -4.747 1.00 88.62 762 LEU A CA 1
ATOM 5979 C C . LEU A 1 762 ? -28.691 -9.013 -3.660 1.00 88.62 762 LEU A C 1
ATOM 5981 O O . LEU A 1 762 ? -27.475 -9.051 -3.868 1.00 88.62 762 LEU A O 1
ATOM 5985 N N . PRO A 1 763 ? -29.162 -8.606 -2.464 1.00 86.38 763 PRO A N 1
ATOM 5986 C CA . PRO A 1 763 ? -28.269 -8.226 -1.375 1.00 86.38 763 PRO A CA 1
ATOM 5987 C C . PRO A 1 763 ? -27.330 -9.373 -1.007 1.00 86.38 763 PRO A C 1
ATOM 5989 O O . PRO A 1 763 ? -27.780 -10.506 -0.844 1.00 86.38 763 PRO A O 1
ATOM 5992 N N . GLY A 1 764 ? -26.044 -9.074 -0.851 1.00 79.44 764 GLY A N 1
ATOM 5993 C CA . GLY A 1 764 ? -24.959 -10.031 -0.647 1.00 79.44 764 GLY A CA 1
ATOM 5994 C C . GLY A 1 764 ? -24.073 -10.235 -1.880 1.00 79.44 764 GLY A C 1
ATOM 5995 O O . GLY A 1 764 ? -22.891 -10.549 -1.711 1.00 79.44 764 GLY A O 1
ATOM 5996 N N . ASP A 1 765 ? -24.606 -10.008 -3.085 1.00 82.62 765 ASP A N 1
ATOM 5997 C CA . ASP A 1 765 ? -23.931 -10.321 -4.349 1.00 82.62 765 ASP A CA 1
ATOM 5998 C C . ASP A 1 765 ? -22.904 -9.243 -4.737 1.00 82.62 765 ASP A C 1
ATOM 6000 O O . ASP A 1 765 ? -23.140 -8.041 -4.576 1.00 82.62 765 ASP A O 1
ATOM 6004 N N . ASN A 1 766 ? -21.759 -9.680 -5.270 1.00 83.50 766 ASN A N 1
ATOM 6005 C CA . ASN A 1 766 ? -20.660 -8.820 -5.717 1.00 83.50 766 ASN A CA 1
ATOM 6006 C C . ASN A 1 766 ? -20.704 -8.681 -7.244 1.00 83.50 766 ASN A C 1
ATOM 6008 O O . ASN A 1 766 ? -20.377 -9.630 -7.958 1.00 83.50 766 ASN A O 1
ATOM 6012 N N . VAL A 1 767 ? -21.099 -7.508 -7.746 1.00 87.81 767 VAL A N 1
ATOM 6013 C CA . VAL A 1 767 ? -21.427 -7.305 -9.166 1.00 87.81 767 VAL A CA 1
ATOM 6014 C C . VAL A 1 767 ? -20.685 -6.131 -9.794 1.00 87.81 767 VAL A C 1
ATOM 6016 O O . VAL A 1 767 ? -20.473 -5.090 -9.168 1.00 87.81 767 VAL A O 1
ATOM 6019 N N . GLY A 1 768 ? -20.330 -6.291 -11.069 1.00 92.00 768 GLY A N 1
ATOM 6020 C CA . GLY A 1 768 ? -20.009 -5.187 -11.969 1.00 92.00 768 GLY A CA 1
ATOM 6021 C C . GLY A 1 768 ? -21.252 -4.787 -12.759 1.00 92.00 768 GLY A C 1
ATOM 6022 O O . GLY A 1 768 ? -22.054 -5.643 -13.121 1.00 92.00 768 GLY A O 1
ATOM 6023 N N . PHE A 1 769 ? -21.452 -3.499 -13.031 1.00 93.94 769 PHE A N 1
ATOM 6024 C CA . PHE A 1 769 ? -22.606 -3.057 -13.822 1.00 93.94 769 PHE A CA 1
ATOM 6025 C C . PHE A 1 769 ? -22.253 -1.909 -14.768 1.00 93.94 769 PHE A C 1
ATOM 6027 O O . PHE A 1 769 ? -21.614 -0.936 -14.386 1.00 93.94 769 PHE A O 1
ATOM 6034 N N . ASN A 1 770 ? -22.650 -2.008 -16.035 1.00 93.25 770 ASN A N 1
ATOM 6035 C CA . ASN A 1 770 ? -22.282 -1.025 -17.057 1.00 93.25 770 ASN A CA 1
ATOM 6036 C C . ASN A 1 770 ? -23.225 0.187 -17.022 1.00 93.25 770 ASN A C 1
ATOM 6038 O O . ASN A 1 770 ? -24.443 0.018 -17.085 1.00 93.25 770 ASN A O 1
ATOM 6042 N N . VAL A 1 771 ? -22.686 1.411 -16.983 1.00 92.00 771 VAL A N 1
ATOM 6043 C CA . VAL A 1 771 ? -23.479 2.654 -16.941 1.00 92.00 771 VAL A CA 1
ATOM 6044 C C . VAL A 1 771 ? -23.300 3.544 -18.172 1.00 92.00 771 VAL A C 1
ATOM 6046 O O . VAL A 1 771 ? -22.194 3.803 -18.650 1.00 92.00 771 VAL A O 1
ATOM 6049 N N . LYS A 1 772 ? -24.417 4.071 -18.692 1.00 85.81 772 LYS A N 1
ATOM 6050 C CA . LYS A 1 772 ? -24.417 4.952 -19.874 1.00 85.81 772 LYS A CA 1
ATOM 6051 C C . LYS A 1 772 ? -23.887 6.353 -19.536 1.00 85.81 772 LYS A C 1
ATOM 6053 O O . LYS A 1 772 ? -24.238 6.920 -18.507 1.00 85.81 772 LYS A O 1
ATOM 6058 N N . ASN A 1 773 ? -23.138 6.965 -20.458 1.00 83.88 773 ASN A N 1
ATOM 6059 C CA . ASN A 1 773 ? -22.828 8.407 -20.471 1.00 83.88 773 ASN A CA 1
ATOM 6060 C C . ASN A 1 773 ? -22.172 8.988 -19.193 1.00 83.88 773 ASN A C 1
ATOM 6062 O O . ASN A 1 773 ? -22.340 10.173 -18.910 1.00 83.88 773 ASN A O 1
ATOM 6066 N N . VAL A 1 774 ? -21.425 8.177 -18.438 1.00 87.88 774 VAL A N 1
ATOM 6067 C CA . VAL A 1 774 ? -20.643 8.594 -17.260 1.00 87.88 774 VAL A CA 1
ATOM 6068 C C . VAL A 1 774 ? -19.168 8.293 -17.512 1.00 87.88 774 VAL A C 1
ATOM 6070 O O . VAL A 1 774 ? -18.845 7.190 -17.958 1.00 87.88 774 VAL A O 1
ATOM 6073 N N . ALA A 1 775 ? -18.263 9.238 -17.241 1.00 86.94 775 ALA A N 1
ATOM 6074 C CA . ALA A 1 775 ? -16.829 8.980 -17.334 1.00 86.94 775 ALA A CA 1
ATOM 6075 C C . ALA A 1 775 ? -16.297 8.421 -16.006 1.00 86.94 775 ALA A C 1
ATOM 6077 O O . ALA A 1 775 ? -16.742 8.819 -14.934 1.00 86.94 775 ALA A O 1
ATOM 6078 N N . VAL A 1 776 ? -15.288 7.544 -16.065 1.00 87.50 776 VAL A N 1
ATOM 6079 C CA . VAL A 1 776 ? -14.681 6.924 -14.867 1.00 87.50 776 VAL A CA 1
ATOM 6080 C C . VAL A 1 776 ? -14.227 7.956 -13.827 1.00 87.50 776 VAL A C 1
ATOM 6082 O O . VAL A 1 776 ? -14.386 7.723 -12.640 1.00 87.50 776 VAL A O 1
ATOM 6085 N N . LYS A 1 777 ? -13.751 9.136 -14.250 1.00 87.81 777 LYS A N 1
ATOM 6086 C CA . LYS A 1 777 ? -13.344 10.233 -13.350 1.00 87.81 777 LYS A CA 1
ATOM 6087 C C . LYS A 1 777 ? -14.482 10.824 -12.493 1.00 87.81 777 LYS A C 1
ATOM 6089 O O . LYS A 1 777 ? -14.197 11.478 -11.489 1.00 87.81 777 LYS A O 1
ATOM 6094 N N . ASP A 1 778 ? -15.737 10.634 -12.907 1.00 88.19 778 ASP A N 1
ATOM 6095 C CA . ASP A 1 778 ? -16.928 11.19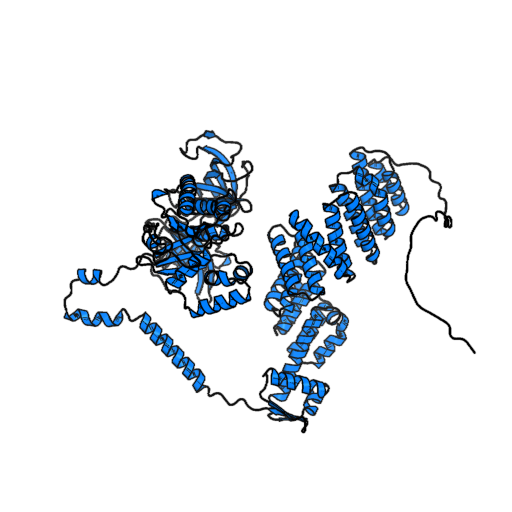3 -12.258 1.00 88.19 778 ASP A CA 1
ATOM 6096 C C . ASP A 1 778 ? -17.453 10.283 -11.124 1.00 88.19 778 ASP A C 1
ATOM 6098 O O . ASP A 1 778 ? -18.294 10.714 -10.335 1.00 88.19 778 ASP A O 1
ATOM 6102 N N . LEU A 1 779 ? -16.949 9.044 -11.024 1.00 90.12 779 LEU A N 1
ATOM 6103 C CA . LEU A 1 779 ? -17.270 8.055 -9.989 1.00 90.12 779 LEU A CA 1
ATOM 6104 C C . LEU A 1 779 ? -16.005 7.648 -9.228 1.00 90.12 779 LEU A C 1
ATOM 6106 O O . LEU A 1 779 ? -14.913 7.625 -9.790 1.00 90.12 779 LEU A O 1
ATOM 6110 N N . LYS A 1 780 ? -16.131 7.335 -7.935 1.00 90.00 780 LYS A N 1
ATOM 6111 C CA . LYS A 1 780 ? -14.993 6.972 -7.074 1.00 90.00 780 LYS A CA 1
ATOM 6112 C C . LYS A 1 780 ? -15.389 5.898 -6.063 1.00 90.00 780 LYS A C 1
ATOM 6114 O O . LYS A 1 780 ? -16.553 5.803 -5.679 1.00 90.00 780 LYS A O 1
ATOM 6119 N N . ARG A 1 781 ? -14.403 5.131 -5.593 1.00 88.44 781 ARG A N 1
ATOM 6120 C CA . ARG A 1 781 ? -14.516 4.269 -4.405 1.00 88.44 781 ARG A CA 1
ATOM 6121 C C . ARG A 1 781 ? -15.105 5.057 -3.231 1.00 88.44 781 ARG A C 1
ATOM 6123 O O . ARG A 1 781 ? -14.725 6.207 -3.011 1.00 88.44 781 ARG A O 1
ATOM 6130 N N . GLY A 1 782 ? -16.046 4.454 -2.508 1.00 88.38 782 GLY A N 1
ATOM 6131 C CA . GLY A 1 782 ? -16.788 5.123 -1.432 1.00 88.38 782 GLY A CA 1
ATOM 6132 C C . GLY A 1 782 ? -18.018 5.924 -1.880 1.00 88.38 782 GLY A C 1
ATOM 6133 O O . GLY A 1 782 ? -18.766 6.384 -1.022 1.00 88.38 782 GLY A O 1
ATOM 6134 N N . PHE A 1 783 ? -18.280 6.076 -3.184 1.00 93.50 783 PHE A N 1
ATOM 6135 C CA . PHE A 1 783 ? -19.593 6.536 -3.661 1.00 93.50 783 PHE A CA 1
ATOM 6136 C C . PHE A 1 783 ? -20.627 5.413 -3.497 1.00 93.50 783 PHE A C 1
ATOM 6138 O O . PHE A 1 783 ? -20.273 4.235 -3.434 1.00 93.50 783 PHE A O 1
ATOM 6145 N N . VAL A 1 784 ? -21.912 5.761 -3.455 1.00 94.00 784 VAL A N 1
ATOM 6146 C CA . VAL A 1 784 ? -23.010 4.804 -3.247 1.00 94.00 784 VAL A CA 1
ATOM 6147 C C . VAL A 1 784 ? -24.015 4.921 -4.383 1.00 94.00 784 VAL A C 1
ATOM 6149 O O . VAL A 1 784 ? -24.592 5.988 -4.594 1.00 94.00 784 VAL A O 1
ATOM 6152 N N . ALA A 1 785 ? -24.240 3.822 -5.103 1.00 94.25 785 ALA A N 1
ATOM 6153 C CA . ALA A 1 785 ? -25.340 3.716 -6.053 1.00 94.25 785 ALA A CA 1
ATOM 6154 C C . ALA A 1 785 ? -26.649 3.385 -5.318 1.00 94.25 785 ALA A C 1
ATOM 6156 O O . ALA A 1 785 ? -26.676 2.593 -4.373 1.00 94.25 785 ALA A O 1
ATOM 6157 N N . SER A 1 786 ? -27.732 4.012 -5.767 1.00 93.12 786 SER A N 1
ATOM 6158 C CA . SER A 1 786 ? -29.079 3.926 -5.194 1.00 93.12 786 SER A CA 1
ATOM 6159 C C . SER A 1 786 ? -30.134 4.059 -6.294 1.00 93.12 786 SER A C 1
ATOM 6161 O O . SER A 1 786 ? -29.806 4.488 -7.401 1.00 93.12 786 SER A O 1
ATOM 6163 N N . ASN A 1 787 ? -31.387 3.689 -6.028 1.00 90.94 787 ASN A N 1
ATOM 6164 C CA . ASN A 1 787 ? -32.473 3.836 -6.999 1.00 90.94 787 ASN A CA 1
ATOM 6165 C C . ASN A 1 787 ? -32.911 5.308 -7.076 1.00 90.94 787 ASN A C 1
ATOM 6167 O O . ASN A 1 787 ? -33.229 5.923 -6.064 1.00 90.94 787 ASN A O 1
ATOM 6171 N N . SER A 1 788 ? -32.964 5.886 -8.277 1.00 86.88 788 SER A N 1
ATOM 6172 C CA . SER A 1 788 ? -33.348 7.295 -8.452 1.00 86.88 788 SER A CA 1
ATOM 6173 C C . SER A 1 788 ? -34.806 7.601 -8.091 1.00 86.88 788 SER A C 1
ATOM 6175 O O . SER A 1 788 ? -35.133 8.764 -7.869 1.00 86.88 788 SER A O 1
ATOM 6177 N N . LYS A 1 789 ? -35.687 6.589 -8.078 1.00 84.50 789 LYS A N 1
ATOM 6178 C CA . LYS A 1 789 ? -37.120 6.737 -7.758 1.00 84.50 789 LYS A CA 1
ATOM 6179 C C . LYS A 1 789 ? -37.480 6.335 -6.316 1.00 84.50 789 LYS A C 1
ATOM 6181 O O . LYS A 1 789 ? -38.629 6.514 -5.932 1.00 84.50 789 LYS A O 1
ATOM 6186 N N . ASP A 1 790 ? -36.539 5.788 -5.546 1.00 83.44 790 ASP A N 1
ATOM 6187 C CA . ASP A 1 790 ? -36.796 5.134 -4.254 1.00 83.44 790 ASP A CA 1
ATOM 6188 C C . ASP A 1 790 ? -35.613 5.373 -3.297 1.00 83.44 790 ASP A C 1
ATOM 6190 O O . ASP A 1 790 ? -34.545 4.783 -3.468 1.00 83.44 790 ASP A O 1
ATOM 6194 N N . ASP A 1 791 ? -35.803 6.319 -2.366 1.00 85.94 791 ASP A N 1
ATOM 6195 C CA . ASP A 1 791 ? -34.809 6.874 -1.424 1.00 85.94 791 ASP A CA 1
ATOM 6196 C C . ASP A 1 791 ? -33.375 6.987 -2.000 1.00 85.94 791 ASP A C 1
ATOM 6198 O O . ASP A 1 791 ? -32.497 6.193 -1.649 1.00 85.94 791 ASP A O 1
ATOM 6202 N N . PRO A 1 792 ? -33.100 7.956 -2.896 1.00 88.56 792 PRO A N 1
ATOM 6203 C CA . PRO A 1 792 ? -31.771 8.138 -3.472 1.00 88.56 792 PRO A CA 1
ATOM 6204 C C . PRO A 1 792 ? -30.748 8.649 -2.442 1.00 88.56 792 PRO A C 1
ATOM 6206 O O . PRO A 1 792 ? -30.996 9.584 -1.678 1.00 88.56 792 PRO A O 1
ATOM 6209 N N . ALA A 1 793 ? -29.545 8.077 -2.480 1.00 89.38 793 ALA A N 1
ATOM 6210 C CA . ALA A 1 793 ? -28.441 8.404 -1.584 1.00 89.38 793 ALA A CA 1
ATOM 6211 C C . ALA A 1 793 ? -27.924 9.846 -1.794 1.00 89.38 793 ALA A C 1
ATOM 6213 O O . ALA A 1 793 ? -27.505 10.218 -2.894 1.00 89.38 793 ALA A O 1
ATOM 6214 N N . LYS A 1 794 ? -27.905 10.644 -0.716 1.00 90.50 794 LYS A N 1
ATOM 6215 C CA . LYS A 1 794 ? -27.447 12.050 -0.691 1.00 90.50 794 LYS A CA 1
ATOM 6216 C C . LYS A 1 794 ? -26.083 12.207 0.002 1.00 90.50 794 LYS A C 1
ATOM 6218 O O . LYS A 1 794 ? -25.642 11.328 0.738 1.00 90.50 794 LYS A O 1
ATOM 6223 N N . GLU A 1 795 ? -25.428 13.349 -0.213 1.00 92.69 795 GLU A N 1
ATOM 6224 C CA . GLU A 1 795 ? -24.267 13.787 0.579 1.00 92.69 795 GLU A CA 1
ATOM 6225 C C . GLU A 1 795 ? -24.688 14.061 2.037 1.00 92.69 795 GLU A C 1
ATOM 6227 O O . GLU A 1 795 ? -25.712 14.702 2.278 1.00 92.69 795 GLU A O 1
ATOM 6232 N N . ALA A 1 796 ? -23.901 13.615 3.016 1.00 92.62 796 ALA A N 1
ATOM 6233 C CA . ALA A 1 796 ? -24.073 13.997 4.417 1.00 92.62 796 ALA A CA 1
ATOM 6234 C C . ALA A 1 796 ? -23.356 15.331 4.695 1.00 92.62 796 ALA A C 1
ATOM 6236 O O . ALA A 1 796 ? -22.140 15.418 4.526 1.00 92.62 796 ALA A O 1
ATOM 6237 N N . ALA A 1 797 ? -24.083 16.359 5.145 1.00 92.19 797 ALA A N 1
ATOM 6238 C CA . ALA A 1 797 ? -23.491 17.630 5.580 1.00 92.19 797 ALA A CA 1
ATOM 6239 C C . ALA A 1 797 ? -22.825 17.484 6.957 1.00 92.19 797 ALA A C 1
ATOM 6241 O O . ALA A 1 797 ? -21.692 17.914 7.170 1.00 92.19 797 ALA A O 1
ATOM 6242 N N . ASN A 1 798 ? -23.530 16.840 7.886 1.00 93.50 798 ASN A N 1
ATOM 6243 C CA . ASN A 1 798 ? -23.001 16.360 9.156 1.00 93.50 798 ASN A CA 1
ATOM 6244 C C . ASN A 1 798 ? -23.828 15.153 9.633 1.00 93.50 798 ASN A C 1
ATOM 6246 O O . ASN A 1 798 ? -24.883 14.850 9.072 1.00 93.50 798 ASN A O 1
ATOM 6250 N N . PHE A 1 799 ? -23.346 14.431 10.639 1.00 95.94 799 PHE A N 1
ATOM 6251 C CA . PHE A 1 799 ? -24.082 13.315 11.234 1.00 95.94 799 PHE A CA 1
ATOM 6252 C C . PHE A 1 799 ? -23.775 13.177 12.724 1.00 95.94 799 PHE A C 1
ATOM 6254 O O . PHE A 1 799 ? -22.648 13.407 13.164 1.00 95.94 799 PHE A O 1
ATOM 6261 N N . THR A 1 800 ? -24.772 12.765 13.506 1.00 95.56 800 THR A N 1
ATOM 6262 C CA . THR A 1 800 ? -24.607 12.486 14.936 1.00 95.56 800 THR A CA 1
ATOM 6263 C C . THR A 1 800 ? -24.500 10.985 15.147 1.00 95.56 800 THR A C 1
ATOM 6265 O O . THR A 1 800 ? -25.318 10.196 14.666 1.00 95.56 800 THR A O 1
ATOM 6268 N N . SER A 1 801 ? -23.469 10.578 15.878 1.00 94.31 801 SER A N 1
ATOM 6269 C CA . SER A 1 801 ? -23.087 9.180 16.038 1.00 94.31 801 SER A CA 1
ATOM 6270 C C . SER A 1 801 ? -22.818 8.822 17.493 1.00 94.31 801 SER A C 1
ATOM 6272 O O . SER A 1 801 ? -22.312 9.633 18.264 1.00 94.31 801 SER A O 1
ATOM 6274 N N . GLN A 1 802 ? -23.151 7.587 17.858 1.00 91.12 802 GLN A N 1
ATOM 6275 C CA . GLN A 1 802 ? -22.754 6.981 19.121 1.00 91.12 802 GLN A CA 1
ATOM 6276 C C . GLN A 1 802 ? -21.386 6.330 18.920 1.00 91.12 802 GLN A C 1
ATOM 6278 O O . GLN A 1 802 ? -21.254 5.424 18.097 1.00 91.12 802 GLN A O 1
ATOM 6283 N N . VAL A 1 803 ? -20.385 6.774 19.674 1.00 91.62 803 VAL A N 1
ATOM 6284 C CA . VAL A 1 803 ? -18.982 6.374 19.524 1.00 91.62 803 VAL A CA 1
ATOM 6285 C C . VAL A 1 803 ? -18.462 5.787 20.831 1.00 91.62 803 VAL A C 1
ATOM 6287 O O . VAL A 1 803 ? -18.775 6.289 21.907 1.00 91.62 803 VAL A O 1
ATOM 6290 N N . ILE A 1 804 ? -17.654 4.732 20.743 1.00 88.62 804 ILE A N 1
ATOM 6291 C CA . ILE A 1 804 ? -16.939 4.112 21.863 1.00 88.62 804 ILE A CA 1
ATOM 6292 C C . ILE A 1 804 ? -15.441 4.305 21.614 1.00 88.62 804 ILE A C 1
ATOM 6294 O O . ILE A 1 804 ? -14.912 3.783 20.632 1.00 88.62 804 ILE A O 1
ATOM 6298 N N . ILE A 1 805 ? -14.760 5.047 22.490 1.00 88.94 805 ILE A N 1
ATOM 6299 C CA . ILE A 1 805 ? -13.321 5.318 22.379 1.00 88.94 805 ILE A CA 1
ATOM 6300 C C . ILE A 1 805 ? -12.536 4.100 22.863 1.00 88.94 805 ILE A C 1
ATOM 6302 O O . ILE A 1 805 ? -12.787 3.573 23.949 1.00 88.94 805 ILE A O 1
ATOM 6306 N N . MET A 1 806 ? -11.566 3.648 22.070 1.00 79.19 806 MET A N 1
ATOM 6307 C CA . MET A 1 806 ? -10.807 2.425 22.322 1.00 79.19 806 MET A CA 1
ATOM 6308 C C . MET A 1 806 ? -9.331 2.629 21.985 1.00 79.19 806 MET A C 1
ATOM 6310 O O . MET A 1 806 ? -8.998 3.164 20.941 1.00 79.19 806 MET A O 1
ATOM 6314 N N . ASN A 1 807 ? -8.432 2.196 22.867 1.00 73.75 807 ASN A N 1
ATOM 6315 C CA . ASN A 1 807 ? -6.971 2.203 22.680 1.00 73.75 807 ASN A CA 1
ATOM 6316 C C . ASN A 1 807 ? -6.287 3.568 22.430 1.00 73.75 807 ASN A C 1
ATOM 6318 O O . ASN A 1 807 ? -5.060 3.612 22.408 1.00 73.75 807 ASN A O 1
ATOM 6322 N N . HIS A 1 808 ? -7.018 4.683 22.340 1.00 80.31 808 HIS A N 1
ATOM 6323 C CA . HIS A 1 808 ? -6.423 6.020 22.255 1.00 80.31 808 HIS A CA 1
ATOM 6324 C C . HIS A 1 808 ? -5.603 6.359 23.526 1.00 80.31 808 HIS A C 1
ATOM 6326 O O . HIS A 1 808 ? -6.132 6.228 24.634 1.00 80.31 808 HIS A O 1
ATOM 6332 N N . PRO A 1 809 ? -4.334 6.804 23.417 1.00 74.06 809 PRO A N 1
ATOM 6333 C CA . PRO A 1 809 ? -3.475 7.046 24.583 1.00 74.06 809 PRO A CA 1
ATOM 6334 C C . PRO A 1 809 ? -3.724 8.402 25.265 1.00 74.06 809 PRO A C 1
ATOM 6336 O O . PRO A 1 809 ? -3.428 8.559 26.448 1.00 74.06 809 PRO A O 1
ATOM 6339 N N . GLY A 1 810 ? -4.246 9.386 24.525 1.00 85.38 810 GLY A N 1
ATOM 6340 C CA . GLY A 1 810 ? -4.539 10.734 25.016 1.00 85.38 810 GLY A CA 1
ATOM 6341 C C . GLY A 1 810 ? -6.025 10.973 25.301 1.00 85.38 810 GLY A C 1
ATOM 6342 O O . GLY A 1 810 ? -6.810 10.045 25.499 1.00 85.38 810 GLY A O 1
ATOM 6343 N N . GLN A 1 811 ? -6.426 12.242 25.253 1.00 89.38 811 GLN A N 1
ATOM 6344 C CA . GLN A 1 811 ? -7.813 12.695 25.396 1.00 89.38 811 GLN A CA 1
ATOM 6345 C C . GLN A 1 811 ? -8.329 13.190 24.037 1.00 89.38 811 GLN A C 1
ATOM 6347 O O . GLN A 1 811 ? -7.591 13.868 23.325 1.00 89.38 811 GLN A O 1
ATOM 6352 N N . ILE A 1 812 ? -9.568 12.855 23.674 1.00 91.50 812 ILE A N 1
ATOM 6353 C CA . ILE A 1 812 ? -10.213 13.300 22.427 1.00 91.50 812 ILE A CA 1
ATOM 6354 C C . ILE A 1 812 ? -11.173 14.440 22.760 1.00 91.50 812 ILE A C 1
ATOM 6356 O O . ILE A 1 812 ? -12.136 14.222 23.490 1.00 91.50 812 ILE A O 1
ATOM 6360 N N . GLY A 1 813 ? -10.912 15.640 22.242 1.00 90.81 813 GLY A N 1
ATOM 6361 C CA . GLY A 1 813 ? -11.752 16.830 22.423 1.00 90.81 813 GLY A CA 1
ATOM 6362 C C . GLY A 1 813 ? -12.381 17.326 21.117 1.00 90.81 813 GLY A C 1
ATOM 6363 O O . GLY A 1 813 ? -12.085 16.818 20.031 1.00 90.81 813 GLY A O 1
ATOM 6364 N N . ASN A 1 814 ? -13.226 18.355 21.221 1.00 92.12 814 ASN A N 1
ATOM 6365 C CA . ASN A 1 814 ? -13.809 19.038 20.063 1.00 92.12 814 ASN A CA 1
ATOM 6366 C C . ASN A 1 814 ? -12.705 19.548 19.118 1.00 92.12 814 ASN A C 1
ATOM 6368 O O . ASN A 1 814 ? -11.705 20.120 19.551 1.00 92.12 814 ASN A O 1
ATOM 6372 N N . GLY A 1 815 ? -12.893 19.346 17.815 1.00 89.31 815 GLY A N 1
ATOM 6373 C CA . GLY A 1 815 ? -11.931 19.697 16.771 1.00 89.31 815 GLY A CA 1
ATOM 6374 C C . GLY A 1 815 ? -10.987 18.571 16.335 1.00 89.31 815 GLY A C 1
ATOM 6375 O O . GLY A 1 815 ? -10.317 18.747 15.318 1.00 89.31 815 GLY A O 1
ATOM 6376 N N . TYR A 1 816 ? -10.961 17.427 17.030 1.00 92.25 816 TYR A N 1
ATOM 6377 C CA . TYR A 1 816 ? -10.204 16.236 16.620 1.00 92.25 816 TYR A CA 1
ATOM 6378 C C . TYR A 1 816 ? -10.607 15.779 15.203 1.00 92.25 816 TYR A C 1
ATOM 6380 O O . TYR A 1 816 ? -11.792 15.770 14.872 1.00 92.25 816 TYR A O 1
ATOM 6388 N N . ALA A 1 817 ? -9.635 15.431 14.352 1.00 92.00 817 ALA A N 1
ATOM 6389 C CA . ALA A 1 817 ? -9.856 15.168 12.922 1.00 92.00 817 ALA A CA 1
ATOM 6390 C C . ALA A 1 817 ? -9.231 13.838 12.433 1.00 92.00 817 ALA A C 1
ATOM 6392 O O . ALA A 1 817 ? -8.327 13.858 11.593 1.00 92.00 817 ALA A O 1
ATOM 6393 N N . PRO A 1 818 ? -9.676 12.683 12.963 1.00 92.88 818 PRO A N 1
ATOM 6394 C CA . PRO A 1 818 ? -9.206 11.360 12.554 1.00 92.88 818 PRO A CA 1
ATOM 6395 C C . PRO A 1 818 ? -9.739 10.948 11.172 1.00 92.88 818 PRO A C 1
ATOM 6397 O O . PRO A 1 818 ? -10.571 11.627 10.560 1.00 92.88 818 PRO A O 1
ATOM 6400 N N . VAL A 1 819 ? -9.295 9.785 10.689 1.00 91.75 819 VAL A N 1
ATOM 6401 C CA . VAL A 1 819 ? -9.864 9.143 9.496 1.00 91.75 819 VAL A CA 1
ATOM 6402 C C . VAL A 1 819 ? -11.000 8.207 9.900 1.00 91.75 819 VAL A C 1
ATOM 6404 O O . VAL A 1 819 ? -10.908 7.497 10.901 1.00 91.75 819 VAL A O 1
ATOM 6407 N N . LEU A 1 820 ? -12.081 8.214 9.126 1.00 91.31 820 LEU A N 1
ATOM 6408 C CA . LEU A 1 820 ? -13.255 7.380 9.331 1.00 91.31 820 LEU A CA 1
ATOM 6409 C C . LEU A 1 820 ? -13.400 6.391 8.168 1.00 91.31 820 LEU A C 1
ATOM 6411 O O . LEU A 1 820 ? -13.458 6.784 6.999 1.00 91.31 820 LEU A O 1
ATOM 6415 N N . ASP A 1 821 ? -13.460 5.110 8.525 1.00 89.19 821 ASP A N 1
ATOM 6416 C CA . ASP A 1 821 ? -13.703 3.974 7.640 1.00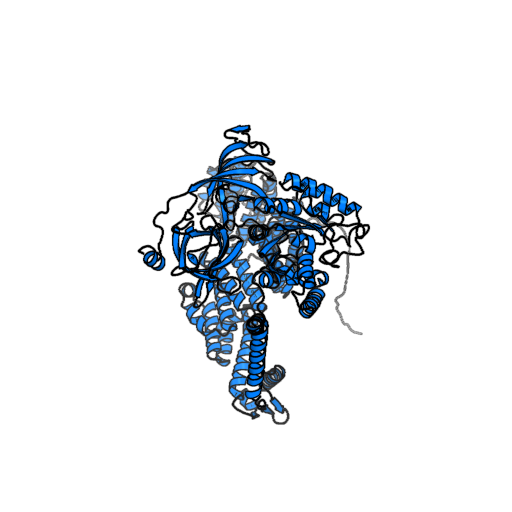 89.19 821 ASP A CA 1
ATOM 6417 C C . ASP A 1 821 ? -15.175 3.545 7.760 1.00 89.19 821 ASP A C 1
ATOM 6419 O O . ASP A 1 821 ? -15.612 3.096 8.823 1.00 89.19 821 ASP A O 1
ATOM 6423 N N . CYS A 1 822 ? -15.947 3.663 6.678 1.00 87.94 822 CYS A N 1
ATOM 6424 C CA . CYS A 1 822 ? -17.356 3.255 6.610 1.00 87.94 822 CYS A CA 1
ATOM 6425 C C . CYS A 1 822 ? -17.639 2.602 5.249 1.00 87.94 822 CYS A C 1
ATOM 6427 O O . CYS A 1 822 ? -17.266 3.165 4.226 1.00 87.94 822 CYS A O 1
ATOM 6429 N N . HIS A 1 823 ? -18.268 1.420 5.221 1.00 86.56 823 HIS A N 1
ATOM 6430 C CA . HIS A 1 823 ? -18.458 0.568 4.028 1.00 86.56 823 HIS A CA 1
ATOM 6431 C C . HIS A 1 823 ? -17.195 0.379 3.149 1.00 86.56 823 HIS A C 1
ATOM 6433 O O . HIS A 1 823 ? -16.412 -0.548 3.360 1.00 86.56 823 HIS A O 1
ATOM 6439 N N . THR A 1 824 ? -17.018 1.249 2.153 1.00 85.81 824 THR A N 1
ATOM 6440 C CA . THR A 1 824 ? -15.901 1.321 1.189 1.00 85.81 824 THR A CA 1
ATOM 6441 C C . THR A 1 824 ? -15.234 2.706 1.167 1.00 85.81 824 THR A C 1
ATOM 6443 O O . THR A 1 824 ? -14.256 2.920 0.448 1.00 85.81 824 THR A O 1
ATOM 6446 N N . CYS A 1 825 ? -15.771 3.651 1.942 1.00 87.00 825 CYS A N 1
ATOM 6447 C CA . CYS A 1 825 ? -15.347 5.034 2.081 1.00 87.00 825 CYS A CA 1
ATOM 6448 C C . CYS A 1 825 ? -14.282 5.183 3.182 1.00 87.00 825 CYS A C 1
ATOM 6450 O O . CYS A 1 825 ? -14.424 4.644 4.278 1.00 87.00 825 CYS A O 1
ATOM 6452 N N . HIS A 1 826 ? -13.241 5.963 2.883 1.00 88.31 826 HIS A N 1
ATOM 6453 C CA . HIS A 1 826 ? -12.101 6.252 3.756 1.00 88.31 826 HIS A CA 1
ATOM 6454 C C . HIS A 1 826 ? -11.819 7.763 3.702 1.00 88.31 826 HIS A C 1
ATOM 6456 O O . HIS A 1 826 ? -11.146 8.248 2.788 1.00 88.31 826 HIS A O 1
ATOM 6462 N N . ILE A 1 827 ? -12.420 8.532 4.616 1.00 90.69 827 ILE A N 1
ATOM 6463 C CA . ILE A 1 827 ? -12.430 10.007 4.582 1.00 90.69 827 ILE A CA 1
ATOM 6464 C C . ILE A 1 827 ? -12.095 10.573 5.967 1.00 90.69 827 ILE A C 1
ATOM 6466 O O . ILE A 1 827 ? -12.524 10.043 6.986 1.00 90.69 827 ILE A O 1
ATOM 6470 N N . ALA A 1 828 ? -11.320 11.661 6.016 1.00 92.38 828 ALA A N 1
ATOM 6471 C CA . ALA A 1 828 ? -11.065 12.382 7.262 1.00 92.38 828 ALA A CA 1
ATOM 6472 C C . ALA A 1 828 ? -12.326 13.129 7.721 1.00 92.38 828 ALA A C 1
ATOM 6474 O O . ALA A 1 828 ? -13.007 13.772 6.914 1.00 92.38 828 ALA A O 1
ATOM 6475 N N . VAL A 1 829 ? -12.638 13.048 9.011 1.00 93.56 829 VAL A N 1
ATOM 6476 C CA . VAL A 1 829 ? -13.885 13.554 9.598 1.00 93.56 829 VAL A CA 1
ATOM 6477 C C . VAL A 1 829 ? -13.560 14.334 10.865 1.00 93.56 829 VAL A C 1
ATOM 6479 O O . VAL A 1 829 ? -12.883 13.832 11.756 1.00 93.56 829 VAL A O 1
ATOM 6482 N N . LYS A 1 830 ? -14.054 15.571 10.959 1.00 94.38 830 LYS A N 1
ATOM 6483 C CA . LYS A 1 830 ? -13.875 16.421 12.136 1.00 94.38 830 LYS A CA 1
ATOM 6484 C C . LYS A 1 830 ? -14.960 16.114 13.165 1.00 94.38 830 LYS A C 1
ATOM 6486 O O . LYS A 1 830 ? -16.149 16.244 12.876 1.00 94.38 830 LYS A O 1
ATOM 6491 N N . PHE A 1 831 ? -14.548 15.763 14.376 1.00 94.25 831 PHE A N 1
ATOM 6492 C CA . PHE A 1 831 ? -15.403 15.714 15.557 1.00 94.25 831 PHE A CA 1
ATOM 6493 C C . PHE A 1 831 ? -15.709 17.171 15.922 1.00 94.25 831 PHE A C 1
ATOM 6495 O O . PHE A 1 831 ? -14.846 17.875 16.448 1.00 94.25 831 PHE A O 1
ATOM 6502 N N . ALA A 1 832 ? -16.890 17.667 15.557 1.00 93.12 832 ALA A N 1
ATOM 6503 C CA . ALA A 1 832 ? -17.251 19.067 15.761 1.00 93.12 832 ALA A CA 1
ATOM 6504 C C . ALA A 1 832 ? -17.581 19.325 17.235 1.00 93.12 832 ALA A C 1
ATOM 6506 O O . ALA A 1 832 ? -16.956 20.171 17.872 1.00 93.12 832 ALA A O 1
ATOM 6507 N N . GLU A 1 833 ? -18.527 18.549 17.763 1.00 93.94 833 GLU A N 1
ATOM 6508 C CA . GLU A 1 833 ? -19.121 18.716 19.089 1.00 93.94 833 GLU A CA 1
ATOM 6509 C C . GLU A 1 833 ? -19.313 17.332 19.728 1.00 93.94 833 GLU A C 1
ATOM 6511 O O . GLU A 1 833 ? -19.984 16.466 19.160 1.00 93.94 833 GLU A O 1
ATOM 6516 N N . ILE A 1 834 ? -18.744 17.110 20.914 1.00 94.00 834 ILE A N 1
ATOM 6517 C CA . ILE A 1 834 ? -19.103 15.984 21.781 1.00 94.00 834 ILE A CA 1
ATOM 6518 C C . ILE A 1 834 ? -20.327 16.417 22.599 1.00 94.00 834 ILE A C 1
ATOM 6520 O O . ILE A 1 834 ? -20.225 17.260 23.486 1.00 94.00 834 ILE A O 1
ATOM 6524 N N . LEU A 1 835 ? -21.495 15.865 22.269 1.00 92.06 835 LEU A N 1
ATOM 6525 C CA . LEU A 1 835 ? -22.795 16.302 22.785 1.00 92.06 835 LEU A CA 1
ATOM 6526 C C . LEU A 1 835 ? -23.067 15.756 24.190 1.00 92.06 835 LEU A C 1
ATOM 6528 O O . LEU A 1 835 ? -23.421 16.511 25.091 1.00 92.06 835 LEU A O 1
ATOM 6532 N N . THR A 1 836 ? -22.883 14.450 24.393 1.00 92.44 836 THR A N 1
ATOM 6533 C CA . THR A 1 836 ? -23.033 13.793 25.702 1.00 92.44 836 THR A CA 1
ATOM 6534 C C . THR A 1 836 ? -22.040 12.647 25.859 1.00 92.44 836 THR A C 1
ATOM 6536 O O . THR A 1 836 ? -21.672 11.978 24.893 1.00 92.44 836 THR A O 1
ATOM 6539 N N . LYS A 1 837 ? -21.600 12.406 27.093 1.00 92.31 837 LYS A N 1
ATOM 6540 C CA . LYS A 1 837 ? -20.943 11.171 27.523 1.00 92.31 837 LYS A CA 1
ATOM 6541 C C . LYS A 1 837 ? -22.016 10.187 27.967 1.00 92.31 837 LYS A C 1
ATOM 6543 O O . LYS A 1 837 ? -22.941 10.570 28.682 1.00 92.31 837 LYS A O 1
ATOM 6548 N N . ILE A 1 838 ? -21.872 8.921 27.596 1.00 90.12 838 ILE A N 1
ATOM 6549 C CA . ILE A 1 838 ? -22.840 7.865 27.910 1.00 90.12 838 ILE A CA 1
ATOM 6550 C C . ILE A 1 838 ? -22.141 6.633 28.493 1.00 90.12 838 ILE A C 1
ATOM 6552 O O . ILE A 1 838 ? -20.972 6.369 28.207 1.00 90.12 838 ILE A O 1
ATOM 6556 N N . ASP A 1 839 ? -22.866 5.832 29.270 1.00 82.50 839 ASP A N 1
ATOM 6557 C CA . ASP A 1 839 ? -22.405 4.498 29.649 1.00 82.50 839 ASP A CA 1
ATOM 6558 C C . ASP A 1 839 ? -22.450 3.550 28.440 1.00 82.50 839 ASP A C 1
ATOM 6560 O O . ASP A 1 839 ? -23.485 3.368 27.795 1.00 82.50 839 ASP A O 1
ATOM 6564 N N . ARG A 1 840 ? -21.324 2.876 28.180 1.00 73.81 840 ARG A N 1
ATOM 6565 C CA . ARG A 1 840 ? -21.168 1.872 27.120 1.00 73.81 840 ARG A CA 1
ATOM 6566 C C . ARG A 1 840 ? -22.163 0.704 27.234 1.00 73.81 840 ARG A C 1
ATOM 6568 O O . ARG A 1 840 ? -22.438 0.076 26.214 1.00 73.81 840 ARG A O 1
ATOM 6575 N N . ARG A 1 841 ? -22.664 0.365 28.432 1.00 70.56 841 ARG A N 1
ATOM 6576 C CA . ARG A 1 841 ? -23.560 -0.793 28.640 1.00 70.56 841 ARG A CA 1
ATOM 6577 C C . ARG A 1 841 ? -25.044 -0.442 28.641 1.00 70.56 841 ARG A C 1
ATOM 6579 O O . ARG A 1 841 ? -25.809 -1.083 27.930 1.00 70.56 841 ARG A O 1
ATOM 6586 N N . SER A 1 842 ? -25.454 0.528 29.453 1.00 72.19 842 SER A N 1
ATOM 6587 C CA . SER A 1 842 ? -26.859 0.923 29.615 1.00 72.19 842 SER A CA 1
ATOM 6588 C C . SER A 1 842 ? -27.313 2.012 28.643 1.00 72.19 842 SER A C 1
ATOM 6590 O O . SER A 1 842 ? -28.511 2.263 28.543 1.00 72.19 842 SER A O 1
ATOM 6592 N N . GLY A 1 843 ? -26.384 2.681 27.949 1.00 70.44 843 GLY A N 1
ATOM 6593 C CA . GLY A 1 843 ? -26.684 3.798 27.050 1.00 70.44 843 GLY A CA 1
ATOM 6594 C C . GLY A 1 843 ? -27.165 5.070 27.755 1.00 70.44 843 GLY A C 1
ATOM 6595 O O . GLY A 1 843 ? -27.473 6.043 27.074 1.00 70.44 843 GLY A O 1
ATOM 6596 N N . LYS A 1 844 ? -27.233 5.080 29.094 1.00 83.25 844 LYS A N 1
ATOM 6597 C CA . LYS A 1 844 ? -27.626 6.252 29.883 1.00 83.25 844 LYS A CA 1
ATOM 6598 C C . LYS A 1 844 ? -26.594 7.364 29.755 1.00 83.25 844 LYS A C 1
ATOM 6600 O O . LYS A 1 844 ? -25.392 7.097 29.758 1.00 83.25 844 LYS A O 1
ATOM 6605 N N . GLU A 1 845 ? -27.071 8.600 29.703 1.00 87.50 845 GLU A N 1
ATOM 6606 C CA . GLU A 1 845 ? -26.220 9.786 29.750 1.00 87.50 845 GLU A CA 1
ATOM 6607 C C . GLU A 1 845 ? -25.576 9.927 31.138 1.00 87.50 845 GLU A C 1
ATOM 6609 O O . GLU A 1 845 ? -26.208 9.663 32.162 1.00 87.50 845 GLU A O 1
ATOM 6614 N N . LEU A 1 846 ? -24.295 10.295 31.152 1.00 88.12 846 LEU A N 1
ATOM 6615 C CA . LEU A 1 846 ? -23.466 10.457 32.352 1.00 88.12 846 LEU A CA 1
ATOM 6616 C C . LEU A 1 846 ? -23.042 11.915 32.561 1.00 88.12 846 LEU A C 1
ATOM 6618 O O . LEU A 1 846 ? -22.931 12.371 33.694 1.00 88.12 846 LEU A O 1
ATOM 6622 N N . GLU A 1 847 ? -22.776 12.630 31.469 1.00 90.25 847 GLU A N 1
ATOM 6623 C CA . GLU A 1 847 ? -22.268 14.004 31.455 1.00 90.25 847 GLU A CA 1
ATOM 6624 C C . GLU A 1 847 ? -22.728 14.661 30.147 1.00 90.25 847 GLU A C 1
ATOM 6626 O O . GLU A 1 847 ? -22.648 14.040 29.084 1.00 90.25 847 GLU A O 1
ATOM 6631 N N . LYS A 1 848 ? -23.220 15.900 30.203 1.00 89.31 848 LYS A N 1
ATOM 6632 C CA . LYS A 1 848 ? -23.597 16.671 29.011 1.00 89.31 848 LYS A CA 1
ATOM 6633 C C . LYS A 1 848 ? -22.460 17.618 28.627 1.00 89.31 848 LYS A C 1
ATOM 6635 O O . LYS A 1 848 ? -21.852 18.216 29.505 1.00 89.31 848 LYS A O 1
ATOM 6640 N N . GLU A 1 849 ? -22.192 17.728 27.327 1.00 89.25 849 GLU A N 1
ATOM 6641 C CA . GLU A 1 849 ? -21.140 18.565 26.726 1.00 89.25 849 GLU A CA 1
ATOM 6642 C C . GLU A 1 849 ? -19.745 18.383 27.384 1.00 89.25 849 GLU A C 1
ATOM 6644 O O . GLU A 1 849 ? -19.098 19.356 27.787 1.00 89.25 849 GLU A O 1
ATOM 6649 N N . PRO A 1 850 ? -19.250 17.130 27.512 1.00 91.44 850 PRO A N 1
ATOM 6650 C CA . PRO A 1 850 ? -17.964 16.840 28.145 1.00 91.44 850 PRO A CA 1
ATOM 6651 C C . PRO A 1 850 ? -16.801 17.442 27.342 1.00 91.44 850 PRO A C 1
ATOM 6653 O O . PRO A 1 850 ? -16.721 17.307 26.120 1.00 91.44 850 PRO A O 1
ATOM 6656 N N . LYS A 1 851 ? -15.825 18.046 28.032 1.00 89.44 851 LYS A N 1
ATOM 6657 C CA . LYS A 1 851 ? -14.668 18.700 27.379 1.00 89.44 851 LYS A CA 1
ATOM 6658 C C . LYS A 1 851 ? -13.778 17.737 26.582 1.00 89.44 851 LYS A C 1
ATOM 6660 O O . LYS A 1 851 ? -13.073 18.170 25.671 1.00 89.44 851 LYS A O 1
ATOM 6665 N N . PHE A 1 852 ? -13.776 16.456 26.946 1.00 90.94 852 PHE A N 1
ATOM 6666 C CA . PHE A 1 852 ? -13.055 15.392 26.254 1.00 90.94 852 PHE A CA 1
ATOM 6667 C C . PHE A 1 852 ? -13.635 14.007 26.579 1.00 90.94 852 PHE A C 1
ATOM 6669 O O . PHE A 1 852 ? -14.277 13.812 27.610 1.00 90.94 852 PHE A O 1
ATOM 6676 N N . LEU A 1 853 ? -13.304 13.019 25.749 1.00 92.00 853 LEU A N 1
ATOM 6677 C CA . LEU A 1 853 ? -13.478 11.590 26.014 1.00 92.00 853 LEU A CA 1
ATOM 6678 C C . LEU A 1 853 ? -12.113 10.900 26.190 1.00 92.00 853 LEU A C 1
ATOM 6680 O O . LEU A 1 853 ? -11.105 11.313 25.606 1.00 92.00 853 LEU A O 1
ATOM 6684 N N . LYS A 1 854 ? -12.076 9.838 26.998 1.00 90.50 854 LYS A N 1
ATOM 6685 C CA . LYS A 1 854 ? -10.900 8.992 27.272 1.00 90.50 854 LYS A CA 1
ATOM 6686 C C . LYS A 1 854 ? -11.134 7.549 26.811 1.00 90.50 854 LYS A C 1
ATOM 6688 O O . LYS A 1 854 ? -12.258 7.139 26.548 1.00 90.50 854 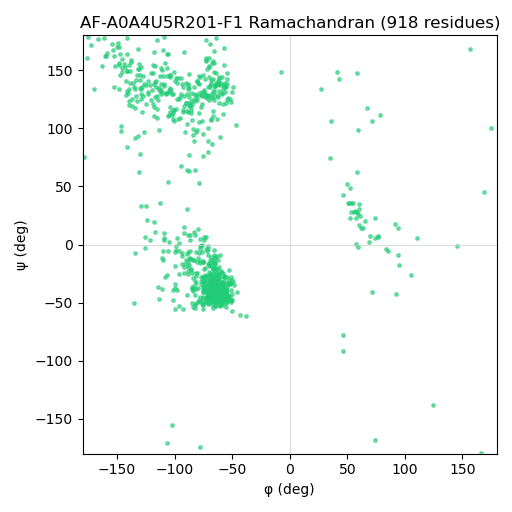LYS A O 1
ATOM 6693 N N . ASN A 1 855 ? -10.065 6.757 26.724 1.00 87.31 855 ASN A N 1
ATOM 6694 C CA . ASN A 1 855 ? -10.138 5.331 26.388 1.00 87.31 855 ASN A CA 1
ATOM 6695 C C . ASN A 1 855 ? -11.102 4.573 27.323 1.00 87.31 855 ASN A C 1
ATOM 6697 O O . ASN A 1 855 ? -10.936 4.608 28.542 1.00 87.31 855 ASN A O 1
ATOM 6701 N N . GLY A 1 856 ? -12.091 3.887 26.746 1.00 82.44 856 GLY A N 1
ATOM 6702 C CA . GLY A 1 856 ? -13.164 3.196 27.461 1.00 82.44 856 GLY A CA 1
ATOM 6703 C C . GLY A 1 856 ? -14.456 4.006 27.620 1.00 82.44 856 GLY A C 1
ATOM 6704 O O . GLY A 1 856 ? -15.501 3.395 27.851 1.00 82.44 856 GLY A O 1
ATOM 6705 N N . ASP A 1 857 ? -14.417 5.332 27.447 1.00 89.00 857 ASP A N 1
ATOM 6706 C CA . ASP A 1 857 ? -15.621 6.166 27.419 1.00 89.00 857 ASP A CA 1
ATOM 6707 C C . ASP A 1 857 ? -16.440 5.908 26.145 1.00 89.00 857 ASP A C 1
ATOM 6709 O O . ASP A 1 857 ? -15.905 5.589 25.078 1.00 89.00 857 ASP A O 1
ATOM 6713 N N . ALA A 1 858 ? -17.750 6.128 26.241 1.00 89.19 858 ALA A N 1
ATOM 6714 C CA . ALA A 1 858 ? -18.627 6.271 25.090 1.00 89.19 858 ALA A CA 1
ATOM 6715 C C . ALA A 1 858 ? -19.278 7.662 25.095 1.00 89.19 858 ALA A C 1
ATOM 6717 O O . ALA A 1 858 ? -19.440 8.281 26.148 1.00 89.19 858 ALA A O 1
ATOM 6718 N N . GLY A 1 859 ? -19.664 8.157 23.922 1.00 91.94 859 GLY A N 1
ATOM 6719 C CA . GLY A 1 859 ? -20.325 9.451 23.791 1.00 91.94 859 GLY A CA 1
ATOM 6720 C C . GLY A 1 859 ? -21.085 9.621 22.482 1.00 91.94 859 GLY A C 1
ATOM 6721 O O . GLY A 1 859 ? -20.865 8.894 21.512 1.00 91.94 859 GLY A O 1
ATOM 6722 N N . MET A 1 860 ? -21.990 10.592 22.472 1.00 93.12 860 MET A N 1
ATOM 6723 C CA . MET A 1 860 ? -22.675 11.086 21.284 1.00 93.12 860 MET A CA 1
ATOM 6724 C C . MET A 1 860 ? -21.854 12.227 20.682 1.00 93.12 860 MET A C 1
ATOM 6726 O O . MET A 1 860 ? -21.587 13.217 21.359 1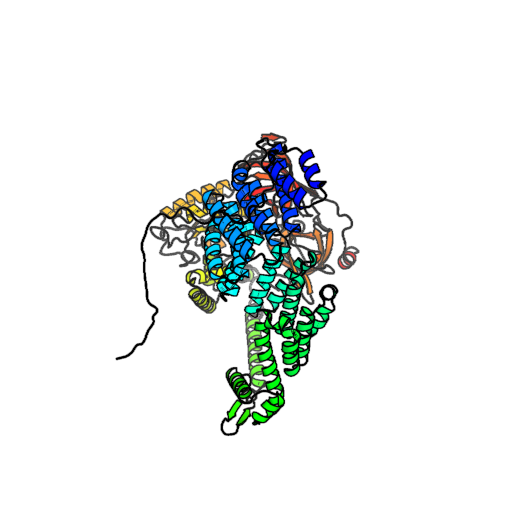.00 93.12 860 MET A O 1
ATOM 6730 N N . ILE A 1 861 ? -21.434 12.089 19.425 1.00 94.88 861 ILE A N 1
ATOM 6731 C CA . ILE A 1 861 ? -20.530 13.029 18.750 1.00 94.88 861 ILE A CA 1
ATOM 6732 C C . ILE A 1 861 ? -21.143 13.466 17.420 1.00 94.88 861 ILE A C 1
ATOM 6734 O O . ILE A 1 861 ? -21.499 12.623 16.588 1.00 94.88 861 ILE A O 1
ATOM 6738 N N . LYS A 1 862 ? -21.226 14.783 17.211 1.00 95.94 862 LYS A N 1
ATOM 6739 C CA . LYS A 1 862 ? -21.564 15.399 15.926 1.00 95.94 862 LYS A CA 1
ATOM 6740 C C . LYS A 1 862 ? -20.309 15.493 15.062 1.00 95.94 862 LYS A C 1
ATOM 6742 O O . LYS A 1 862 ? -19.284 16.039 15.480 1.00 95.94 862 LYS A O 1
ATOM 6747 N N . MET A 1 863 ? -20.387 14.950 13.857 1.00 95.44 863 MET A N 1
ATOM 6748 C CA . MET A 1 863 ? -19.261 14.768 12.948 1.00 95.44 863 MET A CA 1
ATOM 6749 C C . MET A 1 863 ? -19.491 15.476 11.616 1.00 95.44 863 MET A C 1
ATOM 6751 O O . MET A 1 863 ? -20.575 15.391 11.043 1.00 95.44 863 MET A O 1
ATOM 6755 N N . ILE A 1 864 ? -18.453 16.148 11.115 1.00 95.19 864 ILE A N 1
ATOM 6756 C CA . ILE A 1 864 ? -18.467 16.884 9.845 1.00 95.19 864 ILE A CA 1
ATOM 6757 C C . ILE A 1 864 ? -17.420 16.269 8.899 1.00 95.19 864 ILE A C 1
ATOM 6759 O O . ILE A 1 864 ? -16.231 16.247 9.244 1.00 95.19 864 ILE A O 1
ATOM 6763 N N . PRO A 1 865 ? -17.811 15.776 7.710 1.00 94.12 865 PRO A N 1
ATOM 6764 C CA . PRO A 1 865 ? -16.873 15.292 6.697 1.00 94.12 865 PRO A CA 1
ATOM 6765 C C . PRO A 1 865 ? -15.927 16.389 6.192 1.00 94.12 865 PRO A C 1
ATOM 6767 O O . PRO A 1 865 ? -16.351 17.512 5.935 1.00 94.12 865 PRO A O 1
ATOM 6770 N N . THR A 1 866 ? -14.649 16.065 5.963 1.00 91.94 866 THR A N 1
ATOM 6771 C CA . THR A 1 866 ? -13.725 16.984 5.251 1.00 91.94 866 THR A CA 1
ATOM 6772 C C . THR A 1 866 ? -13.880 16.934 3.726 1.00 91.94 866 THR A C 1
ATOM 6774 O O . THR A 1 866 ? -13.374 17.803 3.017 1.00 91.94 866 THR A O 1
ATOM 6777 N N . LYS A 1 867 ? -14.553 15.900 3.210 1.00 91.50 867 LYS A N 1
ATOM 6778 C CA . LYS A 1 867 ? -14.842 15.659 1.790 1.00 91.50 867 LYS A CA 1
ATOM 6779 C C . LYS A 1 867 ? -16.262 15.087 1.670 1.00 91.50 867 LYS A C 1
ATOM 6781 O O . LYS A 1 867 ? -16.665 14.372 2.587 1.00 91.50 867 LYS A O 1
ATOM 6786 N N . PRO A 1 868 ? -16.994 15.335 0.566 1.00 90.12 868 PRO A N 1
ATOM 6787 C CA . PRO A 1 868 ? -18.327 14.771 0.353 1.00 90.12 868 PRO A CA 1
ATOM 6788 C C . PRO A 1 868 ? -18.346 13.251 0.541 1.00 90.12 868 PRO A C 1
ATOM 6790 O O . PRO A 1 868 ? -17.580 12.537 -0.110 1.00 90.12 868 PRO A O 1
ATOM 6793 N N . MET A 1 869 ? -19.228 12.765 1.414 1.00 92.44 869 MET A N 1
ATOM 6794 C CA . MET A 1 869 ? -19.420 11.341 1.701 1.00 92.44 869 MET A CA 1
ATOM 6795 C C . MET A 1 869 ? -20.908 11.010 1.818 1.00 92.44 869 MET A C 1
ATOM 6797 O O . MET A 1 869 ? -21.727 11.887 2.100 1.00 92.44 869 MET A O 1
ATOM 6801 N N . VAL A 1 870 ? -21.249 9.742 1.601 1.00 93.19 870 VAL A N 1
ATOM 6802 C CA . VAL A 1 870 ? -22.584 9.192 1.857 1.00 93.19 870 VAL A CA 1
ATOM 6803 C C . VAL A 1 870 ? -22.501 8.360 3.125 1.00 93.19 870 VAL A C 1
ATOM 6805 O O . VAL A 1 870 ? -21.615 7.522 3.239 1.00 93.19 870 VAL A O 1
ATOM 6808 N N . VAL A 1 871 ? -23.432 8.574 4.048 1.00 93.38 871 VAL A N 1
ATOM 6809 C CA . VAL A 1 871 ? -23.691 7.700 5.197 1.00 93.38 871 VAL A CA 1
ATOM 6810 C C . VAL A 1 871 ? -25.183 7.713 5.503 1.00 93.38 871 VAL A C 1
ATOM 6812 O O . VAL A 1 871 ? -25.896 8.633 5.104 1.00 93.38 871 VAL A O 1
ATOM 6815 N N . GLU A 1 872 ? -25.650 6.691 6.209 1.00 93.62 872 GLU A N 1
ATOM 6816 C CA . GLU A 1 872 ? -27.065 6.483 6.527 1.00 93.62 872 GLU A CA 1
ATOM 6817 C C . GLU A 1 872 ? -27.249 6.172 8.020 1.00 93.62 872 GLU A C 1
ATOM 6819 O O . GLU A 1 872 ? -26.277 5.894 8.728 1.00 93.62 872 GLU A O 1
ATOM 6824 N N . THR A 1 873 ? -28.486 6.192 8.534 1.00 92.94 873 THR A N 1
ATOM 6825 C CA . THR A 1 873 ? -28.712 5.795 9.933 1.00 92.94 873 THR A CA 1
ATOM 6826 C C . THR A 1 873 ? -28.513 4.290 10.117 1.00 92.94 873 THR A C 1
ATOM 6828 O O . THR A 1 873 ? -28.881 3.473 9.269 1.00 92.94 873 THR A O 1
ATOM 6831 N N . PHE A 1 874 ? -27.959 3.898 11.266 1.00 89.06 874 PHE A N 1
ATOM 6832 C CA . PHE A 1 874 ? -27.735 2.492 11.605 1.00 89.06 874 PHE A CA 1
ATOM 6833 C C . PHE A 1 874 ? -29.037 1.671 11.691 1.00 89.06 874 PHE A C 1
ATOM 6835 O O . PHE A 1 874 ? -29.032 0.470 11.429 1.00 89.06 874 PHE A O 1
ATOM 6842 N N . SER A 1 875 ? -30.150 2.316 12.042 1.00 86.25 875 SER A N 1
ATOM 6843 C CA . SER A 1 875 ? -31.499 1.738 12.073 1.00 86.25 875 SER A CA 1
ATOM 6844 C C . SER A 1 875 ? -32.013 1.351 10.683 1.00 86.25 875 SER A C 1
ATOM 6846 O O . SER A 1 875 ? -32.571 0.266 10.500 1.00 86.25 875 SER A O 1
ATOM 6848 N N . GLU A 1 876 ? -31.821 2.226 9.697 1.00 87.50 876 GLU A N 1
ATOM 6849 C CA . GLU A 1 876 ? -32.355 2.049 8.345 1.00 87.50 876 GLU A CA 1
ATOM 6850 C C . GLU A 1 876 ? -31.418 1.185 7.499 1.00 87.50 876 GLU A C 1
ATOM 6852 O O . GLU A 1 876 ? -31.848 0.169 6.948 1.00 87.50 876 GLU A O 1
ATOM 6857 N N . TYR A 1 877 ? -30.124 1.511 7.475 1.00 88.88 877 TYR A N 1
ATOM 6858 C CA . TYR A 1 877 ? -29.125 0.850 6.635 1.00 88.88 877 TYR A CA 1
ATOM 6859 C C . TYR A 1 877 ? -27.891 0.444 7.464 1.00 88.88 877 TYR A C 1
ATOM 6861 O O . TYR A 1 877 ? -26.845 1.095 7.391 1.00 88.88 877 TYR A O 1
ATOM 6869 N N . PRO A 1 878 ? -27.961 -0.661 8.238 1.00 85.88 878 PRO A N 1
ATOM 6870 C CA . PRO A 1 878 ? -26.861 -1.123 9.087 1.00 85.88 878 PRO A CA 1
ATOM 6871 C C . PRO A 1 878 ? -25.466 -1.199 8.429 1.00 85.88 878 PRO A C 1
ATOM 6873 O O . PRO A 1 878 ? -24.500 -0.917 9.136 1.00 85.88 878 PRO A O 1
ATOM 6876 N N . PRO A 1 879 ? -25.299 -1.544 7.132 1.00 85.25 879 PRO A N 1
ATOM 6877 C CA . PRO A 1 879 ? -23.978 -1.552 6.485 1.00 85.25 879 PRO A CA 1
ATOM 6878 C C . PRO A 1 879 ? -23.390 -0.155 6.211 1.00 85.25 879 PRO A C 1
ATOM 6880 O 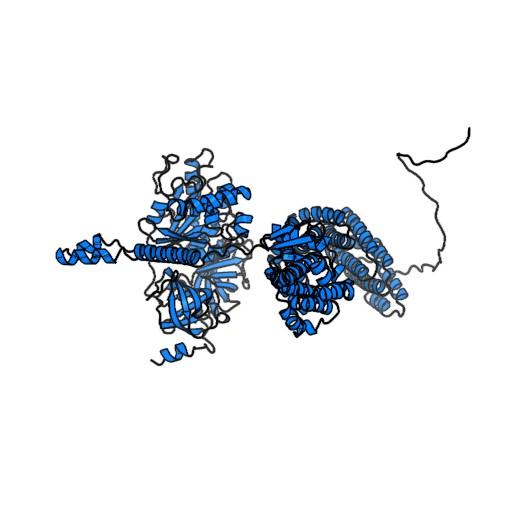O . PRO A 1 879 ? -22.172 0.000 6.199 1.00 85.25 879 PRO A O 1
ATOM 6883 N N . LEU A 1 880 ? -24.236 0.870 6.034 1.00 90.00 880 LEU A N 1
ATOM 6884 C CA . LEU A 1 880 ? -23.836 2.268 5.784 1.00 90.00 880 LEU A CA 1
ATOM 6885 C C . LEU A 1 880 ? -23.885 3.143 7.055 1.00 90.00 880 LEU A C 1
ATOM 6887 O O . LEU A 1 880 ? -23.503 4.310 7.020 1.00 90.00 880 LEU A O 1
ATOM 6891 N N . GLY A 1 881 ? -24.365 2.584 8.172 1.00 89.50 881 GLY A N 1
ATOM 6892 C CA . GLY A 1 881 ? -24.491 3.261 9.464 1.00 89.50 881 GLY A CA 1
ATOM 6893 C C . GLY A 1 881 ? -23.511 2.798 10.547 1.00 89.50 881 GLY A C 1
ATOM 6894 O O . GLY A 1 881 ? -23.636 3.242 11.688 1.00 89.50 881 GLY A O 1
ATOM 6895 N N . ARG A 1 882 ? -22.552 1.911 10.243 1.00 89.62 882 ARG A N 1
ATOM 6896 C CA . ARG A 1 882 ? -21.445 1.545 11.152 1.00 89.62 882 ARG A CA 1
ATOM 6897 C C . ARG A 1 882 ? -20.109 2.037 10.610 1.00 89.62 882 ARG A C 1
ATOM 6899 O O . ARG A 1 882 ? -19.890 1.996 9.402 1.00 89.62 882 ARG A O 1
ATOM 6906 N N . PHE A 1 883 ? -19.202 2.441 11.493 1.00 91.06 883 PHE A N 1
ATOM 6907 C CA . PHE A 1 883 ? -17.871 2.903 11.103 1.00 91.06 883 PHE A CA 1
ATOM 6908 C C . PHE A 1 883 ? -16.798 2.600 12.153 1.00 91.06 883 PHE A C 1
ATOM 6910 O O . PHE A 1 883 ? -17.072 2.487 13.352 1.00 91.06 883 PHE A O 1
ATOM 6917 N N . ALA A 1 884 ? -15.553 2.523 11.689 1.00 89.25 884 ALA A N 1
ATOM 6918 C CA . ALA A 1 884 ? -14.361 2.563 12.525 1.00 89.25 884 ALA A CA 1
ATOM 6919 C C . ALA A 1 884 ? -13.697 3.942 12.405 1.00 89.25 884 ALA A C 1
ATOM 6921 O O . ALA A 1 884 ? -13.712 4.564 11.343 1.00 89.25 884 ALA A O 1
ATOM 6922 N N . VAL A 1 885 ? -13.107 4.423 13.496 1.00 90.75 885 VAL A N 1
ATOM 6923 C CA . VAL A 1 885 ? -12.321 5.660 13.532 1.00 90.75 885 VAL A CA 1
ATOM 6924 C C . VAL A 1 885 ? -10.871 5.286 13.776 1.00 90.75 885 VAL A C 1
ATOM 6926 O O . VAL A 1 885 ? -10.565 4.535 14.707 1.00 90.75 885 VAL A O 1
ATOM 6929 N N . ARG A 1 886 ? -9.969 5.806 12.948 1.00 87.25 886 ARG A N 1
ATOM 6930 C CA . ARG A 1 886 ? -8.553 5.450 12.953 1.00 87.25 886 ARG A CA 1
ATOM 6931 C C . ARG A 1 886 ? -7.671 6.688 12.986 1.00 87.25 886 ARG A C 1
ATOM 6933 O O . ARG A 1 886 ? -7.948 7.689 12.327 1.00 87.25 886 ARG A O 1
ATOM 6940 N N . ASP A 1 887 ? -6.583 6.575 13.735 1.00 83.69 887 ASP A N 1
ATOM 6941 C CA . ASP A 1 887 ? -5.529 7.581 13.804 1.00 83.69 887 ASP A CA 1
ATOM 6942 C C . ASP A 1 887 ? -4.177 6.905 13.569 1.00 83.69 887 ASP A C 1
ATOM 6944 O O . ASP A 1 887 ? -3.873 5.862 14.159 1.00 83.69 887 ASP A O 1
ATOM 6948 N N . MET A 1 888 ? -3.398 7.471 12.647 1.00 75.88 888 MET A N 1
ATOM 6949 C CA . MET A 1 888 ? -2.178 6.918 12.046 1.00 75.88 888 MET A CA 1
ATOM 6950 C C . MET A 1 888 ? -2.291 5.451 11.583 1.00 75.88 888 MET A C 1
ATOM 6952 O O . MET A 1 888 ? -2.405 5.178 10.390 1.00 75.88 888 MET A O 1
ATOM 6956 N N . ARG A 1 889 ? -2.214 4.495 12.518 1.00 71.00 889 ARG A N 1
ATOM 6957 C CA . ARG A 1 889 ? -2.251 3.041 12.279 1.00 71.00 889 ARG A CA 1
ATOM 6958 C C . ARG A 1 889 ? -3.171 2.276 13.240 1.00 71.00 889 ARG A C 1
ATOM 6960 O O . ARG A 1 889 ? -3.385 1.087 13.023 1.00 71.00 889 ARG A O 1
ATOM 6967 N N . GLN A 1 890 ? -3.730 2.915 14.268 1.00 77.25 890 GLN A N 1
ATOM 6968 C CA . GLN A 1 890 ? -4.562 2.264 15.288 1.00 77.25 890 GLN A CA 1
ATOM 6969 C C . GLN A 1 890 ? -6.041 2.618 15.118 1.00 77.25 890 GLN A C 1
ATOM 6971 O O . GLN A 1 890 ? -6.386 3.746 14.763 1.00 77.25 890 GLN A O 1
ATOM 6976 N N . THR A 1 891 ? -6.925 1.664 15.406 1.00 83.81 891 THR A N 1
ATOM 6977 C CA . THR A 1 891 ? -8.360 1.931 15.572 1.00 83.81 891 THR A CA 1
ATOM 6978 C C . THR A 1 891 ? -8.600 2.593 16.931 1.00 83.81 891 THR A C 1
ATOM 6980 O O . THR A 1 891 ? -8.487 1.938 17.967 1.00 83.81 891 THR A O 1
ATOM 6983 N N . VAL A 1 892 ? -8.892 3.899 16.924 1.00 88.12 892 VAL A N 1
ATOM 6984 C CA . VAL A 1 892 ? -9.030 4.750 18.126 1.00 88.12 892 VAL A CA 1
ATOM 6985 C C . VAL A 1 892 ? -10.462 4.838 18.655 1.00 88.12 892 VAL A C 1
ATOM 6987 O O . VAL A 1 892 ? -10.683 5.207 19.810 1.00 88.12 892 VAL A O 1
ATOM 6990 N N . ALA A 1 893 ? -11.450 4.513 17.821 1.00 88.94 893 ALA A N 1
ATOM 6991 C CA . ALA A 1 893 ? -12.838 4.365 18.237 1.00 88.94 893 ALA A CA 1
ATOM 6992 C C . ALA A 1 893 ? -13.638 3.515 17.242 1.00 88.94 893 ALA A C 1
ATOM 6994 O O . ALA A 1 893 ? -13.230 3.308 16.099 1.00 88.94 893 ALA A O 1
ATOM 6995 N N . VAL A 1 894 ? -14.812 3.062 17.670 1.00 88.44 894 VAL A N 1
ATOM 6996 C CA . VAL A 1 894 ? -15.820 2.411 16.820 1.00 88.44 894 VAL A CA 1
ATOM 6997 C C . VAL A 1 894 ? -17.175 3.068 17.059 1.00 88.44 894 VAL A C 1
ATOM 6999 O O . VAL A 1 894 ? -17.447 3.511 18.178 1.00 88.44 894 VAL A O 1
ATOM 7002 N N . GLY A 1 895 ? -18.023 3.174 16.034 1.00 89.75 895 GLY A N 1
ATOM 7003 C CA . GLY A 1 895 ? -19.260 3.943 16.149 1.00 89.75 895 GLY A CA 1
ATOM 7004 C C . GLY A 1 895 ? -20.411 3.502 15.252 1.00 89.75 895 GLY A C 1
ATOM 7005 O O . GLY A 1 895 ? -20.244 2.779 14.268 1.00 89.75 895 GLY A O 1
ATOM 7006 N N . VAL A 1 896 ? -21.607 3.957 15.633 1.00 90.69 896 VAL A N 1
ATOM 7007 C CA . VAL A 1 896 ? -22.859 3.768 14.893 1.00 90.69 896 VAL A CA 1
ATOM 7008 C C . VAL A 1 896 ? -23.588 5.098 14.723 1.00 90.69 896 VAL A C 1
ATOM 7010 O O . VAL A 1 896 ? -23.715 5.886 15.662 1.00 90.69 896 VAL A O 1
ATOM 7013 N N . ILE A 1 897 ? -24.070 5.361 13.516 1.00 94.06 897 ILE A N 1
ATOM 7014 C CA . ILE A 1 897 ? -24.719 6.618 13.138 1.00 94.06 897 ILE A CA 1
ATOM 7015 C C . ILE A 1 897 ? -26.177 6.595 13.598 1.00 94.06 897 ILE A C 1
ATOM 7017 O O . ILE A 1 897 ? -26.905 5.635 13.343 1.00 94.06 897 ILE A O 1
ATOM 7021 N N . LYS A 1 898 ? -26.600 7.647 14.304 1.00 93.12 898 LYS A N 1
ATOM 7022 C CA . LYS A 1 898 ? -27.952 7.780 14.870 1.00 93.12 898 LYS A CA 1
ATOM 7023 C C . LYS A 1 898 ? -28.834 8.697 14.030 1.00 93.12 898 LYS A C 1
ATOM 7025 O O . LYS A 1 898 ? -29.999 8.382 13.830 1.00 93.12 898 LYS A O 1
ATOM 7030 N N . SER A 1 899 ? -28.273 9.787 13.514 1.00 94.44 899 SER A N 1
ATOM 7031 C CA . SER A 1 899 ? -28.942 10.697 12.581 1.00 94.44 899 SER A CA 1
ATOM 7032 C C . SER A 1 899 ? -27.943 11.271 11.576 1.00 94.44 899 SER A C 1
ATOM 7034 O O . SER A 1 899 ? -26.755 11.401 11.875 1.00 94.44 899 SER A O 1
ATOM 7036 N N . VAL A 1 900 ? -28.430 11.608 10.381 1.00 94.25 900 VAL A N 1
ATOM 7037 C CA . VAL A 1 900 ? -27.651 12.213 9.292 1.00 94.25 900 VAL A CA 1
ATOM 7038 C C . VAL A 1 900 ? -28.389 13.450 8.800 1.00 94.25 900 VAL A C 1
ATOM 7040 O O . VAL A 1 900 ? -29.550 13.362 8.406 1.00 94.25 900 VAL A O 1
ATOM 7043 N N . GLU A 1 901 ? -27.711 14.593 8.780 1.00 93.81 901 GLU A N 1
ATOM 7044 C CA . GLU A 1 901 ? -28.197 15.794 8.110 1.00 93.81 901 GLU A CA 1
ATOM 7045 C C . GLU A 1 901 ? -27.820 15.683 6.624 1.00 93.81 901 GLU A C 1
ATOM 7047 O O . GLU A 1 901 ? -26.685 15.953 6.220 1.00 93.81 901 GLU A O 1
ATOM 7052 N N . LYS A 1 902 ? -28.755 15.176 5.810 1.00 89.81 902 LYS A N 1
ATOM 7053 C CA . LYS A 1 902 ? -28.569 15.016 4.361 1.00 89.81 902 LYS A CA 1
ATOM 7054 C C . LYS A 1 902 ? -28.629 16.387 3.679 1.00 89.81 902 LYS A C 1
ATOM 7056 O O . LYS A 1 902 ? -29.600 17.119 3.833 1.00 89.81 902 LYS A O 1
ATOM 7061 N N . LYS A 1 903 ? -27.605 16.707 2.894 1.00 84.75 903 LYS A N 1
ATOM 7062 C CA . LYS A 1 903 ? -27.480 17.938 2.107 1.00 84.75 903 LYS A CA 1
ATOM 7063 C C . LYS A 1 903 ? -28.307 17.830 0.827 1.00 84.75 903 LYS A C 1
ATOM 7065 O O . LYS A 1 903 ? -28.282 16.791 0.162 1.00 84.75 903 LYS A O 1
ATOM 7070 N N . ASP A 1 904 ? -28.994 18.901 0.441 1.00 66.75 904 ASP A N 1
ATOM 7071 C CA . ASP A 1 904 ? -29.714 18.930 -0.832 1.00 66.75 904 ASP A CA 1
ATOM 7072 C C . ASP A 1 904 ? -28.792 19.167 -2.034 1.00 66.75 904 ASP A C 1
ATOM 7074 O O . ASP A 1 904 ? -27.778 19.865 -1.970 1.00 66.75 904 ASP A O 1
ATOM 7078 N N . ALA A 1 905 ? -29.137 18.516 -3.146 1.00 57.09 905 ALA A N 1
ATOM 7079 C CA . ALA A 1 905 ? -28.247 18.344 -4.285 1.00 57.09 905 ALA A CA 1
ATOM 7080 C C . ALA A 1 905 ? -28.247 19.574 -5.208 1.00 57.09 905 ALA A C 1
ATOM 7082 O O . ALA A 1 905 ? -28.995 19.640 -6.187 1.00 57.09 905 ALA A O 1
ATOM 7083 N N . SER A 1 906 ? -27.368 20.539 -4.926 1.00 44.97 906 SER A N 1
ATOM 7084 C CA . SER A 1 906 ? -27.129 21.684 -5.810 1.00 44.97 906 SER A CA 1
ATOM 7085 C C . SER A 1 906 ? -26.680 21.215 -7.203 1.00 44.97 906 SER A C 1
ATOM 7087 O O . SER A 1 906 ? -25.587 20.669 -7.350 1.00 44.97 906 SER A O 1
ATOM 7089 N N . SER A 1 907 ? -27.546 21.432 -8.201 1.00 50.78 907 SER A N 1
ATOM 7090 C CA . SER A 1 907 ? -27.343 21.155 -9.636 1.00 50.78 907 SER A CA 1
ATOM 7091 C C . SER A 1 907 ? -26.878 19.731 -10.005 1.00 50.78 907 SER A C 1
ATOM 7093 O O . SER A 1 907 ? -25.978 19.538 -10.827 1.00 50.78 907 SER A O 1
ATOM 7095 N N . ALA A 1 908 ? -27.559 18.714 -9.460 1.00 58.22 908 ALA A N 1
ATOM 7096 C CA . ALA A 1 908 ? -27.368 17.308 -9.834 1.00 58.22 908 ALA A CA 1
ATOM 7097 C C . ALA A 1 908 ? -27.432 17.076 -11.362 1.00 58.22 908 ALA A C 1
ATOM 7099 O O . ALA A 1 908 ? -28.433 17.366 -12.023 1.00 58.22 908 ALA A O 1
ATOM 7100 N N . LYS A 1 909 ? -26.363 16.512 -11.940 1.00 64.94 909 LYS A N 1
ATOM 7101 C CA . LYS A 1 909 ? -26.287 16.225 -13.382 1.00 64.94 909 LYS A CA 1
ATOM 7102 C C . LYS A 1 909 ? -27.063 14.950 -13.729 1.00 64.94 909 LYS A C 1
ATOM 7104 O O . LYS A 1 909 ? -26.653 13.842 -13.383 1.00 64.94 909 LYS A O 1
ATOM 7109 N N . VAL A 1 910 ? -28.149 15.101 -14.483 1.00 70.56 910 VAL A N 1
ATOM 7110 C CA . VAL A 1 910 ? -28.917 13.982 -15.053 1.00 70.56 910 VAL A CA 1
ATOM 7111 C C . VAL A 1 910 ? -28.391 13.661 -16.454 1.00 70.56 910 VAL A C 1
ATOM 7113 O O . VAL A 1 910 ? -28.284 14.541 -17.308 1.00 70.56 910 VAL A O 1
ATOM 7116 N N . THR A 1 911 ? -28.054 12.398 -16.723 1.00 73.88 911 THR A N 1
ATOM 7117 C CA . THR A 1 911 ? -27.608 11.983 -18.065 1.00 73.88 911 THR A CA 1
ATOM 7118 C C . THR A 1 911 ? -28.765 11.972 -19.072 1.00 73.88 911 THR A C 1
ATOM 7120 O O . THR A 1 911 ? -29.908 11.664 -18.728 1.00 73.88 911 THR A O 1
ATOM 7123 N N . LYS A 1 912 ? -28.466 12.203 -20.363 1.00 72.81 912 LYS A N 1
ATOM 7124 C CA . LYS A 1 912 ? -29.452 12.097 -21.465 1.00 72.81 912 LYS A CA 1
ATOM 7125 C C . LYS A 1 912 ? -30.162 10.729 -21.511 1.00 72.81 912 LYS A C 1
ATOM 7127 O O . LYS A 1 912 ? -31.297 10.644 -21.970 1.00 72.81 912 LYS A O 1
ATOM 7132 N N . SER A 1 913 ? -29.501 9.674 -21.028 1.00 70.00 913 SER A N 1
ATOM 7133 C CA . SER A 1 913 ? -30.049 8.322 -20.845 1.00 70.00 913 SER A CA 1
ATOM 7134 C C . SER A 1 913 ? -31.127 8.266 -19.760 1.00 70.00 913 SER A C 1
ATOM 7136 O O . SER A 1 913 ? -32.233 7.814 -20.040 1.00 70.00 913 SER A O 1
ATOM 7138 N N . ALA A 1 914 ? -30.844 8.778 -18.557 1.00 64.19 914 ALA A N 1
ATOM 7139 C CA . ALA A 1 914 ? -31.829 8.826 -17.476 1.00 64.19 914 ALA A CA 1
ATOM 7140 C C . ALA A 1 914 ? -33.029 9.719 -17.833 1.00 64.19 914 ALA A C 1
ATOM 7142 O O . ALA A 1 914 ? -34.171 9.306 -17.651 1.00 64.19 914 ALA A O 1
ATOM 7143 N N . ALA A 1 915 ? -32.787 10.895 -18.425 1.00 66.94 915 ALA A N 1
ATOM 7144 C CA . ALA A 1 915 ? -33.849 11.820 -18.828 1.00 66.94 915 ALA A CA 1
ATOM 7145 C C . ALA A 1 915 ? -34.874 11.169 -19.783 1.00 66.94 915 ALA A C 1
ATOM 7147 O O . ALA A 1 915 ? -36.079 11.280 -19.563 1.00 66.94 915 ALA A O 1
ATOM 7148 N N . LYS A 1 916 ? -34.412 10.400 -20.784 1.00 66.31 916 LYS A N 1
ATOM 7149 C CA . LYS A 1 916 ? -35.289 9.659 -21.715 1.00 66.31 916 LYS A CA 1
ATOM 7150 C C . LYS A 1 916 ? -36.133 8.554 -21.061 1.00 66.31 916 LYS A C 1
ATOM 7152 O O . LYS A 1 916 ? -37.077 8.088 -21.693 1.00 66.31 916 LYS A O 1
ATOM 7157 N N . LYS A 1 917 ? -35.793 8.120 -19.843 1.00 58.12 917 LYS A N 1
ATOM 7158 C CA . LYS A 1 917 ? -36.484 7.048 -19.104 1.00 58.12 917 LYS A CA 1
ATOM 7159 C C . LYS A 1 917 ? -37.261 7.545 -17.877 1.00 58.12 917 LYS A C 1
ATOM 7161 O O . LYS A 1 917 ? -38.033 6.785 -17.308 1.00 58.12 917 LYS A O 1
ATOM 7166 N N . GLY A 1 918 ? -37.055 8.801 -17.473 1.00 50.44 918 GLY A N 1
ATOM 7167 C CA . GLY A 1 918 ? -37.853 9.486 -16.451 1.00 50.44 918 GLY A CA 1
ATOM 7168 C C . GLY A 1 918 ? -39.128 10.138 -16.998 1.00 50.44 918 GLY A C 1
ATOM 7169 O O . GLY A 1 918 ? -40.080 10.302 -16.249 1.00 50.44 918 GLY A O 1
ATOM 7170 N N . GLY A 1 919 ? -39.159 10.474 -18.294 1.00 39.41 919 GLY A N 1
ATOM 7171 C CA . GLY A 1 919 ? -40.337 11.000 -19.004 1.00 39.41 919 GLY A CA 1
ATOM 7172 C C . GLY A 1 919 ? -41.246 9.924 -19.619 1.00 39.41 919 GLY A C 1
ATOM 7173 O O . GLY A 1 919 ? -41.816 10.159 -20.684 1.00 39.41 919 GLY A O 1
ATOM 7174 N N . LYS A 1 920 ? -41.307 8.738 -19.003 1.00 34.81 920 LYS A N 1
ATOM 7175 C CA . LYS A 1 920 ? -42.194 7.610 -19.324 1.00 34.81 920 LYS A CA 1
ATOM 7176 C C . LYS A 1 920 ? -42.604 6.896 -18.035 1.00 34.81 920 LYS A C 1
ATOM 7178 O O . LYS A 1 920 ? -41.771 6.870 -17.096 1.00 34.81 920 LYS A O 1
#

Mean predicted aligned error: 19.56 Å

Radius of gyration: 37.22 Å; Cα contacts (8 Å, |Δi|>4): 1525; chains: 1; bounding box: 132×94×82 Å

Secondary structure (DSSP, 8-state):
-------------------------S----------PPP-SHHHHHHHHH-SSHHHHHHHHHHHHT----SHHHHHHHHHHHHHHHHHHHHTT-HHHHHHHHHHTTTHHHHS-HHHHHHHHHHHHHHHTTSTT-HHHHHHHHHHHHHHHHHTT-HHHHHHHHHHHHHHHHHTT-HHHHHHHHHHHHHHHTTTT-HHHHHHHHHHHHHHHHHTT-HHHHHHHHHHHHHHHTTS---HHHHHHHHHHHHHHHHHTT-HHHHHHHHHHHHHHHHTTT-THHHHHHHHHHHHHHHTT--THHHHHHHSTTTGGG-SHHHHHHHHHHHHHHTT-HHHHHHHHHHTHHHHHSSTTHHHHHHHHHHHHHHHHHHHHHTT-SEEEHHHHHHHHT--HHHHHHHHHHHHHTTSS-EEEETTTTEEEEPPP----THHHHHHHHHHHHHHHHHHHHHHTTTTGGGSSGGGT---HHHHHHHSPPPPEEEEEEEE--TTS-HHHHHHHHHHHTT-S-HHHHHHHHHHHHHTT-GGGTTGGGT--SHHHHHHTS--S-EEEEEE-SSEEEEEEE---SGGGHHHHHHHHTT-SEEEEEEE-STTHHHHHTSSS-HHHHHHHHHHHHT--EEEEEEE-GGGSSSTT-HHHHHHHHHHHHHHHHHHT--GGGS-EEE--TTT-TTSSSPPTT-TT--S--HHHHHHTPPPP---TTS--BEEEEEEEEETTTEEEEEEE--BS-B-TT-EEEEETTTEEEEEEEEEETTEEES-B-TT-EEEEEETT--GGG--TT-EEEETTBS----EEEEEEEEEE-S-SS-B-TT---EEEETTEEEEEEEEEEEEEE-TTT--EEEES-S-B-TT-EEEEEEEESS------TTT-TTTSEEEEEETTEEEEEEEEEEEEEPP-TT--B-HHHHHHH--

Organism: Populus alba (NCBI:txid43335)

Sequence (920 aa):
MVAGRKTRRTRSTPAASSVVSVHRNLIFQTFTMSTSYLPATTDSIAQALEAKNPSESISIFYRILESPSSSPESLRIKEQSITNLSDLLRQENRAEELRSLLTQLRPFFALIPKAKTAKIVRGIIDAVAKIPGTSDLQISLCKEMVLWTRAEKRTFLRQRVEARLAALLMESKEYSEALNLLSGLIKEVRRLDDKLLLVDIDLLESKLRFSLRNLPKAKAALTAARTAANAIYVPPAQQGTIDLQSGILHAEEKDYKTGYSYFFEAFEAFNALEDPRAVFSLKYMLLCKIMVSQADDVAGIISSKAGLQYVGPELDAMKAVADAHSKRSLKLFETALRDFKAQLEEDPIVHRHLSSLYDTLLEQNLCRLIEPFSRVEIAHVADLIELPIDHVEKKLSQMILDKKFAGTLDQGAGCLVIFDDPKTDVIYPATLETISNVGKVVDSLYVSSPHSFLWYLPSRLGFNKKSLQFIMGKEKSHINIVVIGHVDSGKSTTTGHLIYKLGGIDKRVIERFEKEAAEMNKRSFKYAWVLDKLKAERERGITIDIALWKFETTRYYCTVIDAPGHRDFIKNMITGTSQADCAVLIIDSTTGGFEAGISKDGQTREHALLAFTLGVKQMICCCNKMDATTPKYSKARYDEIIKEVSSYLKKVGYNPDKIPFVPISGFEGDNMIERSTNLDWYKGPTLLDALDQIQEPKRPSDKPLRLPLQDVYKIGGIGTVPVGRVETGVIKPGTVVTFGPTGLTTEVKSVEMHHEALQEALPGDNVGFNVKNVAVKDLKRGFVASNSKDDPAKEAANFTSQVIIMNHPGQIGNGYAPVLDCHTCHIAVKFAEILTKIDRRSGKELEKEPKFLKNGDAGMIKMIPTKPMVVETFSEYPPLGRFAVRDMRQTVAVGVIKSVEKKDASSAKVTKSAAKKGGK

Foldseek 3Di:
DDDDDDDDDDDDDDDDDDDDDDDDDDDDPDDDDPPDQDDLDPVLLVVLVPDPDLVSSLVSLVSLLPDPDLDPRSLVSNLVSLLVNLQSCLVVLVLVVLLVVLVVCPVVCVSDDLVSVLVSLVSSLVSSVSRPPCLVVSLVSLVVVLVVCVVVVSVVSNLVSLLVNLVSCVVVVVLVVSLVSLVVSLVVVVVVLPLQSLLSSLLSQLVSCVVVVNLVSSVVSLVSNVVSCVQDPDQLQSQLSSLQSVLLSCVVVVNLVSSLVSLVSSLVSCVVVVHPCNLVSLLSNLLSCVSVVNLVCLVVSCPDPSNVVRDDLLSVLSNQCSVCSVVLALVSLVVSCVVSVCNQPVPPRNVVSSVVSSLVSLVVLCCVVDVVDQKDQLVVVCVVNVHDSVVSVVSVVVCVVVVVFAWDQDPVRNMIGGDDDPPPPPCVVVVVVVVVVVVVVVVVCVVVPVPPPVVPPPVVPDDDPVVVCVVPDDDFAAFEEEEAFAPPLCRQLLVLLLCVVLVVDDPVQLVVLLVVCVVVVRNLCSSSCVQQVDPVCSNVVWDQAWGWDWGDAPRHTYIYTYQTRDLVRVLRLLQSLLLGQEYEQRAELADVRNCCLPDLNHCSLVSLLSSVLSPRQHYEYEHEPLCRHVVRVDPVSQVVSLVVVCVSNVVSPHHSVRYHYAYAYSRVGALQQDHDPSNVVDPDHGVSRVVVVDDDDPFAQPAWWKWAFQAWDQDPPQGIKTKTFTAHHKDAQQFWKAKPAQRAIWGWHFKDAPNHTDRMDTGSGIIIIGTPPDHRVNDGGQIIITGPVHPHWYWFQKFKKKKAFAPDPDWAFFQDWFWKAANRDTFIKGQHFFAFKAQPPPRHTDGGRDRTDDHGIITITMIGTPDTHTADACVRRVRRFWIFTDDSRDGGMTIGTHGTDGDDNDPRDYDPRNVVVVVD